Protein AF-A0A7W1AKE3-F1 (afdb_monomer_lite)

Radius of gyration: 36.77 Å; chains: 1; bounding box: 115×97×96 Å

Secondary structure (DSSP, 8-state):
-----TTEEEEETTEEE---TTSPPP----SS-EEEEEEEEETTEEEEEEEEEPP--EEEEEEEE-BGGG--TTSEEEEEEEEEEEETTEEE-GGG-EEEEEEEEEEETTS-EEEEEEE----SSSPEEEEEE--TTEEEEEEEEEEEEEETTTTEEEEEEEEEEEE--GGGGSS--EEEEEEEETTEEEEEEEETTS-B-TT-EEEEEEEETT-SSEEEEEEE--TTSEEEEE--TTEEEEEEEETTEEEEEE-SPPPEEEEEEEETTSPEEEEPPTT--HHHHHTT-EEEEEETTEEEE----EEEEETTEEEEE-PPSEEEEEEETTEEEEEEEE--SEEETTEEE-SSEEEE-PPPPPEEEEEE-BTBEEEEEES--TT-EEEEEEESSSP-BSS----EESSPPPEEE-PPPPP------PPPTHHHHHHHHHTS-------SPPPPS-SSEEEEEEPPPPPPPPPPPPPPPPPPPP----------------------TTS---TT-SSPPEEEEEEPP-TTSEEEE-GGGGTT-SEEEEEEEETTEEEEEEEE-------PPP-S--SPPPTTS-EEEEEEEEEE-TT-EEEES-TTT-EEEEE-SHHHHHHHHHHHS--HHHHHGGGGTTGGGS-HHHHHHHHHHH-SHHHHHHHHHH-HHHIIIIIHHHHHT-SS--HHHHHHHT---GGGGSHHHHTT--HHHHHHHHHH-TT-HHHHHHHHHHHHTSPP-HHHHHHHHHHHHHGGGTS--HHHHHHHHHHHHHHHHHHHHHHHHHHTTS--PPPPP----------PPPPPPPPPPPP---------------------PPPTT-HHHHHHHHHHHPPPPP-PPPPPEEEEE-SSTT--TTT-SGGGS---HHHHHHHH--SS----TTGGG--SSHHHHHHHHHHS---SS-PPPEEEEETTEEEEE-SS-EEEEEEEEEE----TTPPP-EEEEEEEESSS-EE-TTSS-EE-B--SPPPBT-EEEEEEEEE--SSS-EEEEEEEEPPTT-EEETT--SEEEEEEEEPTT-EEEEEEEEEB--

Foldseek 3Di:
DLDQAQQKWKDFPNDIFHADPLNDTDDDAAPDWDWGWMWIDGPPDIDIDTDGRHHFDKAKDKFKFFFLLQQAAFDKGKIWIDIFMDTSQHTFFPVQFAQKKKKKWWAFPVGFIFMDMDTFDDGQQFTGIDIFFHHRGTFKMKMKMKTWGQRQQVRDIDIYMDMDMDTAQCQQQFLDFWDWFWAAFPFAIKIAIAGPQRHGDFQFWKWKWWDAPVDPDIDIDIDTAHPRRMDGPGHPPRTQKIWIDTPPDIAIDGPDFAFDEAEAEEEQQDKDKFFDTFPDFQVQFVVFKDKFFDDVNHGDGGDDWDWDGAQRIIITGRDGAGWIWMDTDSYTYTYGYDHAPDDDQQWGGDPWKIWGGFQFWKTFRDWDPPFFTKTFIDSDDQSKFKKKKFAQTDTDTSGDFDFAFPHHIDMDTHDDDDDDDDDDDDDDCVVVVVVVVVPDDDDPDPPDDDDDLFLQKDFDDFDDDDDDDDDDDDDDDDDDDPDPPPPPPPPPPPPPPPPPPDNPPSNDHSNFQPDRIQIDTGFGQDPRRMDGDGPVSSPQGFKMKMWMGHNGGIDIYIDGHHHDDGDTDGPFFLQDDDPVFDKDKDWFKDWAAAQDKDKDQFLLFKQKFWFQALLLLLSLLCSLPPDVVSVVVSVLLVLVVDDPVVNVVCCSNFPALLVLLQCVQAPVPCNVVPVQVSLVSNPDDDLSSCLSNVHDPVVCVPPVNVQFAALLSLLSSLQPPVPDPPSLVVLVVQAVPDDDDVVVVVSSLCSSSVNCSRVPPPVSVVLNVVLNVVSSVVSVVVVVVVVVVVPDDPDDDDDDDDDDDDDDDDDDDDDDDDPPPPDPPPPPPPPPPPPDDDDDDDDSPPVSVVVVVVVVPDNHDDDDDGGDTDMDHHHPHPDDPVCSGNVVHHRHPLSSQSSPDHDDFDDDSCLNVQNPHPSSNSSSSSRHPRHSDADAWDWDDDNSMIMTTGNRIIIMIMIGMDGDDDDPPDQDKDKDKWKAFPVHQFDCPVVDTDGDTDPDDADAPTKMKIKIKIWRQAQDWDWDKDWDADDGQKDWRSSADRIDIDTDTAHHRRMDMDITMIGHHD

pLDDT: mean 79.7, std 18.99, range [21.62, 97.06]

Structure (mmCIF, N/CA/C/O backbone):
data_AF-A0A7W1AKE3-F1
#
_entry.id   AF-A0A7W1AKE3-F1
#
loop_
_atom_site.group_PDB
_atom_site.id
_atom_site.type_symbol
_atom_site.label_atom_id
_atom_site.label_alt_id
_atom_site.label_comp_id
_atom_site.label_asym_id
_atom_site.label_entity_id
_atom_site.label_seq_id
_atom_site.pdbx_PDB_ins_code
_atom_site.Cartn_x
_atom_site.Cartn_y
_atom_site.Cartn_z
_atom_site.occupancy
_atom_site.B_iso_or_equiv
_atom_site.auth_seq_id
_atom_site.auth_comp_id
_atom_site.auth_asym_id
_atom_site.auth_atom_id
_atom_site.pdbx_PDB_model_num
ATOM 1 N N . ALA A 1 1 ? 50.906 9.805 -24.600 1.00 45.34 1 ALA A N 1
ATOM 2 C CA . ALA A 1 1 ? 50.388 8.975 -25.705 1.00 45.34 1 ALA A CA 1
ATOM 3 C C . ALA A 1 1 ? 49.285 8.022 -25.224 1.00 45.34 1 ALA A C 1
ATOM 5 O O . ALA A 1 1 ? 49.361 6.845 -25.521 1.00 45.34 1 ALA A O 1
ATOM 6 N N . GLY A 1 2 ? 48.275 8.490 -24.473 1.00 52.12 2 GLY A N 1
ATOM 7 C CA . GLY A 1 2 ? 47.116 7.672 -24.050 1.00 52.12 2 GLY A CA 1
ATOM 8 C C . GLY A 1 2 ? 47.383 6.457 -23.140 1.00 52.12 2 GLY A C 1
ATOM 9 O O . GLY A 1 2 ? 46.440 5.944 -22.560 1.00 52.12 2 GLY A O 1
ATOM 10 N N . ILE A 1 3 ? 48.638 6.022 -22.993 1.00 59.88 3 ILE A N 1
ATOM 11 C CA . ILE A 1 3 ? 49.058 4.888 -22.163 1.00 59.88 3 ILE A CA 1
ATOM 12 C C . ILE A 1 3 ? 49.008 5.288 -20.675 1.00 59.88 3 ILE A C 1
ATOM 14 O O . ILE A 1 3 ? 49.622 6.312 -20.331 1.00 59.88 3 ILE A O 1
ATOM 18 N N . PRO A 1 4 ? 48.326 4.510 -19.806 1.00 62.34 4 PRO A N 1
ATOM 19 C CA . PRO A 1 4 ? 48.342 4.704 -18.356 1.00 62.34 4 PRO A CA 1
ATOM 20 C C . PRO A 1 4 ? 49.773 4.766 -17.816 1.00 62.34 4 PRO A C 1
ATOM 22 O O . PRO A 1 4 ? 50.633 3.989 -18.223 1.00 62.34 4 PRO A O 1
ATOM 25 N N . GLN A 1 5 ? 50.047 5.712 -16.918 1.00 69.00 5 GLN A N 1
ATOM 26 C CA . GLN A 1 5 ? 51.378 5.915 -16.344 1.00 69.00 5 GLN A CA 1
ATOM 27 C C . GLN A 1 5 ? 51.403 5.364 -14.911 1.00 69.00 5 GLN A C 1
ATOM 29 O O . GLN A 1 5 ? 50.814 5.994 -14.033 1.00 69.00 5 GLN A O 1
ATOM 34 N N . PRO A 1 6 ? 52.099 4.243 -14.634 1.00 64.94 6 PRO A N 1
ATOM 35 C CA . PRO A 1 6 ? 52.102 3.617 -13.305 1.00 64.94 6 PRO A CA 1
ATOM 36 C C . PRO A 1 6 ? 52.681 4.520 -12.206 1.00 64.94 6 PRO A C 1
ATOM 38 O O . PRO A 1 6 ? 52.317 4.413 -11.042 1.00 64.94 6 PRO A O 1
ATOM 41 N N . GLY A 1 7 ? 53.588 5.432 -12.575 1.00 71.38 7 GLY A N 1
ATOM 42 C CA . GLY A 1 7 ? 54.189 6.412 -11.666 1.00 71.38 7 GLY A CA 1
ATOM 43 C C . GLY A 1 7 ? 53.422 7.731 -11.552 1.00 71.38 7 GLY A C 1
ATOM 44 O O . GLY A 1 7 ? 53.980 8.696 -11.027 1.00 71.38 7 GLY A O 1
ATOM 45 N N . ALA A 1 8 ? 52.207 7.828 -12.104 1.00 80.12 8 ALA A N 1
ATOM 46 C CA . ALA A 1 8 ? 51.399 9.036 -11.988 1.00 80.12 8 ALA A CA 1
ATOM 47 C C . ALA A 1 8 ? 50.916 9.233 -10.544 1.00 80.12 8 ALA A C 1
ATOM 49 O O . ALA A 1 8 ? 50.567 8.276 -9.867 1.00 80.12 8 ALA A O 1
ATOM 50 N N . ARG A 1 9 ? 50.876 10.475 -10.067 1.00 85.12 9 ARG A N 1
ATOM 51 C CA . ARG A 1 9 ? 50.316 10.860 -8.768 1.00 85.12 9 ARG A CA 1
ATOM 52 C C . ARG A 1 9 ? 49.336 12.001 -8.968 1.00 85.12 9 ARG A C 1
ATOM 54 O O . ARG A 1 9 ? 49.572 12.877 -9.802 1.00 85.12 9 ARG A O 1
ATOM 61 N N . ALA A 1 10 ? 48.247 11.991 -8.210 1.00 87.00 10 ALA A N 1
ATOM 62 C CA . ALA A 1 10 ? 47.269 13.068 -8.207 1.00 87.00 10 ALA A CA 1
ATOM 63 C C . ALA A 1 10 ? 47.287 13.774 -6.849 1.00 87.00 10 ALA A C 1
ATOM 65 O O . ALA A 1 10 ? 47.294 13.124 -5.809 1.00 87.00 10 ALA A O 1
ATOM 66 N N . TYR A 1 11 ? 47.284 15.103 -6.849 1.00 85.88 11 TYR A N 1
ATOM 67 C CA . TYR A 1 11 ? 47.226 15.916 -5.638 1.00 85.88 11 TYR A CA 1
ATOM 68 C C . TYR A 1 11 ? 46.008 16.835 -5.689 1.00 85.88 11 TYR A C 1
ATOM 70 O O . TYR A 1 11 ? 45.832 17.585 -6.653 1.00 85.88 11 TYR A O 1
ATOM 78 N N . ILE A 1 12 ? 45.186 16.792 -4.639 1.00 83.94 12 ILE A N 1
ATOM 79 C CA . ILE A 1 12 ? 44.058 17.710 -4.428 1.00 83.94 12 ILE A CA 1
ATOM 80 C C . ILE A 1 12 ? 44.281 18.385 -3.075 1.00 83.94 12 ILE A C 1
ATOM 82 O O . ILE A 1 12 ? 44.244 17.733 -2.028 1.00 83.94 12 ILE A O 1
ATOM 86 N N . GLY A 1 13 ? 44.556 19.691 -3.092 1.00 80.44 13 GLY A N 1
ATOM 87 C CA . GLY A 1 13 ? 45.075 20.385 -1.912 1.00 80.44 13 GLY A CA 1
ATOM 88 C C . GLY A 1 13 ? 46.410 19.776 -1.464 1.00 80.44 13 GLY A C 1
ATOM 89 O O . GLY A 1 13 ? 47.329 19.644 -2.267 1.00 80.44 13 GLY A O 1
ATOM 90 N N . GLU A 1 14 ? 46.509 19.381 -0.193 1.00 77.81 14 GLU A N 1
ATOM 91 C CA . GLU A 1 14 ? 47.700 18.723 0.377 1.00 77.81 14 GLU A CA 1
ATOM 92 C C . GLU A 1 14 ? 47.645 17.186 0.303 1.00 77.81 14 GLU A C 1
ATOM 94 O O . GLU A 1 14 ? 48.602 16.512 0.687 1.00 77.81 14 GLU A O 1
ATOM 99 N N . ARG A 1 15 ? 46.525 16.609 -0.155 1.00 81.69 15 ARG A N 1
ATOM 100 C CA . ARG A 1 15 ? 46.316 15.159 -0.149 1.00 81.69 15 ARG A CA 1
ATOM 101 C C . ARG A 1 15 ? 46.795 14.535 -1.451 1.00 81.69 15 ARG A C 1
ATOM 103 O O . ARG A 1 15 ? 46.385 14.949 -2.534 1.00 81.69 15 ARG A O 1
ATOM 110 N N . GLU A 1 16 ? 47.636 13.518 -1.310 1.00 86.06 16 GLU A N 1
ATOM 111 C CA . GLU A 1 16 ? 48.119 12.677 -2.400 1.00 86.06 16 GLU A CA 1
ATOM 112 C C . GLU A 1 16 ? 47.187 11.474 -2.607 1.00 86.06 16 GLU A C 1
ATOM 114 O O . GLU A 1 16 ? 46.844 10.779 -1.650 1.00 86.06 16 GLU A O 1
ATOM 119 N N . TYR A 1 17 ? 46.838 11.210 -3.864 1.00 85.19 17 TYR A N 1
ATOM 120 C CA . TYR A 1 17 ? 46.118 10.030 -4.328 1.00 85.19 17 TYR A CA 1
ATOM 121 C C . TYR A 1 17 ? 47.033 9.224 -5.244 1.00 85.19 17 TYR A C 1
ATOM 123 O O . TYR A 1 17 ? 47.635 9.757 -6.187 1.00 85.19 17 TYR A O 1
ATOM 131 N N . LYS A 1 18 ? 47.146 7.930 -4.948 1.00 83.12 18 LYS A N 1
ATOM 132 C CA . LYS A 1 18 ? 47.952 6.982 -5.719 1.00 83.12 18 LYS A CA 1
ATOM 133 C C . LYS A 1 18 ? 47.054 6.219 -6.693 1.00 83.12 18 LYS A C 1
ATOM 135 O O . LYS A 1 18 ? 45.904 5.957 -6.345 1.00 83.12 18 LYS A O 1
ATOM 140 N N . PRO A 1 19 ? 47.557 5.888 -7.889 1.00 78.94 19 PRO A N 1
ATOM 141 C CA . PRO A 1 19 ? 46.807 5.094 -8.839 1.00 78.94 19 PRO A CA 1
ATOM 142 C C . PRO A 1 19 ? 46.705 3.648 -8.340 1.00 78.94 19 PRO A C 1
ATOM 144 O O . PRO A 1 19 ? 47.639 3.141 -7.714 1.00 78.94 19 PRO A O 1
ATOM 147 N N . ASP A 1 20 ? 45.582 2.997 -8.627 1.00 72.38 20 ASP A N 1
ATOM 148 C CA . ASP A 1 20 ? 45.410 1.555 -8.447 1.00 72.38 20 ASP A CA 1
ATOM 149 C C . ASP A 1 20 ? 46.166 0.745 -9.524 1.00 72.38 20 ASP A C 1
ATOM 151 O O . ASP A 1 20 ? 46.781 1.305 -10.437 1.00 72.38 20 ASP A O 1
ATOM 155 N N . ASP A 1 21 ? 46.094 -0.589 -9.450 1.00 70.75 21 ASP A N 1
ATOM 156 C CA . ASP A 1 21 ? 46.738 -1.506 -10.409 1.00 70.75 21 ASP A CA 1
ATOM 157 C C . ASP A 1 21 ? 46.257 -1.313 -11.862 1.00 70.75 21 ASP A C 1
ATOM 159 O O . ASP A 1 21 ? 46.910 -1.758 -12.808 1.00 70.75 21 ASP A O 1
ATOM 163 N N . LYS A 1 22 ? 45.121 -0.629 -12.060 1.00 66.38 22 LYS A N 1
ATOM 164 C CA . LYS A 1 22 ? 44.542 -0.284 -13.367 1.00 66.38 22 LYS A CA 1
ATOM 165 C C . LYS A 1 22 ? 44.891 1.147 -13.803 1.00 66.38 22 LYS A C 1
ATOM 167 O O . LYS A 1 22 ? 44.466 1.575 -14.876 1.00 66.38 22 LYS A O 1
ATOM 172 N N . GLY A 1 23 ? 45.668 1.893 -13.014 1.00 69.50 23 GLY A N 1
ATOM 173 C CA . GLY A 1 23 ? 46.068 3.271 -13.302 1.00 69.50 23 GLY A CA 1
ATOM 174 C C . GLY A 1 23 ? 45.001 4.327 -12.984 1.00 69.50 23 GLY A C 1
ATOM 175 O O . GLY A 1 23 ? 45.092 5.442 -13.501 1.00 69.50 23 GLY A O 1
ATOM 176 N N . SER A 1 24 ? 43.988 3.994 -12.178 1.00 74.94 24 SER A N 1
ATOM 177 C CA . SER A 1 24 ? 42.870 4.877 -11.816 1.00 74.94 24 SER A CA 1
ATOM 178 C C . SER A 1 24 ? 43.066 5.515 -10.441 1.00 74.94 24 SER A C 1
ATOM 180 O O . SER A 1 24 ? 43.594 4.886 -9.529 1.00 74.94 24 SER A O 1
ATOM 182 N N . PHE A 1 25 ? 42.613 6.761 -10.273 1.00 77.94 25 PHE A N 1
ATOM 183 C CA . PHE A 1 25 ? 42.588 7.447 -8.977 1.00 77.94 25 PHE A CA 1
ATOM 184 C C . PHE A 1 25 ? 41.177 7.392 -8.397 1.00 77.94 25 PHE A C 1
ATOM 186 O O . PHE A 1 25 ? 40.226 7.798 -9.069 1.00 77.94 25 PHE A O 1
ATOM 193 N N . VAL A 1 26 ? 41.045 6.937 -7.154 1.00 79.62 26 VAL A N 1
ATOM 194 C CA . VAL A 1 26 ? 39.803 7.070 -6.388 1.00 79.62 26 VAL A CA 1
ATOM 195 C C . VAL A 1 26 ? 39.869 8.403 -5.641 1.00 79.62 26 VAL A C 1
ATOM 197 O O . VAL A 1 26 ? 40.911 8.778 -5.108 1.00 79.62 26 VAL A O 1
ATOM 200 N N . VAL A 1 27 ? 38.798 9.191 -5.725 1.00 83.44 27 VAL A N 1
ATOM 201 C CA . VAL A 1 27 ? 38.671 10.476 -5.027 1.00 83.44 27 VAL A CA 1
ATOM 202 C C . VAL A 1 27 ? 37.352 10.435 -4.258 1.00 83.44 27 VAL A C 1
ATOM 204 O O . VAL A 1 27 ? 36.323 10.142 -4.875 1.00 83.44 27 VAL A O 1
ATOM 207 N N . PRO A 1 28 ? 37.338 10.734 -2.946 1.00 83.62 28 PRO A N 1
ATOM 208 C CA . PRO A 1 28 ? 36.126 10.636 -2.152 1.00 83.62 28 PRO A CA 1
ATOM 209 C C . PRO A 1 28 ? 35.147 11.760 -2.508 1.00 83.62 28 PRO A C 1
ATOM 211 O O . PRO A 1 28 ? 35.530 12.842 -2.958 1.00 83.62 28 PRO A O 1
ATOM 214 N N . PHE A 1 29 ? 33.859 11.520 -2.268 1.00 86.94 29 PHE A N 1
ATOM 215 C CA . PHE A 1 29 ? 32.832 12.544 -2.443 1.00 86.94 29 PHE A CA 1
ATOM 216 C C . PHE A 1 29 ? 33.053 13.745 -1.511 1.00 86.94 29 PHE A C 1
ATOM 218 O O . PHE A 1 29 ? 33.543 13.607 -0.385 1.00 86.94 29 PHE A O 1
ATOM 225 N N . SER A 1 30 ? 32.649 14.933 -1.967 1.00 83.31 30 SER A N 1
ATOM 226 C CA . SER A 1 30 ? 32.820 16.191 -1.232 1.00 83.31 30 SER A CA 1
ATOM 227 C C . SER A 1 30 ? 31.496 16.714 -0.682 1.00 83.31 30 SER A C 1
ATOM 229 O O . SER A 1 30 ? 30.485 16.748 -1.381 1.00 83.31 30 SER A O 1
ATOM 231 N N . THR A 1 31 ? 31.515 17.224 0.549 1.00 80.38 31 THR A N 1
ATOM 232 C CA . THR A 1 31 ? 30.403 18.002 1.128 1.00 80.38 31 THR A CA 1
ATOM 233 C C . THR A 1 31 ? 30.315 19.421 0.552 1.00 80.38 31 THR A C 1
ATOM 235 O O . THR A 1 31 ? 29.299 20.092 0.709 1.00 80.38 31 THR A O 1
ATOM 238 N N . SER A 1 32 ? 31.361 19.869 -0.151 1.00 80.94 32 SER A N 1
ATOM 239 C CA . SER A 1 32 ? 31.415 21.116 -0.921 1.00 80.94 32 SER A CA 1
ATOM 240 C C . SER A 1 32 ? 31.606 20.782 -2.407 1.00 80.94 32 SER A C 1
ATOM 242 O O . SER A 1 32 ? 32.752 20.728 -2.868 1.00 80.94 32 SER A O 1
ATOM 244 N N . PRO A 1 33 ? 30.530 20.473 -3.157 1.00 83.12 33 PRO A N 1
ATOM 245 C CA . PRO A 1 33 ? 30.646 20.175 -4.580 1.00 83.12 33 PRO A CA 1
ATOM 246 C C . PRO A 1 33 ? 31.119 21.409 -5.355 1.00 83.12 33 PRO A C 1
ATOM 248 O O . PRO A 1 33 ? 30.786 22.543 -5.009 1.00 83.12 33 PRO A O 1
ATOM 251 N N . GLY A 1 34 ? 31.889 21.190 -6.416 1.00 82.75 34 GLY A N 1
ATOM 252 C CA . GLY A 1 34 ? 32.422 22.271 -7.240 1.00 82.75 34 GLY A CA 1
ATOM 253 C C . GLY A 1 34 ? 33.738 21.926 -7.922 1.00 82.75 34 GLY A C 1
ATOM 254 O O . GLY A 1 34 ? 34.350 20.888 -7.675 1.00 82.75 34 GLY A O 1
ATOM 255 N N . THR A 1 35 ? 34.181 22.817 -8.801 1.00 84.31 35 THR A N 1
ATOM 256 C CA . THR A 1 35 ? 35.420 22.634 -9.556 1.00 84.31 35 THR A CA 1
ATOM 257 C C . THR A 1 35 ? 36.632 22.971 -8.692 1.00 84.31 35 THR A C 1
ATOM 259 O O . THR A 1 35 ? 36.766 24.094 -8.213 1.00 84.31 35 THR A O 1
ATOM 262 N N . THR A 1 36 ? 37.533 22.006 -8.514 1.00 82.69 36 THR A N 1
ATOM 263 C CA . THR A 1 36 ? 38.765 22.142 -7.725 1.00 82.69 36 THR A CA 1
ATOM 264 C C . THR A 1 36 ? 39.983 21.817 -8.593 1.00 82.69 36 THR A C 1
ATOM 266 O O . THR A 1 36 ? 39.933 20.866 -9.378 1.00 82.69 36 THR A O 1
ATOM 269 N N . PRO A 1 37 ? 41.095 22.569 -8.492 1.00 83.81 37 PRO A N 1
ATOM 270 C CA . PRO A 1 37 ? 42.323 22.211 -9.187 1.00 83.81 37 PRO A CA 1
ATOM 271 C C . PRO A 1 37 ? 42.919 20.910 -8.622 1.00 83.81 37 PRO A C 1
ATOM 273 O O . PRO A 1 37 ? 43.094 20.757 -7.415 1.00 83.81 37 PRO A O 1
ATOM 276 N N . MET A 1 38 ? 43.273 19.994 -9.516 1.00 86.44 38 MET A N 1
ATOM 277 C CA . MET A 1 38 ? 43.977 18.744 -9.255 1.00 86.44 38 MET A CA 1
ATOM 278 C C . MET A 1 38 ? 45.305 18.755 -10.012 1.00 86.44 38 MET A C 1
ATOM 280 O O . MET A 1 38 ? 45.333 18.896 -11.236 1.00 86.44 38 MET A O 1
ATOM 284 N N . LEU A 1 39 ? 46.417 18.598 -9.301 1.00 86.06 39 LEU A N 1
ATOM 285 C CA . LEU A 1 39 ? 47.738 18.461 -9.908 1.00 86.06 39 LEU A CA 1
ATOM 286 C C . LEU A 1 39 ? 47.992 16.988 -10.229 1.00 86.06 39 LEU A C 1
ATOM 288 O O . LEU A 1 39 ? 48.024 16.158 -9.330 1.00 86.06 39 LEU A O 1
ATOM 292 N N . LEU A 1 40 ? 48.202 16.672 -11.501 1.00 85.00 40 LEU A N 1
ATOM 293 C CA . LEU A 1 40 ? 48.664 15.364 -11.954 1.00 85.00 40 LEU A CA 1
ATOM 294 C C . LEU A 1 40 ? 50.162 15.450 -12.230 1.00 85.00 40 LEU A C 1
ATOM 296 O O . LEU A 1 40 ? 50.576 16.280 -13.040 1.00 85.00 40 LEU A O 1
ATOM 300 N N . SER A 1 41 ? 50.971 14.609 -11.593 1.00 85.19 41 SER A N 1
ATOM 301 C CA . SER A 1 41 ? 52.413 14.532 -11.834 1.00 85.19 41 SER A CA 1
ATOM 302 C C . SER A 1 41 ? 52.848 13.124 -12.220 1.00 85.19 41 SER A C 1
ATOM 304 O O . SER A 1 41 ? 52.251 12.139 -11.802 1.00 85.19 41 SER A O 1
ATOM 306 N N . SER A 1 42 ? 53.877 13.012 -13.052 1.00 82.31 42 SER A N 1
ATOM 307 C CA . SER A 1 42 ? 54.535 11.751 -13.391 1.00 82.31 42 SER A CA 1
ATOM 308 C C . SER A 1 42 ? 55.984 12.051 -13.769 1.00 82.31 42 SER A C 1
ATOM 310 O O . SER A 1 42 ? 56.238 12.736 -14.762 1.00 82.31 42 SER A O 1
ATOM 312 N N . GLY A 1 43 ? 56.933 11.592 -12.946 1.00 80.88 43 GLY A N 1
ATOM 313 C CA . GLY A 1 43 ? 58.343 11.976 -13.074 1.00 80.88 43 GLY A CA 1
ATOM 314 C C . GLY A 1 43 ? 58.523 13.498 -13.015 1.00 80.88 43 GLY A C 1
ATOM 315 O O . GLY A 1 43 ? 57.999 14.148 -12.112 1.00 80.88 43 GLY A O 1
ATOM 316 N N . ASP A 1 44 ? 59.207 14.059 -14.013 1.00 78.38 44 ASP A N 1
ATOM 317 C CA . ASP A 1 44 ? 59.508 15.496 -14.113 1.00 78.38 44 ASP A CA 1
ATOM 318 C C . ASP A 1 44 ? 58.373 16.332 -14.739 1.00 78.38 44 ASP A C 1
ATOM 320 O O . ASP A 1 44 ? 58.518 17.536 -14.955 1.00 78.38 44 ASP A O 1
ATOM 324 N N . ILE A 1 45 ? 57.235 15.711 -15.071 1.00 77.38 45 ILE A N 1
ATOM 325 C CA . ILE A 1 45 ? 56.115 16.369 -15.752 1.00 77.38 45 ILE A CA 1
ATOM 326 C C . ILE A 1 45 ? 54.951 16.531 -14.776 1.00 77.38 45 ILE A C 1
ATOM 328 O O . ILE A 1 45 ? 54.503 15.564 -14.164 1.00 77.38 45 ILE A O 1
ATOM 332 N N . ALA A 1 46 ? 54.412 17.749 -14.676 1.00 78.94 46 ALA A N 1
ATOM 333 C CA . ALA A 1 46 ? 53.228 18.058 -13.880 1.00 78.94 46 ALA A CA 1
ATOM 334 C C . ALA A 1 46 ? 52.223 18.904 -14.678 1.00 78.94 46 ALA A C 1
ATOM 336 O O . ALA A 1 46 ? 52.600 19.782 -15.455 1.00 78.94 46 ALA A O 1
ATOM 337 N N . THR A 1 47 ? 50.926 18.653 -14.498 1.00 78.56 47 THR A N 1
ATOM 338 C CA . THR A 1 47 ? 49.845 19.419 -15.129 1.00 78.56 47 THR A CA 1
ATOM 339 C C . THR A 1 47 ? 48.695 19.651 -14.154 1.00 78.56 47 THR A C 1
ATOM 341 O O . THR A 1 47 ? 48.305 18.749 -13.420 1.00 78.56 47 THR A O 1
ATOM 344 N N . VAL A 1 48 ? 48.134 20.864 -14.145 1.00 80.50 48 VAL A N 1
ATOM 345 C CA . VAL A 1 48 ? 46.948 21.193 -13.340 1.00 80.50 48 VAL A CA 1
ATOM 346 C C . VAL A 1 48 ? 45.692 20.965 -14.176 1.00 80.50 48 VAL A C 1
ATOM 348 O O . VAL A 1 48 ? 45.518 21.567 -15.243 1.00 80.50 48 VAL A O 1
ATOM 351 N N . ARG A 1 49 ? 44.803 20.109 -13.682 1.00 77.25 49 ARG A N 1
ATOM 352 C CA . ARG A 1 49 ? 43.475 19.833 -14.230 1.00 77.25 49 ARG A CA 1
ATOM 353 C C . ARG A 1 49 ? 42.394 20.354 -13.301 1.00 77.25 49 ARG A C 1
ATOM 355 O O . ARG A 1 49 ? 42.623 20.542 -12.118 1.00 77.25 49 ARG A O 1
ATOM 362 N N . GLU A 1 50 ? 41.225 20.606 -13.860 1.00 81.50 50 GLU A N 1
ATOM 363 C CA . GLU A 1 50 ? 40.030 20.911 -13.084 1.00 81.50 50 GLU A CA 1
ATOM 364 C C . GLU A 1 50 ? 39.278 19.607 -12.837 1.00 81.50 50 GLU A C 1
ATOM 366 O O . GLU A 1 50 ? 38.982 18.871 -13.779 1.00 81.50 50 GLU A O 1
ATOM 371 N N . LEU A 1 51 ? 39.016 19.306 -11.570 1.00 83.44 51 LEU A N 1
ATOM 372 C CA . LEU A 1 51 ? 38.215 18.173 -11.137 1.00 83.44 51 LEU A CA 1
ATOM 373 C C . LEU A 1 51 ? 36.890 18.701 -10.587 1.00 83.44 51 LEU A C 1
ATOM 375 O O . LEU A 1 51 ? 36.883 19.517 -9.667 1.00 83.44 51 LEU A O 1
ATOM 379 N N . GLY A 1 52 ? 35.771 18.231 -11.134 1.00 84.00 52 GLY A N 1
ATOM 380 C CA . GLY A 1 52 ? 34.461 18.465 -10.535 1.00 84.00 52 GLY A CA 1
ATOM 381 C C . GLY A 1 52 ? 34.282 17.543 -9.335 1.00 84.00 52 GLY A C 1
ATOM 382 O O . GLY A 1 52 ? 34.085 16.345 -9.516 1.00 84.00 52 GLY A O 1
ATOM 383 N N . LEU A 1 53 ? 34.363 18.083 -8.121 1.00 85.25 53 LEU A N 1
ATOM 384 C CA . LEU A 1 53 ? 33.999 17.342 -6.920 1.00 85.25 53 LEU A CA 1
ATOM 385 C C . LEU A 1 53 ? 32.480 17.214 -6.867 1.00 85.25 53 LEU A C 1
ATOM 387 O O . LEU A 1 53 ? 31.761 18.214 -6.939 1.00 85.25 53 LEU A O 1
ATOM 391 N N . VAL A 1 54 ? 32.007 15.979 -6.735 1.00 86.38 54 VAL A N 1
ATOM 392 C CA . VAL A 1 54 ? 30.582 15.657 -6.704 1.00 86.38 54 VAL A CA 1
ATOM 393 C C . VAL A 1 54 ? 30.156 15.384 -5.267 1.00 86.38 54 VAL A C 1
ATOM 395 O O . VAL A 1 54 ? 30.934 14.870 -4.457 1.00 86.38 54 VAL A O 1
ATOM 398 N N . ARG A 1 55 ? 28.918 15.760 -4.946 1.00 87.56 55 ARG A N 1
ATOM 399 C CA . ARG A 1 55 ? 28.312 15.453 -3.655 1.00 87.56 55 ARG A CA 1
ATOM 400 C C . ARG A 1 55 ? 27.855 14.000 -3.638 1.00 87.56 55 ARG A C 1
ATOM 402 O O . ARG A 1 55 ? 27.294 13.521 -4.619 1.00 87.56 55 ARG A O 1
ATOM 409 N N . GLU A 1 56 ? 28.049 13.324 -2.514 1.00 90.12 56 GLU A N 1
ATOM 410 C CA . GLU A 1 56 ? 27.449 12.013 -2.281 1.00 90.12 56 GLU A CA 1
ATOM 411 C C . GLU A 1 56 ? 25.941 12.201 -2.110 1.00 90.12 56 GLU A C 1
ATOM 413 O O . GLU A 1 56 ? 25.471 12.761 -1.123 1.00 90.12 56 GLU A O 1
ATOM 418 N N . THR A 1 57 ? 25.165 11.840 -3.124 1.00 90.94 57 THR A N 1
ATOM 419 C CA . THR A 1 57 ? 23.705 11.943 -3.084 1.00 90.94 57 THR A CA 1
ATOM 420 C C . THR A 1 57 ? 23.139 10.644 -3.603 1.00 90.94 57 THR A C 1
ATOM 422 O O . THR A 1 57 ? 23.376 10.298 -4.760 1.00 90.94 57 THR A O 1
ATOM 425 N N . TYR A 1 58 ? 22.431 9.935 -2.729 1.00 93.19 58 TYR A N 1
ATOM 426 C CA . TYR A 1 58 ? 21.802 8.666 -3.050 1.00 93.19 58 TYR A CA 1
ATOM 427 C C . TYR A 1 58 ? 20.357 8.870 -3.499 1.00 93.19 58 TYR A C 1
ATOM 429 O O . TYR A 1 58 ? 19.634 9.713 -2.963 1.00 93.19 58 TYR A O 1
ATOM 437 N N . THR A 1 59 ? 19.933 8.085 -4.479 1.00 93.00 59 THR A N 1
ATOM 438 C CA . THR A 1 59 ? 18.551 8.026 -4.957 1.00 93.00 59 THR A CA 1
ATOM 439 C C . THR A 1 59 ? 18.178 6.565 -5.137 1.00 93.00 59 THR A C 1
ATOM 441 O O . THR A 1 59 ? 18.864 5.843 -5.856 1.00 93.00 59 THR A O 1
ATOM 444 N N . LEU A 1 60 ? 17.123 6.136 -4.451 1.00 93.62 60 LEU A N 1
ATOM 445 C CA . LEU A 1 60 ? 16.510 4.824 -4.621 1.00 93.62 60 LEU A CA 1
ATOM 446 C C . LEU A 1 60 ? 15.307 4.996 -5.547 1.00 93.62 60 LEU A C 1
ATOM 448 O O . LEU A 1 60 ? 14.523 5.916 -5.339 1.00 93.62 60 LEU A O 1
ATOM 452 N N . ALA A 1 61 ? 15.186 4.140 -6.555 1.00 91.75 61 ALA A N 1
ATOM 453 C CA . ALA A 1 61 ? 14.034 4.109 -7.445 1.00 91.75 61 ALA A CA 1
ATOM 454 C C . ALA A 1 61 ? 13.482 2.685 -7.548 1.00 91.75 61 ALA A C 1
ATOM 456 O O . ALA A 1 61 ? 14.242 1.729 -7.736 1.00 91.75 61 ALA A O 1
ATOM 457 N N . MET A 1 62 ? 12.164 2.573 -7.445 1.00 92.12 62 MET A N 1
ATOM 458 C CA . MET A 1 62 ? 11.371 1.359 -7.514 1.00 92.12 62 MET A CA 1
ATOM 459 C C . MET A 1 62 ? 10.442 1.408 -8.725 1.00 92.12 62 MET A C 1
ATOM 461 O O . MET A 1 62 ? 9.679 2.356 -8.908 1.00 92.12 62 MET A O 1
ATOM 465 N N . CYS A 1 63 ? 10.471 0.337 -9.513 1.00 91.88 63 CYS A N 1
ATOM 466 C CA . CYS A 1 63 ? 9.517 0.079 -10.583 1.00 91.88 63 CYS A CA 1
ATOM 467 C C . CYS A 1 63 ? 8.730 -1.199 -10.278 1.00 91.88 63 CYS A C 1
ATOM 469 O O . CYS A 1 63 ? 9.327 -2.236 -9.971 1.00 91.88 63 CYS A O 1
ATOM 471 N N . LEU A 1 64 ? 7.400 -1.130 -10.351 1.00 92.62 64 LEU A N 1
ATOM 472 C CA . LEU A 1 64 ? 6.507 -2.244 -10.017 1.00 92.62 64 LEU A CA 1
ATOM 473 C C . LEU A 1 64 ? 5.911 -2.885 -11.270 1.00 92.62 64 LEU A C 1
ATOM 475 O O . LEU A 1 64 ? 5.057 -2.309 -11.942 1.00 92.62 64 LEU A O 1
ATOM 479 N N . LEU A 1 65 ? 6.284 -4.133 -11.540 1.00 93.06 65 LEU A N 1
ATOM 480 C CA . LEU A 1 65 ? 5.651 -4.934 -12.582 1.00 93.06 65 LEU A CA 1
ATOM 481 C C . LEU A 1 65 ? 4.417 -5.630 -11.993 1.00 93.06 65 LEU A C 1
ATOM 483 O O . LEU A 1 65 ? 4.491 -6.748 -11.481 1.00 93.06 65 LEU A O 1
ATOM 487 N N . VAL A 1 66 ? 3.282 -4.932 -12.045 1.00 92.94 66 VAL A N 1
ATOM 488 C CA . VAL A 1 66 ? 1.961 -5.436 -11.639 1.00 92.94 66 VAL A CA 1
ATOM 489 C C . VAL A 1 66 ? 0.972 -5.144 -12.753 1.00 92.94 66 VAL A C 1
ATOM 491 O O . VAL A 1 66 ? 0.798 -3.987 -13.134 1.00 92.94 66 VAL A O 1
ATOM 494 N N . ASP A 1 67 ? 0.316 -6.176 -13.278 1.00 92.31 67 ASP A N 1
ATOM 495 C CA . ASP A 1 67 ? -0.774 -5.984 -14.234 1.00 92.31 67 ASP A CA 1
ATOM 496 C C . ASP A 1 67 ? -2.086 -5.677 -13.507 1.00 92.31 67 ASP A C 1
ATOM 498 O O . ASP A 1 67 ? -2.373 -6.258 -12.460 1.00 92.31 67 ASP A O 1
ATOM 502 N N . ARG A 1 68 ? -2.907 -4.780 -14.061 1.00 91.12 68 ARG A N 1
ATOM 503 C CA . ARG A 1 68 ? -4.212 -4.443 -13.477 1.00 91.12 68 ARG A CA 1
ATOM 504 C C . ARG A 1 68 ? -5.177 -5.626 -13.405 1.00 91.12 68 ARG A C 1
ATOM 506 O O . ARG A 1 68 ? -6.072 -5.594 -12.565 1.00 91.12 68 ARG A O 1
ATOM 513 N N . GLU A 1 69 ? -5.001 -6.662 -14.222 1.00 92.19 69 GLU A N 1
ATOM 514 C CA . GLU A 1 69 ? -5.772 -7.908 -14.102 1.00 92.19 69 GLU A CA 1
ATOM 515 C C . GLU A 1 69 ? -5.461 -8.665 -12.794 1.00 92.19 69 GLU A C 1
ATOM 517 O O . GLU A 1 69 ? -6.312 -9.390 -12.288 1.00 92.19 69 GLU A O 1
ATOM 522 N N . ALA A 1 70 ? -4.277 -8.458 -12.197 1.00 92.25 70 ALA A N 1
ATOM 523 C CA . ALA A 1 70 ? -3.912 -9.051 -10.906 1.00 92.25 70 ALA A CA 1
ATOM 524 C C . ALA A 1 70 ? -4.674 -8.422 -9.734 1.00 92.25 70 ALA A C 1
ATOM 526 O O . ALA A 1 70 ? -4.790 -9.036 -8.679 1.00 92.25 70 ALA A O 1
ATOM 527 N N . LEU A 1 71 ? -5.203 -7.210 -9.918 1.00 92.12 71 LEU A N 1
ATOM 528 C CA . LEU A 1 71 ? -5.839 -6.395 -8.882 1.00 92.12 71 LEU A CA 1
ATOM 529 C C . LEU A 1 71 ? -7.342 -6.697 -8.769 1.00 92.12 71 LEU A C 1
ATOM 531 O O . LEU A 1 71 ? -8.162 -5.783 -8.676 1.00 92.12 71 LEU A O 1
ATOM 535 N N . ALA A 1 72 ? -7.691 -7.983 -8.831 1.00 90.00 72 ALA A N 1
ATOM 536 C CA . ALA A 1 72 ? -9.050 -8.479 -8.662 1.00 90.00 72 ALA A CA 1
ATOM 537 C C . ALA A 1 72 ? -9.369 -8.668 -7.172 1.00 90.00 72 ALA A C 1
ATOM 539 O O . ALA A 1 72 ? -8.578 -9.248 -6.425 1.00 90.00 72 ALA A O 1
ATOM 540 N N . ALA A 1 73 ? -10.534 -8.185 -6.751 1.00 87.31 73 ALA A N 1
ATOM 541 C CA . ALA A 1 73 ? -11.000 -8.204 -5.371 1.00 87.31 73 ALA A CA 1
ATOM 542 C C . ALA A 1 73 ? -10.990 -9.620 -4.753 1.00 87.31 73 ALA A C 1
ATOM 544 O O . ALA A 1 73 ? -11.407 -10.596 -5.388 1.00 87.31 73 ALA A O 1
ATOM 545 N N . GLY A 1 74 ? -10.525 -9.721 -3.503 1.00 81.12 74 GLY A N 1
ATOM 546 C CA . GLY A 1 74 ? -10.511 -10.968 -2.730 1.00 81.12 74 GLY A CA 1
ATOM 547 C C . GLY A 1 74 ? -9.429 -11.972 -3.149 1.00 81.12 74 GLY A C 1
ATOM 548 O O . GLY A 1 74 ? -9.599 -13.172 -2.941 1.00 81.12 74 GLY A O 1
ATOM 549 N N . ARG A 1 75 ? -8.340 -11.524 -3.792 1.00 84.69 75 ARG A N 1
ATOM 550 C CA . ARG A 1 75 ? -7.244 -12.390 -4.267 1.00 84.69 75 ARG A CA 1
ATOM 551 C C . ARG A 1 75 ? -5.871 -11.929 -3.805 1.00 84.69 75 ARG A C 1
ATOM 553 O O . ARG A 1 75 ? -5.656 -10.753 -3.533 1.00 84.69 75 ARG A O 1
ATOM 560 N N . ASN A 1 76 ? -4.920 -12.861 -3.806 1.00 89.56 76 ASN A N 1
ATOM 561 C CA . ASN A 1 76 ? -3.507 -12.538 -3.646 1.00 89.56 76 ASN A CA 1
ATOM 562 C C . ASN A 1 76 ? -2.941 -11.961 -4.945 1.00 89.56 76 ASN A C 1
ATOM 564 O O . ASN A 1 76 ? -3.108 -12.526 -6.028 1.00 89.56 76 ASN A O 1
ATOM 568 N N . VAL A 1 77 ? -2.240 -10.842 -4.812 1.00 92.00 77 VAL A N 1
ATOM 569 C CA . VAL A 1 77 ? -1.521 -10.160 -5.880 1.00 92.00 77 VAL A CA 1
ATOM 570 C C . VAL A 1 77 ? -0.064 -10.582 -5.811 1.00 92.00 77 VAL A C 1
ATOM 572 O O . VAL A 1 77 ? 0.561 -10.469 -4.757 1.00 92.00 77 VAL A O 1
ATOM 575 N N . LYS A 1 78 ? 0.488 -11.020 -6.946 1.00 92.75 78 LYS A N 1
ATOM 576 C CA . LYS A 1 78 ? 1.927 -11.219 -7.118 1.00 92.75 78 LYS A CA 1
ATOM 577 C C . LYS A 1 78 ? 2.519 -10.039 -7.883 1.00 92.75 78 LYS A C 1
ATOM 579 O O . LYS A 1 78 ? 2.127 -9.773 -9.018 1.00 92.75 78 LYS A O 1
ATOM 584 N N . ALA A 1 79 ? 3.456 -9.344 -7.256 1.00 91.50 79 ALA A N 1
ATOM 585 C CA . ALA A 1 79 ? 4.146 -8.179 -7.786 1.00 91.50 79 ALA A CA 1
ATOM 586 C C . ALA A 1 79 ? 5.651 -8.443 -7.892 1.00 91.50 79 ALA A C 1
ATOM 588 O O . ALA A 1 79 ? 6.243 -9.090 -7.028 1.00 91.50 79 ALA A O 1
ATOM 589 N N . VAL A 1 80 ? 6.281 -7.916 -8.943 1.00 94.12 80 VAL A N 1
ATOM 590 C CA . VAL A 1 80 ? 7.742 -7.944 -9.099 1.00 94.12 80 VAL A CA 1
ATOM 591 C C . VAL A 1 80 ? 8.264 -6.517 -8.981 1.00 94.12 80 VAL A C 1
ATOM 593 O O . VAL A 1 80 ? 7.956 -5.665 -9.814 1.00 94.12 80 VAL A O 1
ATOM 596 N N . ALA A 1 81 ? 9.030 -6.249 -7.927 1.00 92.62 81 ALA A N 1
ATOM 597 C CA . ALA A 1 81 ? 9.611 -4.948 -7.638 1.00 92.62 81 ALA A CA 1
ATOM 598 C C . ALA A 1 81 ? 11.069 -4.899 -8.096 1.00 92.62 81 ALA A C 1
ATOM 600 O O . ALA A 1 81 ? 11.933 -5.636 -7.615 1.00 92.62 81 ALA A O 1
ATOM 601 N N . ARG A 1 82 ? 11.346 -3.988 -9.024 1.00 91.12 82 ARG A N 1
ATOM 602 C CA . ARG A 1 82 ? 12.689 -3.704 -9.515 1.00 91.12 82 ARG A CA 1
ATOM 603 C C . ARG A 1 82 ? 13.238 -2.490 -8.806 1.00 91.12 82 ARG A C 1
ATOM 605 O O . ARG A 1 82 ? 12.635 -1.421 -8.862 1.00 91.12 82 ARG A O 1
ATOM 612 N N . LEU A 1 83 ? 14.387 -2.657 -8.172 1.00 91.56 83 LEU A N 1
ATOM 613 C CA . LEU A 1 83 ? 15.026 -1.617 -7.386 1.00 91.56 83 LEU A CA 1
ATOM 614 C C . LEU A 1 83 ? 16.328 -1.199 -8.054 1.00 91.56 83 LEU A C 1
ATOM 616 O O . LEU A 1 83 ? 17.085 -2.029 -8.550 1.00 91.56 83 LEU A O 1
ATOM 620 N N . SER A 1 84 ? 16.584 0.101 -8.074 1.00 89.81 84 SER A N 1
ATOM 621 C CA . SER A 1 84 ? 17.849 0.657 -8.536 1.00 89.81 84 SER A CA 1
ATOM 622 C C . SER A 1 84 ? 18.321 1.717 -7.556 1.00 89.81 84 SER A C 1
ATOM 624 O O . SER A 1 84 ? 17.558 2.596 -7.153 1.00 89.81 84 SER A O 1
ATOM 626 N N . LEU A 1 85 ? 19.583 1.617 -7.148 1.00 92.12 85 LEU A N 1
ATOM 627 C CA . LEU A 1 85 ? 20.242 2.633 -6.345 1.00 92.12 85 LEU A CA 1
ATOM 628 C C . LEU A 1 85 ? 21.197 3.409 -7.243 1.00 92.12 85 LEU A C 1
ATOM 630 O O . LEU A 1 85 ? 21.999 2.831 -7.973 1.00 92.12 85 LEU A O 1
ATOM 634 N N . MET A 1 86 ? 21.124 4.731 -7.170 1.00 90.69 86 MET A N 1
ATOM 635 C CA . MET A 1 86 ? 22.083 5.622 -7.803 1.00 90.69 86 MET A CA 1
ATOM 636 C C . MET A 1 86 ? 22.802 6.446 -6.745 1.00 90.69 86 MET A C 1
ATOM 638 O O . MET A 1 86 ? 22.198 6.888 -5.770 1.00 90.69 86 MET A O 1
ATOM 642 N N . VAL A 1 87 ? 24.086 6.704 -6.968 1.00 90.56 87 VAL A N 1
ATOM 643 C CA . VAL A 1 87 ? 24.885 7.675 -6.225 1.00 90.56 87 VAL A CA 1
ATOM 644 C C . VAL A 1 87 ? 25.462 8.682 -7.205 1.00 90.56 87 VAL A C 1
ATOM 646 O O . VAL A 1 87 ? 26.130 8.318 -8.170 1.00 90.56 87 VAL A O 1
ATOM 649 N N . ALA A 1 88 ? 25.171 9.965 -6.992 1.00 86.44 88 ALA A N 1
ATOM 650 C CA . ALA A 1 88 ? 25.638 11.042 -7.867 1.00 86.44 88 ALA A CA 1
ATOM 651 C C . ALA A 1 88 ? 25.312 10.821 -9.369 1.00 86.44 88 ALA A C 1
ATOM 653 O O . ALA A 1 88 ? 26.062 11.250 -10.243 1.00 86.44 88 ALA A O 1
ATOM 654 N N . GLY A 1 89 ? 24.192 10.147 -9.665 1.00 81.56 89 GLY A N 1
ATOM 655 C CA . GLY A 1 89 ? 23.752 9.826 -11.029 1.00 81.56 89 GLY A CA 1
ATOM 656 C C . GLY A 1 89 ? 24.391 8.580 -11.657 1.00 81.56 89 GLY A C 1
ATOM 657 O O . GLY A 1 89 ? 24.124 8.303 -12.822 1.00 81.56 89 GLY A O 1
ATOM 658 N N . MET A 1 90 ? 25.207 7.828 -10.912 1.00 82.62 90 MET A N 1
ATOM 659 C CA . MET A 1 90 ? 25.789 6.552 -11.345 1.00 82.62 90 MET A CA 1
ATOM 660 C C . MET A 1 90 ? 25.156 5.379 -10.581 1.00 82.62 90 MET A C 1
ATOM 662 O O . MET A 1 90 ? 24.853 5.551 -9.399 1.00 82.62 90 MET A O 1
ATOM 666 N N .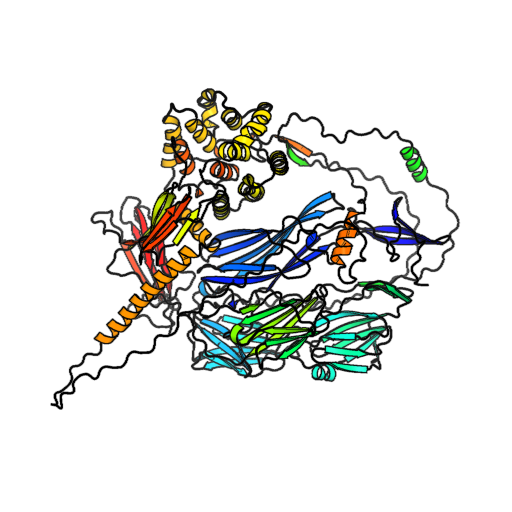 PRO A 1 91 ? 24.975 4.196 -11.198 1.00 85.88 91 PRO A N 1
ATOM 667 C CA . PRO A 1 91 ? 24.489 3.005 -10.498 1.00 85.88 91 PRO A CA 1
ATOM 668 C C . PRO A 1 91 ? 25.355 2.639 -9.281 1.00 85.88 91 PRO A C 1
ATOM 670 O O . PRO A 1 91 ? 26.579 2.759 -9.324 1.00 85.88 91 PRO A O 1
ATOM 673 N N . ALA A 1 92 ? 24.719 2.183 -8.206 1.00 89.25 92 ALA A N 1
ATOM 674 C CA . ALA A 1 92 ? 25.351 1.721 -6.975 1.00 89.25 92 ALA A CA 1
ATOM 675 C C . ALA A 1 92 ? 24.696 0.418 -6.489 1.00 89.25 92 ALA A C 1
ATOM 677 O O . ALA A 1 92 ? 23.539 0.148 -6.800 1.00 89.25 92 ALA A O 1
ATOM 678 N N . SER A 1 93 ? 25.446 -0.379 -5.724 1.00 91.06 93 SER A N 1
ATOM 679 C CA . SER A 1 93 ? 24.966 -1.659 -5.189 1.00 91.06 93 SER A CA 1
ATOM 680 C C . SER A 1 93 ? 23.854 -1.455 -4.159 1.00 91.06 93 SER A C 1
ATOM 682 O O . SER A 1 93 ? 24.007 -0.662 -3.225 1.00 91.06 93 SER A O 1
ATOM 684 N N . LEU A 1 94 ? 22.773 -2.227 -4.268 1.00 91.06 94 LEU A N 1
ATOM 685 C CA . LEU A 1 94 ? 21.689 -2.262 -3.285 1.00 91.06 94 LEU A CA 1
ATOM 686 C C . LEU A 1 94 ? 22.155 -2.794 -1.921 1.00 91.06 94 LEU A C 1
ATOM 688 O O . LEU A 1 94 ? 21.523 -2.494 -0.909 1.00 91.06 94 LEU A O 1
ATOM 692 N N . THR A 1 95 ? 23.293 -3.498 -1.860 1.00 90.25 95 THR A N 1
ATOM 693 C CA . THR A 1 95 ? 23.882 -4.002 -0.604 1.00 90.25 95 THR A CA 1
ATOM 694 C C . THR A 1 95 ? 24.330 -2.887 0.348 1.00 90.25 95 THR A C 1
ATOM 696 O O . THR A 1 95 ? 24.508 -3.125 1.542 1.00 90.25 95 THR A O 1
ATOM 699 N N . LEU A 1 96 ? 24.456 -1.645 -0.142 1.00 90.88 96 LEU A N 1
ATOM 700 C CA . LEU A 1 96 ? 24.735 -0.464 0.684 1.00 90.88 96 LEU A CA 1
ATOM 701 C C . LEU A 1 96 ? 23.558 -0.069 1.594 1.00 90.88 96 LEU A C 1
ATOM 703 O O . LEU A 1 96 ? 23.748 0.688 2.550 1.00 90.88 96 LEU A O 1
ATOM 707 N N . ILE A 1 97 ? 22.346 -0.551 1.304 1.00 93.38 97 ILE A N 1
ATOM 708 C CA . ILE A 1 97 ? 21.139 -0.248 2.071 1.00 93.38 97 ILE A CA 1
ATOM 709 C C . ILE A 1 97 ? 21.039 -1.203 3.269 1.00 93.38 97 ILE A C 1
ATOM 711 O O . ILE A 1 97 ? 20.881 -2.413 3.132 1.00 93.38 97 ILE A O 1
ATOM 715 N N . LYS A 1 98 ? 21.076 -0.636 4.473 1.00 90.88 98 LYS A N 1
ATOM 716 C CA . LYS A 1 98 ? 20.882 -1.317 5.756 1.00 90.88 98 LYS A CA 1
ATOM 717 C C . LYS A 1 98 ? 19.401 -1.300 6.150 1.00 90.88 98 LYS A C 1
ATOM 719 O O . LYS A 1 98 ? 18.697 -0.315 5.931 1.00 90.88 98 LYS A O 1
ATOM 724 N N . GLN A 1 99 ? 18.948 -2.367 6.810 1.00 88.69 99 GLN A N 1
ATOM 725 C CA . GLN A 1 99 ? 17.566 -2.521 7.302 1.00 88.69 99 GLN A CA 1
ATOM 726 C C . GLN A 1 99 ? 16.472 -2.287 6.228 1.00 88.69 99 GLN A C 1
ATOM 728 O O . GLN A 1 99 ? 15.489 -1.592 6.510 1.00 88.69 99 GLN A O 1
ATOM 733 N N . PRO A 1 100 ? 16.615 -2.827 5.001 1.00 93.00 100 PRO A N 1
ATOM 734 C CA . PRO A 1 100 ? 15.610 -2.641 3.962 1.00 93.00 100 PRO A CA 1
ATOM 735 C C . PRO A 1 100 ? 14.263 -3.248 4.377 1.00 93.00 100 PRO A C 1
ATOM 737 O O . PRO A 1 100 ? 14.169 -4.384 4.843 1.00 93.00 100 PRO A O 1
ATOM 740 N N . THR A 1 101 ? 13.213 -2.449 4.244 1.00 90.12 101 THR A N 1
ATOM 741 C CA . THR A 1 101 ? 11.847 -2.763 4.664 1.00 90.12 101 THR A CA 1
ATOM 742 C C . THR A 1 101 ? 10.904 -2.259 3.584 1.00 90.12 101 THR A C 1
ATOM 744 O O . THR A 1 101 ? 11.020 -1.110 3.161 1.00 90.12 101 THR A O 1
ATOM 747 N N . TRP A 1 102 ? 9.946 -3.075 3.165 1.00 91.75 102 TRP A N 1
ATOM 748 C CA . TRP A 1 102 ? 8.819 -2.590 2.367 1.00 91.75 102 TRP A CA 1
ATOM 749 C C . TRP A 1 102 ? 7.585 -2.438 3.235 1.00 91.75 102 TRP A C 1
ATOM 751 O O . TRP A 1 102 ? 7.491 -2.993 4.335 1.00 91.75 102 TRP A O 1
ATOM 761 N N . TRP A 1 103 ? 6.645 -1.661 2.731 1.00 90.00 103 TRP A N 1
ATOM 762 C CA . TRP A 1 103 ? 5.343 -1.486 3.324 1.00 90.00 103 TRP A CA 1
ATOM 763 C C . TRP A 1 103 ? 4.274 -1.430 2.239 1.00 90.00 103 TRP A C 1
ATOM 765 O O . TRP A 1 103 ? 4.533 -0.991 1.119 1.00 90.00 103 TRP A O 1
ATOM 775 N N . ILE A 1 104 ? 3.081 -1.894 2.592 1.00 91.69 104 ILE A N 1
ATOM 776 C CA . ILE A 1 104 ? 1.888 -1.841 1.754 1.00 91.69 104 ILE A CA 1
ATOM 777 C C . ILE A 1 104 ? 0.798 -1.175 2.558 1.00 91.69 104 ILE A C 1
ATOM 779 O O . ILE A 1 104 ? 0.540 -1.604 3.683 1.00 91.69 104 ILE A O 1
ATOM 783 N N . THR A 1 105 ? 0.123 -0.205 1.963 1.00 89.69 105 THR A N 1
ATOM 784 C CA . THR A 1 105 ? -1.113 0.364 2.479 1.00 89.69 105 THR A CA 1
ATOM 785 C C . THR A 1 105 ? -2.250 0.060 1.514 1.00 89.69 105 THR A C 1
ATOM 787 O O . THR A 1 105 ? -2.216 0.439 0.343 1.00 89.69 105 THR A O 1
ATOM 790 N N . LEU A 1 106 ? -3.270 -0.635 2.012 1.00 90.75 106 LEU A N 1
ATOM 791 C CA . LEU A 1 106 ? -4.525 -0.867 1.307 1.00 90.75 106 LEU A CA 1
ATOM 792 C C . LEU A 1 106 ? -5.576 0.072 1.885 1.00 90.75 106 LEU A C 1
ATOM 794 O O . LEU A 1 106 ? -5.841 0.028 3.085 1.00 90.75 106 LEU A O 1
ATOM 798 N N . THR A 1 107 ? -6.192 0.890 1.040 1.00 88.06 107 THR A N 1
ATOM 799 C CA . THR A 1 107 ? -7.319 1.744 1.429 1.00 88.06 107 THR A CA 1
ATOM 800 C C . THR A 1 107 ? -8.577 1.253 0.734 1.00 88.06 107 THR A C 1
ATOM 802 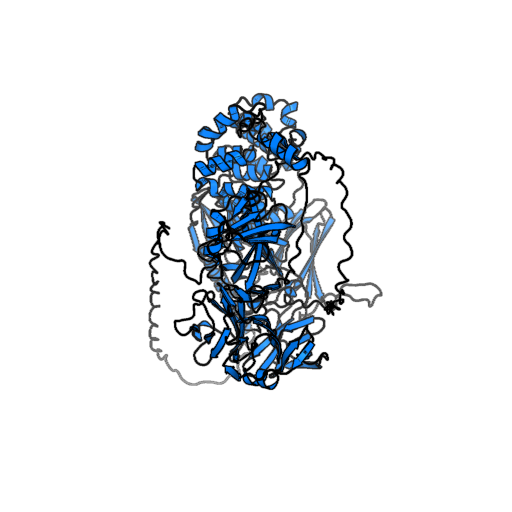O O . THR A 1 107 ? -8.625 1.142 -0.498 1.00 88.06 107 THR A O 1
ATOM 805 N N . ASP A 1 108 ? -9.604 0.941 1.518 1.00 86.81 108 ASP A N 1
ATOM 806 C CA . ASP A 1 108 ? -10.910 0.567 0.994 1.00 86.81 108 ASP A CA 1
ATOM 807 C C . ASP A 1 108 ? -11.691 1.785 0.467 1.00 86.81 108 ASP A C 1
ATOM 809 O O . ASP A 1 108 ? -11.361 2.948 0.713 1.00 86.81 108 ASP A O 1
ATOM 813 N N . ARG A 1 109 ? -12.766 1.525 -0.280 1.00 84.75 109 ARG A N 1
ATOM 814 C CA . ARG A 1 109 ? -13.656 2.570 -0.821 1.00 84.75 109 ARG A CA 1
ATOM 815 C C . ARG A 1 109 ? -14.446 3.355 0.233 1.00 84.75 109 ARG A C 1
ATOM 817 O O . ARG A 1 109 ? -15.136 4.305 -0.127 1.00 84.75 109 ARG A O 1
ATOM 824 N N . HIS A 1 110 ? -14.370 2.959 1.500 1.00 81.12 110 HIS A N 1
ATOM 825 C CA . HIS A 1 110 ? -15.030 3.605 2.633 1.00 81.12 110 HIS A CA 1
ATOM 826 C C . HIS A 1 110 ? -14.054 4.431 3.491 1.00 81.12 110 HIS A C 1
ATOM 828 O O . HIS A 1 110 ? -14.487 5.079 4.441 1.00 81.12 110 HIS A O 1
ATOM 834 N N . GLY A 1 111 ? -12.766 4.462 3.131 1.00 77.50 111 GLY A N 1
ATOM 835 C CA . GLY A 1 111 ? -11.724 5.250 3.789 1.00 77.50 111 G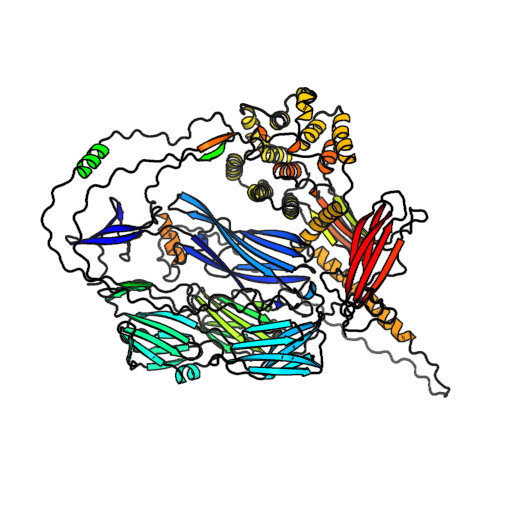LY A CA 1
ATOM 836 C C . GLY A 1 111 ? -10.946 4.507 4.878 1.00 77.50 111 GLY A C 1
ATOM 837 O O . GLY A 1 111 ? -10.080 5.114 5.507 1.00 77.50 111 GLY A O 1
ATOM 838 N N . VAL A 1 112 ? -11.202 3.215 5.098 1.00 77.69 112 VAL A N 1
ATOM 839 C CA . VAL A 1 112 ? -10.433 2.399 6.046 1.00 77.69 112 VAL A CA 1
ATOM 840 C C . VAL A 1 112 ? -9.112 2.015 5.394 1.00 77.69 112 VAL A C 1
ATOM 842 O O . VAL A 1 112 ? -9.091 1.419 4.317 1.00 77.69 112 VAL A O 1
ATOM 845 N N . SER A 1 113 ? -8.005 2.376 6.042 1.00 79.12 113 SER A N 1
ATOM 846 C CA . SER A 1 113 ? -6.657 2.056 5.571 1.00 79.12 113 SER A CA 1
ATOM 847 C C . SER A 1 113 ? -5.991 1.039 6.484 1.00 79.12 113 SER A C 1
ATOM 849 O O . SER A 1 113 ? -6.089 1.118 7.707 1.00 79.12 113 SER A O 1
ATOM 851 N N . THR A 1 114 ? -5.296 0.078 5.891 1.00 76.81 114 THR A N 1
ATOM 852 C CA . THR A 1 114 ? -4.518 -0.930 6.607 1.00 76.81 114 THR A CA 1
ATOM 853 C C . THR A 1 114 ? -3.112 -0.953 6.041 1.00 76.81 114 THR A C 1
ATOM 855 O O . THR A 1 114 ? -2.946 -1.049 4.827 1.00 76.81 114 THR A O 1
ATOM 858 N N . THR A 1 115 ? -2.110 -0.875 6.917 1.00 81.62 115 THR A N 1
ATOM 859 C CA . THR A 1 115 ? -0.699 -0.861 6.525 1.00 81.62 115 THR A CA 1
ATOM 860 C C . THR A 1 115 ? 0.036 -2.052 7.120 1.00 81.62 115 THR A C 1
ATOM 862 O O . THR A 1 115 ? -0.022 -2.265 8.329 1.00 81.62 115 THR A O 1
ATOM 865 N N . LYS A 1 116 ? 0.788 -2.780 6.293 1.00 80.00 116 LYS A N 1
ATOM 866 C CA . LYS A 1 116 ? 1.721 -3.830 6.722 1.00 80.00 116 LYS A CA 1
ATOM 867 C C . LYS A 1 116 ? 3.132 -3.447 6.317 1.00 80.00 116 LYS A C 1
ATOM 869 O O . LYS A 1 116 ? 3.336 -2.868 5.258 1.00 80.00 116 LYS A O 1
ATOM 874 N N . SER A 1 117 ? 4.111 -3.731 7.166 1.00 82.12 117 SER A N 1
ATOM 875 C CA . SER A 1 117 ? 5.532 -3.535 6.868 1.00 82.12 117 SER A CA 1
ATOM 876 C C . SER A 1 117 ? 6.293 -4.806 7.199 1.00 82.12 117 SER A C 1
ATOM 878 O O . SER A 1 117 ? 6.024 -5.416 8.228 1.00 82.12 117 SER A O 1
ATOM 880 N N . GLN A 1 118 ? 7.265 -5.187 6.376 1.00 80.50 118 GLN A N 1
ATOM 881 C CA . GLN A 1 118 ? 8.140 -6.320 6.686 1.00 80.50 118 GLN A CA 1
ATOM 882 C C . GLN A 1 118 ? 9.544 -6.114 6.089 1.00 80.50 118 GLN A C 1
ATOM 884 O O . GLN A 1 118 ? 9.699 -5.381 5.106 1.00 80.50 118 GLN A O 1
ATOM 889 N N . PRO A 1 119 ? 10.588 -6.726 6.671 1.00 85.38 119 PRO A N 1
ATOM 890 C CA . PRO A 1 119 ? 11.926 -6.715 6.087 1.00 85.38 119 PRO A CA 1
ATOM 891 C C . PRO A 1 119 ? 11.945 -7.383 4.705 1.00 85.38 119 PRO A C 1
ATOM 893 O O . PRO A 1 119 ? 11.181 -8.318 4.461 1.00 85.38 119 PRO A O 1
ATOM 896 N N . ILE A 1 120 ? 12.834 -6.930 3.820 1.00 88.94 120 ILE A N 1
ATOM 897 C CA . ILE A 1 120 ? 13.097 -7.571 2.519 1.00 88.94 120 ILE A CA 1
ATOM 898 C C . ILE A 1 120 ? 14.577 -7.837 2.343 1.00 88.94 120 ILE A C 1
ATOM 900 O O . ILE A 1 120 ? 15.413 -7.142 2.905 1.00 88.94 120 ILE A O 1
ATOM 904 N N . GLU A 1 121 ? 14.899 -8.829 1.531 1.00 87.06 121 GLU A N 1
ATOM 905 C CA . GLU A 1 121 ? 16.257 -9.022 1.050 1.00 87.06 121 GLU A CA 1
ATOM 906 C C . GLU A 1 121 ? 16.414 -8.278 -0.278 1.00 87.06 121 GLU A C 1
ATOM 908 O O . GLU A 1 121 ? 15.595 -8.426 -1.189 1.00 87.06 121 GLU A O 1
ATOM 913 N N . LEU A 1 122 ? 17.438 -7.430 -0.359 1.00 89.38 122 LEU A N 1
ATOM 914 C CA . LEU A 1 122 ? 17.786 -6.713 -1.579 1.00 89.38 122 LEU A CA 1
ATOM 915 C C . LEU A 1 122 ? 18.910 -7.448 -2.298 1.00 89.38 122 LEU A C 1
ATOM 917 O O . LEU A 1 122 ? 19.864 -7.892 -1.662 1.00 89.38 122 LEU A O 1
ATOM 921 N N . SER A 1 123 ? 18.810 -7.526 -3.620 1.00 87.75 123 SER A N 1
ATOM 922 C CA . SER A 1 123 ? 19.793 -8.185 -4.472 1.00 87.75 123 SER A CA 1
ATOM 923 C C . SER A 1 123 ? 20.045 -7.362 -5.727 1.00 87.75 123 SER A C 1
ATOM 925 O O . SER A 1 123 ? 19.108 -6.831 -6.318 1.00 87.75 123 SER A O 1
ATOM 927 N N . ASP A 1 124 ? 21.308 -7.289 -6.147 1.00 85.62 124 ASP A N 1
ATOM 928 C CA . ASP A 1 124 ? 21.699 -6.706 -7.437 1.00 85.62 124 ASP A CA 1
ATOM 929 C C . ASP A 1 124 ? 21.511 -7.692 -8.612 1.00 85.62 124 ASP A C 1
ATOM 931 O O . ASP A 1 124 ? 21.707 -7.312 -9.771 1.00 85.62 124 ASP A O 1
ATOM 935 N N . ASP A 1 125 ? 21.172 -8.955 -8.318 1.00 84.12 125 ASP A N 1
ATOM 936 C CA . ASP A 1 125 ? 21.121 -10.064 -9.282 1.00 84.12 125 ASP A CA 1
ATOM 937 C C . ASP A 1 125 ? 19.694 -10.446 -9.698 1.00 84.12 125 ASP A C 1
ATOM 939 O O . ASP A 1 125 ? 19.499 -11.052 -10.752 1.00 84.12 125 ASP A O 1
ATOM 943 N N . PHE A 1 126 ? 18.694 -10.144 -8.868 1.00 87.19 126 PHE A N 1
ATOM 944 C CA . PHE A 1 126 ? 17.304 -10.532 -9.101 1.00 87.19 126 PHE A CA 1
ATOM 945 C C . PHE A 1 126 ? 16.327 -9.507 -8.523 1.00 87.19 126 PHE A C 1
ATOM 947 O O . PHE A 1 126 ? 16.632 -8.807 -7.559 1.00 87.19 126 PHE A O 1
ATOM 954 N N . ALA A 1 127 ? 15.138 -9.427 -9.118 1.00 91.88 127 ALA A N 1
ATOM 955 C CA . ALA A 1 127 ? 14.083 -8.532 -8.661 1.00 91.88 127 ALA A CA 1
ATOM 956 C C . ALA A 1 127 ? 13.396 -9.091 -7.408 1.00 91.88 127 ALA A C 1
ATOM 958 O O . ALA A 1 127 ? 13.271 -10.307 -7.239 1.00 91.88 127 ALA A O 1
ATOM 959 N N . THR A 1 128 ? 12.906 -8.207 -6.541 1.00 92.38 128 THR A N 1
ATOM 960 C CA . THR A 1 128 ? 12.198 -8.604 -5.320 1.00 92.38 128 THR A CA 1
ATOM 961 C C . THR A 1 128 ? 10.772 -9.036 -5.662 1.00 92.38 128 THR A C 1
ATOM 963 O O . THR A 1 128 ? 10.011 -8.278 -6.261 1.00 92.38 128 THR A O 1
ATOM 966 N N . GLU A 1 129 ? 10.391 -10.249 -5.267 1.00 92.25 129 GLU A N 1
ATOM 967 C CA . GLU A 1 129 ? 9.014 -10.738 -5.383 1.00 92.25 129 GLU A CA 1
ATOM 968 C C . GLU A 1 129 ? 8.209 -10.346 -4.145 1.00 92.25 129 GLU A C 1
ATOM 970 O O . GLU A 1 129 ? 8.664 -10.509 -3.012 1.00 92.25 129 GLU A O 1
ATOM 975 N N . LEU A 1 130 ? 7.008 -9.822 -4.371 1.00 89.88 130 LEU A N 1
ATOM 976 C CA . LEU A 1 130 ? 6.094 -9.364 -3.335 1.00 89.88 130 LEU A CA 1
ATOM 977 C C . LEU A 1 130 ? 4.744 -10.043 -3.543 1.00 89.88 130 LEU A C 1
ATOM 979 O O . LEU A 1 130 ? 4.178 -9.986 -4.634 1.00 89.88 130 LEU A O 1
ATOM 983 N N . GLU A 1 131 ? 4.213 -10.654 -2.491 1.00 90.19 131 GLU A N 1
ATOM 984 C CA . GLU A 1 131 ? 2.876 -11.239 -2.500 1.00 90.19 131 GLU A CA 1
ATOM 985 C C . GLU A 1 131 ? 2.049 -10.624 -1.380 1.00 90.19 131 GLU A C 1
ATOM 987 O O . GLU A 1 131 ? 2.515 -10.504 -0.244 1.00 90.19 131 GLU A O 1
ATOM 992 N N . PHE A 1 132 ? 0.834 -10.190 -1.711 1.00 88.88 132 PHE A N 1
ATOM 993 C CA . PHE A 1 132 ? -0.073 -9.612 -0.729 1.00 88.88 132 PHE A CA 1
ATOM 994 C C . PHE A 1 132 ? -1.546 -9.857 -1.073 1.00 88.88 132 PHE A C 1
ATOM 996 O O . PHE A 1 132 ? -1.924 -9.790 -2.243 1.00 88.88 132 PHE A O 1
ATOM 1003 N N . PRO A 1 133 ? -2.392 -10.120 -0.068 1.00 88.12 133 PRO A N 1
ATOM 1004 C CA . PRO A 1 133 ? -3.837 -10.246 -0.238 1.00 88.12 133 PRO A CA 1
ATOM 1005 C C . PRO A 1 133 ? -4.496 -8.893 -0.526 1.00 88.12 133 PRO A C 1
ATOM 1007 O O . PRO A 1 133 ? -4.163 -7.879 0.087 1.00 88.12 133 PRO A O 1
ATOM 1010 N N . LEU A 1 134 ? -5.464 -8.881 -1.441 1.00 86.75 134 LEU A N 1
ATOM 1011 C CA . LEU A 1 134 ? -6.295 -7.727 -1.768 1.00 86.75 134 LEU A CA 1
ATOM 1012 C C . LEU A 1 134 ? -7.705 -7.924 -1.202 1.00 86.75 134 LEU A C 1
ATOM 1014 O O . LEU A 1 134 ? -8.376 -8.903 -1.524 1.00 86.75 134 LEU A O 1
ATOM 1018 N N . GLY A 1 135 ? -8.175 -6.984 -0.381 1.00 81.31 135 GLY A N 1
ATOM 1019 C CA . GLY A 1 135 ? -9.519 -7.042 0.196 1.00 81.31 135 GLY A CA 1
ATOM 1020 C C . GLY A 1 135 ? -10.630 -6.782 -0.830 1.00 81.31 135 GLY A C 1
ATOM 1021 O O . GLY A 1 135 ? -10.419 -6.120 -1.846 1.00 81.31 135 GLY A O 1
ATOM 1022 N N . ASP A 1 136 ? -11.851 -7.240 -0.534 1.00 80.50 136 ASP A N 1
ATOM 1023 C CA . ASP A 1 136 ? -13.007 -7.139 -1.449 1.00 80.50 136 ASP A CA 1
ATOM 1024 C C . ASP A 1 136 ? -13.359 -5.699 -1.861 1.00 80.50 136 ASP A C 1
ATOM 1026 O O . ASP A 1 136 ? -13.909 -5.438 -2.930 1.00 80.50 136 ASP A O 1
ATOM 1030 N N . ALA A 1 137 ? -13.076 -4.742 -0.977 1.00 84.31 137 ALA A N 1
ATOM 1031 C CA . ALA A 1 137 ? -13.467 -3.346 -1.127 1.00 84.31 137 ALA A CA 1
ATOM 1032 C C . ALA A 1 137 ? -12.285 -2.404 -1.402 1.00 84.31 137 ALA A C 1
ATOM 1034 O O . ALA A 1 137 ? -12.490 -1.186 -1.402 1.00 84.31 137 ALA A O 1
ATOM 1035 N N . THR A 1 138 ? -11.076 -2.932 -1.633 1.00 89.88 138 THR A N 1
ATOM 1036 C CA . THR A 1 138 ? -9.883 -2.112 -1.876 1.00 89.88 138 THR A CA 1
ATOM 1037 C C . THR A 1 138 ? -10.098 -1.192 -3.081 1.00 89.88 138 THR A C 1
ATOM 1039 O O . THR A 1 138 ? -10.632 -1.596 -4.114 1.00 89.88 138 THR A O 1
ATOM 1042 N N . ALA A 1 139 ? -9.725 0.077 -2.925 1.00 91.00 139 ALA A N 1
ATOM 1043 C CA . ALA A 1 139 ? -9.865 1.115 -3.946 1.00 91.00 139 ALA A CA 1
ATOM 1044 C C . ALA A 1 139 ? -8.530 1.785 -4.287 1.00 91.00 139 ALA A C 1
ATOM 1046 O O . ALA A 1 139 ? -8.345 2.264 -5.406 1.00 91.00 139 ALA A O 1
ATOM 1047 N N . ASN A 1 140 ? -7.598 1.815 -3.336 1.00 92.81 140 ASN A N 1
ATOM 1048 C CA . ASN A 1 140 ? -6.269 2.378 -3.515 1.00 92.81 140 ASN A CA 1
ATOM 1049 C C . ASN A 1 140 ? -5.223 1.468 -2.870 1.00 92.81 140 ASN A C 1
ATOM 1051 O O . ASN A 1 140 ? -5.435 0.952 -1.771 1.00 92.81 140 ASN A O 1
ATOM 1055 N N . VAL A 1 141 ? -4.107 1.292 -3.569 1.00 93.75 141 VAL A N 1
ATOM 1056 C CA . VAL A 1 141 ? -2.954 0.512 -3.123 1.00 93.75 141 VAL A CA 1
ATOM 1057 C C . VAL A 1 141 ? -1.734 1.419 -3.168 1.00 93.75 141 VAL A C 1
ATOM 1059 O O . VAL A 1 141 ? -1.479 2.082 -4.174 1.00 93.75 141 VAL A O 1
ATOM 1062 N N . GLU A 1 142 ? -0.986 1.447 -2.075 1.00 94.50 142 GLU A N 1
ATOM 1063 C CA . GLU A 1 142 ? 0.301 2.120 -1.980 1.00 94.50 142 GLU A CA 1
ATOM 1064 C C . GLU A 1 142 ? 1.352 1.109 -1.534 1.00 94.50 142 GLU A C 1
ATOM 1066 O O . GLU A 1 142 ? 1.158 0.392 -0.556 1.00 94.50 142 GLU A O 1
ATOM 1071 N N . ILE A 1 143 ? 2.446 1.013 -2.280 1.00 94.69 143 ILE A N 1
ATOM 1072 C CA . ILE A 1 143 ? 3.562 0.114 -1.988 1.00 94.69 143 ILE A CA 1
ATOM 1073 C C . ILE A 1 143 ? 4.814 0.971 -1.943 1.00 94.69 143 ILE A C 1
ATOM 1075 O O . ILE A 1 143 ? 5.066 1.743 -2.868 1.00 94.69 143 ILE A O 1
ATOM 1079 N N . GLY A 1 144 ? 5.617 0.826 -0.896 1.00 93.94 144 GLY A N 1
ATOM 1080 C CA . GLY A 1 144 ? 6.872 1.552 -0.771 1.00 93.94 144 GLY A CA 1
ATOM 1081 C C . GLY A 1 144 ? 7.997 0.705 -0.212 1.00 93.94 144 GLY A C 1
ATOM 1082 O O . GLY A 1 144 ? 7.783 -0.258 0.521 1.00 93.94 144 GLY A O 1
ATOM 1083 N N . VAL A 1 145 ? 9.219 1.095 -0.550 1.00 94.31 145 VAL A N 1
ATOM 1084 C CA . VAL A 1 145 ? 10.463 0.540 -0.024 1.00 94.31 145 VAL A CA 1
ATOM 1085 C C . VAL A 1 145 ? 11.213 1.632 0.720 1.00 94.31 145 VAL A C 1
ATOM 1087 O O . VAL A 1 145 ? 11.284 2.776 0.275 1.00 94.31 145 VAL A O 1
ATOM 1090 N N . ARG A 1 146 ? 11.794 1.284 1.863 1.00 93.69 146 ARG A N 1
ATOM 1091 C CA . ARG A 1 146 ? 12.669 2.170 2.626 1.00 93.69 146 ARG A CA 1
ATOM 1092 C C . ARG A 1 146 ? 13.858 1.420 3.196 1.00 93.69 146 ARG A C 1
ATOM 1094 O O . ARG A 1 146 ? 13.791 0.222 3.459 1.00 93.69 146 ARG A O 1
ATOM 1101 N N . GLY A 1 147 ? 14.939 2.140 3.434 1.00 92.75 147 GLY A N 1
ATOM 1102 C CA . GLY A 1 147 ? 16.123 1.608 4.091 1.00 92.75 147 GLY A CA 1
ATOM 1103 C C . GLY A 1 147 ? 17.097 2.718 4.445 1.00 92.75 147 GLY A C 1
ATOM 1104 O O . GLY A 1 147 ? 16.950 3.861 4.016 1.00 92.75 147 GLY A O 1
ATOM 1105 N N . LYS A 1 148 ? 18.096 2.399 5.259 1.00 92.12 148 LYS A N 1
ATOM 1106 C CA . LYS A 1 148 ? 19.102 3.366 5.700 1.00 92.12 148 LYS A CA 1
ATOM 1107 C C . LYS A 1 148 ? 20.381 3.183 4.914 1.00 92.12 148 LYS A C 1
ATOM 1109 O O . LYS A 1 148 ? 20.839 2.064 4.734 1.00 92.12 148 LYS A O 1
ATOM 1114 N N . ILE A 1 149 ? 20.995 4.278 4.506 1.00 93.12 149 ILE A N 1
ATOM 1115 C CA . ILE A 1 149 ? 22.317 4.277 3.893 1.00 93.12 149 ILE A CA 1
ATOM 1116 C C . ILE A 1 149 ? 23.255 5.166 4.695 1.00 93.12 149 ILE A C 1
ATOM 1118 O O . ILE A 1 149 ? 22.850 6.180 5.265 1.00 93.12 149 ILE A O 1
ATOM 1122 N N . GLU A 1 150 ? 24.522 4.786 4.750 1.00 90.06 150 GLU A N 1
ATOM 1123 C CA . GLU A 1 150 ? 25.556 5.589 5.385 1.00 90.06 150 GLU A CA 1
ATOM 1124 C C . GLU A 1 150 ? 26.176 6.535 4.353 1.00 90.06 150 GLU A C 1
ATOM 1126 O O . GLU A 1 150 ? 26.890 6.103 3.450 1.00 90.06 150 GLU A O 1
ATOM 1131 N N . VAL A 1 151 ? 25.912 7.835 4.487 1.00 88.56 151 VAL A N 1
ATOM 1132 C CA . VAL A 1 151 ? 26.539 8.877 3.667 1.00 88.56 151 VAL A CA 1
ATOM 1133 C C . VAL A 1 151 ? 27.930 9.139 4.235 1.00 88.56 151 VAL A C 1
ATOM 1135 O O . VAL A 1 151 ? 28.079 9.858 5.227 1.00 88.56 151 VAL A O 1
ATOM 1138 N N . ARG A 1 152 ? 28.966 8.536 3.642 1.00 83.75 152 ARG A N 1
ATOM 1139 C CA . ARG A 1 152 ? 30.327 8.523 4.215 1.00 83.75 152 ARG A CA 1
ATOM 1140 C C . ARG A 1 152 ? 30.966 9.907 4.256 1.00 83.75 152 ARG A C 1
ATOM 1142 O O . ARG A 1 152 ? 31.665 10.231 5.213 1.00 83.75 152 ARG A O 1
ATOM 1149 N N . SER A 1 153 ? 30.711 10.735 3.246 1.00 81.81 153 SER A N 1
ATOM 1150 C CA . SER A 1 153 ? 31.178 12.125 3.171 1.00 81.81 153 SER A CA 1
ATOM 1151 C C . SER A 1 153 ? 30.613 12.993 4.296 1.00 81.81 153 SER A C 1
ATOM 1153 O O . SER A 1 153 ? 31.294 13.904 4.766 1.00 81.81 153 SER A O 1
ATOM 1155 N N . GLU A 1 154 ? 29.406 12.682 4.775 1.00 81.31 154 GLU A N 1
ATOM 1156 C CA . GLU A 1 154 ? 28.762 13.368 5.897 1.00 81.31 154 GLU A CA 1
ATOM 1157 C C . GLU A 1 154 ? 28.937 12.618 7.230 1.00 81.31 154 GLU A C 1
ATOM 1159 O O . GLU A 1 154 ? 28.717 13.214 8.283 1.00 81.31 154 GLU A O 1
ATOM 1164 N N . GLN A 1 155 ? 29.379 11.354 7.209 1.00 79.94 155 GLN A N 1
ATOM 1165 C CA . GLN A 1 155 ? 29.426 10.438 8.360 1.00 79.94 155 GLN A CA 1
ATOM 1166 C C . GLN A 1 155 ? 28.078 10.368 9.086 1.00 79.94 155 GLN A C 1
ATOM 1168 O O . GLN A 1 155 ? 27.986 10.521 10.306 1.00 79.94 155 GLN A O 1
ATOM 1173 N N . ARG A 1 156 ? 27.008 10.212 8.307 1.00 83.81 156 ARG A N 1
ATOM 1174 C CA . ARG A 1 156 ? 25.633 10.245 8.797 1.00 83.81 156 ARG A CA 1
ATOM 1175 C C . ARG A 1 156 ? 24.799 9.179 8.101 1.00 83.81 156 ARG A C 1
ATOM 1177 O O . ARG A 1 156 ? 24.946 8.958 6.904 1.00 83.81 156 ARG A O 1
ATOM 1184 N N . GLU A 1 157 ? 23.874 8.576 8.839 1.00 87.31 157 GLU A N 1
ATOM 1185 C CA . GLU A 1 157 ? 22.818 7.766 8.234 1.00 87.31 157 GLU A CA 1
ATOM 1186 C C . GLU A 1 157 ? 21.728 8.646 7.608 1.00 87.31 157 GLU A C 1
ATOM 1188 O O . GLU A 1 157 ? 21.208 9.584 8.227 1.00 87.31 157 GLU A O 1
ATOM 1193 N N . GLN A 1 158 ? 21.364 8.313 6.377 1.00 88.88 158 GLN A N 1
ATOM 1194 C CA . GLN A 1 158 ? 20.241 8.875 5.648 1.00 88.88 158 GLN A CA 1
ATOM 1195 C C . GLN A 1 158 ? 19.216 7.767 5.392 1.00 88.88 158 GLN A C 1
ATOM 1197 O O . GLN A 1 158 ? 19.573 6.678 4.951 1.00 88.88 158 GLN A O 1
ATOM 1202 N N . GLU A 1 159 ? 17.939 8.044 5.647 1.00 92.38 159 GLU A N 1
ATOM 1203 C CA . GLU A 1 159 ? 16.851 7.167 5.212 1.00 92.38 159 GLU A CA 1
ATOM 1204 C C . GLU A 1 159 ? 16.527 7.461 3.741 1.00 92.38 159 GLU A C 1
ATOM 1206 O O . GLU A 1 159 ? 16.334 8.615 3.350 1.00 92.38 159 GLU A O 1
ATOM 1211 N N . LEU A 1 160 ? 16.519 6.412 2.924 1.00 94.06 160 LEU A N 1
ATOM 1212 C CA . LEU A 1 160 ? 16.041 6.424 1.549 1.00 94.06 160 LEU A CA 1
ATOM 1213 C C . LEU A 1 160 ? 14.657 5.792 1.527 1.00 94.06 160 LEU A C 1
ATOM 1215 O O . LEU A 1 160 ? 14.436 4.770 2.176 1.00 94.06 160 LEU A O 1
ATOM 1219 N N . THR A 1 161 ? 13.745 6.386 0.767 1.00 94.81 161 THR A N 1
ATOM 1220 C CA . THR A 1 161 ? 12.397 5.865 0.564 1.00 94.81 161 THR A CA 1
ATOM 1221 C C . THR A 1 161 ? 11.980 6.103 -0.875 1.00 94.81 161 THR A C 1
ATOM 1223 O O . THR A 1 161 ? 12.317 7.141 -1.444 1.00 94.81 161 THR A O 1
ATOM 1226 N N . ASP A 1 162 ? 11.240 5.157 -1.434 1.00 95.31 162 ASP A N 1
ATOM 1227 C CA . ASP A 1 162 ? 10.518 5.323 -2.689 1.00 95.31 162 ASP A CA 1
ATOM 1228 C C . ASP A 1 162 ? 9.182 4.580 -2.615 1.00 95.31 162 ASP A C 1
ATOM 1230 O O . ASP A 1 162 ? 9.076 3.560 -1.928 1.00 95.31 162 ASP A O 1
ATOM 1234 N N . SER A 1 163 ? 8.146 5.104 -3.264 1.00 94.19 163 SER A N 1
ATOM 1235 C CA . SER A 1 163 ? 6.786 4.567 -3.161 1.00 94.19 163 SER A CA 1
ATOM 1236 C C . SER A 1 163 ? 5.972 4.804 -4.422 1.00 94.19 163 SER A C 1
ATOM 1238 O O . SER A 1 163 ? 6.091 5.835 -5.078 1.00 94.19 163 SER A O 1
ATOM 1240 N N . GLN A 1 164 ? 5.094 3.853 -4.719 1.00 92.88 164 GLN A N 1
ATOM 1241 C CA . GLN A 1 164 ? 4.166 3.882 -5.838 1.00 92.88 164 GLN A CA 1
ATOM 1242 C C . GLN A 1 164 ? 2.740 3.749 -5.311 1.00 92.88 164 GLN A C 1
ATOM 1244 O O . GLN A 1 164 ? 2.445 2.856 -4.517 1.00 92.88 164 GLN A O 1
ATOM 1249 N N . GLN A 1 165 ? 1.853 4.619 -5.787 1.00 92.94 165 GLN A N 1
ATOM 1250 C CA . GLN A 1 165 ? 0.444 4.633 -5.408 1.00 92.94 165 GLN A CA 1
ATOM 1251 C C . GLN A 1 165 ? -0.438 4.573 -6.652 1.00 92.94 165 GLN A C 1
ATOM 1253 O O . GLN A 1 165 ? -0.214 5.298 -7.623 1.00 92.94 165 GLN A O 1
ATOM 1258 N N . PHE A 1 166 ? -1.471 3.734 -6.615 1.00 91.44 166 PHE A N 1
ATOM 1259 C CA . PHE A 1 166 ? -2.398 3.569 -7.727 1.00 91.44 166 PHE A CA 1
ATOM 1260 C C . PHE A 1 166 ? -3.810 3.196 -7.265 1.00 91.44 166 PHE A C 1
ATOM 1262 O O . PHE A 1 166 ? -4.019 2.473 -6.290 1.00 91.44 166 PHE A O 1
ATOM 1269 N N . GLN A 1 167 ? -4.796 3.691 -8.016 1.00 92.00 167 GLN A N 1
ATOM 1270 C CA . GLN A 1 167 ? -6.205 3.349 -7.836 1.00 92.00 167 GLN A CA 1
ATOM 1271 C C . GLN A 1 167 ? -6.566 2.076 -8.603 1.00 92.00 167 GLN A C 1
ATOM 1273 O O . GLN A 1 167 ? -5.947 1.754 -9.623 1.00 92.00 167 GLN A O 1
ATOM 1278 N N . ILE A 1 168 ? -7.599 1.381 -8.127 1.00 91.25 168 ILE A N 1
ATOM 1279 C CA . ILE A 1 168 ? -8.126 0.160 -8.740 1.00 91.25 168 ILE A CA 1
ATOM 1280 C C . ILE A 1 168 ? -9.654 0.194 -8.813 1.00 91.25 168 ILE A C 1
ATOM 1282 O O . ILE A 1 168 ? -10.314 0.742 -7.927 1.00 91.25 168 ILE A O 1
ATOM 1286 N N . ALA A 1 169 ? -10.208 -0.414 -9.865 1.00 90.19 169 ALA A N 1
ATOM 1287 C CA . ALA A 1 169 ? -11.639 -0.666 -10.036 1.00 90.19 169 ALA A CA 1
ATOM 1288 C C . ALA A 1 169 ? -12.542 0.548 -9.712 1.00 90.19 169 ALA A C 1
ATOM 1290 O O . ALA A 1 169 ? -13.549 0.424 -9.000 1.00 90.19 169 ALA A O 1
ATOM 1291 N N . SER A 1 170 ? -12.189 1.736 -10.226 1.00 91.56 170 SER A N 1
ATOM 1292 C CA . SER A 1 170 ? -12.881 2.992 -9.894 1.00 91.56 170 SER A CA 1
ATOM 1293 C C . SER A 1 170 ? -14.351 2.992 -10.347 1.00 91.56 170 SER A C 1
ATOM 1295 O O . SER A 1 170 ? -15.177 3.663 -9.722 1.00 91.56 170 SER A O 1
ATOM 1297 N N . ILE A 1 171 ? -14.723 2.137 -11.317 1.00 92.12 171 ILE A N 1
ATOM 1298 C CA . ILE A 1 171 ? -16.113 1.874 -11.730 1.00 92.12 171 ILE A CA 1
ATOM 1299 C C . ILE A 1 171 ? -17.043 1.599 -10.541 1.00 92.12 171 ILE A C 1
ATOM 1301 O O . ILE A 1 171 ? -18.197 2.031 -10.541 1.00 92.12 171 ILE A O 1
ATOM 1305 N N . HIS A 1 172 ? -16.559 0.932 -9.490 1.00 91.56 172 HIS A N 1
ATOM 1306 C CA . HIS A 1 172 ? -17.352 0.609 -8.301 1.00 91.56 172 HIS A CA 1
ATOM 1307 C C . HIS A 1 172 ? -17.790 1.833 -7.500 1.00 91.56 172 HIS A C 1
ATOM 1309 O O . HIS A 1 172 ? -18.821 1.778 -6.834 1.00 91.56 172 HIS A O 1
ATOM 1315 N N . SER A 1 173 ? -17.071 2.947 -7.615 1.00 91.06 173 SER A N 1
ATOM 1316 C CA . SER A 1 173 ? -17.405 4.225 -6.977 1.00 91.06 173 SER A CA 1
ATOM 1317 C C . SER A 1 173 ? -18.320 5.108 -7.835 1.00 91.06 173 SER A C 1
ATOM 1319 O O . SER A 1 173 ? -18.702 6.194 -7.411 1.00 91.06 173 SER A O 1
ATOM 1321 N N . THR A 1 174 ? -18.701 4.648 -9.029 1.00 91.56 174 THR A N 1
ATOM 1322 C CA . THR A 1 174 ? -19.545 5.382 -9.985 1.00 91.56 174 THR A CA 1
ATOM 1323 C C . THR A 1 174 ? -20.871 4.650 -10.228 1.00 91.56 174 THR A C 1
ATOM 1325 O O . THR A 1 174 ? -20.968 3.459 -9.917 1.00 91.56 174 THR A O 1
ATOM 1328 N N . PRO A 1 175 ? -21.888 5.307 -10.823 1.00 91.06 175 PRO A N 1
ATOM 1329 C CA . PRO A 1 175 ? -23.110 4.632 -11.265 1.00 91.06 175 PRO A CA 1
ATOM 1330 C C . PRO A 1 175 ? -22.917 3.801 -12.546 1.00 91.06 175 PRO A C 1
ATOM 1332 O O . PRO A 1 175 ? -23.877 3.215 -13.039 1.00 91.06 175 PRO A O 1
ATOM 1335 N N . ALA A 1 176 ? -21.716 3.758 -13.131 1.00 92.06 176 ALA A N 1
ATOM 1336 C CA . ALA A 1 176 ? -21.481 2.990 -14.345 1.00 92.06 176 ALA A CA 1
ATOM 1337 C C . ALA A 1 176 ? -21.568 1.477 -14.083 1.00 92.06 176 ALA A C 1
ATOM 1339 O O . ALA A 1 176 ? -21.106 0.966 -13.059 1.00 92.06 176 ALA A O 1
ATOM 1340 N N . ILE A 1 177 ? -22.157 0.766 -15.043 1.00 92.88 177 ILE A N 1
ATOM 1341 C CA . ILE A 1 177 ? -22.408 -0.680 -14.970 1.00 92.88 177 ILE A CA 1
ATOM 1342 C C . ILE A 1 177 ? -21.581 -1.486 -15.973 1.00 92.88 177 ILE A C 1
ATOM 1344 O O . ILE A 1 177 ? -21.585 -2.707 -15.901 1.00 92.88 177 ILE A O 1
ATOM 1348 N N . GLU A 1 178 ? -20.894 -0.819 -16.902 1.00 92.50 178 GLU A N 1
ATOM 1349 C CA . GLU A 1 178 ? -20.122 -1.440 -17.979 1.00 92.50 178 GLU A CA 1
ATOM 1350 C C . GLU A 1 178 ? -18.800 -0.696 -18.215 1.00 92.50 178 GLU A C 1
ATOM 1352 O O . GLU A 1 178 ? -18.707 0.515 -17.996 1.00 92.50 178 GLU A O 1
ATOM 1357 N N . ALA A 1 179 ? -17.779 -1.435 -18.647 1.00 93.25 179 ALA A N 1
ATOM 1358 C CA . ALA A 1 179 ? -16.457 -0.929 -19.011 1.00 93.25 179 ALA A CA 1
ATOM 1359 C C . ALA A 1 179 ? -15.970 -1.571 -20.317 1.00 93.25 179 ALA A C 1
ATOM 1361 O O . ALA A 1 179 ? -16.518 -2.577 -20.779 1.00 93.25 179 ALA A O 1
ATOM 1362 N N . LEU A 1 180 ? -14.941 -0.972 -20.921 1.00 93.88 180 LEU A N 1
ATOM 1363 C CA . LEU A 1 180 ? -14.304 -1.482 -22.128 1.00 93.88 180 LEU A CA 1
ATOM 1364 C C . LEU A 1 180 ? -13.002 -2.210 -21.787 1.00 93.88 180 LEU A C 1
ATOM 1366 O O . LEU A 1 180 ? -12.204 -1.766 -20.960 1.00 93.88 180 LEU A O 1
ATOM 1370 N N . TYR A 1 181 ? -12.772 -3.310 -22.495 1.00 92.69 181 TYR A N 1
ATOM 1371 C CA . TYR A 1 181 ? -11.610 -4.173 -22.339 1.00 92.69 181 TYR A CA 1
ATOM 1372 C C . TYR A 1 181 ? -10.975 -4.407 -23.703 1.00 92.69 181 TYR A C 1
ATOM 1374 O O . TYR A 1 181 ? -11.651 -4.813 -24.650 1.00 92.69 181 TYR A O 1
ATOM 1382 N N . LEU A 1 182 ? -9.674 -4.151 -23.814 1.00 92.31 182 LEU A N 1
ATOM 1383 C CA . LEU A 1 182 ? -8.919 -4.432 -25.028 1.00 92.31 182 LEU A CA 1
ATOM 1384 C C . LEU A 1 182 ? -8.321 -5.834 -24.935 1.00 92.31 182 LEU A C 1
ATOM 1386 O O . LEU A 1 182 ? -7.682 -6.171 -23.945 1.00 92.31 182 LEU A O 1
ATOM 1390 N N . SER A 1 183 ? -8.469 -6.619 -25.992 1.00 89.75 183 SER A N 1
ATOM 1391 C CA . SER A 1 183 ? -7.801 -7.910 -26.159 1.00 89.75 183 SER A CA 1
ATOM 1392 C C . SER A 1 183 ? -7.131 -7.963 -27.523 1.00 89.75 183 SER A C 1
ATOM 1394 O O . SER A 1 183 ? -7.527 -7.269 -28.464 1.00 89.75 183 SER A O 1
ATOM 1396 N N . ARG A 1 184 ? -6.118 -8.819 -27.646 1.00 86.69 184 ARG A N 1
ATOM 1397 C CA . ARG A 1 184 ? -5.538 -9.172 -28.937 1.00 86.69 184 ARG A CA 1
ATOM 1398 C C . ARG A 1 184 ? -5.213 -10.651 -28.955 1.00 86.69 184 ARG A C 1
ATOM 1400 O O . ARG A 1 184 ? -4.514 -11.125 -28.070 1.00 86.69 184 ARG A O 1
ATOM 1407 N N . SER A 1 185 ? -5.694 -11.342 -29.975 1.00 80.50 185 SER A N 1
ATOM 1408 C CA . SER A 1 185 ? -5.378 -12.742 -30.241 1.00 80.50 185 SER A CA 1
ATOM 1409 C C . SER A 1 185 ? -4.600 -12.862 -31.555 1.00 80.50 185 SER A C 1
ATOM 1411 O O . SER A 1 185 ? -4.250 -11.863 -32.194 1.00 80.50 185 SER A O 1
ATOM 1413 N N . THR A 1 186 ? -4.365 -14.093 -32.007 1.00 79.19 186 THR A N 1
ATOM 1414 C CA . THR A 1 186 ? -3.794 -14.363 -33.334 1.00 79.19 186 THR A CA 1
ATOM 1415 C C . THR A 1 186 ? -4.659 -13.828 -34.486 1.00 79.19 186 THR A C 1
ATOM 1417 O O . THR A 1 186 ? -4.126 -13.538 -35.558 1.00 79.19 186 THR A O 1
ATOM 1420 N N . THR A 1 187 ? -5.970 -13.627 -34.288 1.00 79.31 187 THR A N 1
ATOM 1421 C CA . THR A 1 187 ? -6.893 -13.132 -35.327 1.00 79.31 187 THR A CA 1
ATOM 1422 C C . THR A 1 187 ? -6.932 -11.605 -35.434 1.00 79.31 187 THR A C 1
ATOM 1424 O O . THR A 1 187 ? -7.284 -11.084 -36.494 1.00 79.31 187 THR A O 1
ATOM 1427 N N . GLY A 1 188 ? -6.507 -10.877 -34.398 1.00 88.06 188 GLY A N 1
ATOM 1428 C CA . GLY A 1 188 ? -6.432 -9.416 -34.396 1.00 88.06 188 GLY A CA 1
ATOM 1429 C C . GLY A 1 188 ? -6.781 -8.788 -33.047 1.00 88.06 188 GLY A C 1
ATOM 1430 O O . GLY A 1 188 ? -6.876 -9.469 -32.028 1.00 88.06 188 GLY A O 1
ATOM 1431 N N . TRP A 1 189 ? -6.938 -7.467 -33.051 1.00 91.38 189 TRP A N 1
ATOM 1432 C CA . TRP A 1 189 ? -7.420 -6.671 -31.928 1.00 91.38 189 TRP A CA 1
ATOM 1433 C C . TRP A 1 189 ? -8.940 -6.719 -31.833 1.00 91.38 189 TRP A C 1
ATOM 1435 O O . TRP A 1 189 ? -9.637 -6.651 -32.847 1.00 91.38 189 TRP A O 1
ATOM 1445 N N . SER A 1 190 ? -9.441 -6.723 -30.604 1.00 93.00 190 SER A N 1
ATOM 1446 C CA . SER A 1 190 ? -10.864 -6.612 -30.311 1.00 93.00 190 SER A CA 1
ATOM 1447 C C . SER A 1 190 ? -11.104 -5.790 -29.052 1.00 93.00 190 SER A C 1
ATOM 1449 O O . SER A 1 190 ? -10.344 -5.903 -28.089 1.00 93.00 190 SER A O 1
ATOM 1451 N N . VAL A 1 191 ? -12.187 -5.022 -29.028 1.00 94.50 191 VAL A N 1
ATOM 1452 C CA . VAL A 1 191 ? -12.649 -4.295 -27.837 1.00 94.50 191 VAL A CA 1
ATOM 1453 C C . VAL A 1 191 ? -13.950 -4.924 -27.360 1.00 94.50 191 VAL A C 1
ATOM 1455 O O . VAL A 1 191 ? -14.885 -5.047 -28.144 1.00 94.50 191 VAL A O 1
ATOM 1458 N N . SER A 1 192 ? -14.022 -5.321 -26.092 1.00 93.88 192 SER A N 1
ATOM 1459 C CA . SER A 1 192 ? -15.229 -5.890 -25.480 1.00 93.88 192 SER A CA 1
ATOM 1460 C C . SER A 1 192 ? -15.853 -4.893 -24.507 1.00 93.88 192 SER A C 1
ATOM 1462 O O . SER A 1 192 ? -15.138 -4.314 -23.695 1.00 93.88 192 SER A O 1
ATOM 1464 N N . ALA A 1 193 ? -17.168 -4.702 -24.574 1.00 94.56 193 ALA A N 1
ATOM 1465 C CA . ALA A 1 193 ? -17.956 -4.025 -23.553 1.00 94.56 193 ALA A CA 1
ATOM 1466 C C . ALA A 1 193 ? -18.578 -5.083 -22.637 1.00 94.56 193 ALA A C 1
ATOM 1468 O O . ALA A 1 193 ? -19.429 -5.867 -23.071 1.00 94.56 193 ALA A O 1
ATOM 1469 N N . LEU A 1 194 ? -18.134 -5.111 -21.383 1.00 94.62 194 LEU A N 1
ATOM 1470 C CA . LEU A 1 194 ? -18.572 -6.081 -20.381 1.00 94.62 194 LEU A CA 1
ATOM 1471 C C . LEU A 1 194 ? -19.154 -5.348 -19.174 1.00 94.62 194 LEU A C 1
ATOM 1473 O O . LEU A 1 194 ? -18.708 -4.248 -18.834 1.00 94.62 194 LEU A O 1
ATOM 1477 N N . GLY A 1 195 ? -20.163 -5.948 -18.547 1.00 94.00 195 GLY A N 1
ATOM 1478 C CA . GLY A 1 195 ? -20.692 -5.478 -17.274 1.00 94.00 195 GLY A CA 1
ATOM 1479 C C . GLY A 1 195 ? -19.818 -5.894 -16.091 1.00 94.00 195 GLY A C 1
ATOM 1480 O O . GLY A 1 195 ? -18.784 -6.547 -16.256 1.00 94.00 195 GLY A O 1
ATOM 1481 N N . LYS A 1 196 ? -20.205 -5.502 -14.871 1.00 93.44 196 LYS A N 1
ATOM 1482 C CA . LYS A 1 196 ? -19.358 -5.737 -13.686 1.00 93.44 196 LYS A CA 1
ATOM 1483 C C . LYS A 1 196 ? -19.165 -7.216 -13.361 1.00 93.44 196 LYS A C 1
ATOM 1485 O O . LYS A 1 196 ? -18.153 -7.541 -12.757 1.00 93.44 196 LYS A O 1
ATOM 1490 N N . THR A 1 197 ? -20.093 -8.091 -13.752 1.00 92.75 197 THR A N 1
ATOM 1491 C CA . THR A 1 197 ? -19.948 -9.544 -13.574 1.00 92.75 197 THR A CA 1
ATOM 1492 C C . THR A 1 197 ? -19.451 -10.243 -14.840 1.00 92.75 197 THR A C 1
ATOM 1494 O O . THR A 1 197 ? -19.570 -11.459 -14.960 1.00 92.75 197 THR A O 1
ATOM 1497 N N . GLY A 1 198 ? -18.888 -9.491 -15.789 1.00 93.25 198 GLY A N 1
ATOM 1498 C CA . GLY A 1 198 ? -18.360 -10.022 -17.042 1.00 93.25 198 GLY A CA 1
ATOM 1499 C C . GLY A 1 198 ? -19.432 -10.349 -18.081 1.00 93.25 198 GLY A C 1
ATOM 1500 O O . GLY A 1 198 ? -19.121 -10.975 -19.093 1.00 93.25 198 GLY A O 1
ATOM 1501 N N . GLU A 1 199 ? -20.685 -9.941 -17.867 1.00 93.50 199 GLU A N 1
ATOM 1502 C CA . GLU A 1 199 ? -21.772 -10.186 -18.807 1.00 93.50 199 GLU A CA 1
ATOM 1503 C C . GLU A 1 199 ? -21.613 -9.336 -20.086 1.00 93.50 199 GLU A C 1
ATOM 1505 O O . GLU A 1 199 ? -21.303 -8.139 -20.005 1.00 93.50 199 GLU A O 1
ATOM 1510 N N . PRO A 1 200 ? -21.810 -9.912 -21.286 1.00 94.12 200 PRO A N 1
ATOM 1511 C CA . PRO A 1 200 ? -21.586 -9.205 -22.542 1.00 94.12 200 PRO A CA 1
ATOM 1512 C C . PRO A 1 200 ? -22.635 -8.114 -22.785 1.00 94.12 200 PRO A C 1
ATOM 1514 O O . PRO A 1 200 ? -23.839 -8.328 -22.636 1.00 94.12 200 PRO A O 1
ATOM 1517 N N . ARG A 1 201 ? -22.190 -6.934 -23.229 1.00 93.56 201 ARG A N 1
ATOM 1518 C CA . ARG A 1 201 ? -23.068 -5.791 -23.526 1.00 93.56 201 ARG A CA 1
ATOM 1519 C C . ARG A 1 201 ? -23.219 -5.619 -25.029 1.00 93.56 201 ARG A C 1
ATOM 1521 O O . ARG A 1 201 ? -22.423 -4.937 -25.670 1.00 93.56 201 ARG A O 1
ATOM 1528 N N . ALA A 1 202 ? -24.238 -6.262 -25.592 1.00 93.38 202 ALA A N 1
ATOM 1529 C CA . ALA A 1 202 ? -24.521 -6.239 -27.026 1.00 93.38 202 ALA A CA 1
ATOM 1530 C C . ALA A 1 202 ? -25.151 -4.917 -27.501 1.00 93.38 202 ALA A C 1
ATOM 1532 O O . ALA A 1 202 ? -25.806 -4.216 -26.728 1.00 93.38 202 ALA A O 1
ATOM 1533 N N . GLN A 1 203 ? -24.999 -4.612 -28.796 1.00 93.12 203 GLN A N 1
ATOM 1534 C CA . GLN A 1 203 ? -25.603 -3.451 -29.469 1.00 93.12 203 GLN A CA 1
ATOM 1535 C C . GLN A 1 203 ? -25.233 -2.101 -28.830 1.00 93.12 203 GLN A C 1
ATOM 1537 O O . GLN A 1 203 ? -25.983 -1.126 -28.908 1.00 93.12 203 GLN A O 1
ATOM 1542 N N . ARG A 1 204 ? -24.067 -2.028 -28.184 1.00 93.50 204 ARG A N 1
ATOM 1543 C CA . ARG A 1 204 ? -23.532 -0.800 -27.601 1.00 93.50 204 ARG A CA 1
ATOM 1544 C C . ARG A 1 204 ? -22.770 -0.017 -28.667 1.00 93.50 204 ARG A C 1
ATOM 1546 O O . ARG A 1 204 ? -21.841 -0.581 -29.244 1.00 93.50 204 ARG A O 1
ATOM 1553 N N . PRO A 1 205 ? -23.122 1.254 -28.935 1.00 95.38 205 PRO A N 1
ATOM 1554 C CA . PRO A 1 205 ? -22.348 2.094 -29.838 1.00 95.38 205 PRO A CA 1
ATOM 1555 C C . PRO A 1 205 ? -21.009 2.452 -29.185 1.00 95.38 205 PRO A C 1
ATOM 1557 O O . PRO A 1 205 ? -20.972 2.998 -28.082 1.00 95.38 205 PRO A O 1
ATOM 1560 N N . VAL A 1 206 ? -19.915 2.141 -29.872 1.00 95.81 206 VAL A N 1
ATOM 1561 C CA . VAL A 1 206 ? -18.545 2.416 -29.442 1.00 95.81 206 VAL A CA 1
ATOM 1562 C C . VAL A 1 206 ? -17.840 3.222 -30.528 1.00 95.81 206 VAL A C 1
ATOM 1564 O O . VAL A 1 206 ? -17.679 2.763 -31.661 1.00 95.81 206 VAL A O 1
ATOM 1567 N N . THR A 1 207 ? -17.376 4.418 -30.181 1.00 96.25 207 THR A N 1
ATOM 1568 C CA . THR A 1 207 ? -16.526 5.222 -31.064 1.00 96.25 207 THR A CA 1
ATOM 1569 C C . THR A 1 207 ? -15.075 4.806 -30.862 1.00 96.25 207 THR A C 1
ATOM 1571 O O . THR A 1 207 ? -14.500 5.014 -29.796 1.00 96.25 207 THR A O 1
ATOM 1574 N N . ILE A 1 208 ? -14.471 4.216 -31.887 1.00 95.75 208 ILE A N 1
ATOM 1575 C CA . ILE A 1 208 ? -13.069 3.810 -31.906 1.00 95.75 208 ILE A CA 1
ATOM 1576 C C . ILE A 1 208 ? -12.232 4.900 -32.563 1.00 95.75 208 ILE A C 1
ATOM 1578 O O . ILE A 1 208 ? -12.512 5.349 -33.671 1.00 95.75 208 ILE A O 1
ATOM 1582 N N . SER A 1 209 ? -11.166 5.286 -31.881 1.00 94.50 209 SER A N 1
ATOM 1583 C CA . SER A 1 209 ? -10.169 6.249 -32.315 1.00 94.50 209 SER A CA 1
ATOM 1584 C C . SER A 1 209 ? -8.820 5.552 -32.448 1.00 94.50 209 SER A C 1
ATOM 1586 O O . SER A 1 209 ? -8.295 4.997 -31.484 1.00 94.50 209 SER A O 1
ATOM 1588 N N . LEU A 1 210 ? -8.229 5.625 -33.632 1.00 93.12 210 LEU A N 1
ATOM 1589 C CA . LEU A 1 210 ? -6.985 4.956 -33.981 1.00 93.12 210 LEU A CA 1
ATOM 1590 C C . LEU A 1 210 ? -5.916 5.986 -34.341 1.00 93.12 210 LEU A C 1
ATOM 1592 O O . LEU A 1 210 ? -6.107 6.801 -35.247 1.00 93.12 210 LEU A O 1
ATOM 1596 N N . VAL A 1 211 ? -4.763 5.916 -33.674 1.00 89.25 211 VAL A N 1
ATOM 1597 C CA . VAL A 1 211 ? -3.578 6.711 -34.023 1.00 89.25 211 VAL A CA 1
ATOM 1598 C C . VAL A 1 211 ? -2.486 5.783 -34.528 1.00 89.25 211 VAL A C 1
ATOM 1600 O O . VAL A 1 211 ? -2.002 4.908 -33.809 1.00 89.25 211 VAL A O 1
ATOM 1603 N N . HIS A 1 212 ? -2.097 5.974 -35.786 1.00 84.38 212 HIS A N 1
ATOM 1604 C CA . HIS A 1 212 ? -0.990 5.249 -36.397 1.00 84.38 212 HIS A CA 1
ATOM 1605 C C . HIS A 1 212 ? 0.335 5.968 -36.119 1.00 84.38 212 HIS A C 1
ATOM 1607 O O . HIS A 1 212 ? 0.412 7.184 -36.262 1.00 84.38 212 HIS A O 1
ATOM 1613 N N . ARG A 1 213 ? 1.416 5.226 -35.862 1.00 71.94 213 ARG A N 1
ATOM 1614 C CA . ARG A 1 213 ? 2.737 5.774 -35.470 1.00 71.94 213 ARG A CA 1
ATOM 1615 C C . ARG A 1 213 ? 3.400 6.777 -36.428 1.00 71.94 213 ARG A C 1
ATOM 1617 O O . ARG A 1 213 ? 4.367 7.446 -36.081 1.00 71.94 213 ARG A O 1
ATOM 1624 N N . TRP A 1 214 ? 2.938 6.846 -37.675 1.00 67.56 214 TRP A N 1
ATOM 1625 C CA . TRP A 1 214 ? 3.433 7.791 -38.697 1.00 67.56 214 TRP A CA 1
ATOM 1626 C C . TRP A 1 214 ? 2.429 8.882 -39.059 1.00 67.56 214 TRP A C 1
ATOM 1628 O O . TRP A 1 214 ? 2.710 9.721 -39.912 1.00 67.56 214 TRP A O 1
ATOM 1638 N N . ALA A 1 215 ? 1.258 8.874 -38.432 1.00 71.25 215 ALA A N 1
ATOM 1639 C CA . ALA A 1 215 ? 0.195 9.820 -38.696 1.00 71.25 215 ALA A CA 1
ATOM 1640 C C . ALA A 1 215 ? -0.071 10.644 -37.437 1.00 71.25 215 ALA A C 1
ATOM 1642 O O . ALA A 1 215 ? -0.216 10.114 -36.344 1.00 71.25 215 ALA A O 1
ATOM 1643 N N . ARG A 1 216 ? -0.175 11.965 -37.600 1.00 74.00 216 ARG A N 1
ATOM 1644 C CA . ARG A 1 216 ? -0.726 12.829 -36.543 1.00 74.00 216 ARG A CA 1
ATOM 1645 C C . ARG A 1 216 ? -2.254 12.877 -36.579 1.00 74.00 216 ARG A C 1
ATOM 1647 O O . ARG A 1 216 ? -2.870 13.378 -35.647 1.00 74.00 216 ARG A O 1
ATOM 1654 N N . SER A 1 217 ? -2.849 12.420 -37.680 1.00 79.69 217 SER A N 1
ATOM 1655 C CA . SER A 1 217 ? -4.292 12.318 -37.852 1.00 79.69 217 SER A CA 1
ATOM 1656 C C . SER A 1 217 ? -4.819 11.074 -37.147 1.00 79.69 217 SER A C 1
ATOM 1658 O O . SER A 1 217 ? -4.285 9.981 -37.328 1.00 79.69 217 SER A O 1
ATOM 1660 N N . GLN A 1 218 ? -5.897 11.259 -36.399 1.00 88.12 218 GLN A N 1
ATOM 1661 C CA . GLN A 1 218 ? -6.655 10.200 -35.752 1.00 88.12 218 GLN A CA 1
ATOM 1662 C C . GLN A 1 218 ? -7.746 9.710 -36.708 1.00 88.12 218 GLN A C 1
ATOM 1664 O O . GLN A 1 218 ? -8.444 10.522 -37.317 1.00 88.12 218 GLN A O 1
ATOM 1669 N N . VAL A 1 219 ? -7.882 8.394 -36.855 1.00 91.44 219 VAL A N 1
ATOM 1670 C CA . VAL A 1 219 ? -8.993 7.778 -37.588 1.00 91.44 219 VAL A CA 1
ATOM 1671 C C . VAL A 1 219 ? -10.086 7.457 -36.580 1.00 91.44 219 VAL A C 1
ATOM 1673 O O . VAL A 1 219 ? -9.840 6.703 -35.646 1.00 91.44 219 VAL A O 1
ATOM 1676 N N . ASN A 1 220 ? -11.275 8.024 -36.770 1.00 93.75 220 ASN A N 1
ATOM 1677 C CA . ASN A 1 220 ? -12.431 7.779 -35.912 1.00 93.75 220 ASN A CA 1
ATOM 1678 C C . ASN A 1 220 ? -13.467 6.950 -36.666 1.00 93.75 220 ASN A C 1
ATOM 1680 O O . ASN A 1 220 ? -13.811 7.285 -37.800 1.00 93.75 220 ASN A O 1
ATOM 1684 N N . VAL A 1 221 ? -13.955 5.886 -36.038 1.00 94.56 221 VAL A N 1
ATOM 1685 C CA . VAL A 1 221 ? -14.963 4.979 -36.590 1.00 94.56 221 VAL A CA 1
ATOM 1686 C C . VAL A 1 221 ? -15.989 4.685 -35.507 1.00 94.56 221 VAL A C 1
ATOM 1688 O O . VAL A 1 221 ? -15.625 4.361 -34.382 1.00 94.56 221 VAL A O 1
ATOM 1691 N N . GLU A 1 222 ? -17.268 4.780 -35.839 1.00 95.25 222 GLU A N 1
ATOM 1692 C CA . GLU A 1 222 ? -18.349 4.351 -34.954 1.00 95.25 222 GLU A CA 1
ATOM 1693 C C . GLU A 1 222 ? -18.729 2.914 -35.297 1.00 95.25 222 GLU A C 1
ATOM 1695 O O . GLU A 1 222 ? -19.049 2.596 -36.443 1.00 95.25 222 GLU A O 1
ATOM 1700 N N . LEU A 1 223 ? -18.641 2.038 -34.304 1.00 95.50 223 LEU A N 1
ATOM 1701 C CA . LEU A 1 223 ? -18.964 0.620 -34.404 1.00 95.50 223 LEU A CA 1
ATOM 1702 C C . LEU A 1 223 ? -19.990 0.273 -33.323 1.00 95.50 223 LEU A C 1
ATOM 1704 O O . LEU A 1 223 ? -20.238 1.061 -32.414 1.00 95.50 223 LEU A O 1
ATOM 1708 N N . ALA A 1 224 ? -20.596 -0.905 -33.413 1.00 95.31 224 ALA A N 1
ATOM 1709 C CA . ALA A 1 224 ? -21.471 -1.423 -32.370 1.00 95.31 224 ALA A CA 1
ATOM 1710 C C . ALA A 1 224 ? -20.994 -2.806 -31.936 1.00 95.31 224 ALA A C 1
ATOM 1712 O O . ALA A 1 224 ? -20.512 -3.582 -32.764 1.00 95.31 224 ALA A O 1
ATOM 1713 N N . THR A 1 225 ? -21.118 -3.107 -30.646 1.00 96.12 225 THR A N 1
ATOM 1714 C CA . THR A 1 225 ? -20.779 -4.430 -30.120 1.00 96.12 225 THR A CA 1
ATOM 1715 C C . THR A 1 225 ? -21.728 -5.504 -30.651 1.00 96.12 225 THR A C 1
ATOM 1717 O O . THR A 1 225 ? -22.940 -5.295 -30.775 1.00 96.12 225 THR A O 1
ATOM 1720 N N . ASP A 1 226 ? -21.177 -6.675 -30.952 1.00 94.38 226 ASP A N 1
ATOM 1721 C CA . ASP A 1 226 ? -21.930 -7.848 -31.386 1.00 94.38 226 ASP A CA 1
ATOM 1722 C C . ASP A 1 226 ? -22.681 -8.532 -30.220 1.00 94.38 226 ASP A C 1
ATOM 1724 O O . ASP A 1 226 ? -22.731 -8.032 -29.096 1.00 94.38 226 ASP A O 1
ATOM 1728 N N . ALA A 1 227 ? -23.278 -9.702 -30.473 1.00 92.56 227 ALA A N 1
ATOM 1729 C CA . ALA A 1 227 ? -23.980 -10.481 -29.446 1.00 92.56 227 ALA A CA 1
ATOM 1730 C C . ALA A 1 227 ? -23.074 -10.957 -28.290 1.00 92.56 227 ALA A C 1
ATOM 1732 O O . ALA A 1 227 ? -23.575 -11.282 -27.218 1.00 92.56 227 ALA A O 1
ATOM 1733 N N . ARG A 1 228 ? -21.752 -10.986 -28.494 1.00 90.75 228 ARG A N 1
ATOM 1734 C CA . ARG A 1 228 ? -20.738 -11.311 -27.480 1.00 90.75 228 ARG A CA 1
ATOM 1735 C C . ARG A 1 228 ? -20.226 -10.056 -26.767 1.00 90.75 228 ARG A C 1
ATOM 1737 O O . ARG A 1 228 ? -19.289 -10.143 -25.982 1.00 90.75 228 ARG A O 1
ATOM 1744 N N . GLY A 1 229 ? -20.811 -8.890 -27.044 1.00 93.31 229 GLY A N 1
ATOM 1745 C CA . GLY A 1 229 ? -20.362 -7.616 -26.498 1.00 93.31 229 GLY A CA 1
ATOM 1746 C C . GLY A 1 229 ? -19.047 -7.126 -27.105 1.00 93.31 229 GLY A C 1
ATOM 1747 O O . GLY A 1 229 ? -18.393 -6.287 -26.496 1.00 93.31 229 GLY A O 1
ATOM 1748 N N . ARG A 1 230 ? -18.634 -7.614 -28.283 1.00 93.56 230 ARG A N 1
ATOM 1749 C CA . ARG A 1 230 ? -17.309 -7.350 -28.862 1.00 93.56 230 ARG A CA 1
ATOM 1750 C C . ARG A 1 230 ? -17.373 -6.551 -30.164 1.00 93.56 230 ARG A C 1
ATOM 1752 O O . ARG A 1 230 ? -18.298 -6.681 -30.960 1.00 93.56 230 ARG A O 1
ATOM 1759 N N . VAL A 1 231 ? -16.350 -5.732 -30.381 1.00 95.19 231 VAL A N 1
ATOM 1760 C CA . VAL A 1 231 ? -16.026 -5.052 -31.636 1.00 95.19 231 VAL A CA 1
ATOM 1761 C C . VAL A 1 231 ? -14.702 -5.610 -32.153 1.00 95.19 231 VAL A C 1
ATOM 1763 O O . VAL A 1 231 ? -13.659 -5.434 -31.520 1.00 95.19 231 VAL A O 1
ATOM 1766 N N . GLU A 1 232 ? -14.736 -6.273 -33.306 1.00 93.44 232 GLU A N 1
ATOM 1767 C CA . GLU A 1 232 ? -13.542 -6.797 -33.973 1.00 93.44 232 GLU A CA 1
ATOM 1768 C C . GLU A 1 232 ? -12.854 -5.693 -34.785 1.00 93.44 232 GLU A C 1
ATOM 1770 O O . GLU A 1 232 ? -13.441 -5.120 -35.703 1.00 93.44 232 GLU A O 1
ATOM 1775 N N . LEU A 1 233 ? -11.596 -5.391 -34.457 1.00 92.81 233 LEU A N 1
ATOM 1776 C CA . LEU A 1 233 ? -10.799 -4.352 -35.121 1.00 92.81 233 LEU A CA 1
ATOM 1777 C C . LEU A 1 233 ? -9.797 -4.927 -36.136 1.00 92.81 233 LEU A C 1
ATOM 1779 O O . LEU A 1 233 ? -9.245 -4.192 -36.958 1.00 92.81 233 LEU A O 1
ATOM 1783 N N . GLY A 1 234 ? -9.547 -6.237 -36.088 1.00 90.50 234 GLY A N 1
ATOM 1784 C CA . GLY A 1 234 ? -8.578 -6.911 -36.950 1.00 90.50 234 GLY A CA 1
ATOM 1785 C C . GLY A 1 234 ? -7.124 -6.574 -36.596 1.00 90.50 234 GLY A C 1
ATOM 1786 O O . GLY A 1 234 ? -6.808 -6.140 -35.494 1.00 90.50 234 GLY A O 1
ATOM 1787 N N . GLN A 1 235 ? -6.188 -6.810 -37.517 1.00 86.00 235 GLN A N 1
ATOM 1788 C CA . GLN A 1 235 ? -4.746 -6.806 -37.206 1.00 86.00 235 GLN A CA 1
ATOM 1789 C C . GLN A 1 235 ? -4.144 -5.428 -36.871 1.00 86.00 235 GLN A C 1
ATOM 1791 O O . GLN A 1 235 ? -3.144 -5.366 -36.159 1.00 86.00 235 GLN A O 1
ATOM 1796 N N . LEU A 1 236 ? -4.723 -4.336 -37.382 1.00 87.31 236 LEU A N 1
ATOM 1797 C CA . LEU A 1 236 ? -4.264 -2.949 -37.184 1.00 87.31 236 LEU A CA 1
ATOM 1798 C C . LEU A 1 236 ? -2.721 -2.762 -37.209 1.00 87.31 236 LEU A C 1
ATOM 1800 O O . LEU A 1 236 ? -2.135 -2.252 -36.249 1.00 87.31 236 LEU A O 1
ATOM 1804 N N . PRO A 1 237 ? -2.013 -3.164 -38.282 1.00 77.88 237 PRO A N 1
ATOM 1805 C CA . PRO A 1 237 ? -0.557 -3.075 -38.322 1.00 77.88 237 PRO A CA 1
ATOM 1806 C C . PRO A 1 237 ? -0.081 -1.623 -38.190 1.00 77.88 237 PRO A C 1
ATOM 1808 O O . PRO A 1 237 ? -0.555 -0.725 -38.880 1.00 77.88 237 PRO A O 1
ATOM 1811 N N . GLY A 1 238 ? 0.894 -1.394 -37.307 1.00 74.19 238 GLY A N 1
ATOM 1812 C CA . GLY A 1 238 ? 1.504 -0.074 -37.121 1.00 74.19 238 GLY A CA 1
ATOM 1813 C C . GLY A 1 238 ? 0.706 0.900 -36.251 1.00 74.19 238 GLY A C 1
ATOM 1814 O O . GLY A 1 238 ? 1.206 2.001 -35.997 1.00 74.19 238 GLY A O 1
ATOM 1815 N N . ILE A 1 239 ? -0.453 0.484 -35.729 1.00 83.38 239 ILE A N 1
ATOM 1816 C CA . ILE A 1 239 ? -1.185 1.246 -34.719 1.00 83.38 239 ILE A CA 1
ATOM 1817 C C . ILE A 1 239 ? -0.299 1.514 -33.495 1.00 83.38 239 ILE A C 1
ATOM 1819 O O . ILE A 1 239 ? 0.552 0.696 -33.133 1.00 83.38 239 ILE A O 1
ATOM 1823 N N . GLU A 1 240 ? -0.447 2.702 -32.923 1.00 81.12 240 GLU A N 1
ATOM 1824 C CA . GLU A 1 240 ? 0.251 3.133 -31.714 1.00 81.12 240 GLU A CA 1
ATOM 1825 C C . GLU A 1 240 ? -0.725 3.253 -30.549 1.00 81.12 240 GLU A C 1
ATOM 1827 O O . GLU A 1 240 ? -0.501 2.664 -29.496 1.00 81.12 240 GLU A O 1
ATOM 1832 N N . TRP A 1 241 ? -1.857 3.917 -30.775 1.00 86.75 241 TRP A N 1
ATOM 1833 C CA . TRP A 1 241 ? -2.901 4.084 -29.771 1.00 86.75 241 TRP A CA 1
ATOM 1834 C C . TRP A 1 241 ? -4.247 3.615 -30.299 1.00 86.75 241 TRP A C 1
ATOM 1836 O O . TRP A 1 241 ? -4.626 3.930 -31.432 1.00 86.75 241 TRP A O 1
ATOM 1846 N N . ILE A 1 242 ? -4.964 2.890 -29.445 1.00 91.56 242 ILE A N 1
ATOM 1847 C CA . ILE A 1 242 ? -6.378 2.571 -29.617 1.00 91.56 242 ILE A CA 1
ATOM 1848 C C . ILE A 1 242 ? -7.106 3.271 -28.476 1.00 91.56 242 ILE A C 1
ATOM 1850 O O . ILE A 1 242 ? -6.807 3.021 -27.311 1.00 91.56 242 ILE A O 1
ATOM 1854 N N . SER A 1 243 ? -8.053 4.138 -28.804 1.00 92.31 243 SER A N 1
ATOM 1855 C CA . SER A 1 243 ? -8.995 4.699 -27.839 1.00 92.31 243 SER A CA 1
ATOM 1856 C C . SER A 1 243 ? -10.396 4.236 -28.198 1.00 92.31 243 SER A C 1
ATOM 1858 O O . SER A 1 243 ? -10.740 4.154 -29.376 1.00 92.31 243 SER A O 1
ATOM 1860 N N . ALA A 1 244 ? -11.204 3.931 -27.195 1.00 93.62 244 ALA A N 1
ATOM 1861 C CA . ALA A 1 244 ? -12.589 3.540 -27.374 1.00 93.62 244 ALA A CA 1
ATOM 1862 C C . ALA A 1 244 ? -13.470 4.343 -26.419 1.00 93.62 244 ALA A C 1
ATOM 1864 O O . ALA A 1 244 ? -13.171 4.462 -25.228 1.00 93.62 244 ALA A O 1
ATOM 1865 N N . THR A 1 245 ? -14.549 4.895 -26.962 1.00 93.00 245 THR A N 1
ATOM 1866 C CA . THR A 1 245 ? -15.522 5.693 -26.225 1.00 93.00 245 THR A CA 1
ATOM 1867 C C . THR A 1 245 ? -16.871 4.991 -26.241 1.00 93.00 245 THR A C 1
ATOM 1869 O O . THR A 1 245 ? -17.405 4.703 -27.309 1.00 93.00 245 THR A O 1
ATOM 1872 N N . LEU A 1 246 ? -17.424 4.735 -25.057 1.00 88.94 246 LEU A N 1
ATOM 1873 C CA . LEU A 1 246 ? -18.746 4.155 -24.836 1.00 88.94 246 LEU A CA 1
ATOM 1874 C C . LEU A 1 246 ? -19.569 5.132 -23.990 1.00 88.94 246 LEU A C 1
ATOM 1876 O O . LEU A 1 246 ? -19.291 5.340 -22.808 1.00 88.94 246 LEU A O 1
ATOM 1880 N N . GLY A 1 247 ? -20.566 5.771 -24.605 1.00 84.38 247 GLY A N 1
ATOM 1881 C CA . GLY A 1 247 ? -21.320 6.850 -23.962 1.00 84.38 247 GLY A CA 1
ATOM 1882 C C . GLY A 1 247 ? -20.400 8.004 -23.545 1.00 84.38 247 GLY A C 1
ATOM 1883 O O . GLY A 1 247 ? -19.787 8.645 -24.394 1.00 84.38 247 GLY A O 1
ATOM 1884 N N . GLY A 1 248 ? -20.299 8.269 -22.238 1.00 79.44 248 GLY A N 1
ATOM 1885 C CA . GLY A 1 248 ? -19.391 9.279 -21.673 1.00 79.44 248 GLY A CA 1
ATOM 1886 C C . GLY A 1 248 ? -18.011 8.752 -21.253 1.00 79.44 248 GLY A C 1
ATOM 1887 O O . GLY A 1 248 ? -17.143 9.547 -20.899 1.00 79.44 248 GLY A O 1
ATOM 1888 N N . LEU A 1 249 ? -17.792 7.434 -21.277 1.00 83.06 249 LEU A N 1
ATOM 1889 C CA . LEU A 1 249 ? -16.539 6.807 -20.859 1.00 83.06 249 LEU A CA 1
ATOM 1890 C C . LEU A 1 249 ? -15.582 6.718 -22.046 1.00 83.06 249 LEU A C 1
ATOM 1892 O O . LEU A 1 249 ? -15.943 6.161 -23.076 1.00 83.06 249 LEU A O 1
ATOM 1896 N N . THR A 1 250 ? -14.352 7.208 -21.894 1.00 88.38 250 THR A N 1
ATOM 1897 C CA . THR A 1 250 ? -13.278 6.998 -22.877 1.00 88.38 250 THR A CA 1
ATOM 1898 C C . THR A 1 250 ? -12.111 6.287 -22.215 1.00 88.38 250 THR A C 1
ATOM 1900 O O . THR A 1 250 ? -11.559 6.780 -21.234 1.00 88.38 250 THR A O 1
ATOM 1903 N N . GLN A 1 251 ? -11.715 5.150 -22.777 1.00 87.00 251 GLN A N 1
ATOM 1904 C CA . GLN A 1 251 ? -10.513 4.421 -22.386 1.00 87.00 251 GLN A CA 1
ATOM 1905 C C . GLN A 1 251 ? -9.522 4.412 -23.547 1.00 87.00 251 GLN A C 1
ATOM 1907 O O . GLN A 1 251 ? -9.904 4.436 -24.717 1.00 87.00 251 GLN A O 1
ATOM 1912 N N . GLN A 1 252 ? -8.235 4.423 -23.218 1.00 87.56 252 GLN A N 1
ATOM 1913 C CA . GLN A 1 252 ? -7.152 4.474 -24.189 1.00 87.56 252 GLN A CA 1
ATOM 1914 C C . GLN A 1 252 ? -6.067 3.491 -23.783 1.00 87.56 252 GLN A C 1
ATOM 1916 O O . GLN A 1 252 ? -5.664 3.440 -22.623 1.00 87.56 252 GLN A O 1
ATOM 1921 N N . TRP A 1 253 ? -5.571 2.748 -24.764 1.00 86.81 253 TRP A N 1
ATOM 1922 C CA . TRP A 1 253 ? -4.527 1.753 -24.593 1.00 86.81 253 TRP A CA 1
ATOM 1923 C C . TRP A 1 253 ? -3.388 2.013 -25.568 1.00 86.81 253 TRP A C 1
ATOM 1925 O O . TRP A 1 253 ? -3.599 2.343 -26.742 1.00 86.81 253 TRP A O 1
ATOM 1935 N N . LEU A 1 254 ? -2.169 1.806 -25.077 1.00 81.44 254 LEU A N 1
ATOM 1936 C CA . LEU A 1 254 ? -0.980 1.751 -25.909 1.00 81.44 254 LEU A CA 1
ATOM 1937 C C . LEU A 1 254 ? -0.950 0.394 -26.627 1.00 81.44 254 LEU A C 1
ATOM 1939 O O . LEU A 1 254 ? -0.640 -0.639 -26.030 1.00 81.44 254 LEU A O 1
ATOM 1943 N N . ALA A 1 255 ? -1.306 0.407 -27.909 1.00 76.88 255 ALA A N 1
ATOM 1944 C CA . ALA A 1 255 ? -1.353 -0.777 -28.764 1.00 76.88 255 ALA A CA 1
ATOM 1945 C C . ALA A 1 255 ? -0.040 -0.999 -29.532 1.00 76.88 255 ALA A C 1
ATOM 1947 O O . ALA A 1 255 ? 0.286 -2.128 -29.902 1.00 76.88 255 ALA A O 1
ATOM 1948 N N . GLY A 1 256 ? 0.709 0.078 -29.780 1.00 64.12 256 GLY A N 1
ATOM 1949 C CA . GLY A 1 256 ? 2.041 0.025 -30.368 1.00 64.12 256 GLY A CA 1
ATOM 1950 C C . GLY A 1 256 ? 3.124 -0.253 -29.336 1.00 64.12 256 GLY A C 1
ATOM 1951 O O . GLY A 1 256 ? 2.939 -0.090 -28.136 1.00 64.12 256 GLY A O 1
ATOM 1952 N N . GLU A 1 257 ? 4.287 -0.659 -29.823 1.00 64.25 257 GLU A N 1
ATOM 1953 C CA . GLU A 1 257 ? 5.457 -0.878 -28.980 1.00 64.25 257 GLU A CA 1
ATOM 1954 C C . GLU A 1 257 ? 6.297 0.396 -28.928 1.00 64.25 257 GLU A C 1
ATOM 1956 O O . GLU A 1 257 ? 6.488 1.064 -29.951 1.00 64.25 257 GLU A O 1
ATOM 1961 N N . LEU A 1 258 ? 6.764 0.733 -27.725 1.00 59.41 258 LEU A N 1
ATOM 1962 C CA . LEU A 1 258 ? 7.593 1.907 -27.478 1.00 59.41 258 LEU A CA 1
ATOM 1963 C C . LEU A 1 258 ? 8.889 1.790 -28.287 1.00 59.41 258 LEU A C 1
ATOM 1965 O O . LEU A 1 258 ? 9.538 0.742 -28.302 1.00 59.41 258 LEU A O 1
ATOM 1969 N N . GLY A 1 259 ? 9.243 2.863 -28.994 1.00 58.00 259 GLY A N 1
ATOM 1970 C CA . GLY A 1 259 ? 10.510 2.927 -29.710 1.00 58.00 259 GLY A CA 1
ATOM 1971 C C . GLY A 1 259 ? 11.684 2.958 -28.735 1.00 58.00 259 GLY A C 1
ATOM 1972 O O . GLY A 1 259 ? 11.582 3.548 -27.662 1.00 58.00 259 GLY A O 1
ATOM 1973 N N . ILE A 1 260 ? 12.802 2.345 -29.122 1.00 62.53 260 ILE A N 1
ATOM 1974 C CA . ILE A 1 260 ? 14.030 2.371 -28.324 1.00 62.53 260 ILE A CA 1
ATOM 1975 C C . ILE A 1 260 ? 14.877 3.542 -28.822 1.00 62.53 260 ILE A C 1
ATOM 1977 O O . ILE A 1 260 ? 15.268 3.593 -29.995 1.00 62.53 260 ILE A O 1
ATOM 1981 N N . GLY A 1 261 ? 15.102 4.506 -27.930 1.00 63.62 261 GLY A N 1
ATOM 1982 C CA . GLY A 1 261 ? 16.000 5.633 -28.135 1.00 63.62 261 GLY A CA 1
ATOM 1983 C C . GLY A 1 261 ? 17.206 5.506 -27.215 1.00 63.62 261 GLY A C 1
ATOM 1984 O O . GLY A 1 261 ? 17.023 5.478 -26.002 1.00 63.62 261 GLY A O 1
ATOM 1985 N N . ALA A 1 262 ? 18.425 5.421 -27.753 1.00 70.25 262 ALA A N 1
ATOM 1986 C CA . ALA A 1 262 ? 19.620 5.327 -26.913 1.00 70.25 262 ALA A CA 1
ATOM 1987 C C . ALA A 1 262 ? 20.853 5.999 -27.526 1.00 70.25 262 ALA A C 1
ATOM 1989 O O . ALA A 1 262 ? 20.991 6.147 -28.744 1.00 70.25 262 ALA A O 1
ATOM 1990 N N . VAL A 1 263 ? 21.774 6.382 -26.644 1.00 79.81 263 VAL A N 1
ATOM 1991 C CA . VAL A 1 263 ? 23.136 6.773 -27.006 1.00 79.81 263 VAL A CA 1
ATOM 1992 C C . VAL A 1 263 ? 24.019 5.536 -26.886 1.00 79.81 263 VAL A C 1
ATOM 1994 O O . VAL A 1 263 ? 24.069 4.912 -25.828 1.00 79.81 263 VAL A O 1
ATOM 1997 N N . LEU A 1 264 ? 24.708 5.177 -27.966 1.00 83.31 264 LEU A N 1
ATOM 1998 C CA . LEU A 1 264 ? 25.659 4.074 -28.009 1.00 83.31 264 LEU A CA 1
ATOM 1999 C C . LEU A 1 264 ? 27.057 4.615 -28.256 1.00 83.31 264 LEU A C 1
ATOM 2001 O O . LEU A 1 264 ? 27.299 5.373 -29.191 1.00 83.31 264 LEU A O 1
ATOM 2005 N N . HIS A 1 265 ? 27.989 4.180 -27.428 1.00 87.06 265 HIS A N 1
ATOM 2006 C CA . HIS A 1 265 ? 29.403 4.477 -27.561 1.00 87.06 265 HIS A CA 1
ATOM 2007 C C . HIS A 1 265 ? 30.132 3.174 -27.867 1.00 87.06 265 HIS A C 1
ATOM 2009 O O . HIS A 1 265 ? 29.967 2.192 -27.146 1.00 87.06 265 HIS A O 1
ATOM 2015 N N . VAL A 1 266 ? 30.914 3.148 -28.944 1.00 86.31 266 VAL A N 1
ATOM 2016 C CA . VAL A 1 266 ? 31.550 1.926 -29.453 1.00 86.31 266 VAL A CA 1
ATOM 2017 C C . VAL A 1 266 ? 33.010 2.202 -29.811 1.00 86.31 266 VAL A C 1
ATOM 2019 O O . VAL A 1 266 ? 33.366 3.291 -30.258 1.00 86.31 266 VAL A O 1
ATOM 2022 N N . SER A 1 267 ? 33.885 1.220 -29.601 1.00 87.62 267 SER A N 1
ATOM 2023 C CA . SER A 1 267 ? 35.276 1.304 -30.058 1.00 87.62 267 SER A CA 1
ATOM 2024 C C . SER A 1 267 ? 35.377 0.942 -31.542 1.00 87.62 267 SER A C 1
ATOM 2026 O O . SER A 1 267 ? 34.713 0.013 -32.004 1.00 87.62 267 SER A O 1
ATOM 2028 N N . ALA A 1 268 ? 36.193 1.671 -32.302 1.00 87.00 268 ALA A N 1
ATOM 2029 C CA . ALA A 1 268 ? 36.369 1.444 -33.733 1.00 87.00 268 ALA A CA 1
ATOM 2030 C C . ALA A 1 268 ? 36.793 -0.006 -34.025 1.00 87.00 268 ALA A C 1
ATOM 2032 O O . ALA A 1 268 ? 37.715 -0.533 -33.408 1.00 87.00 268 ALA A O 1
ATOM 2033 N N . GLY A 1 269 ? 36.119 -0.640 -34.987 1.00 83.19 269 GLY A N 1
ATOM 2034 C CA . GLY A 1 269 ? 36.342 -2.044 -35.344 1.00 83.19 269 GLY A CA 1
ATOM 2035 C C . GLY A 1 269 ? 35.495 -3.056 -34.562 1.00 83.19 269 GLY A C 1
ATOM 2036 O O . GLY A 1 269 ? 35.464 -4.215 -34.963 1.00 83.19 269 GLY A O 1
ATOM 2037 N N . LYS A 1 270 ? 34.775 -2.644 -33.507 1.00 85.81 270 LYS A N 1
ATOM 2038 C CA . LYS A 1 270 ? 33.755 -3.484 -32.855 1.00 85.81 270 LYS A CA 1
ATOM 2039 C C . LYS A 1 270 ? 32.411 -3.372 -33.580 1.00 85.81 270 LYS A C 1
ATOM 2041 O O . LYS A 1 270 ? 32.110 -2.360 -34.213 1.00 85.81 270 LYS A O 1
ATOM 2046 N N . GLU A 1 271 ? 31.617 -4.432 -33.492 1.00 88.44 271 GLU A N 1
ATOM 2047 C CA . GLU A 1 271 ? 30.274 -4.485 -34.071 1.00 88.44 271 GLU A CA 1
ATOM 2048 C C . GLU A 1 271 ? 29.303 -3.623 -33.254 1.00 88.44 271 GLU A C 1
ATOM 2050 O O . GLU A 1 271 ? 29.399 -3.557 -32.027 1.00 88.44 271 GLU A O 1
ATOM 2055 N N . VAL A 1 272 ? 28.363 -2.958 -33.929 1.00 86.62 272 VAL A N 1
ATOM 2056 C CA . VAL A 1 272 ? 27.281 -2.213 -33.274 1.00 86.62 272 VAL A CA 1
ATOM 2057 C C . VAL A 1 272 ? 26.003 -3.027 -33.372 1.00 86.62 272 VAL A C 1
ATOM 2059 O O . VAL A 1 272 ? 25.494 -3.245 -34.470 1.00 86.62 272 VAL A O 1
ATOM 2062 N N . VAL A 1 273 ? 25.475 -3.451 -32.226 1.00 81.94 273 VAL A N 1
ATOM 2063 C CA . VAL A 1 273 ? 24.212 -4.188 -32.146 1.00 81.94 273 VAL A CA 1
ATOM 2064 C C . VAL A 1 273 ? 23.086 -3.215 -31.816 1.00 81.94 273 VAL A C 1
ATOM 2066 O O . VAL A 1 273 ? 23.129 -2.498 -30.819 1.00 81.94 273 VAL A O 1
ATOM 2069 N N . ILE A 1 274 ? 22.073 -3.183 -32.674 1.00 80.81 274 ILE A N 1
ATOM 2070 C CA . ILE A 1 274 ? 20.883 -2.350 -32.538 1.00 80.81 274 ILE A CA 1
ATOM 2071 C C . ILE A 1 274 ? 19.700 -3.259 -32.239 1.00 80.81 274 ILE A C 1
ATOM 2073 O O . ILE A 1 274 ? 19.378 -4.146 -33.032 1.00 80.81 274 ILE A O 1
ATOM 2077 N N . ALA A 1 275 ? 19.036 -3.027 -31.110 1.00 74.12 275 ALA A N 1
ATOM 2078 C CA . ALA A 1 275 ? 17.822 -3.749 -30.766 1.00 74.12 275 ALA A CA 1
ATOM 2079 C C . ALA A 1 275 ? 16.716 -3.427 -31.777 1.00 74.12 275 ALA A C 1
ATOM 2081 O O . ALA A 1 275 ? 16.436 -2.260 -32.074 1.00 74.12 275 ALA A O 1
ATOM 2082 N N . VAL A 1 276 ? 16.077 -4.465 -32.315 1.00 73.00 276 VAL A N 1
ATOM 2083 C CA . VAL A 1 276 ? 14.866 -4.286 -33.115 1.00 73.00 276 VAL A CA 1
ATOM 2084 C C . VAL A 1 276 ? 13.703 -4.130 -32.139 1.00 73.00 276 VAL A C 1
ATOM 2086 O O . VAL A 1 276 ? 13.582 -4.943 -31.220 1.00 73.00 276 VAL A O 1
ATOM 2089 N N . PRO A 1 277 ? 12.838 -3.114 -32.312 1.00 65.81 277 PRO A N 1
ATOM 2090 C CA . PRO A 1 277 ? 11.703 -2.928 -31.434 1.00 65.81 277 PRO A CA 1
ATOM 2091 C C . PRO A 1 277 ? 10.849 -4.196 -31.374 1.00 65.81 277 PRO A C 1
ATOM 2093 O O . PRO A 1 277 ? 10.823 -4.985 -32.332 1.00 65.81 277 PRO A O 1
ATOM 2096 N N . PRO A 1 278 ? 10.108 -4.387 -30.279 1.00 58.19 278 PRO A N 1
ATOM 2097 C CA . PRO A 1 278 ? 9.130 -5.464 -30.186 1.00 58.19 278 PRO A CA 1
ATOM 2098 C C . PRO A 1 278 ? 8.209 -5.468 -31.427 1.00 58.19 278 PRO A C 1
ATOM 2100 O O . PRO A 1 278 ? 8.060 -4.433 -32.081 1.00 58.19 278 PRO A O 1
ATOM 2103 N N . GLY A 1 279 ? 7.702 -6.640 -31.839 1.00 56.62 279 GLY A N 1
ATOM 2104 C CA . GLY A 1 279 ? 6.714 -6.741 -32.930 1.00 56.62 279 GLY A CA 1
ATOM 2105 C C . GLY A 1 279 ? 7.191 -6.291 -34.321 1.00 56.62 279 GLY A C 1
ATOM 2106 O O . GLY A 1 279 ? 6.381 -6.016 -35.218 1.00 56.62 279 GLY A O 1
ATOM 2107 N N . ARG A 1 280 ? 8.508 -6.187 -34.521 1.00 67.25 280 ARG A N 1
ATOM 2108 C CA . ARG A 1 280 ? 9.157 -5.931 -35.812 1.00 67.25 280 ARG A CA 1
ATOM 2109 C C . ARG A 1 280 ? 10.144 -7.040 -36.153 1.00 67.25 280 ARG A C 1
ATOM 2111 O O . ARG A 1 280 ? 10.750 -7.647 -35.272 1.00 67.25 280 ARG A O 1
ATOM 2118 N N . VAL A 1 281 ? 10.310 -7.265 -37.452 1.00 71.38 281 VAL A N 1
ATOM 2119 C CA . VAL A 1 281 ? 11.368 -8.114 -38.007 1.00 71.38 281 VAL A CA 1
ATOM 2120 C C . VAL A 1 281 ? 12.524 -7.209 -38.428 1.00 71.38 281 VAL A C 1
ATOM 2122 O O . VAL A 1 281 ? 12.291 -6.101 -38.922 1.00 71.38 281 VAL A O 1
ATOM 2125 N N . ALA A 1 282 ? 13.764 -7.658 -38.231 1.00 79.00 282 ALA A N 1
ATOM 2126 C CA . ALA A 1 282 ? 14.960 -6.886 -38.568 1.00 79.00 282 ALA A CA 1
ATOM 2127 C C . ALA A 1 282 ? 14.942 -6.392 -40.024 1.00 79.00 282 ALA A C 1
ATOM 2129 O O . ALA A 1 282 ? 15.211 -5.218 -40.273 1.00 79.00 282 ALA A O 1
ATOM 2130 N N . ASP A 1 283 ? 14.495 -7.231 -40.961 1.00 79.12 283 ASP A N 1
ATOM 2131 C CA . ASP A 1 283 ? 14.360 -6.876 -42.378 1.00 79.12 283 ASP A CA 1
ATOM 2132 C C . ASP A 1 283 ? 13.462 -5.655 -42.629 1.00 79.12 283 ASP A C 1
ATOM 2134 O O . ASP A 1 283 ? 13.753 -4.828 -43.496 1.00 79.12 283 ASP A O 1
ATOM 2138 N N . ASP A 1 284 ? 12.370 -5.501 -41.875 1.00 75.69 284 ASP A N 1
ATOM 2139 C CA . ASP A 1 284 ? 11.463 -4.358 -42.026 1.00 75.69 284 ASP A CA 1
ATOM 2140 C C . ASP A 1 284 ? 12.082 -3.058 -41.527 1.00 75.69 284 ASP A C 1
ATOM 2142 O O . ASP A 1 284 ? 11.868 -1.995 -42.122 1.00 75.69 284 ASP A O 1
ATOM 2146 N N . VAL A 1 285 ? 12.845 -3.137 -40.437 1.00 78.12 285 VAL A N 1
ATOM 2147 C CA . VAL A 1 285 ? 13.580 -1.991 -39.904 1.00 78.12 285 VAL A CA 1
ATOM 2148 C C . VAL A 1 285 ? 14.676 -1.592 -40.887 1.00 78.12 285 VAL A C 1
ATOM 2150 O O . VAL A 1 285 ? 14.738 -0.418 -41.253 1.00 78.12 285 VAL A O 1
ATOM 2153 N N . LEU A 1 286 ? 15.452 -2.559 -41.389 1.00 83.94 286 LEU A N 1
ATOM 2154 C CA . LEU A 1 286 ? 16.527 -2.355 -42.365 1.00 83.94 286 LEU A CA 1
ATOM 2155 C C . LEU A 1 286 ? 16.049 -1.682 -43.647 1.00 83.94 286 LEU A C 1
ATOM 2157 O O . LEU A 1 286 ? 16.657 -0.711 -44.092 1.00 83.94 286 LEU A O 1
ATOM 2161 N N . ARG A 1 287 ? 14.916 -2.130 -44.204 1.00 82.12 287 ARG A N 1
ATOM 2162 C CA . ARG A 1 287 ? 14.314 -1.544 -45.416 1.00 82.12 287 ARG A CA 1
ATOM 2163 C C . ARG A 1 287 ? 14.028 -0.042 -45.304 1.00 82.12 287 ARG A C 1
ATOM 2165 O O . ARG A 1 287 ? 13.895 0.624 -46.326 1.00 82.12 287 ARG A O 1
ATOM 2172 N N . ARG A 1 288 ? 13.872 0.489 -44.088 1.00 81.00 288 ARG A N 1
ATOM 2173 C CA . ARG A 1 288 ? 13.499 1.891 -43.813 1.00 81.00 288 ARG A CA 1
ATOM 2174 C C . ARG A 1 288 ? 14.526 2.601 -42.936 1.00 81.00 288 ARG A C 1
ATOM 2176 O O . ARG A 1 288 ? 14.212 3.618 -42.318 1.00 81.00 288 ARG A O 1
ATOM 2183 N N . MET A 1 289 ? 15.722 2.034 -42.848 1.00 86.88 289 MET A N 1
ATOM 2184 C CA . MET A 1 289 ? 16.798 2.524 -42.010 1.00 86.88 289 MET A CA 1
ATOM 2185 C C . MET A 1 289 ? 17.613 3.587 -42.747 1.00 86.88 289 MET A C 1
ATOM 2187 O O . MET A 1 289 ? 17.909 3.463 -43.932 1.00 86.88 289 MET A O 1
ATOM 2191 N N . SER A 1 290 ? 18.011 4.626 -42.024 1.00 90.06 290 SER A N 1
ATOM 2192 C CA . SER A 1 290 ? 18.928 5.666 -42.468 1.00 90.06 290 SER A CA 1
ATOM 2193 C C . SER A 1 290 ? 20.030 5.807 -41.428 1.00 90.06 290 SER A C 1
ATOM 2195 O O . SER A 1 290 ? 19.780 6.293 -40.327 1.00 90.06 290 SER A O 1
ATOM 2197 N N . LEU A 1 291 ? 21.242 5.392 -41.791 1.00 93.62 291 LEU A N 1
ATOM 2198 C CA . LEU A 1 291 ? 22.461 5.607 -41.015 1.00 93.62 291 LEU A CA 1
ATOM 2199 C C . LEU A 1 291 ? 23.248 6.756 -41.649 1.00 93.62 291 LEU A C 1
ATOM 2201 O O . LEU A 1 291 ? 23.587 6.685 -42.832 1.00 93.62 291 LEU A O 1
ATOM 2205 N N . VAL A 1 292 ? 23.523 7.813 -40.891 1.00 94.62 292 VAL A N 1
ATOM 2206 C CA . VAL A 1 292 ? 24.152 9.042 -41.396 1.00 94.62 292 VAL A CA 1
ATOM 2207 C C . VAL A 1 292 ? 25.320 9.434 -40.500 1.00 94.62 292 VAL A C 1
ATOM 2209 O O . VAL A 1 292 ? 25.141 9.571 -39.299 1.00 94.62 292 VAL A O 1
ATOM 2212 N N . GLU A 1 293 ? 26.502 9.648 -41.078 1.00 94.75 293 GLU A N 1
ATOM 2213 C CA . GLU A 1 293 ? 27.642 10.277 -40.398 1.00 94.75 293 GLU A CA 1
ATOM 2214 C C . GLU A 1 293 ? 27.323 11.752 -40.135 1.00 94.75 293 GLU A C 1
ATOM 2216 O O . GLU A 1 293 ? 26.944 12.484 -41.054 1.00 94.75 293 GLU A O 1
ATOM 2221 N N . LEU A 1 294 ? 27.509 12.197 -38.898 1.00 93.12 294 LEU A N 1
ATOM 2222 C CA . LEU A 1 294 ? 27.408 13.586 -38.481 1.00 93.12 294 LEU A CA 1
ATOM 2223 C C . LEU A 1 294 ? 28.804 14.208 -38.369 1.00 93.12 294 LEU A C 1
ATOM 2225 O O . LEU A 1 294 ? 29.743 13.609 -37.846 1.00 93.12 294 LEU A O 1
ATOM 2229 N N . ARG A 1 295 ? 28.940 15.455 -38.824 1.00 87.44 295 ARG A N 1
ATOM 2230 C CA . ARG A 1 295 ? 30.128 16.291 -38.609 1.00 87.44 295 ARG A CA 1
ATOM 2231 C C . ARG A 1 295 ? 29.704 17.587 -37.945 1.00 87.44 295 ARG A C 1
ATOM 2233 O O . ARG A 1 295 ? 28.982 18.375 -38.551 1.00 87.44 295 ARG A O 1
ATOM 2240 N N . ALA A 1 296 ? 30.131 17.787 -36.698 1.00 79.31 296 ALA A N 1
ATOM 2241 C CA . ALA A 1 296 ? 29.696 18.909 -35.861 1.00 79.31 296 ALA A CA 1
ATOM 2242 C C . ALA A 1 296 ? 28.156 19.031 -35.783 1.00 79.31 296 ALA A C 1
ATOM 2244 O O . ALA A 1 296 ? 27.598 20.121 -35.898 1.00 79.31 296 ALA A O 1
ATOM 2245 N N . GLY A 1 297 ? 27.466 17.891 -35.645 1.00 81.94 297 GLY A N 1
ATOM 2246 C CA . GLY A 1 297 ? 26.002 17.818 -35.579 1.00 81.94 297 GLY A CA 1
ATOM 2247 C C . GLY A 1 297 ? 25.264 17.966 -36.917 1.00 81.94 297 GLY A C 1
ATOM 2248 O O . GLY A 1 297 ? 24.036 17.953 -36.926 1.00 81.94 297 GLY A O 1
ATOM 2249 N N . VAL A 1 298 ? 25.973 18.092 -38.046 1.00 87.94 298 VAL A N 1
ATOM 2250 C CA . VAL A 1 298 ? 25.366 18.215 -39.382 1.00 87.94 298 VAL A CA 1
ATOM 2251 C C . VAL A 1 298 ? 25.517 16.905 -40.170 1.00 87.94 298 VAL A C 1
ATOM 2253 O O . VAL A 1 298 ? 26.630 16.377 -40.228 1.00 87.94 298 VAL A O 1
ATOM 2256 N N . PRO A 1 299 ? 24.448 16.392 -40.815 1.00 91.25 299 PRO A N 1
ATOM 2257 C CA . PRO A 1 299 ? 24.518 15.269 -41.752 1.00 91.25 299 PRO A CA 1
ATOM 2258 C C . PRO A 1 299 ? 25.593 15.459 -42.828 1.00 91.25 299 PRO A C 1
ATOM 2260 O O . PRO A 1 299 ? 25.537 16.414 -43.601 1.00 91.25 299 PRO A O 1
ATOM 2263 N N . ALA A 1 300 ? 26.562 14.546 -42.892 1.00 92.38 300 ALA A N 1
ATOM 2264 C CA . ALA A 1 300 ? 27.664 14.589 -43.848 1.00 92.38 300 ALA A CA 1
ATOM 2265 C C . ALA A 1 300 ? 27.475 13.587 -44.996 1.00 92.38 300 ALA A C 1
ATOM 2267 O O . ALA A 1 300 ? 27.426 13.988 -46.158 1.00 92.38 300 ALA A O 1
ATOM 2268 N N . LYS A 1 301 ? 27.388 12.285 -44.694 1.00 92.00 301 LYS A N 1
ATOM 2269 C CA . LYS A 1 301 ? 27.217 11.216 -45.697 1.00 92.00 301 LYS A CA 1
ATOM 2270 C C . LYS A 1 301 ? 26.662 9.930 -45.086 1.00 92.00 301 LYS A C 1
ATOM 2272 O O . LYS A 1 301 ? 26.718 9.743 -43.875 1.00 92.00 301 LYS A O 1
ATOM 2277 N N . HIS A 1 302 ? 26.198 9.014 -45.931 1.00 90.75 302 HIS A N 1
ATOM 2278 C CA . HIS A 1 302 ? 25.943 7.631 -45.530 1.00 90.75 302 HIS A CA 1
ATOM 2279 C C . HIS A 1 302 ? 27.269 6.848 -45.511 1.00 90.75 302 HIS A C 1
ATOM 2281 O O . HIS A 1 302 ? 27.990 6.874 -46.516 1.00 90.75 302 HIS A O 1
ATOM 2287 N N . PRO A 1 303 ? 27.643 6.196 -44.396 1.00 90.38 303 PRO A N 1
ATOM 2288 C CA . PRO A 1 303 ? 28.862 5.400 -44.341 1.00 90.38 303 PRO A CA 1
ATOM 2289 C C . PRO A 1 303 ? 28.694 4.093 -45.131 1.00 90.38 303 PRO A C 1
ATOM 2291 O O . PRO A 1 303 ? 27.608 3.520 -45.180 1.00 90.38 303 PRO A O 1
ATOM 2294 N N . ALA A 1 304 ? 29.780 3.617 -45.743 1.00 88.94 304 ALA A N 1
ATOM 2295 C CA . ALA A 1 304 ? 29.824 2.292 -46.356 1.00 88.94 304 ALA A CA 1
ATOM 2296 C C . ALA A 1 304 ? 30.122 1.262 -45.259 1.00 88.94 304 ALA A C 1
ATOM 2298 O O . ALA A 1 304 ? 31.232 1.238 -44.730 1.00 88.94 304 ALA A O 1
ATOM 2299 N N . VAL A 1 305 ? 29.116 0.474 -44.892 1.00 91.12 305 VAL A N 1
ATOM 2300 C CA . VAL A 1 305 ? 29.149 -0.486 -43.780 1.00 91.12 305 VAL A CA 1
ATOM 2301 C C . VAL A 1 305 ? 28.477 -1.786 -44.201 1.00 91.12 305 VAL A C 1
ATOM 2303 O O . VAL A 1 305 ? 27.629 -1.789 -45.095 1.00 91.12 305 VAL A O 1
ATOM 2306 N N . GLU A 1 306 ? 28.841 -2.882 -43.547 1.00 91.94 306 GLU A N 1
ATOM 2307 C CA . GLU A 1 306 ? 28.119 -4.144 -43.669 1.00 91.94 306 GLU A CA 1
ATOM 2308 C C . GLU A 1 306 ? 27.020 -4.178 -42.609 1.00 91.94 306 GLU A C 1
ATOM 2310 O O . GLU A 1 306 ? 27.260 -3.864 -41.441 1.00 91.94 306 GLU A O 1
ATOM 2315 N N . ILE A 1 307 ? 25.801 -4.509 -43.024 1.00 91.75 307 ILE A N 1
ATOM 2316 C CA . ILE A 1 307 ? 24.648 -4.565 -42.134 1.00 91.75 307 ILE A CA 1
ATOM 2317 C C . ILE A 1 307 ? 24.002 -5.935 -42.284 1.00 91.75 307 ILE A C 1
ATOM 2319 O O . ILE A 1 307 ? 23.614 -6.322 -43.385 1.00 91.75 307 ILE A O 1
ATOM 2323 N N . GLU A 1 308 ? 23.867 -6.640 -41.169 1.00 89.75 308 GLU A N 1
ATOM 2324 C CA . GLU A 1 308 ? 23.259 -7.963 -41.099 1.00 89.75 308 GLU A CA 1
ATOM 2325 C C . GLU A 1 308 ? 21.964 -7.908 -40.284 1.00 89.75 308 GLU A C 1
ATOM 2327 O O . GLU A 1 308 ? 21.905 -7.314 -39.201 1.00 89.75 308 GLU A O 1
ATOM 2332 N N . ALA A 1 309 ? 20.918 -8.538 -40.817 1.00 85.38 309 ALA A N 1
ATOM 2333 C CA . ALA A 1 309 ? 19.671 -8.772 -40.107 1.00 85.38 309 ALA A CA 1
ATOM 2334 C C . ALA A 1 309 ? 19.822 -10.025 -39.240 1.00 85.38 309 ALA A C 1
ATOM 2336 O O . ALA A 1 309 ? 20.033 -11.113 -39.771 1.00 85.38 309 ALA A O 1
ATOM 2337 N N . LEU A 1 310 ? 19.674 -9.890 -37.924 1.00 79.44 310 LEU A N 1
ATOM 2338 C CA . LEU A 1 310 ? 19.537 -11.031 -37.025 1.00 79.44 310 LEU A CA 1
ATOM 2339 C C . LEU A 1 310 ? 18.111 -11.088 -36.478 1.00 79.44 310 LEU A C 1
ATOM 2341 O O . LEU A 1 310 ? 17.374 -10.101 -36.467 1.00 79.44 310 LEU A O 1
ATOM 2345 N N . GLU A 1 311 ? 17.704 -12.242 -35.961 1.00 68.88 311 GLU A N 1
ATOM 2346 C CA . GLU A 1 311 ? 16.426 -12.330 -35.258 1.00 68.88 311 GLU A CA 1
ATOM 2347 C C . GLU A 1 311 ? 16.476 -11.447 -33.997 1.00 68.88 311 GLU A C 1
ATOM 2349 O O . GLU A 1 311 ? 17.363 -11.612 -33.154 1.00 68.88 311 GLU A O 1
ATOM 2354 N N . GLY A 1 312 ? 15.594 -10.441 -33.928 1.00 70.25 312 GLY A N 1
ATOM 2355 C CA . GLY A 1 312 ? 15.501 -9.481 -32.820 1.00 70.25 312 GLY A CA 1
ATOM 2356 C C . GLY A 1 312 ? 16.540 -8.345 -32.795 1.00 70.25 312 GLY A C 1
ATOM 2357 O O . GLY A 1 312 ? 16.435 -7.468 -31.939 1.00 70.25 312 GLY A O 1
ATOM 2358 N N . SER A 1 313 ? 17.510 -8.290 -33.716 1.00 78.69 313 SER A N 1
ATOM 2359 C CA . SER A 1 313 ? 18.499 -7.198 -33.755 1.00 78.69 313 SER A CA 1
ATOM 2360 C C . SER A 1 313 ? 19.056 -6.927 -35.157 1.00 78.69 313 SER A C 1
ATOM 2362 O O . SER A 1 313 ? 18.887 -7.707 -36.089 1.00 78.69 313 SER A O 1
ATOM 2364 N N . ILE A 1 314 ? 19.728 -5.791 -35.312 1.00 87.06 314 ILE A N 1
ATOM 2365 C CA . ILE A 1 314 ? 20.514 -5.443 -36.497 1.00 87.06 314 ILE A CA 1
ATOM 2366 C C . ILE A 1 314 ? 21.965 -5.297 -36.062 1.00 87.06 314 ILE A C 1
ATOM 2368 O O . ILE A 1 314 ? 22.239 -4.606 -35.081 1.00 87.06 314 ILE A O 1
ATOM 2372 N N . VAL A 1 315 ? 22.890 -5.907 -36.798 1.00 88.69 315 VAL A N 1
ATOM 2373 C CA . VAL A 1 315 ? 24.326 -5.759 -36.547 1.00 88.69 315 VAL A CA 1
ATOM 2374 C C . VAL A 1 315 ? 24.948 -4.903 -37.637 1.00 88.69 315 VAL A C 1
ATOM 2376 O O . VAL A 1 315 ? 24.758 -5.162 -38.823 1.00 88.69 315 VAL A O 1
ATOM 2379 N N . ILE A 1 316 ? 25.691 -3.873 -37.234 1.00 91.38 316 ILE A N 1
ATOM 2380 C CA . ILE A 1 316 ? 26.419 -2.975 -38.131 1.00 91.38 316 ILE A CA 1
ATOM 2381 C C . ILE A 1 316 ? 27.918 -3.195 -37.925 1.00 91.38 316 ILE A C 1
ATOM 2383 O O . ILE A 1 316 ? 28.436 -3.011 -36.820 1.00 91.38 316 ILE A O 1
ATOM 2387 N N . ARG A 1 317 ? 28.626 -3.558 -38.997 1.00 93.12 317 ARG A N 1
ATOM 2388 C CA . ARG A 1 317 ? 30.066 -3.841 -39.001 1.00 93.12 317 ARG A CA 1
ATOM 2389 C C . ARG A 1 317 ? 30.825 -2.861 -39.883 1.00 93.12 317 ARG A C 1
ATOM 2391 O O . ARG A 1 317 ? 30.320 -2.358 -40.886 1.00 93.12 317 ARG A O 1
ATOM 2398 N N . GLY A 1 318 ? 32.073 -2.601 -39.500 1.00 89.75 318 GLY A N 1
ATOM 2399 C CA . GLY A 1 318 ? 32.975 -1.742 -40.269 1.00 89.75 318 GLY A CA 1
ATOM 2400 C C . GLY A 1 318 ? 32.697 -0.242 -40.141 1.00 89.75 318 GLY A C 1
ATOM 2401 O O . GLY A 1 318 ? 33.141 0.524 -40.990 1.00 89.75 318 GLY A O 1
ATOM 2402 N N . LEU A 1 319 ? 31.985 0.195 -39.096 1.00 92.25 319 LEU A N 1
ATOM 2403 C CA . LEU A 1 319 ? 31.778 1.614 -38.792 1.00 92.25 319 LEU A CA 1
ATOM 2404 C C . LEU A 1 319 ? 33.120 2.304 -38.448 1.00 92.25 319 LEU A C 1
ATOM 2406 O O . LEU A 1 319 ? 33.761 1.922 -37.463 1.00 92.25 319 LEU A O 1
ATOM 2410 N N . PRO A 1 320 ? 33.562 3.324 -39.216 1.00 90.75 320 PRO A N 1
ATOM 2411 C CA . PRO A 1 320 ? 34.762 4.096 -38.887 1.00 90.75 320 PRO A CA 1
ATOM 2412 C C . PRO A 1 320 ? 34.570 4.970 -37.643 1.00 90.75 320 PRO A C 1
ATOM 2414 O O . PRO A 1 320 ? 33.443 5.254 -37.245 1.00 90.75 320 PRO A O 1
ATOM 2417 N N . ALA A 1 321 ? 35.661 5.481 -37.068 1.00 89.56 321 ALA A N 1
ATOM 2418 C CA . ALA A 1 321 ? 35.563 6.468 -35.994 1.00 89.56 321 ALA A CA 1
ATOM 2419 C C . ALA A 1 321 ? 34.825 7.738 -36.466 1.00 89.56 321 ALA A C 1
ATOM 2421 O O . ALA A 1 321 ? 35.151 8.292 -37.518 1.00 89.56 321 ALA A O 1
ATOM 2422 N N . GLY A 1 322 ? 33.835 8.188 -35.696 1.00 89.50 322 GLY A N 1
ATOM 2423 C CA . GLY A 1 322 ? 32.941 9.286 -36.057 1.00 89.50 322 GLY A CA 1
ATOM 2424 C C . GLY A 1 322 ? 31.659 9.312 -35.223 1.00 89.50 322 GLY A C 1
ATOM 2425 O O . GLY A 1 322 ? 31.431 8.447 -34.380 1.00 89.50 322 GLY A O 1
ATOM 2426 N N . GLU A 1 323 ? 30.821 10.315 -35.467 1.00 91.56 323 GLU A N 1
ATOM 2427 C CA . GLU A 1 323 ? 29.471 10.416 -34.904 1.00 91.56 323 GLU A CA 1
ATOM 2428 C C . GLU A 1 323 ? 28.463 10.001 -35.969 1.00 91.56 323 GLU A C 1
ATOM 2430 O O . GLU A 1 323 ? 28.599 10.379 -37.132 1.00 91.56 323 GLU A O 1
ATOM 2435 N N . TYR A 1 324 ? 27.449 9.238 -35.585 1.00 93.56 324 TYR A N 1
ATOM 2436 C CA . TYR A 1 324 ? 26.439 8.730 -36.496 1.00 93.56 324 TYR A CA 1
ATOM 2437 C C . TYR A 1 324 ? 25.054 8.837 -35.879 1.00 93.56 324 TYR A C 1
ATOM 2439 O O . TYR A 1 324 ? 24.859 8.635 -34.682 1.00 93.56 324 TYR A O 1
ATOM 2447 N N . GLU A 1 325 ? 24.072 9.101 -36.724 1.00 92.38 325 GLU A N 1
ATOM 2448 C CA . GLU A 1 325 ? 22.669 9.029 -36.367 1.00 92.38 325 GLU A CA 1
ATOM 2449 C C . GLU A 1 325 ? 22.010 7.896 -37.148 1.00 92.38 325 GLU A C 1
ATOM 2451 O O . GLU A 1 325 ? 22.058 7.855 -38.381 1.00 92.38 325 GLU A O 1
ATOM 2456 N N . LEU A 1 326 ? 21.385 6.980 -36.414 1.00 89.75 326 LEU A N 1
ATOM 2457 C CA . LEU A 1 326 ? 20.580 5.906 -36.962 1.00 89.75 326 LEU A CA 1
ATOM 2458 C C . LEU A 1 326 ? 19.105 6.217 -36.742 1.00 89.75 326 LEU A C 1
ATOM 2460 O O . LEU A 1 326 ? 18.650 6.345 -35.606 1.00 89.75 326 LEU A O 1
ATOM 2464 N N . ARG A 1 327 ? 18.340 6.285 -37.827 1.00 86.44 327 ARG A N 1
ATOM 2465 C CA . ARG A 1 327 ? 16.881 6.410 -37.789 1.00 86.44 327 ARG A CA 1
ATOM 2466 C C . ARG A 1 327 ? 16.251 5.249 -38.535 1.00 86.44 327 ARG A C 1
ATOM 2468 O O . ARG A 1 327 ? 16.637 4.959 -39.660 1.00 86.44 327 ARG A O 1
ATOM 2475 N N . GLY A 1 328 ? 15.265 4.608 -37.929 1.00 77.94 328 GLY A N 1
ATOM 2476 C CA . GLY A 1 328 ? 14.500 3.523 -38.534 1.00 77.94 328 GLY A CA 1
ATOM 2477 C C . GLY A 1 328 ? 13.083 3.468 -37.974 1.00 77.94 328 GLY A C 1
ATOM 2478 O O . GLY A 1 328 ? 12.683 4.284 -37.142 1.00 77.94 328 GLY A O 1
ATOM 2479 N N . SER A 1 329 ? 12.291 2.499 -38.427 1.00 70.50 329 SER A N 1
ATOM 2480 C CA . SER A 1 329 ? 10.925 2.311 -37.925 1.00 70.50 329 SER A CA 1
ATOM 2481 C C . SER A 1 329 ? 10.920 1.930 -36.433 1.00 70.50 329 SER A C 1
ATOM 2483 O O . SER A 1 329 ? 11.027 0.751 -36.112 1.00 70.50 329 SER A O 1
ATOM 2485 N N . GLY A 1 330 ? 10.713 2.906 -35.540 1.00 68.31 330 GLY A N 1
ATOM 2486 C CA . GLY A 1 330 ? 10.688 2.702 -34.080 1.00 68.31 330 GLY A CA 1
ATOM 2487 C C . GLY A 1 330 ? 12.075 2.661 -33.427 1.00 68.31 330 GLY A C 1
ATOM 2488 O O . GLY A 1 330 ? 12.196 2.245 -32.282 1.00 68.31 330 GLY A O 1
ATOM 2489 N N . VAL A 1 331 ? 13.108 3.077 -34.161 1.00 75.62 331 VAL A N 1
ATOM 2490 C CA . VAL A 1 331 ? 14.520 3.004 -33.769 1.00 75.62 331 VAL A CA 1
ATOM 2491 C C . VAL A 1 331 ? 15.139 4.381 -33.957 1.00 75.62 331 VAL A C 1
ATOM 2493 O O . VAL A 1 331 ? 15.091 4.927 -35.065 1.00 75.62 331 VAL A O 1
ATOM 2496 N N . HIS A 1 332 ? 15.741 4.932 -32.904 1.00 83.94 332 HIS A N 1
ATOM 2497 C CA . HIS A 1 332 ? 16.536 6.157 -32.999 1.00 83.94 332 HIS A CA 1
ATOM 2498 C C . HIS A 1 332 ? 17.777 6.057 -32.115 1.00 83.94 332 HIS A C 1
ATOM 2500 O O . HIS A 1 332 ? 17.681 6.113 -30.896 1.00 83.94 332 HIS A O 1
ATOM 2506 N N . TYR A 1 333 ? 18.949 5.910 -32.727 1.00 85.19 333 TYR A N 1
ATOM 2507 C CA . TYR A 1 333 ? 20.203 5.783 -31.989 1.00 85.19 333 TYR A CA 1
ATOM 2508 C C . TYR A 1 333 ? 21.182 6.886 -32.373 1.00 85.19 333 TYR A C 1
ATOM 2510 O O . TYR A 1 333 ? 21.393 7.163 -33.556 1.00 85.19 333 TYR A O 1
ATOM 2518 N N . SER A 1 334 ? 21.808 7.480 -31.359 1.00 88.69 334 SER A N 1
ATOM 2519 C CA . SER A 1 334 ? 23.007 8.302 -31.523 1.00 88.69 334 SER A CA 1
ATOM 2520 C C . SER A 1 334 ? 24.216 7.413 -31.261 1.00 88.69 334 SER A C 1
ATOM 2522 O O . SER A 1 334 ? 24.367 6.905 -30.153 1.00 88.69 334 SER A O 1
ATOM 2524 N N . ILE A 1 335 ? 25.039 7.169 -32.277 1.00 89.75 335 ILE A N 1
ATOM 2525 C CA . ILE A 1 335 ? 26.163 6.232 -32.211 1.00 89.75 335 ILE A CA 1
ATOM 2526 C C . ILE A 1 335 ? 27.462 7.031 -32.310 1.00 89.75 335 ILE A C 1
ATOM 2528 O O . ILE A 1 335 ? 27.704 7.713 -33.302 1.00 89.75 335 ILE A O 1
ATOM 2532 N N . VAL A 1 336 ? 28.327 6.925 -31.307 1.00 89.19 336 VAL A N 1
ATOM 2533 C CA . VAL A 1 336 ? 29.670 7.515 -31.322 1.00 89.19 336 VAL A CA 1
ATOM 2534 C C . VAL A 1 336 ? 30.692 6.393 -31.381 1.00 89.19 336 VAL A C 1
ATOM 2536 O O . VAL A 1 336 ? 30.730 5.527 -30.509 1.00 89.19 336 VAL A O 1
ATOM 2539 N N . VAL A 1 337 ? 31.528 6.410 -32.414 1.00 88.81 337 VAL A N 1
ATOM 2540 C CA . VAL A 1 337 ? 32.588 5.424 -32.620 1.00 88.81 337 VAL A CA 1
ATOM 2541 C C . VAL A 1 337 ? 33.934 6.092 -32.384 1.00 88.81 337 VAL A C 1
ATOM 2543 O O . VAL A 1 337 ? 34.305 7.029 -33.093 1.00 88.81 337 VAL A O 1
ATOM 2546 N N . ALA A 1 338 ? 34.685 5.614 -31.397 1.00 86.69 338 ALA A N 1
ATOM 2547 C CA . ALA A 1 338 ? 35.967 6.192 -31.010 1.00 86.69 338 ALA A CA 1
ATOM 2548 C C . ALA A 1 338 ? 37.148 5.341 -31.492 1.00 86.69 338 ALA A C 1
ATOM 2550 O O . ALA A 1 338 ? 37.176 4.129 -31.291 1.00 86.69 338 ALA A O 1
ATOM 2551 N N . ALA A 1 339 ? 38.168 5.981 -32.070 1.00 85.94 339 ALA A N 1
ATOM 2552 C CA . ALA A 1 339 ? 39.456 5.338 -32.329 1.00 85.94 339 ALA A CA 1
ATOM 2553 C C . ALA A 1 339 ? 40.277 5.287 -31.028 1.00 85.94 339 ALA A C 1
ATOM 2555 O O . ALA A 1 339 ? 40.900 6.280 -30.638 1.00 85.94 339 ALA A O 1
ATOM 2556 N N . ALA A 1 340 ? 40.238 4.145 -30.341 1.00 82.06 340 ALA A N 1
ATOM 2557 C CA . ALA A 1 340 ? 40.926 3.948 -29.071 1.00 82.06 340 ALA A CA 1
ATOM 2558 C C . ALA A 1 340 ? 42.456 3.989 -29.233 1.00 82.06 340 ALA A C 1
ATOM 2560 O O . ALA A 1 340 ? 43.020 3.315 -30.092 1.00 82.06 340 ALA A O 1
ATOM 2561 N N . ILE A 1 341 ? 43.138 4.752 -28.373 1.00 81.56 341 ILE A N 1
ATOM 2562 C CA . ILE A 1 341 ? 44.581 4.585 -28.116 1.00 81.56 341 ILE A CA 1
ATOM 2563 C C . ILE A 1 341 ? 44.790 3.551 -27.006 1.00 81.56 341 ILE A C 1
ATOM 2565 O O . ILE A 1 341 ? 45.755 2.795 -27.032 1.00 81.56 341 ILE A O 1
ATOM 2569 N N . SER A 1 342 ? 43.895 3.551 -26.017 1.00 77.19 342 SER A N 1
ATOM 2570 C CA . SER A 1 342 ? 43.877 2.608 -24.903 1.00 77.19 342 SER A CA 1
ATOM 2571 C C . SER A 1 342 ? 42.431 2.341 -24.500 1.00 77.19 342 SER A C 1
ATOM 2573 O O . SER A 1 342 ? 41.587 3.237 -24.576 1.00 77.19 342 SER A O 1
ATOM 2575 N N . GLU A 1 343 ? 42.157 1.126 -24.037 1.00 73.25 343 GLU A N 1
ATOM 2576 C CA . GLU A 1 343 ? 40.880 0.743 -23.433 1.00 73.25 343 GLU A CA 1
ATOM 2577 C C . GLU A 1 343 ? 41.130 0.366 -21.971 1.00 73.25 343 GLU A C 1
ATOM 2579 O O . GLU A 1 343 ? 42.048 -0.395 -21.666 1.00 73.25 343 GLU A O 1
ATOM 2584 N N . VAL A 1 344 ? 40.328 0.922 -21.070 1.00 71.81 344 VAL A N 1
ATOM 2585 C CA . VAL A 1 344 ? 40.158 0.421 -19.699 1.00 71.81 344 VAL A CA 1
ATOM 2586 C C . VAL A 1 344 ? 38.711 -0.080 -19.574 1.00 71.81 344 VAL A C 1
ATOM 2588 O O . VAL A 1 344 ? 37.896 0.250 -20.441 1.00 71.81 344 VAL A O 1
ATOM 2591 N N . PRO A 1 345 ? 38.354 -0.900 -18.568 1.00 68.88 345 PRO A N 1
ATOM 2592 C CA . PRO A 1 345 ? 36.994 -1.428 -18.451 1.00 68.88 345 PRO A CA 1
ATOM 2593 C C . PRO A 1 345 ? 35.936 -0.322 -18.594 1.00 68.88 345 PRO A C 1
ATOM 2595 O O . PRO A 1 345 ? 35.979 0.674 -17.878 1.00 68.88 345 PRO A O 1
ATOM 2598 N N . GLN A 1 346 ? 35.045 -0.483 -19.579 1.00 70.12 346 GLN A N 1
ATOM 2599 C CA . GLN A 1 346 ? 33.971 0.454 -19.940 1.00 70.12 346 GLN A CA 1
ATOM 2600 C C . GLN A 1 346 ? 34.388 1.894 -20.293 1.00 70.12 346 GLN A C 1
ATOM 2602 O O . GLN A 1 346 ? 33.526 2.767 -20.371 1.00 70.12 346 GLN A O 1
ATOM 2607 N N . VAL A 1 347 ? 35.666 2.187 -20.561 1.00 79.12 347 VAL A N 1
ATOM 2608 C CA . VAL A 1 347 ? 36.096 3.519 -21.022 1.00 79.12 347 VAL A CA 1
ATOM 2609 C C . VAL A 1 347 ? 37.123 3.410 -22.144 1.00 79.12 347 VAL A C 1
ATOM 2611 O O . VAL A 1 347 ? 38.161 2.759 -22.022 1.00 79.12 347 VAL A O 1
ATOM 2614 N N . VAL A 1 348 ? 36.861 4.121 -23.237 1.00 84.00 348 VAL A N 1
ATOM 2615 C CA . VAL A 1 348 ? 37.814 4.321 -24.330 1.00 84.00 348 VAL A CA 1
ATOM 2616 C C . VAL A 1 348 ? 38.549 5.637 -24.137 1.00 84.00 348 VAL A C 1
ATOM 2618 O O . VAL A 1 348 ? 37.935 6.686 -23.930 1.00 84.00 348 VAL A O 1
ATOM 2621 N N . ILE A 1 349 ? 39.874 5.577 -24.263 1.00 82.88 349 ILE A N 1
ATOM 2622 C CA . ILE A 1 349 ? 40.770 6.729 -24.218 1.00 82.88 349 ILE A CA 1
ATOM 2623 C C . ILE A 1 349 ? 41.242 7.040 -25.639 1.00 82.88 349 ILE A C 1
ATOM 2625 O O . ILE A 1 349 ? 41.907 6.224 -26.282 1.00 82.88 349 ILE A O 1
ATOM 2629 N N . THR A 1 350 ? 40.939 8.242 -26.123 1.00 79.50 350 THR A N 1
ATOM 2630 C CA . THR A 1 350 ? 41.411 8.770 -27.415 1.00 79.50 350 THR A CA 1
ATOM 2631 C C . THR A 1 350 ? 42.417 9.918 -27.183 1.00 79.50 350 THR A C 1
ATOM 2633 O O . THR A 1 350 ? 42.636 10.314 -26.035 1.00 79.50 350 THR A O 1
ATOM 2636 N N . PRO A 1 351 ? 43.070 10.503 -28.215 1.00 71.88 351 PRO A N 1
ATOM 2637 C CA . PRO A 1 351 ? 44.051 11.575 -28.004 1.00 71.88 351 PRO A CA 1
ATOM 2638 C C . PRO A 1 351 ? 43.493 12.855 -27.357 1.00 71.88 351 PRO A C 1
ATOM 2640 O O . PRO A 1 351 ? 44.281 13.723 -26.979 1.00 71.88 351 PRO A O 1
ATOM 2643 N N . GLY A 1 352 ? 42.171 13.016 -27.281 1.00 74.38 352 GLY A N 1
ATOM 2644 C CA . GLY A 1 352 ? 41.534 14.202 -26.712 1.00 74.38 352 GLY A CA 1
ATOM 2645 C C . GLY A 1 352 ? 40.173 13.938 -26.088 1.00 74.38 352 GLY A C 1
ATOM 2646 O O . GLY A 1 352 ? 39.461 14.897 -25.828 1.00 74.38 352 GLY A O 1
ATOM 2647 N N . GLU A 1 353 ? 39.778 12.683 -25.873 1.00 79.56 353 GLU A N 1
ATOM 2648 C CA . GLU A 1 353 ? 38.463 12.348 -25.323 1.00 79.56 353 GLU A CA 1
ATOM 2649 C C . GLU A 1 353 ? 38.526 11.102 -24.443 1.00 79.56 353 GLU A C 1
ATOM 2651 O O . GLU A 1 353 ? 39.314 10.186 -24.694 1.00 79.56 353 GLU A O 1
ATOM 2656 N N . LEU A 1 354 ? 37.645 11.067 -23.447 1.00 80.88 354 LEU A N 1
ATOM 2657 C CA . LEU A 1 354 ? 37.288 9.878 -22.686 1.00 80.88 354 LEU A CA 1
ATOM 2658 C C . LEU A 1 354 ? 35.820 9.571 -22.959 1.00 80.88 354 LEU A C 1
ATOM 2660 O O . LEU A 1 354 ? 34.971 10.456 -22.845 1.00 80.88 354 LEU A O 1
ATOM 2664 N N . MET A 1 355 ? 35.518 8.330 -23.313 1.00 83.69 355 MET A N 1
ATOM 2665 C CA . MET A 1 355 ? 34.168 7.917 -23.682 1.00 83.69 355 MET A CA 1
ATOM 2666 C C . MET A 1 355 ? 33.784 6.651 -22.928 1.00 83.69 355 MET A C 1
ATOM 2668 O O . MET A 1 355 ? 34.507 5.662 -23.000 1.00 83.69 355 MET A O 1
ATOM 2672 N N . HIS A 1 356 ? 32.654 6.670 -22.221 1.00 82.88 356 HIS A N 1
ATOM 2673 C CA . HIS A 1 356 ? 32.132 5.479 -21.550 1.00 82.88 356 HIS A CA 1
ATOM 2674 C C . HIS A 1 356 ? 31.531 4.517 -22.576 1.00 82.88 356 HIS A C 1
ATOM 2676 O O . HIS A 1 356 ? 30.765 4.960 -23.424 1.00 82.88 356 HIS A O 1
ATOM 2682 N N . LEU A 1 357 ? 31.842 3.227 -22.489 1.00 79.44 357 LEU A N 1
ATOM 2683 C CA . LEU A 1 357 ? 31.247 2.154 -23.280 1.00 79.44 357 LEU A CA 1
ATOM 2684 C C . LEU A 1 357 ? 30.139 1.481 -22.454 1.00 79.44 357 LEU A C 1
ATOM 2686 O O . LEU A 1 357 ? 30.467 0.813 -21.471 1.00 79.44 357 LEU A O 1
ATOM 2690 N N . PRO A 1 358 ? 28.852 1.631 -22.814 1.00 73.56 358 PRO A N 1
ATOM 2691 C CA . PRO A 1 358 ? 27.779 0.919 -22.132 1.00 73.56 358 PRO A CA 1
ATOM 2692 C C . PRO A 1 358 ? 27.869 -0.587 -22.414 1.00 73.56 358 PRO A C 1
ATOM 2694 O O . PRO A 1 358 ? 28.298 -1.002 -23.495 1.00 73.56 358 PRO A O 1
ATOM 2697 N N . ARG A 1 359 ? 27.429 -1.410 -21.458 1.00 74.88 359 ARG A N 1
ATOM 2698 C CA . ARG A 1 359 ? 27.210 -2.841 -21.703 1.00 74.88 359 ARG A CA 1
ATOM 2699 C C . ARG A 1 359 ? 26.012 -3.031 -22.648 1.00 74.88 359 ARG A C 1
ATOM 2701 O O . ARG A 1 359 ? 25.075 -2.228 -22.599 1.00 74.88 359 ARG A O 1
ATOM 2708 N N . PRO A 1 360 ? 26.021 -4.064 -23.507 1.00 74.81 360 PRO A N 1
ATOM 2709 C CA . PRO A 1 360 ? 24.842 -4.430 -24.281 1.00 74.81 360 PRO A CA 1
ATOM 2710 C C . PRO A 1 360 ? 23.656 -4.722 -23.354 1.00 74.81 360 PRO A C 1
ATOM 2712 O O . PRO A 1 360 ? 23.807 -5.402 -22.346 1.00 74.81 360 PRO A O 1
ATOM 2715 N N . VAL A 1 361 ? 22.481 -4.194 -23.692 1.00 80.00 361 VAL A N 1
ATOM 2716 C CA . VAL A 1 361 ? 21.236 -4.504 -22.975 1.00 80.00 361 VAL A CA 1
ATOM 2717 C C . VAL A 1 361 ? 20.763 -5.886 -23.424 1.00 80.00 361 VAL A C 1
ATOM 2719 O O . VAL A 1 361 ? 20.661 -6.076 -24.640 1.00 80.00 361 VAL A O 1
ATOM 2722 N N . PRO A 1 362 ? 20.405 -6.816 -22.520 1.00 85.38 362 PRO A N 1
ATOM 2723 C CA . PRO A 1 362 ? 19.940 -8.140 -22.915 1.00 85.38 362 PRO A CA 1
ATOM 2724 C C . PRO A 1 362 ? 18.654 -8.041 -23.743 1.00 85.38 362 PRO A C 1
ATOM 2726 O O . PRO A 1 362 ? 17.743 -7.275 -23.421 1.00 85.38 362 PRO A O 1
ATOM 2729 N N . GLN A 1 363 ? 18.583 -8.793 -24.841 1.00 81.56 363 GLN A N 1
ATOM 2730 C CA . GLN A 1 363 ? 17.517 -8.707 -25.843 1.00 81.56 363 GLN A CA 1
ATOM 2731 C C . GLN A 1 363 ? 16.714 -10.002 -25.943 1.00 81.56 363 GLN A C 1
ATOM 2733 O O . GLN A 1 363 ? 17.261 -11.100 -25.858 1.00 81.56 363 GLN A O 1
ATOM 2738 N N . ILE A 1 364 ? 15.416 -9.876 -26.227 1.00 84.75 364 ILE A N 1
ATOM 2739 C CA . ILE A 1 364 ? 14.548 -11.012 -26.563 1.00 84.75 364 ILE A CA 1
ATOM 2740 C C . ILE A 1 364 ? 14.687 -11.302 -28.064 1.00 84.75 364 ILE A C 1
ATOM 2742 O O . ILE A 1 364 ? 14.035 -10.658 -28.893 1.00 84.75 364 ILE A O 1
ATOM 2746 N N . ALA A 1 365 ? 15.533 -12.271 -28.413 1.00 79.62 365 ALA A N 1
ATOM 2747 C CA . ALA A 1 365 ? 15.841 -12.636 -29.793 1.00 79.62 365 ALA A CA 1
ATOM 2748 C C . ALA A 1 365 ? 14.639 -13.293 -30.487 1.00 79.62 365 ALA A C 1
ATOM 2750 O O . ALA A 1 365 ? 14.166 -12.784 -31.506 1.00 79.62 365 ALA A O 1
ATOM 2751 N N . ALA A 1 366 ? 14.096 -14.354 -29.887 1.00 82.25 366 ALA A N 1
ATOM 2752 C CA . ALA A 1 366 ? 13.001 -15.145 -30.444 1.00 82.25 366 ALA A CA 1
ATOM 2753 C C . ALA A 1 366 ? 11.950 -15.477 -29.378 1.00 82.25 366 ALA A C 1
ATOM 2755 O O . ALA A 1 366 ? 12.264 -15.591 -28.189 1.00 82.25 366 ALA A O 1
ATOM 2756 N N . ILE A 1 367 ? 10.701 -15.619 -29.823 1.00 87.69 367 ILE A N 1
ATOM 2757 C CA . ILE A 1 367 ? 9.586 -16.110 -29.012 1.00 87.69 367 ILE A CA 1
ATOM 2758 C C . ILE A 1 367 ? 8.869 -17.186 -29.822 1.00 87.69 367 ILE A C 1
ATOM 2760 O O . ILE A 1 367 ? 8.367 -16.904 -30.909 1.00 87.69 367 ILE A O 1
ATOM 2764 N N . ASP A 1 368 ? 8.788 -18.392 -29.273 1.00 88.25 368 ASP A N 1
ATOM 2765 C CA . ASP A 1 368 ? 8.006 -19.496 -29.826 1.00 88.25 368 ASP A CA 1
ATOM 2766 C C . ASP A 1 368 ? 6.879 -19.859 -28.850 1.00 88.25 368 ASP A C 1
ATOM 2768 O O . ASP A 1 368 ? 7.079 -19.892 -27.636 1.00 88.25 368 ASP A O 1
ATOM 2772 N N . THR A 1 369 ? 5.680 -20.067 -29.394 1.00 87.19 369 THR A N 1
ATOM 2773 C CA . THR A 1 369 ? 4.449 -20.388 -28.647 1.00 87.19 369 THR A CA 1
ATOM 2774 C C . THR A 1 369 ? 3.831 -21.726 -29.073 1.00 87.19 369 THR A C 1
ATOM 2776 O O . THR A 1 369 ? 2.712 -22.046 -28.675 1.00 87.19 369 THR A O 1
ATOM 2779 N N . SER A 1 370 ? 4.532 -22.512 -29.899 1.00 84.25 370 SER A N 1
ATOM 2780 C CA . SER A 1 370 ? 4.032 -23.782 -30.440 1.00 84.25 370 SER A CA 1
ATOM 2781 C C . SER A 1 370 ? 3.964 -24.917 -29.407 1.00 84.25 370 SER A C 1
ATOM 2783 O O . SER A 1 370 ? 3.047 -25.734 -29.468 1.00 84.25 370 SER A O 1
ATOM 2785 N N . ASP A 1 371 ? 4.893 -24.948 -28.446 1.00 83.62 371 ASP A N 1
ATOM 2786 C CA . ASP A 1 371 ? 5.011 -25.958 -27.380 1.00 83.62 371 ASP A CA 1
ATOM 2787 C C . ASP A 1 371 ? 5.279 -25.285 -26.019 1.00 83.62 371 ASP A C 1
ATOM 2789 O O . ASP A 1 371 ? 6.360 -25.374 -25.421 1.00 83.62 371 ASP A O 1
ATOM 2793 N N . GLY A 1 372 ? 4.286 -24.519 -25.559 1.00 86.62 372 GLY A N 1
ATOM 2794 C CA . GLY A 1 372 ? 4.452 -23.572 -24.455 1.00 86.62 372 GLY A CA 1
ATOM 2795 C C . GLY A 1 372 ? 5.200 -22.317 -24.892 1.00 86.62 372 GLY A C 1
ATOM 2796 O O . GLY A 1 372 ? 5.391 -22.083 -26.080 1.00 86.62 372 GLY A O 1
ATOM 2797 N N . LEU A 1 373 ? 5.606 -21.492 -23.931 1.00 93.12 373 LEU A N 1
ATOM 2798 C CA . LEU A 1 373 ? 6.362 -20.274 -24.195 1.00 93.12 373 LEU A CA 1
ATOM 2799 C C . LEU A 1 373 ? 7.860 -20.576 -24.127 1.00 93.12 373 LEU A C 1
ATOM 2801 O O . LEU A 1 373 ? 8.380 -20.901 -23.060 1.00 93.12 373 LEU A O 1
ATOM 2805 N N . ARG A 1 374 ? 8.567 -20.422 -25.246 1.00 93.56 374 ARG A N 1
ATOM 2806 C CA . ARG A 1 374 ? 10.035 -20.429 -25.298 1.00 93.56 374 ARG A CA 1
ATOM 2807 C C . ARG A 1 374 ? 10.539 -19.035 -25.634 1.00 93.56 374 ARG A C 1
ATOM 2809 O O . ARG A 1 374 ? 10.161 -18.469 -26.657 1.00 93.56 374 ARG A O 1
ATOM 2816 N N . VAL A 1 375 ? 11.397 -18.497 -24.775 1.00 92.69 375 VAL A N 1
ATOM 2817 C CA . VAL A 1 375 ? 12.023 -17.181 -24.936 1.00 92.69 375 VAL A CA 1
ATOM 2818 C C . VAL A 1 375 ? 13.520 -17.384 -25.110 1.00 92.69 375 VAL A C 1
ATOM 2820 O O . VAL A 1 375 ? 14.173 -17.933 -24.227 1.00 92.69 375 VAL A O 1
ATOM 2823 N N . THR A 1 376 ? 14.068 -16.935 -26.237 1.00 91.19 376 THR A N 1
ATOM 2824 C CA . THR A 1 376 ? 15.516 -16.949 -26.484 1.00 91.19 376 THR A CA 1
ATOM 2825 C C . THR A 1 376 ? 16.088 -15.563 -26.228 1.00 91.19 376 THR A C 1
ATOM 2827 O O . THR A 1 376 ? 15.644 -14.581 -26.827 1.00 91.19 376 THR A O 1
ATOM 2830 N N . VAL A 1 377 ? 17.087 -15.486 -25.355 1.00 89.75 377 VAL A N 1
ATOM 2831 C CA . VAL A 1 377 ? 17.760 -14.259 -24.933 1.00 89.75 377 VAL A CA 1
ATOM 2832 C C . VAL A 1 377 ? 19.128 -14.147 -25.606 1.00 89.75 377 VAL A C 1
ATOM 2834 O O . VAL A 1 377 ? 19.880 -15.116 -25.679 1.00 89.75 377 VAL A O 1
ATOM 2837 N N . ARG A 1 378 ? 19.465 -12.949 -26.092 1.00 84.25 378 ARG A N 1
ATOM 2838 C CA . ARG A 1 378 ? 20.793 -12.584 -26.611 1.00 84.25 378 ARG A CA 1
ATOM 2839 C C . ARG A 1 378 ? 21.408 -11.504 -25.726 1.00 84.25 378 ARG A C 1
ATOM 2841 O O . ARG A 1 378 ? 20.677 -10.727 -25.118 1.00 84.25 378 ARG A O 1
ATOM 2848 N N . ASP A 1 379 ? 22.738 -11.461 -25.679 1.00 78.62 379 ASP A N 1
ATOM 2849 C CA . ASP A 1 379 ? 23.505 -10.461 -24.925 1.00 78.62 379 ASP A CA 1
ATOM 2850 C C . ASP A 1 379 ? 23.199 -10.479 -23.415 1.00 78.62 379 ASP A C 1
ATOM 2852 O O . ASP A 1 379 ? 23.332 -9.473 -22.726 1.00 78.62 379 ASP A O 1
ATOM 2856 N N . GLY A 1 380 ? 22.768 -11.641 -22.909 1.00 80.81 380 GLY A N 1
ATOM 2857 C CA . GLY A 1 380 ? 22.532 -11.876 -21.492 1.00 80.81 380 GLY A CA 1
ATOM 2858 C C . GLY A 1 380 ? 23.827 -12.121 -20.723 1.00 80.81 380 GLY A C 1
ATOM 2859 O O . GLY A 1 380 ? 24.750 -12.775 -21.210 1.00 80.81 380 GLY A O 1
ATOM 2860 N N . SER A 1 381 ? 23.875 -11.617 -19.497 1.00 83.56 381 SER A N 1
ATOM 2861 C CA . SER A 1 381 ? 24.882 -11.947 -18.495 1.00 83.56 381 SER A CA 1
ATOM 2862 C C . SER A 1 381 ? 24.385 -13.082 -17.587 1.00 83.56 381 SER A C 1
ATOM 2864 O O . SER A 1 381 ? 23.218 -13.470 -17.622 1.00 83.56 381 SER A O 1
ATOM 2866 N N . LYS A 1 382 ? 25.243 -13.598 -16.694 1.00 84.88 382 LYS A N 1
ATOM 2867 C CA . LYS A 1 382 ? 24.816 -14.551 -15.641 1.00 84.88 382 LYS A CA 1
ATOM 2868 C C . LYS A 1 382 ? 23.742 -13.964 -14.701 1.00 84.88 382 LYS A C 1
ATOM 2870 O O . LYS A 1 382 ? 23.022 -14.698 -14.027 1.00 84.88 382 LYS A O 1
ATOM 2875 N N . ARG A 1 383 ? 23.641 -12.632 -14.666 1.00 86.31 383 ARG A N 1
ATOM 2876 C CA . ARG A 1 383 ? 22.668 -11.854 -13.887 1.00 86.31 383 ARG A CA 1
ATOM 2877 C C . ARG A 1 383 ? 21.385 -11.561 -14.664 1.00 86.31 383 ARG A C 1
ATOM 2879 O O . ARG A 1 383 ? 20.507 -10.883 -14.149 1.00 86.31 383 ARG A O 1
ATOM 2886 N N . THR A 1 384 ? 21.256 -12.047 -15.898 1.00 91.44 384 THR A N 1
ATOM 2887 C CA . THR A 1 384 ? 20.037 -11.831 -16.672 1.00 91.44 384 THR A CA 1
ATOM 2888 C C . THR A 1 384 ? 18.873 -12.609 -16.075 1.00 91.44 384 THR A C 1
ATOM 2890 O O . THR A 1 384 ? 18.994 -13.795 -15.759 1.00 91.44 384 THR A O 1
ATOM 2893 N N . ARG A 1 385 ? 17.740 -11.928 -15.915 1.00 94.44 385 ARG A N 1
ATOM 2894 C CA . ARG A 1 385 ? 16.483 -12.494 -15.426 1.00 94.44 385 ARG A CA 1
ATOM 2895 C C . ARG A 1 385 ? 15.367 -12.229 -16.425 1.00 94.44 385 ARG A C 1
ATOM 2897 O O . ARG A 1 385 ? 15.332 -11.181 -17.073 1.00 94.44 385 ARG A O 1
ATOM 2904 N N . VAL A 1 386 ? 14.474 -13.204 -16.561 1.00 95.88 386 VAL A N 1
ATOM 2905 C CA . VAL A 1 386 ? 13.286 -13.125 -17.412 1.00 95.88 386 VAL A CA 1
ATOM 2906 C C . VAL A 1 386 ? 12.042 -13.136 -16.531 1.00 95.88 386 VAL A C 1
ATOM 2908 O O . VAL A 1 386 ? 11.864 -14.036 -15.711 1.00 95.88 386 VAL A O 1
ATOM 2911 N N . HIS A 1 387 ? 11.169 -12.149 -16.723 1.00 96.25 387 HIS A N 1
ATOM 2912 C CA . HIS A 1 387 ? 9.868 -12.069 -16.059 1.00 96.25 387 HIS A CA 1
ATOM 2913 C C . HIS A 1 387 ? 8.758 -12.222 -17.092 1.00 96.25 387 HIS A C 1
ATOM 2915 O O . HIS A 1 387 ? 8.784 -11.575 -18.138 1.00 96.25 387 HIS A O 1
ATOM 2921 N N . VAL A 1 388 ? 7.774 -13.068 -16.810 1.00 95.81 388 VAL A N 1
ATOM 2922 C CA . VAL A 1 388 ? 6.651 -13.362 -17.703 1.00 95.81 388 VAL A CA 1
ATOM 2923 C C . VAL A 1 388 ? 5.348 -13.082 -16.969 1.00 95.81 388 VAL A C 1
ATOM 2925 O O . VAL A 1 388 ? 5.096 -13.652 -15.911 1.00 95.81 388 VAL A O 1
ATOM 2928 N N . ILE A 1 389 ? 4.512 -12.227 -17.554 1.00 94.88 389 ILE A N 1
ATOM 2929 C CA . ILE A 1 389 ? 3.171 -11.898 -17.069 1.00 94.88 389 ILE A CA 1
ATOM 2930 C C . ILE A 1 389 ? 2.169 -12.321 -18.143 1.00 94.88 389 ILE A C 1
ATOM 2932 O O . ILE A 1 389 ? 2.152 -11.753 -19.236 1.00 94.88 389 ILE A O 1
ATOM 2936 N N . ALA A 1 390 ? 1.350 -13.325 -17.842 1.00 93.94 390 ALA A N 1
ATOM 2937 C CA . ALA A 1 390 ? 0.338 -13.854 -18.748 1.00 93.94 390 ALA A CA 1
ATOM 2938 C C . ALA A 1 390 ? -1.070 -13.448 -18.276 1.00 93.94 390 ALA A C 1
ATOM 2940 O O . ALA A 1 390 ? -1.470 -13.785 -17.161 1.00 93.94 390 ALA A O 1
ATOM 2941 N N . THR A 1 391 ? -1.802 -12.723 -19.126 1.00 93.19 391 THR A N 1
ATOM 2942 C CA . THR A 1 391 ? -3.099 -12.082 -18.842 1.00 93.19 391 THR A CA 1
ATOM 2943 C C . THR A 1 391 ? -4.152 -12.458 -19.885 1.00 93.19 391 THR A C 1
ATOM 2945 O O . THR A 1 391 ? -3.839 -12.803 -21.032 1.00 93.19 391 THR A O 1
ATOM 2948 N N . ARG A 1 392 ? -5.430 -12.373 -19.516 1.00 90.81 392 ARG A N 1
ATOM 2949 C CA . ARG A 1 392 ? -6.574 -12.574 -20.414 1.00 90.81 392 ARG A CA 1
ATOM 2950 C C . ARG A 1 392 ? -6.783 -11.383 -21.346 1.00 90.81 392 ARG A C 1
ATOM 2952 O O . ARG A 1 392 ? -7.066 -11.575 -22.532 1.00 90.81 392 ARG A O 1
ATOM 2959 N N . PHE A 1 393 ? -6.672 -10.169 -20.817 1.00 90.81 393 PHE A N 1
ATOM 2960 C CA . PHE A 1 393 ? -6.800 -8.924 -21.573 1.00 90.81 393 PHE A CA 1
ATOM 2961 C C . PHE A 1 393 ? -5.429 -8.381 -21.987 1.00 90.81 393 PHE A C 1
ATOM 2963 O O . PHE A 1 393 ? -4.379 -8.883 -21.580 1.00 90.81 393 PHE A O 1
ATOM 2970 N N . ALA A 1 394 ? -5.423 -7.371 -22.857 1.00 86.50 394 ALA A N 1
ATOM 2971 C CA . ALA A 1 394 ? -4.205 -6.667 -23.226 1.00 86.50 394 ALA A CA 1
ATOM 2972 C C . ALA A 1 394 ? -3.568 -6.067 -21.968 1.00 86.50 394 ALA A C 1
ATOM 2974 O O . ALA A 1 394 ? -4.204 -5.283 -21.265 1.00 86.50 394 ALA A O 1
ATOM 2975 N N . SER A 1 395 ? -2.312 -6.443 -21.720 1.00 80.00 395 SER A N 1
ATOM 2976 C CA . SER A 1 395 ? -1.596 -6.070 -20.503 1.00 80.00 395 SER A CA 1
ATOM 2977 C C . SER A 1 395 ? -1.628 -4.560 -20.258 1.00 80.00 395 SER A C 1
ATOM 2979 O O . SER A 1 395 ? -1.275 -3.754 -21.128 1.00 80.00 395 SER A O 1
ATOM 2981 N N . SER A 1 396 ? -2.042 -4.200 -19.047 1.00 84.00 396 SER A N 1
ATOM 2982 C CA . SER A 1 396 ? -2.146 -2.835 -18.548 1.00 84.00 396 SER A CA 1
ATOM 2983 C C . SER A 1 396 ? -1.399 -2.767 -17.223 1.00 84.00 396 SER A C 1
ATOM 2985 O O . SER A 1 396 ? -2.007 -2.852 -16.154 1.00 84.00 396 SER A O 1
ATOM 2987 N N . LEU A 1 397 ? -0.084 -2.590 -17.297 1.00 86.44 397 LEU A N 1
ATOM 2988 C CA . LEU A 1 397 ? 0.749 -2.465 -16.109 1.00 86.44 397 LEU A CA 1
ATOM 2989 C C . LEU A 1 397 ? 0.426 -1.187 -15.334 1.00 86.44 397 LEU A C 1
ATOM 2991 O O . LEU A 1 397 ? 0.065 -0.156 -15.910 1.00 86.44 397 LEU A O 1
ATOM 2995 N N . VAL A 1 398 ? 0.554 -1.284 -14.015 1.00 87.75 398 VAL A N 1
ATOM 2996 C CA . VAL A 1 398 ? 0.469 -0.155 -13.088 1.00 87.75 398 VAL A CA 1
ATOM 2997 C C . VAL A 1 398 ? 1.615 0.824 -13.329 1.00 87.75 398 VAL A C 1
ATOM 2999 O O . VAL A 1 398 ? 1.384 2.031 -13.349 1.00 87.75 398 VAL A O 1
ATOM 3002 N N . ASP A 1 399 ? 2.816 0.297 -13.559 1.00 85.38 399 ASP A N 1
ATOM 3003 C CA . ASP A 1 399 ? 4.025 1.059 -13.837 1.00 85.38 399 ASP A CA 1
ATOM 3004 C C . ASP A 1 399 ? 4.795 0.427 -15.012 1.00 85.38 399 ASP A C 1
ATOM 3006 O O . ASP A 1 399 ? 4.755 -0.786 -15.230 1.00 85.38 399 ASP A O 1
ATOM 3010 N N . MET A 1 400 ? 5.455 1.260 -15.817 1.00 82.50 400 MET A N 1
ATOM 3011 C CA . MET A 1 400 ? 6.194 0.832 -17.007 1.00 82.50 400 MET A CA 1
ATOM 3012 C C . MET A 1 400 ? 7.694 1.020 -16.773 1.00 82.50 400 MET A C 1
ATOM 3014 O O . MET A 1 400 ? 8.132 2.154 -16.566 1.00 82.50 400 MET A O 1
ATOM 3018 N N . PRO A 1 401 ? 8.518 -0.039 -16.882 1.00 82.19 401 PRO A N 1
ATOM 3019 C CA . PRO A 1 401 ? 9.954 0.109 -16.713 1.00 82.19 401 PRO A CA 1
ATOM 3020 C C . PRO A 1 401 ? 10.558 0.944 -17.845 1.00 82.19 401 PRO A C 1
ATOM 3022 O O . PRO A 1 401 ? 10.120 0.880 -18.998 1.00 82.19 401 PRO A O 1
ATOM 3025 N N . HIS A 1 402 ? 11.626 1.679 -17.530 1.00 80.62 402 HIS A N 1
ATOM 3026 C CA . HIS A 1 402 ? 12.447 2.331 -18.544 1.00 80.62 402 HIS A CA 1
ATOM 3027 C C . HIS A 1 402 ? 13.089 1.271 -19.455 1.00 80.62 402 HIS A C 1
ATOM 3029 O O . HIS A 1 402 ? 13.943 0.499 -19.017 1.00 80.62 402 HIS A O 1
ATOM 3035 N N . LEU A 1 403 ? 12.667 1.232 -20.722 1.00 76.31 403 LEU A N 1
ATOM 3036 C CA . LEU A 1 403 ? 13.190 0.301 -21.723 1.00 76.31 403 LEU A CA 1
ATOM 3037 C C . LEU A 1 403 ? 14.507 0.820 -22.309 1.00 76.31 403 LEU A C 1
ATOM 3039 O O . LEU A 1 403 ? 14.635 1.999 -22.635 1.00 76.31 403 LEU A O 1
ATOM 3043 N N . GLY A 1 404 ? 15.467 -0.078 -22.502 1.00 73.56 404 GLY A N 1
ATOM 3044 C CA . GLY A 1 404 ? 16.815 0.249 -22.953 1.00 73.56 404 GLY A CA 1
ATOM 3045 C C . GLY A 1 404 ? 17.812 0.349 -21.794 1.00 73.56 404 GLY A C 1
ATOM 3046 O O . GLY A 1 404 ? 17.607 -0.288 -20.757 1.00 73.56 404 GLY A O 1
ATOM 3047 N N . PRO A 1 405 ? 18.926 1.078 -21.977 1.00 74.00 405 PRO A N 1
ATOM 3048 C CA . PRO A 1 405 ? 20.021 1.078 -21.017 1.00 74.00 405 PRO A CA 1
ATOM 3049 C C . PRO A 1 405 ? 19.626 1.744 -19.694 1.00 74.00 405 PRO A C 1
ATOM 3051 O O . PRO A 1 405 ? 18.882 2.725 -19.681 1.00 74.00 405 PRO A O 1
ATOM 3054 N N . SER A 1 406 ? 20.149 1.219 -18.584 1.00 73.81 406 SER A N 1
ATOM 3055 C CA . SER A 1 406 ? 19.866 1.698 -17.219 1.00 73.81 406 SER A CA 1
ATOM 3056 C C . SER A 1 406 ? 20.429 3.095 -16.932 1.00 73.81 406 SER A C 1
ATOM 3058 O O . SER A 1 406 ? 19.954 3.789 -16.034 1.00 73.81 406 SER A O 1
ATOM 3060 N N . TRP A 1 407 ? 21.419 3.533 -17.713 1.00 76.75 407 TRP A N 1
ATOM 3061 C CA . TRP A 1 407 ? 22.005 4.868 -17.652 1.00 76.75 407 TRP A CA 1
ATOM 3062 C C . TRP A 1 407 ? 22.540 5.293 -19.027 1.00 76.75 407 TRP A C 1
ATOM 3064 O O . TRP A 1 407 ? 22.792 4.469 -19.906 1.00 76.75 407 TRP A O 1
ATOM 3074 N N . SER A 1 408 ? 22.708 6.601 -19.231 1.00 74.19 408 SER A N 1
ATOM 3075 C CA . SER A 1 408 ? 23.221 7.147 -20.494 1.00 74.19 408 SER A CA 1
ATOM 3076 C C . SER A 1 408 ? 24.747 7.285 -20.461 1.00 74.19 408 SER A C 1
ATOM 3078 O O . SER A 1 408 ? 25.265 7.956 -19.565 1.00 74.19 408 SER A O 1
ATOM 3080 N N . PRO A 1 409 ? 25.488 6.722 -21.434 1.00 75.25 409 PRO A N 1
ATOM 3081 C CA . PRO A 1 409 ? 26.943 6.775 -21.424 1.00 75.25 409 PRO A CA 1
ATOM 3082 C C . PRO A 1 409 ? 27.463 8.205 -21.641 1.00 75.25 409 PRO A C 1
ATOM 3084 O O . PRO A 1 409 ? 26.993 8.944 -22.506 1.00 75.25 409 PRO A O 1
ATOM 3087 N N . GLY A 1 410 ? 28.467 8.599 -20.854 1.00 77.56 410 GLY A N 1
ATOM 3088 C CA . GLY A 1 410 ? 29.085 9.926 -20.910 1.00 77.56 410 GLY A CA 1
ATOM 3089 C C . GLY A 1 410 ? 30.259 10.022 -21.892 1.00 77.56 410 GLY A C 1
ATOM 3090 O O . GLY A 1 410 ? 30.943 9.035 -22.175 1.00 77.56 410 GLY A O 1
ATOM 3091 N N . ARG A 1 411 ? 30.521 11.237 -22.388 1.00 80.62 411 ARG A N 1
ATOM 3092 C CA . ARG A 1 411 ? 31.706 11.593 -23.187 1.00 80.62 411 ARG A CA 1
ATOM 3093 C C . ARG A 1 411 ? 32.316 12.883 -22.645 1.00 80.62 411 ARG A C 1
ATOM 3095 O O . ARG A 1 411 ? 31.618 13.884 -22.496 1.00 80.62 411 ARG A O 1
ATOM 3102 N N . ARG A 1 412 ? 33.620 12.870 -22.368 1.00 76.69 412 ARG A N 1
ATOM 3103 C CA . ARG A 1 412 ? 34.403 14.038 -21.948 1.00 76.69 412 ARG A CA 1
ATOM 3104 C C . ARG A 1 412 ? 35.412 14.396 -23.028 1.00 76.69 412 ARG A C 1
ATOM 3106 O O . ARG A 1 412 ? 36.195 13.546 -23.437 1.00 76.69 412 ARG A O 1
ATOM 3113 N N . THR A 1 413 ? 35.440 15.664 -23.423 1.00 72.12 413 THR A N 1
ATOM 3114 C CA . THR A 1 413 ? 36.395 16.195 -24.407 1.00 72.12 413 THR A CA 1
ATOM 3115 C C . THR A 1 413 ? 37.478 16.988 -23.679 1.00 72.12 413 THR A C 1
ATOM 3117 O O . THR A 1 413 ? 37.187 17.980 -23.014 1.00 72.12 413 THR A O 1
ATOM 3120 N N . ASP A 1 414 ? 38.734 16.577 -23.811 1.00 66.62 414 ASP A N 1
ATOM 3121 C CA . ASP A 1 414 ? 39.895 17.268 -23.262 1.00 66.62 414 ASP A CA 1
ATOM 3122 C C . ASP A 1 414 ? 40.503 18.185 -24.337 1.00 66.62 414 ASP A C 1
ATOM 3124 O O . ASP A 1 414 ? 41.183 17.749 -25.268 1.00 66.62 414 ASP A O 1
ATOM 3128 N N . SER A 1 415 ? 40.295 19.498 -24.198 1.00 60.38 415 SER A N 1
ATOM 3129 C CA . SER A 1 415 ? 40.895 20.492 -25.098 1.00 60.38 415 SER A CA 1
ATOM 3130 C C . SER A 1 415 ? 42.429 20.419 -25.062 1.00 60.38 415 SER A C 1
ATOM 3132 O O . SER A 1 415 ? 43.030 20.434 -23.978 1.00 60.38 415 SER A O 1
ATOM 3134 N N . ARG A 1 416 ? 43.083 20.414 -26.232 1.00 58.97 416 ARG A N 1
ATOM 3135 C CA . ARG A 1 416 ? 44.548 20.531 -26.331 1.00 58.97 416 ARG A CA 1
ATOM 3136 C C . ARG A 1 416 ? 44.985 21.892 -25.789 1.00 58.97 416 ARG A C 1
ATOM 3138 O O . ARG A 1 416 ? 44.632 22.924 -26.352 1.00 58.97 416 ARG A O 1
ATOM 3145 N N . ARG A 1 417 ? 45.763 21.902 -24.704 1.00 54.97 417 ARG A N 1
ATOM 3146 C CA . ARG A 1 417 ? 46.372 23.131 -24.181 1.00 54.97 417 ARG A CA 1
ATOM 3147 C C . ARG A 1 417 ? 47.650 23.435 -24.962 1.00 54.97 417 ARG A C 1
ATOM 3149 O O . ARG A 1 417 ? 48.501 22.560 -25.107 1.00 54.97 417 ARG A O 1
ATOM 3156 N N . MET A 1 418 ? 47.784 24.664 -25.455 1.00 50.09 418 MET A N 1
ATOM 3157 C CA . MET A 1 418 ? 49.056 25.169 -25.974 1.00 50.09 418 MET A CA 1
ATOM 3158 C C . MET A 1 418 ? 49.978 25.491 -24.792 1.00 50.09 418 MET A C 1
ATOM 3160 O O . MET A 1 418 ? 49.518 26.021 -23.781 1.00 50.09 418 MET A O 1
ATOM 3164 N N . ALA A 1 419 ? 51.261 25.140 -24.895 1.00 46.28 419 ALA A N 1
ATOM 3165 C CA . ALA A 1 419 ? 52.240 25.439 -23.856 1.00 46.28 419 ALA A CA 1
ATOM 3166 C C . ALA A 1 419 ? 52.386 26.962 -23.707 1.00 46.28 419 ALA A C 1
ATOM 3168 O O . ALA A 1 419 ? 52.808 27.637 -24.644 1.00 46.28 419 ALA A O 1
ATOM 3169 N N . LEU A 1 420 ? 52.036 27.496 -22.536 1.00 47.00 420 LEU A N 1
ATOM 3170 C CA . LEU A 1 420 ? 52.334 28.875 -22.164 1.00 47.00 420 LEU A CA 1
ATOM 3171 C C . LEU A 1 420 ? 53.484 28.855 -21.159 1.00 47.00 420 LEU A C 1
ATOM 3173 O O . LEU A 1 420 ? 53.346 28.320 -20.060 1.00 47.00 420 LEU A O 1
ATOM 3177 N N . TYR A 1 421 ? 54.621 29.424 -21.550 1.00 40.53 421 TYR A N 1
ATOM 3178 C CA . TYR A 1 421 ? 55.736 29.659 -20.644 1.00 40.53 421 TYR A CA 1
ATOM 3179 C C . TYR A 1 421 ? 55.436 30.923 -19.839 1.00 40.53 421 TYR A C 1
ATOM 3181 O O . TYR A 1 421 ? 55.374 32.016 -20.399 1.00 40.53 421 TYR A O 1
ATOM 3189 N N . VAL A 1 422 ? 55.223 30.774 -18.535 1.00 45.94 422 VAL A N 1
ATOM 3190 C CA . VAL A 1 422 ? 55.042 31.903 -17.618 1.00 45.94 422 VAL A CA 1
ATOM 3191 C C . VAL A 1 422 ? 56.175 31.858 -16.603 1.00 45.94 422 VAL A C 1
ATOM 3193 O O . VAL A 1 422 ? 56.325 30.887 -15.868 1.00 45.94 422 VAL A O 1
ATOM 3196 N N . SER A 1 423 ? 56.991 32.910 -16.596 1.00 31.02 423 SER A N 1
ATOM 3197 C CA . SER A 1 423 ? 58.088 33.121 -15.654 1.00 31.02 423 SER A CA 1
ATOM 3198 C C . SER A 1 423 ? 57.705 34.236 -14.685 1.00 31.02 423 SER A C 1
ATOM 3200 O O . SER A 1 423 ? 57.309 35.316 -15.118 1.00 31.02 423 SER A O 1
ATOM 3202 N N . GLY A 1 424 ? 57.856 33.963 -13.387 1.00 45.19 424 GLY A N 1
ATOM 3203 C CA . GLY A 1 424 ? 57.876 34.973 -12.330 1.00 45.19 424 GLY A CA 1
ATOM 3204 C C . GLY A 1 424 ? 56.611 35.044 -11.474 1.00 45.19 424 GLY A C 1
ATOM 3205 O O . GLY A 1 424 ? 55.577 35.548 -11.906 1.00 45.19 424 GLY A O 1
ATOM 3206 N N . ARG A 1 425 ? 56.730 34.629 -10.207 1.00 40.38 425 ARG A N 1
ATOM 3207 C CA . ARG A 1 425 ? 55.991 35.249 -9.101 1.00 40.38 425 ARG A CA 1
ATOM 3208 C C . ARG A 1 425 ? 56.706 35.039 -7.766 1.00 40.38 425 ARG A C 1
ATOM 3210 O O . ARG A 1 425 ? 57.201 33.947 -7.499 1.00 40.38 425 ARG A O 1
ATOM 3217 N N . ASP A 1 426 ? 56.697 36.092 -6.957 1.00 43.47 426 ASP A N 1
ATOM 3218 C CA . ASP A 1 426 ? 57.036 36.092 -5.535 1.00 43.47 426 ASP A CA 1
ATOM 3219 C C . ASP A 1 426 ? 55.897 35.504 -4.684 1.00 43.47 426 ASP A C 1
ATOM 3221 O O . ASP A 1 426 ? 54.716 35.603 -5.033 1.00 43.47 426 ASP A O 1
ATOM 3225 N N . LEU A 1 427 ? 56.273 34.901 -3.553 1.00 46.78 427 LEU A N 1
ATOM 3226 C CA . LEU A 1 427 ? 55.377 34.355 -2.529 1.00 46.78 427 LEU A CA 1
ATOM 3227 C C . LEU A 1 427 ? 54.594 35.469 -1.811 1.00 46.78 427 LEU A C 1
ATOM 3229 O O . LEU A 1 427 ? 55.182 36.434 -1.331 1.00 46.78 427 LEU A O 1
ATOM 3233 N N . GLY A 1 428 ? 53.272 35.303 -1.701 1.00 53.72 428 GLY A N 1
ATOM 3234 C CA . GLY A 1 428 ? 52.387 36.188 -0.935 1.00 53.72 428 GLY A CA 1
ATOM 3235 C C . GLY A 1 428 ? 52.224 35.774 0.533 1.00 53.72 428 GLY A C 1
ATOM 3236 O O . GLY A 1 428 ? 52.455 34.621 0.906 1.00 53.72 428 GLY A O 1
ATOM 3237 N N . ASP A 1 429 ? 51.764 36.718 1.356 1.00 48.56 429 ASP A N 1
ATOM 3238 C CA . ASP A 1 429 ? 51.610 36.600 2.816 1.00 48.56 429 ASP A CA 1
ATOM 3239 C C . ASP A 1 429 ? 50.679 35.463 3.297 1.00 48.56 429 ASP A C 1
ATOM 3241 O O . ASP A 1 429 ? 50.759 35.052 4.456 1.00 48.56 429 ASP A O 1
ATOM 3245 N N . GLU A 1 430 ? 49.862 34.866 2.420 1.00 51.00 430 GLU A N 1
ATOM 3246 C CA . GLU A 1 430 ? 49.085 33.653 2.734 1.00 51.00 430 GLU A CA 1
ATOM 3247 C C . GLU A 1 430 ? 49.986 32.459 3.083 1.00 51.00 430 GLU A C 1
ATOM 3249 O O . GLU A 1 430 ? 49.668 31.687 3.988 1.00 51.00 430 GLU A O 1
ATOM 3254 N N . TYR A 1 431 ? 51.158 32.342 2.451 1.00 55.12 431 TYR A N 1
ATOM 3255 C CA . TYR A 1 431 ? 52.111 31.273 2.763 1.00 55.12 431 TYR A CA 1
ATOM 3256 C C . TYR A 1 431 ? 52.745 31.466 4.153 1.00 55.12 431 TYR A C 1
ATOM 3258 O O . TYR A 1 431 ? 53.053 30.494 4.843 1.00 55.12 431 TYR A O 1
ATOM 3266 N N . ARG A 1 432 ? 52.870 32.721 4.615 1.00 50.66 432 ARG A N 1
ATOM 3267 C CA . ARG A 1 432 ? 53.348 33.071 5.964 1.00 50.66 432 ARG A CA 1
ATOM 3268 C C . ARG A 1 432 ? 52.291 32.768 7.030 1.00 50.66 432 ARG A C 1
ATOM 3270 O O . ARG A 1 432 ? 52.618 32.160 8.045 1.00 50.66 432 ARG A O 1
ATOM 3277 N N . TYR A 1 433 ? 51.022 33.070 6.746 1.00 56.03 433 TYR A N 1
ATOM 3278 C CA . TYR A 1 433 ? 49.884 32.707 7.601 1.00 56.03 433 TYR A CA 1
ATOM 3279 C C . TYR A 1 433 ? 49.730 31.181 7.760 1.00 56.03 433 TYR A C 1
ATOM 3281 O O . TYR A 1 433 ? 49.485 30.683 8.862 1.00 56.03 433 TYR A O 1
ATOM 3289 N N . ILE A 1 434 ? 49.933 30.415 6.683 1.00 55.94 434 ILE A N 1
ATOM 3290 C CA . ILE A 1 434 ? 49.879 28.944 6.711 1.00 55.94 434 ILE A CA 1
ATOM 3291 C C . ILE A 1 434 ? 51.047 28.359 7.530 1.00 55.94 434 ILE A C 1
ATOM 3293 O O . ILE A 1 434 ? 50.842 27.439 8.328 1.00 55.94 434 ILE A O 1
ATOM 3297 N N . LEU A 1 435 ? 52.259 28.916 7.408 1.00 56.47 435 LEU A N 1
ATOM 3298 C CA . LEU A 1 435 ? 53.438 28.465 8.161 1.00 56.47 435 LEU A CA 1
ATOM 3299 C C . LEU A 1 435 ? 53.375 28.811 9.659 1.00 56.47 435 LEU A C 1
ATOM 3301 O O . LEU A 1 435 ? 53.775 27.987 10.482 1.00 56.47 435 LEU A O 1
ATOM 3305 N N . GLU A 1 436 ? 52.824 29.967 10.035 1.00 55.25 436 GLU A N 1
ATOM 3306 C CA . GLU A 1 436 ? 52.630 30.356 11.443 1.00 55.25 436 GLU A CA 1
ATOM 3307 C C . GLU A 1 436 ? 51.514 29.552 12.130 1.00 55.25 436 GLU A C 1
ATOM 3309 O O . GLU A 1 436 ? 51.575 29.271 13.327 1.00 55.25 436 GLU A O 1
ATOM 3314 N N . ARG A 1 437 ? 50.517 29.082 11.372 1.00 55.19 437 ARG A N 1
ATOM 3315 C CA . ARG A 1 437 ? 49.476 28.179 11.888 1.00 55.19 437 ARG A CA 1
ATOM 3316 C C . ARG A 1 437 ? 49.952 26.729 12.013 1.00 55.19 437 ARG A C 1
ATOM 3318 O O . ARG A 1 437 ? 49.431 25.986 12.846 1.00 55.19 437 ARG A O 1
ATOM 3325 N N . ARG A 1 438 ? 50.964 26.324 11.234 1.00 47.97 438 ARG A N 1
ATOM 3326 C CA . ARG A 1 438 ? 51.619 25.007 11.336 1.00 47.97 438 ARG A CA 1
ATOM 3327 C C . ARG A 1 438 ? 52.408 24.843 12.643 1.00 47.97 438 ARG A C 1
ATOM 3329 O O . ARG A 1 438 ? 52.533 23.720 13.123 1.00 47.97 438 ARG A O 1
ATOM 3336 N N . SER A 1 439 ? 52.901 25.934 13.233 1.00 46.91 439 SER A N 1
ATOM 3337 C CA . SER A 1 439 ? 53.656 25.946 14.498 1.00 46.91 439 SER A CA 1
ATOM 3338 C C . SER A 1 439 ? 52.804 26.230 15.746 1.00 46.91 439 SER A C 1
ATOM 3340 O O . SER A 1 439 ? 53.322 26.201 16.865 1.00 46.91 439 SER A O 1
ATOM 3342 N N . ALA A 1 440 ? 51.492 26.445 15.597 1.00 48.16 440 ALA A N 1
ATOM 3343 C CA . ALA A 1 440 ? 50.586 26.615 16.728 1.00 48.16 440 ALA A CA 1
ATOM 3344 C C . ALA A 1 440 ? 50.402 25.292 17.499 1.00 48.16 440 ALA A C 1
ATOM 3346 O O . ALA A 1 440 ? 50.030 24.264 16.924 1.00 48.16 440 ALA A O 1
ATOM 3347 N N . LYS A 1 441 ? 50.637 25.317 18.820 1.00 40.12 441 LYS A N 1
ATOM 3348 C CA . LYS A 1 441 ? 50.395 24.177 19.723 1.00 40.12 441 LYS A CA 1
ATOM 3349 C C . LYS A 1 441 ? 48.939 23.717 19.605 1.00 40.12 441 LYS A C 1
ATOM 3351 O O . LYS A 1 441 ? 48.024 24.395 20.066 1.00 40.12 441 LYS A O 1
ATOM 3356 N N . ARG A 1 442 ? 48.731 22.540 19.013 1.00 44.66 442 ARG A N 1
ATOM 3357 C CA . ARG A 1 442 ? 47.448 21.835 19.035 1.00 44.66 442 ARG A CA 1
ATOM 3358 C C . ARG A 1 442 ? 47.288 21.207 20.414 1.00 44.66 442 ARG A C 1
ATOM 3360 O O . ARG A 1 442 ? 48.062 20.327 20.782 1.00 44.66 442 ARG A O 1
ATOM 3367 N N . PHE A 1 443 ? 46.319 21.679 21.187 1.00 48.59 443 PHE A N 1
ATOM 3368 C CA . PHE A 1 443 ? 45.918 20.986 22.405 1.00 48.59 443 PHE A CA 1
ATOM 3369 C C . PHE A 1 443 ? 45.121 19.738 22.004 1.00 48.59 443 PHE A C 1
ATOM 3371 O O . PHE A 1 443 ? 44.253 19.851 21.135 1.00 48.59 443 PHE A O 1
ATOM 3378 N N . PRO A 1 444 ? 45.386 18.560 22.590 1.00 45.94 444 PRO A N 1
ATOM 3379 C CA 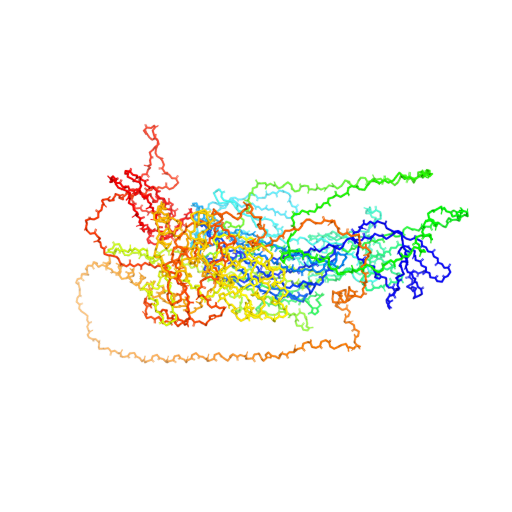. PRO A 1 444 ? 44.481 17.430 22.452 1.00 45.94 444 PRO A CA 1
ATOM 3380 C C . PRO A 1 444 ? 43.139 17.845 23.063 1.00 45.94 444 PRO A C 1
ATOM 3382 O O . PRO A 1 444 ? 43.033 18.050 24.271 1.00 45.94 444 PRO A O 1
ATOM 3385 N N . SER A 1 445 ? 42.122 18.056 22.229 1.00 47.88 445 SER A N 1
ATOM 3386 C CA . SER A 1 445 ? 40.763 18.245 22.724 1.00 47.88 445 SER A CA 1
ATOM 3387 C C . SER A 1 445 ? 40.269 16.911 23.271 1.00 47.88 445 SER A C 1
ATOM 3389 O O . SER A 1 445 ? 40.379 15.894 22.585 1.00 47.88 445 SER A O 1
ATOM 3391 N N . LEU A 1 446 ? 39.690 16.907 24.473 1.00 47.09 446 LEU A N 1
ATOM 3392 C CA . LEU A 1 446 ? 38.830 15.800 24.880 1.00 47.09 446 LEU A CA 1
ATOM 3393 C C . LEU A 1 446 ? 37.677 15.718 23.868 1.00 47.09 446 LEU A C 1
ATOM 3395 O O . LEU A 1 446 ? 36.888 16.653 23.769 1.00 47.09 446 LEU A O 1
ATOM 3399 N N . LEU A 1 447 ? 37.601 14.612 23.125 1.00 53.44 447 LEU A N 1
ATOM 3400 C CA . LEU A 1 447 ? 36.436 14.238 22.308 1.00 53.44 447 LEU A CA 1
ATOM 3401 C C . LEU A 1 447 ? 35.308 13.632 23.161 1.00 53.44 447 LEU A C 1
ATOM 3403 O O . LEU A 1 447 ? 34.313 13.168 22.622 1.00 53.44 447 LEU A O 1
ATOM 3407 N N . LEU A 1 448 ? 35.483 13.599 24.484 1.00 56.03 448 LEU A N 1
ATOM 3408 C CA . LEU A 1 448 ? 34.440 13.185 25.409 1.00 56.03 448 LEU A CA 1
ATOM 3409 C C . LEU A 1 448 ? 33.391 14.289 25.512 1.00 56.03 448 LEU A C 1
ATOM 3411 O O . LEU A 1 448 ? 33.730 15.472 25.629 1.00 56.03 448 LEU A O 1
ATOM 3415 N N . ASP A 1 449 ? 32.129 13.879 25.520 1.00 56.56 449 ASP A N 1
ATOM 3416 C CA . ASP A 1 449 ? 31.017 14.782 25.763 1.00 56.56 449 ASP A CA 1
ATOM 3417 C C . ASP A 1 449 ? 31.196 15.519 27.091 1.00 56.56 449 ASP A C 1
ATOM 3419 O O . ASP A 1 449 ? 31.689 14.980 28.090 1.00 56.56 449 ASP A O 1
ATOM 3423 N N . LYS A 1 450 ? 30.802 16.795 27.109 1.00 61.28 450 LYS A N 1
ATOM 3424 C CA . LYS A 1 450 ? 30.829 17.579 28.345 1.00 61.28 450 LYS A CA 1
ATOM 3425 C C . LYS A 1 450 ? 29.861 16.940 29.346 1.00 61.28 450 LYS A C 1
ATOM 3427 O O . LYS A 1 450 ? 28.722 16.669 28.966 1.00 61.28 450 LYS A O 1
ATOM 3432 N N . PRO A 1 451 ? 30.260 16.755 30.617 1.00 65.38 451 PRO A N 1
ATOM 3433 C CA . PRO A 1 451 ? 29.364 16.214 31.629 1.00 65.38 451 PRO A CA 1
ATOM 3434 C C . PRO A 1 451 ? 28.096 17.072 31.712 1.00 65.38 451 PRO A C 1
ATOM 3436 O O . PRO A 1 451 ? 28.163 18.287 31.916 1.00 65.38 451 PRO A O 1
ATOM 3439 N N . SER A 1 452 ? 26.947 16.429 31.515 1.00 73.38 452 SER A N 1
ATOM 3440 C CA . SER A 1 452 ? 25.626 17.053 31.522 1.00 73.38 452 SER A CA 1
ATOM 3441 C C . SER A 1 452 ? 24.897 16.739 32.829 1.00 73.38 452 SER A C 1
ATOM 3443 O O . SER A 1 452 ? 25.068 15.670 33.407 1.00 73.38 452 SER A O 1
ATOM 3445 N N . LEU A 1 453 ? 24.064 17.675 33.295 1.00 81.31 453 LEU A N 1
ATOM 3446 C CA . LEU A 1 453 ? 23.098 17.424 34.377 1.00 81.31 453 LEU A CA 1
ATOM 3447 C C . LEU A 1 453 ? 21.818 16.741 33.871 1.00 81.31 453 LEU A C 1
ATOM 3449 O O . LEU A 1 453 ? 20.960 16.390 34.683 1.00 81.31 453 LEU A O 1
ATOM 3453 N N . LEU A 1 454 ? 21.668 16.638 32.549 1.00 85.75 454 LEU A N 1
ATOM 3454 C CA . LEU A 1 454 ? 20.556 15.968 31.893 1.00 85.75 454 LEU A CA 1
ATOM 3455 C C . LEU A 1 454 ? 20.888 14.486 31.757 1.00 85.75 454 LEU A C 1
ATOM 3457 O O . LEU A 1 454 ? 21.974 14.149 31.286 1.00 85.75 454 LEU A O 1
ATOM 3461 N N . LEU A 1 455 ? 19.962 13.633 32.183 1.00 86.00 455 LEU A N 1
ATOM 3462 C CA . LEU A 1 455 ? 20.108 12.186 32.099 1.00 86.00 455 LEU A CA 1
ATOM 3463 C C . LEU A 1 455 ? 19.803 11.741 30.663 1.00 86.00 455 LEU A C 1
ATOM 3465 O O . LEU A 1 455 ? 20.662 11.149 30.018 1.00 86.00 455 LEU A O 1
ATOM 3469 N N . ASN A 1 456 ? 18.639 12.149 30.143 1.00 87.06 456 ASN A N 1
ATOM 3470 C CA . ASN A 1 456 ? 18.162 11.843 28.792 1.00 87.06 456 ASN A CA 1
ATOM 3471 C C . ASN A 1 456 ? 18.043 13.133 27.948 1.00 87.06 456 ASN A C 1
ATOM 3473 O O . ASN A 1 456 ? 16.945 13.683 27.836 1.00 87.06 456 ASN A O 1
ATOM 3477 N N . PRO A 1 457 ? 19.139 13.688 27.397 1.00 87.19 457 PRO A N 1
ATOM 3478 C CA . PRO A 1 457 ? 19.098 14.960 26.679 1.00 87.19 457 PRO A CA 1
ATOM 3479 C C . PRO A 1 457 ? 18.538 14.832 25.245 1.00 87.19 457 PRO A C 1
ATOM 3481 O O . PRO A 1 457 ? 18.924 13.937 24.502 1.00 87.19 457 PRO A O 1
ATOM 3484 N N . TRP A 1 458 ? 17.709 15.789 24.811 1.00 86.50 458 TRP A N 1
ATOM 3485 C CA . TRP A 1 458 ? 17.277 15.970 23.413 1.00 86.50 458 TRP A CA 1
ATOM 3486 C C . TRP A 1 458 ? 17.435 17.424 22.935 1.00 86.50 458 TRP A C 1
ATOM 3488 O O . TRP A 1 458 ? 17.403 18.360 23.737 1.00 86.50 458 TRP A O 1
ATOM 3498 N N . SER A 1 459 ? 17.635 17.623 21.629 1.00 83.19 459 SER A N 1
ATOM 3499 C CA . SER A 1 459 ? 17.976 18.921 21.029 1.00 83.19 459 SER A CA 1
ATOM 3500 C C . SER A 1 459 ? 16.741 19.757 20.670 1.00 83.19 459 SER A C 1
ATOM 3502 O O . SER A 1 459 ? 15.891 19.317 19.901 1.00 83.19 459 SER A O 1
ATOM 3504 N N . ARG A 1 460 ? 16.646 20.989 21.189 1.00 75.75 460 ARG A N 1
ATOM 3505 C CA . ARG A 1 460 ? 15.511 21.913 20.986 1.00 75.75 460 ARG A CA 1
ATOM 3506 C C . ARG A 1 460 ? 15.687 22.886 19.826 1.00 75.75 460 ARG A C 1
ATOM 3508 O O . ARG A 1 460 ? 14.715 23.231 19.161 1.00 75.75 460 ARG A O 1
ATOM 3515 N N . ARG A 1 461 ? 16.895 23.422 19.640 1.00 69.12 461 ARG A N 1
ATOM 3516 C CA . ARG A 1 461 ? 17.199 24.403 18.585 1.00 69.12 461 ARG A CA 1
ATOM 3517 C C . ARG A 1 461 ? 18.668 24.380 18.209 1.00 69.12 461 ARG A C 1
ATOM 3519 O O . ARG A 1 461 ? 19.526 24.146 19.057 1.00 69.12 461 ARG A O 1
ATOM 3526 N N . THR A 1 462 ? 18.942 24.707 16.953 1.00 56.34 462 THR A N 1
ATOM 3527 C CA . THR A 1 462 ? 20.290 24.893 16.413 1.00 56.34 462 THR A CA 1
ATOM 3528 C C . THR A 1 462 ? 20.569 26.385 16.242 1.00 56.34 462 THR A C 1
ATOM 3530 O O . THR A 1 462 ? 19.800 27.089 15.588 1.00 56.34 462 THR A O 1
ATOM 3533 N N . THR A 1 463 ? 21.660 26.893 16.811 1.00 43.41 463 THR A N 1
ATOM 3534 C CA . THR A 1 463 ? 22.016 28.318 16.727 1.00 43.41 463 THR A CA 1
ATOM 3535 C C . THR A 1 463 ? 22.810 28.593 15.447 1.00 43.41 463 THR A C 1
ATOM 3537 O O . THR A 1 463 ? 23.783 27.898 15.161 1.00 43.41 463 THR A O 1
ATOM 3540 N N . SER A 1 464 ? 22.445 29.612 14.665 1.00 37.00 464 SER A N 1
ATOM 3541 C CA . SER A 1 464 ? 23.283 30.107 13.564 1.00 37.00 464 SER A CA 1
ATOM 3542 C C . SER A 1 464 ? 24.096 31.314 14.019 1.00 37.00 464 SER A C 1
ATOM 3544 O O . SER A 1 464 ? 23.528 32.319 14.436 1.00 37.00 464 SER A O 1
ATOM 3546 N N . THR A 1 465 ? 25.418 31.233 13.908 1.00 37.16 465 THR A N 1
ATOM 3547 C CA . THR A 1 465 ? 26.304 32.395 14.028 1.00 37.16 465 THR A CA 1
ATOM 3548 C C . THR A 1 465 ? 26.668 32.849 12.619 1.00 37.16 465 THR A C 1
ATOM 3550 O O . THR A 1 465 ? 27.214 32.061 11.848 1.00 37.16 465 THR A O 1
ATOM 3553 N N . GLU A 1 466 ? 26.342 34.089 12.260 1.00 31.81 466 GLU A N 1
ATOM 3554 C CA . GLU A 1 466 ? 26.825 34.687 11.014 1.00 31.81 466 GLU A CA 1
ATOM 3555 C C . GLU A 1 466 ? 28.314 35.014 11.153 1.00 31.81 466 GLU A C 1
ATOM 3557 O O . GLU A 1 466 ? 28.730 35.717 12.074 1.00 31.81 466 GLU A O 1
ATOM 3562 N N . VAL A 1 467 ? 29.126 34.492 10.234 1.00 38.62 467 VAL A N 1
ATOM 3563 C CA . VAL A 1 467 ? 30.532 34.874 10.089 1.00 38.62 467 VAL A CA 1
ATOM 3564 C C . VAL A 1 467 ? 30.610 35.910 8.974 1.00 38.62 467 VAL A C 1
ATOM 3566 O O . VAL A 1 467 ? 30.259 35.625 7.831 1.00 38.62 467 VAL A O 1
ATOM 3569 N N . GLN A 1 468 ? 31.076 37.115 9.305 1.00 29.23 468 GLN A N 1
ATOM 3570 C CA . GLN A 1 468 ? 31.399 38.153 8.326 1.00 29.23 468 GLN A CA 1
ATOM 3571 C C . GLN A 1 468 ? 32.528 37.667 7.407 1.00 29.23 468 GLN A C 1
ATOM 3573 O O . GLN A 1 468 ? 33.652 37.429 7.849 1.00 29.23 468 GLN A O 1
ATOM 3578 N N . SER A 1 469 ? 32.235 37.539 6.117 1.00 35.75 469 SER A N 1
ATOM 3579 C CA . SER A 1 469 ? 33.222 37.259 5.076 1.00 35.75 469 SER A CA 1
ATOM 3580 C C . SER A 1 469 ? 34.144 38.466 4.862 1.00 35.75 469 SER A C 1
ATOM 3582 O O . SER A 1 469 ? 33.680 39.571 4.569 1.00 35.75 469 SER A O 1
ATOM 3584 N N . ALA A 1 470 ? 35.456 38.254 4.999 1.00 37.59 470 ALA A N 1
ATOM 3585 C CA . ALA A 1 470 ? 36.480 39.254 4.705 1.00 37.59 470 ALA A CA 1
ATOM 3586 C C . ALA A 1 470 ? 36.509 39.609 3.205 1.00 37.59 470 ALA A C 1
ATOM 3588 O O . ALA A 1 470 ? 36.240 38.769 2.347 1.00 37.59 470 ALA A O 1
ATOM 3589 N N . ARG A 1 471 ? 36.840 40.869 2.890 1.00 37.00 471 ARG A N 1
ATOM 3590 C CA . ARG A 1 471 ? 36.932 41.383 1.513 1.00 37.00 471 ARG A CA 1
ATOM 3591 C C . ARG A 1 471 ? 38.039 40.680 0.720 1.00 37.00 471 ARG A C 1
ATOM 3593 O O . ARG A 1 471 ? 39.197 40.697 1.125 1.00 37.00 471 ARG A O 1
ATOM 3600 N N . THR A 1 472 ? 37.677 40.160 -0.449 1.00 35.81 472 THR A N 1
ATOM 3601 C CA . THR A 1 472 ? 38.580 39.614 -1.468 1.00 35.81 472 THR A CA 1
ATOM 3602 C C . THR A 1 472 ? 39.524 40.699 -2.004 1.00 35.81 472 THR A C 1
ATOM 3604 O O . THR A 1 472 ? 39.072 41.777 -2.396 1.00 35.81 472 THR A O 1
ATOM 3607 N N . GLY A 1 473 ? 40.831 40.425 -2.033 1.00 38.72 473 GLY A N 1
ATOM 3608 C CA . GLY A 1 473 ? 41.826 41.250 -2.729 1.00 38.72 473 GLY A CA 1
ATOM 3609 C C . GLY A 1 473 ? 41.681 41.168 -4.255 1.00 38.72 473 GLY A C 1
ATOM 3610 O O . GLY A 1 473 ? 41.154 40.193 -4.787 1.00 38.72 473 GLY A O 1
ATOM 3611 N N . GLY A 1 474 ? 42.111 42.219 -4.958 1.00 37.31 474 GLY A N 1
ATOM 3612 C CA . GLY A 1 474 ? 41.834 42.431 -6.383 1.00 37.31 474 GLY A CA 1
ATOM 3613 C C . GLY A 1 474 ? 42.518 41.447 -7.342 1.00 37.31 474 GLY A C 1
ATOM 3614 O O . GLY A 1 474 ? 43.722 41.212 -7.270 1.00 37.31 474 GLY A O 1
ATOM 3615 N N . TYR A 1 475 ? 41.736 40.936 -8.294 1.00 41.50 475 TYR A N 1
ATOM 3616 C CA . TYR A 1 475 ? 42.204 40.248 -9.499 1.00 41.50 475 TYR A CA 1
ATOM 3617 C C . TYR A 1 475 ? 42.684 41.267 -10.547 1.00 41.50 475 TYR A C 1
ATOM 3619 O O . TYR A 1 475 ? 42.059 42.316 -10.705 1.00 41.50 475 TYR A O 1
ATOM 3627 N N . PHE A 1 476 ? 43.735 40.950 -11.316 1.00 33.75 476 PHE A N 1
ATOM 3628 C CA . PHE A 1 476 ? 43.999 41.652 -12.580 1.00 33.75 476 PHE A CA 1
ATOM 3629 C C . PHE A 1 476 ? 43.256 40.981 -13.737 1.00 33.75 476 PHE A C 1
ATOM 3631 O O . PHE A 1 476 ? 43.136 39.757 -13.793 1.00 33.75 476 PHE A O 1
ATOM 3638 N N . GLY A 1 477 ? 42.723 41.832 -14.617 1.00 34.75 477 GLY A N 1
ATOM 3639 C CA . GLY A 1 477 ? 41.706 41.514 -15.611 1.00 34.75 477 GLY A CA 1
ATOM 3640 C C . GLY A 1 477 ? 42.103 40.442 -16.619 1.00 34.75 477 GLY A C 1
ATOM 3641 O O . GLY A 1 477 ? 43.164 40.495 -17.239 1.00 34.75 477 GLY A O 1
ATOM 3642 N N . ALA A 1 478 ? 41.182 39.506 -16.826 1.00 35.84 478 ALA A N 1
ATOM 3643 C CA . ALA A 1 478 ? 41.177 38.655 -17.998 1.00 35.84 478 ALA A CA 1
ATOM 3644 C C . ALA A 1 478 ? 40.911 39.517 -19.244 1.00 35.84 478 ALA A C 1
ATOM 3646 O O . ALA A 1 478 ? 39.881 40.188 -19.333 1.00 35.84 478 ALA A O 1
ATOM 3647 N N . GLN A 1 479 ? 41.823 39.489 -20.217 1.00 31.80 479 GLN A N 1
ATOM 3648 C CA . GLN A 1 479 ? 41.453 39.804 -21.594 1.00 31.80 479 GLN A CA 1
ATOM 3649 C C . GLN A 1 479 ? 40.549 38.684 -22.132 1.00 31.80 479 GLN A C 1
ATOM 3651 O O . GLN A 1 479 ? 40.678 37.530 -21.714 1.00 31.80 479 GLN A O 1
ATOM 3656 N N . PRO A 1 480 ? 39.597 39.026 -23.011 1.00 32.97 480 PRO A N 1
ATOM 3657 C CA . PRO A 1 480 ? 38.417 38.218 -23.258 1.00 32.97 480 PRO A CA 1
ATOM 3658 C C . PRO A 1 480 ? 38.793 36.893 -23.914 1.00 32.97 480 PRO A C 1
ATOM 3660 O O . PRO A 1 480 ? 39.418 36.864 -24.975 1.00 32.97 480 PRO A O 1
ATOM 3663 N N . ALA A 1 481 ? 38.346 35.790 -23.312 1.00 31.31 481 ALA A N 1
ATOM 3664 C CA . ALA A 1 481 ? 38.137 34.569 -24.067 1.00 31.31 481 ALA A CA 1
ATOM 3665 C C . ALA A 1 481 ? 37.171 34.920 -25.205 1.00 31.31 481 ALA A C 1
ATOM 3667 O O . ALA A 1 481 ? 36.055 35.385 -24.958 1.00 31.31 481 ALA A O 1
ATOM 3668 N N . GLY A 1 482 ? 37.647 34.780 -26.444 1.00 30.47 482 GLY A N 1
ATOM 3669 C CA . GLY A 1 482 ? 36.832 34.966 -27.635 1.00 30.47 482 GLY A CA 1
ATOM 3670 C C . GLY A 1 482 ? 35.531 34.195 -27.475 1.00 30.47 482 GLY A C 1
ATOM 3671 O O . GLY A 1 482 ? 35.545 33.038 -27.055 1.00 30.47 482 GLY A O 1
ATOM 3672 N N . ALA A 1 483 ? 34.427 34.885 -27.750 1.00 29.59 483 ALA A N 1
ATOM 3673 C CA . ALA A 1 483 ? 33.080 34.367 -27.638 1.00 29.59 483 ALA A CA 1
ATOM 3674 C C . ALA A 1 483 ? 32.990 32.976 -28.281 1.00 29.59 483 ALA A C 1
ATOM 3676 O O . ALA A 1 483 ? 32.951 32.841 -29.505 1.00 29.59 483 ALA A O 1
ATOM 3677 N N . ALA A 1 484 ? 32.932 31.940 -27.444 1.00 28.25 484 ALA A N 1
ATOM 3678 C CA . ALA A 1 484 ? 32.278 30.711 -27.833 1.00 28.25 484 ALA A CA 1
ATOM 3679 C C . ALA A 1 484 ? 30.827 31.114 -28.081 1.00 28.25 484 ALA A C 1
ATOM 3681 O O . ALA A 1 484 ? 30.111 31.496 -27.154 1.00 28.25 484 ALA A O 1
ATOM 3682 N N . ALA A 1 485 ? 30.445 31.137 -29.355 1.00 27.11 485 ALA A N 1
ATOM 3683 C CA . ALA A 1 485 ? 29.071 31.327 -29.755 1.00 27.11 485 ALA A CA 1
ATOM 3684 C C . ALA A 1 485 ? 28.223 30.335 -28.956 1.00 27.11 485 ALA A C 1
ATOM 3686 O O . ALA A 1 485 ? 28.317 29.122 -29.150 1.00 27.11 485 ALA A O 1
ATOM 3687 N N . SER A 1 486 ? 27.394 30.860 -28.057 1.00 28.02 486 SER A N 1
ATOM 3688 C CA . SER A 1 486 ? 26.202 30.174 -27.602 1.00 28.02 486 SER A CA 1
ATOM 3689 C C . SER A 1 486 ? 25.300 30.041 -28.825 1.00 28.02 486 SER A C 1
ATOM 3691 O O . SER A 1 486 ? 24.405 30.844 -29.079 1.00 28.02 486 SER A O 1
ATOM 3693 N N . MET A 1 487 ? 25.582 29.025 -29.641 1.00 26.84 487 MET A N 1
ATOM 3694 C CA . MET A 1 487 ? 24.592 28.461 -30.536 1.00 26.84 487 MET A CA 1
ATOM 3695 C C . MET A 1 487 ? 23.458 28.026 -29.629 1.00 26.84 487 MET A C 1
ATOM 3697 O O . MET A 1 487 ? 23.551 27.016 -28.933 1.00 26.84 487 MET A O 1
ATOM 3701 N N . GLY A 1 488 ? 22.431 28.875 -29.573 1.00 26.69 488 GLY A N 1
ATOM 3702 C CA . GLY A 1 488 ? 21.186 28.574 -28.913 1.00 26.69 488 GLY A CA 1
ATOM 3703 C C . GLY A 1 488 ? 20.745 27.213 -29.407 1.00 26.69 488 GLY A C 1
ATOM 3704 O O . GLY A 1 488 ? 20.338 27.061 -30.560 1.00 26.69 488 GLY A O 1
ATOM 3705 N N . ALA A 1 489 ? 20.841 26.224 -28.524 1.00 27.11 489 ALA A N 1
ATOM 3706 C CA . ALA A 1 489 ? 20.039 25.037 -28.639 1.00 27.11 489 ALA A CA 1
ATOM 3707 C C . ALA A 1 489 ? 18.599 25.547 -28.605 1.00 27.11 489 ALA A C 1
ATOM 3709 O O . ALA A 1 489 ? 18.020 25.789 -27.547 1.00 27.11 489 ALA A O 1
ATOM 3710 N N . ARG A 1 490 ? 18.018 25.752 -29.792 1.00 27.41 490 ARG A N 1
ATOM 3711 C CA . ARG A 1 490 ? 16.583 25.610 -29.985 1.00 27.41 490 ARG A CA 1
ATOM 3712 C C . ARG A 1 490 ? 16.289 24.148 -29.684 1.00 27.41 490 ARG A C 1
ATOM 3714 O O . ARG A 1 490 ? 16.122 23.333 -30.585 1.00 27.41 490 ARG A O 1
ATOM 3721 N N . GLY A 1 491 ? 16.273 23.828 -28.393 1.00 26.56 491 GLY A N 1
ATOM 3722 C CA . GLY A 1 491 ? 15.524 22.717 -27.867 1.00 26.56 491 GLY A CA 1
ATOM 3723 C C . GLY A 1 491 ? 14.090 23.010 -28.248 1.00 26.56 491 GLY A C 1
ATOM 3724 O O . GLY A 1 491 ? 13.385 23.743 -27.559 1.00 26.56 491 GLY A O 1
ATOM 3725 N N . GLY A 1 492 ? 13.676 22.483 -29.397 1.00 26.67 492 GLY A N 1
ATOM 3726 C CA . GLY A 1 492 ? 12.282 22.210 -29.669 1.00 26.67 492 GLY A CA 1
ATOM 3727 C C . GLY A 1 492 ? 11.851 21.127 -28.697 1.00 26.67 492 GLY A C 1
ATOM 3728 O O . GLY A 1 492 ? 11.644 19.987 -29.097 1.00 26.67 492 GLY A O 1
ATOM 3729 N N . GLY A 1 493 ? 11.766 21.483 -27.414 1.00 26.25 493 GLY A N 1
ATOM 3730 C CA . GLY A 1 493 ? 10.963 20.759 -26.461 1.00 26.25 493 GLY A CA 1
ATOM 3731 C C . GLY A 1 493 ? 9.564 20.810 -27.032 1.00 26.25 493 GLY A C 1
ATOM 3732 O O . GLY A 1 493 ? 8.886 21.836 -26.967 1.00 26.25 493 GLY A O 1
ATOM 3733 N N . ARG A 1 494 ? 9.146 19.711 -27.659 1.00 26.16 494 ARG A N 1
ATOM 3734 C CA . ARG A 1 494 ? 7.734 19.383 -27.684 1.00 26.16 494 ARG A CA 1
ATOM 3735 C C . ARG A 1 494 ? 7.347 19.299 -26.216 1.00 26.16 494 ARG A C 1
ATOM 3737 O O . ARG A 1 494 ? 7.554 18.277 -25.578 1.00 26.16 494 ARG A O 1
ATOM 3744 N N . GLN A 1 495 ? 6.840 20.407 -25.682 1.00 25.61 495 GLN A N 1
ATOM 3745 C CA . GLN A 1 495 ? 5.828 20.325 -24.654 1.00 25.61 495 GLN A CA 1
ATOM 3746 C C . GLN A 1 495 ? 4.738 19.467 -25.276 1.00 25.61 495 GLN A C 1
ATOM 3748 O O . GLN A 1 495 ? 3.964 19.918 -26.123 1.00 25.61 495 GLN A O 1
ATOM 3753 N N . GLU A 1 496 ? 4.766 18.191 -24.920 1.00 29.27 496 GLU A N 1
ATOM 3754 C CA . GLU A 1 496 ? 3.587 17.361 -24.889 1.00 29.27 496 GLU A CA 1
ATOM 3755 C C . GLU A 1 496 ? 2.609 18.131 -24.005 1.00 29.27 496 GLU A C 1
ATOM 3757 O O . GLU A 1 496 ? 2.669 18.119 -22.777 1.00 29.27 496 GLU A O 1
ATOM 3762 N N . GLN A 1 497 ? 1.789 18.960 -24.652 1.00 25.56 497 GLN A N 1
ATOM 3763 C CA . GLN A 1 497 ? 0.584 19.471 -24.044 1.00 25.56 497 GLN A CA 1
ATOM 3764 C C . GLN A 1 497 ? -0.183 18.225 -23.640 1.00 25.56 497 GLN A C 1
ATOM 3766 O O . GLN A 1 497 ? -0.791 17.570 -24.487 1.00 25.56 497 GLN A O 1
ATOM 3771 N N . GLN A 1 498 ? -0.102 17.900 -22.349 1.00 30.45 498 GLN A N 1
ATOM 3772 C CA . GLN A 1 498 ? -1.066 17.081 -21.645 1.00 30.45 498 GLN A CA 1
ATOM 3773 C C . GLN A 1 498 ? -2.443 17.608 -22.035 1.00 30.45 498 GLN A C 1
ATOM 3775 O O . GLN A 1 498 ? -2.959 18.584 -21.483 1.00 30.45 498 GLN A O 1
ATOM 3780 N N . ARG A 1 499 ? -3.029 16.980 -23.054 1.00 26.53 499 ARG A N 1
ATOM 3781 C CA . ARG A 1 499 ? -4.454 17.055 -23.290 1.00 26.53 499 ARG A CA 1
ATOM 3782 C C . ARG A 1 499 ? -5.067 16.370 -22.085 1.00 26.53 499 ARG A C 1
ATOM 3784 O O . ARG A 1 499 ? -5.053 15.152 -21.974 1.00 26.53 499 ARG A O 1
ATOM 3791 N N . ARG A 1 500 ? -5.555 17.198 -21.162 1.00 28.00 500 ARG A N 1
ATOM 3792 C CA . ARG A 1 500 ? -6.503 16.830 -20.116 1.00 28.00 500 ARG A CA 1
ATOM 3793 C C . ARG A 1 500 ? -7.763 16.257 -20.775 1.00 28.00 500 ARG A C 1
ATOM 3795 O O . ARG A 1 500 ? -8.730 16.969 -21.008 1.00 28.00 500 ARG A O 1
ATOM 3802 N N . GLY A 1 501 ? -7.709 14.978 -21.103 1.00 28.27 501 GLY A N 1
ATOM 3803 C CA . GLY A 1 501 ? -8.829 14.051 -21.089 1.00 28.27 501 GLY A CA 1
ATOM 3804 C C . GLY A 1 501 ? -8.309 12.873 -20.285 1.00 28.27 501 GLY A C 1
ATOM 3805 O O . GLY A 1 501 ? -7.428 12.171 -20.766 1.00 28.27 501 GLY A O 1
ATOM 3806 N N . GLY A 1 502 ? -8.713 12.763 -19.018 1.00 33.03 502 GLY A N 1
ATOM 3807 C CA . GLY A 1 502 ? -8.176 11.750 -18.115 1.00 33.03 502 GLY A CA 1
ATOM 3808 C C . GLY A 1 502 ? -8.432 10.359 -18.680 1.00 33.03 502 GLY A C 1
ATOM 3809 O O . GLY A 1 502 ? -9.575 9.925 -18.760 1.00 33.03 502 GLY A O 1
ATOM 3810 N N . THR A 1 503 ? -7.372 9.676 -19.096 1.00 46.38 503 THR A N 1
ATOM 3811 C CA . THR A 1 503 ? -7.393 8.239 -19.334 1.00 46.38 503 THR A CA 1
ATOM 3812 C C . THR A 1 503 ? -7.384 7.573 -17.965 1.00 46.38 503 THR A C 1
ATOM 3814 O O . THR A 1 503 ? -6.323 7.441 -17.356 1.00 46.38 503 THR A O 1
ATOM 3817 N N . ASP A 1 504 ? -8.556 7.206 -17.446 1.00 59.62 504 ASP A N 1
ATOM 3818 C CA . ASP A 1 504 ? -8.633 6.454 -16.195 1.00 59.62 504 ASP A CA 1
ATOM 3819 C C . ASP A 1 504 ? -8.452 4.963 -16.491 1.00 59.62 504 ASP A C 1
ATOM 3821 O O . ASP A 1 504 ? -9.401 4.193 -16.637 1.00 59.62 504 ASP A O 1
ATOM 3825 N N . ALA A 1 505 ? -7.197 4.548 -16.639 1.00 65.50 505 ALA A N 1
ATOM 3826 C CA . ALA A 1 505 ? -6.877 3.139 -16.812 1.00 65.50 505 ALA A CA 1
ATOM 3827 C C . ALA A 1 505 ? -7.185 2.310 -15.540 1.00 65.50 505 ALA A C 1
ATOM 3829 O O . ALA A 1 505 ? -7.208 1.085 -15.617 1.00 65.50 505 ALA A O 1
ATOM 3830 N N . ALA A 1 506 ? -7.480 2.958 -14.402 1.00 80.62 506 ALA A N 1
ATOM 3831 C CA . ALA A 1 506 ? -7.988 2.328 -13.185 1.00 80.62 506 ALA A CA 1
ATOM 3832 C C . ALA A 1 506 ? -9.523 2.180 -13.161 1.00 80.62 506 ALA A C 1
ATOM 3834 O O . ALA A 1 506 ? -10.059 1.624 -12.201 1.00 80.62 506 ALA A O 1
ATOM 3835 N N . PHE A 1 507 ? -10.235 2.632 -14.202 1.00 89.00 507 PHE A N 1
ATOM 3836 C CA . PHE A 1 507 ? -11.694 2.557 -14.249 1.00 89.00 507 PHE A CA 1
ATOM 3837 C C . PHE A 1 507 ? -12.223 1.125 -14.276 1.00 89.00 507 PHE A C 1
ATOM 3839 O O . PHE A 1 507 ? -13.074 0.771 -13.460 1.00 89.00 507 PHE A O 1
ATOM 3846 N N . ALA A 1 508 ? -11.720 0.294 -15.191 1.00 90.19 508 ALA A N 1
ATOM 3847 C CA . ALA A 1 508 ? -12.197 -1.074 -15.364 1.00 90.19 508 ALA A CA 1
ATOM 3848 C C . ALA A 1 508 ? -11.865 -1.963 -14.150 1.00 90.19 508 ALA A C 1
ATOM 3850 O O . ALA A 1 508 ? -10.761 -1.912 -13.608 1.00 90.19 508 ALA A O 1
ATOM 3851 N N . SER A 1 509 ? -12.823 -2.807 -13.759 1.00 91.38 509 SER A N 1
ATOM 3852 C CA . SER A 1 509 ? -12.625 -3.889 -12.785 1.00 91.38 509 SER A CA 1
ATOM 3853 C C . SER A 1 509 ? -12.346 -5.212 -13.511 1.00 91.38 509 SER A C 1
ATOM 3855 O O . SER A 1 509 ? -12.894 -5.444 -14.589 1.00 91.38 509 SER A O 1
ATOM 3857 N N . HIS A 1 510 ? -11.532 -6.083 -12.912 1.00 92.56 510 HIS A N 1
ATOM 3858 C CA . HIS A 1 510 ? -11.260 -7.444 -13.395 1.00 92.56 510 HIS A CA 1
ATOM 3859 C C . HIS A 1 510 ? -11.791 -8.524 -12.432 1.00 92.56 510 HIS A C 1
ATOM 3861 O O . HIS A 1 510 ? -11.409 -9.685 -12.535 1.00 92.56 510 HIS A O 1
ATOM 3867 N N . ASP A 1 511 ? -12.693 -8.167 -11.511 1.00 92.25 511 ASP A N 1
ATOM 3868 C CA . ASP A 1 511 ? -13.166 -9.058 -10.434 1.00 92.25 511 ASP A CA 1
ATOM 3869 C C . ASP A 1 511 ? -13.890 -10.314 -10.958 1.00 92.25 511 ASP A C 1
ATOM 3871 O O . ASP A 1 511 ? -13.889 -11.362 -10.312 1.00 92.25 511 ASP A O 1
ATOM 3875 N N . PHE A 1 512 ? -14.480 -10.228 -12.156 1.00 93.25 512 PHE A N 1
ATOM 3876 C CA . PHE A 1 512 ? -15.154 -11.344 -12.825 1.00 93.25 512 PHE A CA 1
ATOM 3877 C C . PHE A 1 512 ? -14.185 -12.326 -13.505 1.00 93.25 512 PHE A C 1
ATOM 3879 O O . PHE A 1 512 ? -14.620 -13.374 -13.981 1.00 93.25 512 PHE A O 1
ATOM 3886 N N . VAL A 1 513 ? -12.891 -12.009 -13.622 1.00 92.12 513 VAL A N 1
ATOM 3887 C CA . VAL A 1 513 ? -11.931 -12.884 -14.311 1.00 92.12 513 VAL A CA 1
ATOM 3888 C C . VAL A 1 513 ? -11.682 -14.127 -13.443 1.00 92.12 513 VAL A C 1
ATOM 3890 O O . VAL A 1 513 ? -11.293 -13.992 -12.282 1.00 92.12 513 VAL A O 1
ATOM 3893 N N . PRO A 1 514 ? -11.897 -15.354 -13.951 1.00 87.12 514 PRO A N 1
ATOM 3894 C CA . PRO A 1 514 ? -11.892 -16.565 -13.126 1.00 87.12 514 PRO A CA 1
ATOM 3895 C C . PRO A 1 514 ? -10.510 -16.924 -12.567 1.00 87.12 514 PRO A C 1
ATOM 3897 O O . PRO A 1 514 ? -10.419 -17.319 -11.409 1.00 87.12 514 PRO A O 1
ATOM 3900 N N . ASP A 1 515 ? -9.443 -16.721 -13.337 1.00 85.88 515 ASP A N 1
ATOM 3901 C CA . ASP A 1 515 ? -8.066 -17.013 -12.932 1.00 85.88 515 ASP A CA 1
ATOM 3902 C C . ASP A 1 515 ? -7.273 -15.707 -12.770 1.00 85.88 515 ASP A C 1
ATOM 3904 O O . ASP A 1 515 ? -7.400 -14.825 -13.620 1.00 85.88 515 ASP A O 1
ATOM 3908 N N . PRO A 1 516 ? -6.446 -15.542 -11.720 1.00 86.94 516 PRO A N 1
ATOM 3909 C CA . PRO A 1 516 ? -5.497 -14.435 -11.670 1.00 86.94 516 PRO A CA 1
ATOM 3910 C C . PRO A 1 516 ? -4.431 -14.593 -12.770 1.00 86.94 516 PRO A C 1
ATOM 3912 O O . PRO A 1 516 ? -4.164 -15.717 -13.220 1.00 86.94 516 PRO A O 1
ATOM 3915 N N . PRO A 1 517 ? -3.771 -13.497 -13.179 1.00 91.75 517 PRO A N 1
ATOM 3916 C CA . PRO A 1 517 ? -2.695 -13.571 -14.152 1.00 91.75 517 PRO A CA 1
ATOM 3917 C C . PRO A 1 517 ? -1.549 -14.443 -13.637 1.00 91.75 517 PRO A C 1
ATOM 3919 O O . PRO A 1 517 ? -1.225 -14.462 -12.447 1.00 91.75 517 PRO A O 1
ATOM 3922 N N . ARG A 1 518 ? -0.911 -15.172 -14.554 1.00 93.50 518 ARG A N 1
ATOM 3923 C CA . ARG A 1 518 ? 0.239 -16.023 -14.228 1.00 93.50 518 ARG A CA 1
ATOM 3924 C C . ARG A 1 518 ? 1.502 -15.175 -14.285 1.00 93.50 518 ARG A C 1
ATOM 3926 O O . ARG A 1 518 ? 1.825 -14.627 -15.337 1.00 93.50 518 ARG A O 1
ATOM 3933 N N . VAL A 1 519 ? 2.196 -15.067 -13.153 1.00 95.19 519 VAL A N 1
ATOM 3934 C CA . VAL A 1 519 ? 3.431 -14.284 -13.017 1.00 95.19 519 VAL A CA 1
ATOM 3935 C C . VAL A 1 519 ? 4.591 -15.220 -12.695 1.00 95.19 519 VAL A C 1
ATOM 3937 O O . VAL A 1 519 ? 4.654 -15.800 -11.610 1.00 95.19 519 VAL A O 1
ATOM 3940 N N . PHE A 1 520 ? 5.522 -15.338 -13.636 1.00 95.81 520 PHE A N 1
ATOM 3941 C CA . PHE A 1 520 ? 6.789 -16.040 -13.462 1.00 95.81 520 PHE A CA 1
ATOM 3942 C C . PHE A 1 520 ? 7.887 -14.993 -13.350 1.00 95.81 520 PHE A C 1
ATOM 3944 O O . PHE A 1 520 ? 8.121 -14.244 -14.295 1.00 95.81 520 PHE A O 1
ATOM 3951 N N . ALA A 1 521 ? 8.527 -14.911 -12.192 1.00 94.81 521 ALA A N 1
ATOM 3952 C CA . ALA A 1 521 ? 9.564 -13.931 -11.919 1.00 94.81 521 ALA A CA 1
ATOM 3953 C C . ALA A 1 521 ? 10.934 -14.608 -11.866 1.00 94.81 521 ALA A C 1
ATOM 3955 O O . ALA A 1 521 ? 11.033 -15.798 -11.568 1.00 94.81 521 ALA A O 1
ATOM 3956 N N . ASN A 1 522 ? 11.982 -13.836 -12.146 1.00 95.00 522 ASN A N 1
ATOM 3957 C CA . ASN A 1 522 ? 13.376 -14.235 -11.963 1.00 95.00 522 ASN A CA 1
ATOM 3958 C C . ASN A 1 522 ? 13.780 -15.538 -12.683 1.00 95.00 522 ASN A C 1
ATOM 3960 O O . ASN A 1 522 ? 14.665 -16.249 -12.212 1.00 95.00 522 ASN A O 1
ATOM 3964 N N . LEU A 1 523 ? 13.179 -15.852 -13.838 1.00 96.38 523 LEU A N 1
ATOM 3965 C CA . LEU A 1 523 ? 13.564 -17.034 -14.610 1.00 96.38 523 LEU A CA 1
ATOM 3966 C C . LEU A 1 523 ? 14.977 -16.850 -15.178 1.00 96.38 523 LEU A C 1
ATOM 3968 O O . LEU A 1 523 ? 15.285 -15.827 -15.795 1.00 96.38 523 LEU A O 1
ATOM 3972 N N . GLU A 1 524 ? 15.828 -17.851 -14.980 1.00 95.12 524 GLU A N 1
ATOM 3973 C CA . GLU A 1 524 ? 17.209 -17.845 -15.457 1.00 95.12 524 GLU A CA 1
ATOM 3974 C C . GLU A 1 524 ? 17.290 -18.472 -16.857 1.00 95.12 524 GLU A C 1
ATOM 3976 O O . GLU A 1 524 ? 16.801 -19.590 -17.049 1.00 95.12 524 GLU A O 1
ATOM 3981 N N . PRO A 1 525 ? 17.898 -17.789 -17.845 1.00 93.56 525 PRO A N 1
ATOM 3982 C CA . PRO A 1 525 ? 18.214 -18.412 -19.123 1.00 93.56 525 PRO A CA 1
ATOM 3983 C C . PRO A 1 525 ? 19.165 -19.599 -18.936 1.00 93.56 525 PRO A C 1
ATOM 3985 O O . PRO A 1 525 ? 20.117 -19.527 -18.157 1.00 93.56 525 PRO A O 1
ATOM 3988 N N . ASP A 1 526 ? 18.932 -20.686 -19.672 1.00 91.75 526 ASP A N 1
ATOM 3989 C CA . ASP A 1 526 ? 19.833 -21.837 -19.681 1.00 91.75 526 ASP A CA 1
ATOM 3990 C C . ASP A 1 526 ? 21.185 -21.522 -20.365 1.00 91.75 526 ASP A C 1
ATOM 3992 O O . ASP A 1 526 ? 21.450 -20.404 -20.811 1.00 91.75 526 ASP A O 1
ATOM 3996 N N . ALA A 1 527 ? 22.061 -22.523 -20.492 1.00 87.19 527 ALA A N 1
ATOM 3997 C CA . ALA A 1 527 ? 23.366 -22.359 -21.145 1.00 87.19 527 ALA A CA 1
ATOM 3998 C C . ALA A 1 527 ? 23.288 -21.917 -22.624 1.00 87.19 527 ALA A C 1
ATOM 4000 O O . ALA A 1 527 ? 24.278 -21.427 -23.164 1.00 87.19 527 ALA A O 1
ATOM 4001 N N . ASN A 1 528 ? 22.133 -22.083 -23.276 1.00 86.56 528 ASN A N 1
ATOM 4002 C CA . ASN A 1 528 ? 21.860 -21.628 -24.639 1.00 86.56 528 ASN A CA 1
ATOM 4003 C C . ASN A 1 528 ? 21.092 -20.292 -24.667 1.00 86.56 528 ASN A C 1
ATOM 4005 O O . ASN A 1 528 ? 20.697 -19.839 -25.742 1.00 86.56 528 ASN A O 1
ATOM 4009 N N . GLY A 1 529 ? 20.859 -19.666 -23.509 1.00 88.44 529 GLY A N 1
ATOM 4010 C CA . GLY A 1 529 ? 20.085 -18.437 -23.376 1.00 88.44 529 GLY A CA 1
ATOM 4011 C C . GLY A 1 529 ? 18.575 -18.642 -23.508 1.00 88.44 529 GLY A C 1
ATOM 4012 O O . GLY A 1 529 ? 17.874 -17.703 -23.879 1.00 88.44 529 GLY A O 1
ATOM 4013 N N . VAL A 1 530 ? 18.050 -19.844 -23.257 1.00 93.12 530 VAL A N 1
ATOM 4014 C CA . VAL A 1 530 ? 16.627 -20.170 -23.434 1.00 93.12 530 VAL A CA 1
ATOM 4015 C C . VAL A 1 530 ? 15.912 -20.289 -22.091 1.00 93.12 530 VAL A C 1
ATOM 4017 O O . VAL A 1 530 ? 16.407 -20.915 -21.158 1.00 93.12 530 VAL A O 1
ATOM 4020 N N . VAL A 1 531 ? 14.709 -19.718 -22.019 1.00 95.44 531 VAL A N 1
ATOM 4021 C CA . VAL A 1 531 ? 13.738 -19.912 -20.934 1.00 95.44 531 VAL A CA 1
ATOM 4022 C C . VAL A 1 531 ? 12.499 -20.603 -21.495 1.00 95.44 531 VAL A C 1
ATOM 4024 O O . VAL A 1 531 ? 12.000 -20.215 -22.554 1.00 95.44 531 VAL A O 1
ATOM 4027 N N . HIS A 1 532 ? 11.988 -21.616 -20.791 1.00 94.81 532 HIS A N 1
ATOM 4028 C CA . HIS A 1 532 ? 10.778 -22.352 -21.172 1.00 94.81 532 HIS A CA 1
ATOM 4029 C C . HIS A 1 532 ? 9.732 -22.303 -20.060 1.00 94.81 532 HIS A C 1
ATOM 4031 O O . HIS A 1 532 ? 10.039 -22.597 -18.909 1.00 94.81 532 HIS A O 1
ATOM 4037 N N . VAL A 1 533 ? 8.495 -21.964 -20.426 1.00 94.94 533 VAL A N 1
ATOM 4038 C CA . VAL A 1 533 ? 7.307 -22.069 -19.572 1.00 94.94 533 VAL A CA 1
ATOM 4039 C C . VAL A 1 533 ? 6.306 -23.010 -20.260 1.00 94.94 533 VAL A C 1
ATOM 4041 O O . VAL A 1 533 ? 5.881 -22.724 -21.387 1.00 94.94 533 VAL A O 1
ATOM 4044 N N . PRO A 1 534 ? 5.913 -24.134 -19.634 1.00 92.50 534 PRO A N 1
ATOM 4045 C CA . PRO A 1 534 ? 4.966 -25.079 -20.224 1.00 92.50 534 PRO A CA 1
ATOM 4046 C C . PRO A 1 534 ? 3.599 -24.450 -20.533 1.00 92.50 534 PRO A C 1
ATOM 4048 O O . PRO A 1 534 ? 3.079 -23.654 -19.755 1.00 92.50 534 PRO A O 1
ATOM 4051 N N . ALA A 1 535 ? 2.957 -24.868 -21.632 1.00 88.25 535 ALA A N 1
ATOM 4052 C CA . ALA A 1 535 ? 1.653 -24.330 -22.049 1.00 88.25 535 ALA A CA 1
ATOM 4053 C C . ALA A 1 535 ? 0.565 -24.457 -20.966 1.00 88.25 535 ALA A C 1
ATOM 4055 O O . ALA A 1 535 ? -0.239 -23.547 -20.786 1.00 88.25 535 ALA A O 1
ATOM 4056 N N . ALA A 1 536 ? 0.565 -25.565 -20.216 1.00 88.12 536 ALA A N 1
ATOM 4057 C CA . ALA A 1 536 ? -0.397 -25.804 -19.141 1.00 88.12 536 ALA A CA 1
ATOM 4058 C C . ALA A 1 536 ? -0.281 -24.788 -17.989 1.00 88.12 536 ALA A C 1
ATOM 4060 O O . ALA A 1 536 ? -1.274 -24.510 -17.320 1.00 88.12 536 ALA A O 1
ATOM 4061 N N . GLU A 1 537 ? 0.905 -24.215 -17.767 1.00 90.50 537 GLU A N 1
ATOM 4062 C CA . GLU A 1 537 ? 1.138 -23.237 -16.700 1.00 90.50 537 GLU A CA 1
ATOM 4063 C C . GLU A 1 537 ? 0.683 -21.822 -17.087 1.00 90.50 537 GLU A C 1
ATOM 4065 O O . GLU A 1 537 ? 0.424 -21.003 -16.207 1.00 90.50 537 GLU A O 1
ATOM 4070 N N . LEU A 1 538 ? 0.515 -21.540 -18.387 1.00 87.75 538 LEU A N 1
ATOM 4071 C CA . LEU A 1 538 ? 0.007 -20.256 -18.894 1.00 87.75 538 LEU A CA 1
ATOM 4072 C C . LEU A 1 538 ? -1.515 -20.101 -18.714 1.00 87.75 538 LEU A C 1
ATOM 4074 O O . LEU A 1 538 ? -2.030 -18.985 -18.774 1.00 87.75 538 LEU A O 1
ATOM 4078 N N . GLY A 1 539 ? -2.238 -21.196 -18.456 1.00 85.88 539 GLY A N 1
ATOM 4079 C CA . GLY A 1 539 ? -3.680 -21.183 -18.199 1.00 85.88 539 GLY A CA 1
ATOM 4080 C C . GLY A 1 539 ? -4.501 -20.598 -19.355 1.00 85.88 539 GLY A C 1
ATOM 4081 O O . GLY A 1 539 ? -4.257 -20.901 -20.519 1.00 85.88 539 GLY A O 1
ATOM 4082 N N . ASN A 1 540 ? -5.479 -19.751 -19.023 1.00 85.94 540 ASN A N 1
ATOM 4083 C CA . ASN A 1 540 ? -6.389 -19.099 -19.976 1.00 85.94 540 ASN A CA 1
ATOM 4084 C C . ASN A 1 540 ? -5.863 -17.749 -20.509 1.00 85.94 540 ASN A C 1
ATOM 4086 O O . ASN A 1 540 ? -6.646 -16.900 -20.947 1.00 85.94 540 ASN A O 1
ATOM 4090 N N . ALA A 1 541 ? -4.551 -17.515 -20.433 1.00 89.12 541 ALA A N 1
ATOM 4091 C CA . ALA A 1 541 ? -3.946 -16.275 -20.896 1.00 89.12 541 ALA A CA 1
ATOM 4092 C C . ALA A 1 541 ? -3.995 -16.148 -22.426 1.00 89.12 541 ALA A C 1
ATOM 4094 O O . ALA A 1 541 ? -3.807 -17.112 -23.166 1.00 89.12 541 ALA A O 1
ATOM 4095 N N . VAL A 1 542 ? -4.195 -14.919 -22.896 1.00 89.12 542 VAL A N 1
ATOM 4096 C CA . VAL A 1 542 ? -4.231 -14.567 -24.324 1.00 89.12 542 VAL A CA 1
ATOM 4097 C C . VAL A 1 542 ? -3.133 -13.568 -24.678 1.00 89.12 542 VAL A C 1
ATOM 4099 O O . VAL A 1 542 ? -2.612 -13.591 -25.792 1.00 89.12 542 VAL A O 1
ATOM 4102 N N . CYS A 1 543 ? -2.720 -12.732 -23.725 1.00 89.75 543 CYS A N 1
ATOM 4103 C CA . CYS A 1 543 ? -1.586 -11.829 -23.846 1.00 89.75 543 CYS A CA 1
ATOM 4104 C C . CYS A 1 543 ? -0.468 -12.288 -22.907 1.00 89.75 543 CYS A C 1
ATOM 4106 O O . CYS A 1 543 ? -0.702 -12.533 -21.728 1.00 89.75 543 CYS A O 1
ATOM 4108 N N . VAL A 1 544 ? 0.758 -12.372 -23.415 1.00 91.94 544 VAL A N 1
ATOM 4109 C CA . VAL A 1 544 ? 1.947 -12.685 -22.617 1.00 91.94 544 VAL A CA 1
ATOM 4110 C C . VAL A 1 544 ? 2.948 -11.549 -22.776 1.00 91.94 544 VAL A C 1
ATOM 4112 O O . VAL A 1 544 ? 3.464 -11.312 -23.870 1.00 91.94 544 VAL A O 1
ATOM 4115 N N . THR A 1 545 ? 3.221 -10.840 -21.685 1.00 91.31 545 THR A N 1
ATOM 4116 C CA . THR A 1 545 ? 4.234 -9.783 -21.606 1.00 91.31 545 THR A CA 1
ATOM 4117 C C . THR A 1 545 ? 5.505 -10.356 -20.990 1.00 91.31 545 THR A C 1
ATOM 4119 O O . THR A 1 545 ? 5.470 -10.923 -19.902 1.00 91.31 545 THR A O 1
ATOM 4122 N N . ILE A 1 546 ? 6.628 -10.211 -21.688 1.00 92.38 546 ILE A N 1
ATOM 4123 C CA . ILE A 1 546 ? 7.932 -10.756 -21.303 1.00 92.38 546 ILE A CA 1
ATOM 4124 C C . ILE A 1 546 ? 8.887 -9.592 -21.087 1.00 92.38 546 ILE A C 1
ATOM 4126 O O . ILE A 1 546 ? 9.052 -8.764 -21.985 1.00 92.38 546 ILE A O 1
ATOM 4130 N N . PHE A 1 547 ? 9.545 -9.566 -19.936 1.00 92.12 547 PHE A N 1
ATOM 4131 C CA . PHE A 1 547 ? 10.650 -8.673 -19.615 1.00 92.12 547 PHE A CA 1
ATOM 4132 C C . PHE A 1 547 ? 11.938 -9.475 -19.530 1.00 92.12 547 PHE A C 1
ATOM 4134 O O . PHE A 1 547 ? 11.952 -10.570 -18.977 1.00 92.12 547 PHE A O 1
ATOM 4141 N N . VAL A 1 548 ? 13.016 -8.922 -20.069 1.00 91.44 548 VAL A N 1
ATOM 4142 C CA . VAL A 1 548 ? 14.374 -9.439 -19.908 1.00 91.44 548 VAL A CA 1
ATOM 4143 C C . VAL A 1 548 ? 15.235 -8.304 -19.402 1.00 91.44 548 VAL A C 1
ATOM 4145 O O . VAL A 1 548 ? 15.236 -7.220 -19.986 1.00 91.44 548 VAL A O 1
ATOM 4148 N N . GLU A 1 549 ? 15.964 -8.546 -18.324 1.00 90.44 549 GLU A N 1
ATOM 4149 C CA . GLU A 1 549 ? 16.705 -7.496 -17.643 1.00 90.44 549 GLU A CA 1
ATOM 4150 C C . GLU A 1 549 ? 18.000 -7.977 -17.016 1.00 90.44 549 GLU A C 1
ATOM 4152 O O . GLU A 1 549 ? 18.145 -9.143 -16.654 1.00 90.44 549 GLU A O 1
ATOM 4157 N N . ASP A 1 550 ? 18.919 -7.031 -16.870 1.00 87.31 550 ASP A N 1
ATOM 4158 C CA . ASP A 1 550 ? 20.085 -7.101 -16.002 1.00 87.31 550 ASP A CA 1
ATOM 4159 C C . ASP A 1 550 ? 20.519 -5.670 -15.609 1.00 87.31 550 ASP A C 1
ATOM 4161 O O . ASP A 1 550 ? 19.774 -4.701 -15.785 1.00 87.31 550 ASP A O 1
ATOM 4165 N N . GLN A 1 551 ? 21.737 -5.515 -15.083 1.00 79.88 551 GLN A N 1
ATOM 4166 C CA . GLN A 1 551 ? 22.297 -4.210 -14.702 1.00 79.88 551 GLN A CA 1
ATOM 4167 C C . GLN A 1 551 ? 22.497 -3.257 -15.894 1.00 79.88 551 GLN A C 1
ATOM 4169 O O . GLN A 1 551 ? 22.540 -2.036 -15.716 1.00 79.88 551 GLN A O 1
ATOM 4174 N N . SER A 1 552 ? 22.619 -3.789 -17.109 1.00 79.50 552 SER A N 1
ATOM 4175 C CA . SER A 1 552 ? 22.843 -3.024 -18.335 1.00 79.50 552 SER A CA 1
ATOM 4176 C C . SER A 1 552 ? 21.560 -2.349 -18.811 1.00 79.50 552 SER A C 1
ATOM 4178 O O . SER A 1 552 ? 21.622 -1.252 -19.366 1.00 79.50 552 SER A O 1
ATOM 4180 N N . GLY A 1 553 ? 20.394 -2.961 -18.580 1.00 83.31 553 GLY A N 1
ATOM 4181 C CA . GLY A 1 553 ? 19.105 -2.388 -18.961 1.00 83.31 553 GLY A CA 1
ATOM 4182 C C . GLY A 1 553 ? 17.955 -3.391 -19.027 1.00 83.31 553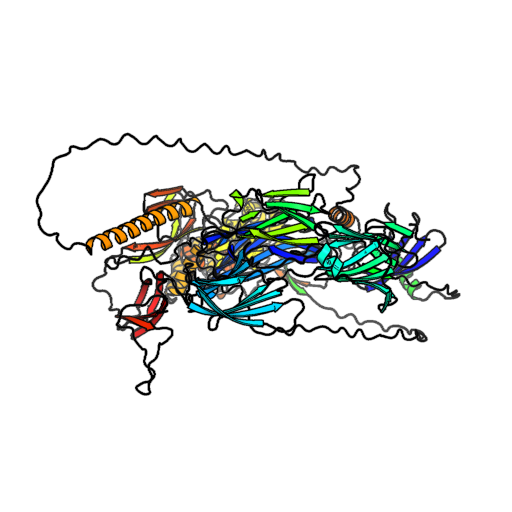 GLY A C 1
ATOM 4183 O O . GLY A 1 553 ? 18.025 -4.491 -18.483 1.00 83.31 553 GLY A O 1
ATOM 4184 N N . VAL A 1 554 ? 16.880 -2.989 -19.711 1.00 86.88 554 VAL A N 1
ATOM 4185 C CA . VAL A 1 554 ? 15.623 -3.749 -19.820 1.00 86.88 554 VAL A CA 1
ATOM 4186 C C . VAL A 1 554 ? 15.161 -3.833 -21.261 1.00 86.88 554 VAL A C 1
ATOM 4188 O O . VAL A 1 554 ? 15.124 -2.825 -21.969 1.00 86.88 554 VAL A O 1
ATOM 4191 N N . SER A 1 555 ? 14.686 -5.006 -21.652 1.00 85.12 555 SER A N 1
ATOM 4192 C CA . SER A 1 555 ? 13.943 -5.228 -22.887 1.00 85.12 555 SER A CA 1
ATOM 4193 C C . SER A 1 555 ? 12.586 -5.848 -22.580 1.00 85.12 555 SER A C 1
ATOM 4195 O O . SER A 1 555 ? 12.443 -6.627 -21.643 1.00 85.12 555 SER A O 1
ATOM 4197 N N . MET A 1 556 ? 11.577 -5.523 -23.383 1.00 86.12 556 MET A N 1
ATOM 4198 C CA . MET A 1 556 ? 10.217 -6.041 -23.225 1.00 86.12 556 MET A CA 1
ATOM 4199 C C . MET A 1 556 ? 9.703 -6.524 -24.575 1.00 86.12 556 MET A C 1
ATOM 4201 O O . MET A 1 556 ? 9.888 -5.822 -25.558 1.00 86.12 556 MET A O 1
ATOM 4205 N N . ARG A 1 557 ? 9.004 -7.657 -24.652 1.00 83.06 557 ARG A N 1
ATOM 4206 C CA . ARG A 1 557 ? 8.201 -8.039 -25.827 1.00 83.06 557 ARG A CA 1
ATOM 4207 C C . ARG A 1 557 ? 6.847 -8.583 -25.391 1.00 83.06 557 ARG A C 1
ATOM 4209 O O . ARG A 1 557 ? 6.702 -9.099 -24.289 1.00 83.06 557 ARG A O 1
ATOM 4216 N N . ARG A 1 558 ? 5.854 -8.472 -26.273 1.00 84.81 558 ARG A N 1
ATOM 4217 C CA . ARG A 1 558 ? 4.538 -9.092 -26.093 1.00 84.81 558 ARG A CA 1
ATOM 4218 C C . ARG A 1 558 ? 4.327 -10.156 -27.155 1.00 84.81 558 ARG A C 1
ATOM 4220 O O . ARG A 1 558 ? 4.675 -9.948 -28.316 1.00 84.81 558 ARG A O 1
ATOM 4227 N N . THR A 1 559 ? 3.741 -11.272 -26.755 1.00 86.12 559 THR A N 1
ATOM 4228 C CA . THR A 1 559 ? 3.235 -12.293 -27.670 1.00 86.12 559 THR A CA 1
ATOM 4229 C C . THR A 1 559 ? 1.788 -12.622 -27.330 1.00 86.12 559 THR A C 1
ATOM 4231 O O . THR A 1 559 ? 1.303 -12.291 -26.245 1.00 86.12 559 THR A O 1
ATOM 4234 N N . TYR A 1 560 ? 1.087 -13.231 -28.280 1.00 86.25 560 TYR A N 1
ATOM 4235 C CA . TYR A 1 560 ? -0.341 -13.500 -28.184 1.00 86.25 560 TYR A CA 1
ATOM 4236 C C . TYR A 1 560 ? -0.618 -14.961 -28.504 1.00 86.25 560 TYR A C 1
ATOM 4238 O O . TYR A 1 560 ? -0.066 -15.513 -29.456 1.00 86.25 560 TYR A O 1
ATOM 4246 N N . ILE A 1 561 ? -1.490 -15.565 -27.710 1.00 85.81 561 ILE A N 1
ATOM 4247 C CA . ILE A 1 561 ? -1.903 -16.967 -27.810 1.00 85.81 561 ILE A CA 1
ATOM 4248 C C . ILE A 1 561 ? -3.359 -16.989 -28.326 1.00 85.81 561 ILE A C 1
ATOM 4250 O O . ILE A 1 561 ? -4.051 -15.968 -28.231 1.00 85.81 561 ILE A O 1
ATOM 4254 N N . PRO A 1 562 ? -3.840 -18.073 -28.969 1.00 83.50 562 PRO A N 1
ATOM 4255 C CA . PRO A 1 562 ? -5.231 -18.160 -29.411 1.00 83.50 562 PRO A CA 1
ATOM 4256 C C . PRO A 1 562 ? -6.250 -17.856 -28.301 1.00 83.50 562 PRO A C 1
ATOM 4258 O O . PRO A 1 562 ? -6.079 -18.273 -27.160 1.00 83.50 562 PRO A O 1
ATOM 4261 N N . ASP A 1 563 ? -7.313 -17.127 -28.659 1.00 81.94 563 ASP A N 1
ATOM 4262 C CA . ASP A 1 563 ? -8.374 -16.723 -27.726 1.00 81.94 563 ASP A CA 1
ATOM 4263 C C . ASP A 1 563 ? -9.194 -17.943 -27.269 1.00 81.94 563 ASP A C 1
ATOM 4265 O O . ASP A 1 563 ? -9.591 -18.767 -28.098 1.00 81.94 563 ASP A O 1
ATOM 4269 N N . SER A 1 564 ? -9.472 -18.042 -25.969 1.00 81.81 564 SER A N 1
ATOM 4270 C CA . SER A 1 564 ? -10.360 -19.048 -25.369 1.00 81.81 564 SER A CA 1
ATOM 4271 C C . SER A 1 564 ? -11.692 -18.424 -24.941 1.00 81.81 564 SER A C 1
ATOM 4273 O O . SER A 1 564 ? -11.822 -17.206 -24.843 1.00 81.81 564 SER A O 1
ATOM 4275 N N . GLU A 1 565 ? -12.729 -19.222 -24.693 1.00 83.69 565 GLU A N 1
ATOM 4276 C CA . GLU A 1 565 ? -13.997 -18.679 -24.189 1.00 83.69 565 GLU A CA 1
ATOM 4277 C C . GLU A 1 565 ? -13.832 -18.142 -22.755 1.00 83.69 565 GLU A C 1
ATOM 4279 O O . GLU A 1 565 ? -13.258 -18.807 -21.895 1.00 83.69 565 GLU A O 1
ATOM 4284 N N . LEU A 1 566 ? -14.308 -16.918 -22.496 1.00 85.81 566 LEU A N 1
ATOM 4285 C CA . LEU A 1 566 ? -14.310 -16.336 -21.153 1.00 85.81 566 LEU A CA 1
ATOM 4286 C C . LEU A 1 566 ? -15.541 -16.833 -20.390 1.00 85.81 566 LEU A C 1
ATOM 4288 O O . LEU A 1 566 ? -16.662 -16.475 -20.742 1.00 85.81 566 LEU A O 1
ATOM 4292 N N . VAL A 1 567 ? -15.318 -17.597 -19.320 1.00 89.50 567 VAL A N 1
ATOM 4293 C CA . VAL A 1 567 ? -16.355 -17.973 -18.350 1.00 89.50 567 VAL A CA 1
ATOM 4294 C C . VAL A 1 567 ? -16.188 -17.086 -17.113 1.00 89.50 567 VAL A C 1
ATOM 4296 O O . VAL A 1 567 ? -15.287 -17.343 -16.311 1.00 89.50 567 VAL A O 1
ATOM 4299 N N . PRO A 1 568 ? -16.969 -16.002 -16.972 1.00 91.31 568 PRO A N 1
ATOM 4300 C CA . PRO A 1 568 ? -16.794 -15.071 -15.868 1.00 91.31 568 PRO A CA 1
ATOM 4301 C C . PRO A 1 568 ? -17.279 -15.665 -14.540 1.00 91.31 568 PRO A C 1
ATOM 4303 O O . PRO A 1 568 ? -18.217 -16.463 -14.495 1.00 91.31 568 PRO A O 1
ATOM 4306 N N . ARG A 1 569 ? -16.657 -15.229 -13.445 1.00 90.19 569 ARG A N 1
ATOM 4307 C CA . ARG A 1 569 ? -17.145 -15.433 -12.081 1.00 90.19 569 ARG A CA 1
ATOM 4308 C C . ARG A 1 569 ? -18.387 -14.570 -11.856 1.00 90.19 569 ARG A C 1
ATOM 4310 O O . ARG A 1 569 ? -18.353 -13.368 -12.115 1.00 90.19 569 ARG A O 1
ATOM 4317 N N . ASP A 1 570 ? -19.450 -15.175 -11.333 1.00 88.88 570 ASP A N 1
ATOM 4318 C CA . ASP A 1 570 ? -20.661 -14.450 -10.946 1.00 88.88 570 ASP A CA 1
ATOM 4319 C C . ASP A 1 570 ? -20.403 -13.609 -9.685 1.00 88.88 570 ASP A C 1
ATOM 4321 O O . ASP A 1 570 ? -19.991 -14.136 -8.652 1.00 88.88 570 ASP A O 1
ATOM 4325 N N . LEU A 1 571 ? -20.617 -12.296 -9.780 1.00 90.94 571 LEU A N 1
ATOM 4326 C CA . LEU A 1 571 ? -20.429 -11.335 -8.685 1.00 90.94 571 LEU A CA 1
ATOM 4327 C C . LEU A 1 571 ? -21.752 -10.867 -8.061 1.00 90.94 571 LEU A C 1
ATOM 4329 O O . LEU A 1 571 ? -21.758 -9.965 -7.217 1.00 90.94 571 LEU A O 1
ATOM 4333 N N . ARG A 1 572 ? -22.889 -11.418 -8.497 1.00 91.25 572 ARG A N 1
ATOM 4334 C CA . ARG A 1 572 ? -24.205 -11.078 -7.945 1.00 91.25 572 ARG A CA 1
ATOM 4335 C C . ARG A 1 572 ? -24.319 -11.532 -6.494 1.00 91.25 572 ARG A C 1
ATOM 4337 O O . ARG A 1 572 ? -23.738 -12.531 -6.080 1.00 91.25 572 ARG A O 1
ATOM 4344 N N . LEU A 1 573 ? -25.153 -10.839 -5.721 1.00 89.88 573 LEU A N 1
ATOM 4345 C CA . LEU A 1 573 ? -25.517 -11.293 -4.380 1.00 89.88 573 LEU A CA 1
ATOM 4346 C C . LEU A 1 573 ? -26.355 -12.585 -4.459 1.00 89.88 573 LEU A C 1
ATOM 4348 O O . LEU A 1 573 ? -27.569 -12.530 -4.678 1.00 89.88 573 LEU A O 1
ATOM 4352 N N . VAL A 1 574 ? -25.725 -13.750 -4.282 1.00 83.88 574 VAL A N 1
ATOM 4353 C CA . VAL A 1 574 ? -26.405 -15.061 -4.320 1.00 83.88 574 VAL A CA 1
ATOM 4354 C C . VAL A 1 574 ? -27.011 -15.426 -2.963 1.00 83.88 574 VAL A C 1
ATOM 4356 O O . VAL A 1 574 ? -28.166 -15.871 -2.909 1.00 83.88 574 VAL A O 1
ATOM 4359 N N . VAL A 1 575 ? -26.258 -15.214 -1.879 1.00 80.69 575 VAL A N 1
ATOM 4360 C CA . VAL A 1 575 ? -26.666 -15.486 -0.492 1.00 80.69 575 VAL A CA 1
ATOM 4361 C C . VAL A 1 575 ? -27.255 -14.211 0.114 1.00 80.69 575 VAL A C 1
ATOM 4363 O O . VAL A 1 575 ? -26.534 -13.319 0.550 1.00 80.69 575 VAL A O 1
ATOM 4366 N N . ALA A 1 576 ? -28.583 -14.108 0.098 1.00 83.25 576 ALA A N 1
ATOM 4367 C CA . ALA A 1 576 ? -29.314 -12.983 0.679 1.00 83.25 576 ALA A CA 1
ATOM 4368 C C . ALA A 1 576 ? -29.875 -13.331 2.065 1.00 83.25 576 ALA A C 1
ATOM 4370 O O . ALA A 1 576 ? -30.103 -14.503 2.375 1.00 83.25 576 ALA A O 1
ATOM 4371 N N . LEU A 1 577 ? -30.127 -12.299 2.869 1.00 82.88 577 LEU A N 1
ATOM 4372 C CA . LEU A 1 577 ? -30.838 -12.397 4.137 1.00 82.88 577 LEU A CA 1
ATOM 4373 C C . LEU A 1 577 ? -32.237 -12.981 3.911 1.00 82.88 577 LEU A C 1
ATOM 4375 O O . LEU A 1 577 ? -32.920 -12.657 2.937 1.00 82.88 577 LEU A O 1
ATOM 4379 N N . ASP A 1 578 ? -32.659 -13.844 4.828 1.00 79.06 578 ASP A N 1
ATOM 4380 C CA . ASP A 1 578 ? -34.013 -14.389 4.839 1.00 79.06 578 ASP A CA 1
ATOM 4381 C C . ASP A 1 578 ? -34.983 -13.307 5.350 1.00 79.06 578 ASP A C 1
ATOM 4383 O O . ASP A 1 578 ? -34.839 -12.883 6.497 1.00 79.06 578 ASP A O 1
ATOM 4387 N N . PRO A 1 579 ? -35.952 -12.831 4.542 1.00 76.31 579 PRO A N 1
ATOM 4388 C CA . PRO A 1 579 ? -36.862 -11.759 4.950 1.00 76.31 579 PRO A CA 1
ATOM 4389 C C . PRO A 1 579 ? -37.781 -12.149 6.115 1.00 76.31 579 PRO A C 1
ATOM 4391 O O . PRO A 1 579 ? -38.321 -11.268 6.779 1.00 76.31 579 PRO A O 1
ATOM 4394 N N . GLU A 1 580 ? -37.947 -13.449 6.380 1.00 80.94 580 GLU A N 1
ATOM 4395 C CA . GLU A 1 580 ? -38.722 -13.958 7.517 1.00 80.94 580 GLU A CA 1
ATOM 4396 C C . GLU A 1 580 ? -37.891 -14.035 8.809 1.00 80.94 580 GLU A C 1
ATOM 4398 O O . GLU A 1 580 ? -38.430 -14.321 9.880 1.00 80.94 580 GLU A O 1
ATOM 4403 N N . ARG A 1 581 ? -36.574 -13.790 8.736 1.00 79.75 581 ARG A N 1
ATOM 4404 C CA . ARG A 1 581 ? -35.678 -13.775 9.895 1.00 79.75 581 ARG A CA 1
ATOM 4405 C C . ARG A 1 581 ? -35.329 -12.357 10.307 1.00 79.75 581 ARG A C 1
ATOM 4407 O O . ARG A 1 581 ? -35.065 -11.478 9.491 1.00 79.75 581 ARG A O 1
ATOM 4414 N N . HIS A 1 582 ? -35.254 -12.150 11.614 1.00 81.88 582 HIS A N 1
ATOM 4415 C CA . HIS A 1 582 ? -34.785 -10.899 12.189 1.00 81.88 582 HIS A CA 1
ATOM 4416 C C . HIS A 1 582 ? -33.286 -11.004 12.450 1.00 81.88 582 HIS A C 1
ATOM 4418 O O . HIS A 1 582 ? -32.875 -11.420 13.524 1.00 81.88 582 HIS A O 1
ATOM 4424 N N . ALA A 1 583 ? -32.469 -10.646 11.464 1.00 82.25 583 ALA A N 1
ATOM 4425 C CA . ALA A 1 583 ? -31.020 -10.624 11.623 1.00 82.25 583 ALA A CA 1
ATOM 4426 C C . ALA A 1 583 ? -30.532 -9.255 12.121 1.00 82.25 583 ALA A C 1
ATOM 4428 O O . ALA A 1 583 ? -31.033 -8.208 11.707 1.00 82.25 583 ALA A O 1
ATOM 4429 N N . ALA A 1 584 ? -29.507 -9.258 12.967 1.00 83.69 584 ALA A N 1
ATOM 4430 C CA . ALA A 1 584 ? -28.755 -8.071 13.349 1.00 83.69 584 ALA A CA 1
ATOM 4431 C C . ALA A 1 584 ? -27.256 -8.336 13.188 1.00 83.69 584 ALA A C 1
ATOM 4433 O O . ALA A 1 584 ? -26.756 -9.407 13.545 1.00 83.69 584 ALA A O 1
ATOM 4434 N N . GLN A 1 585 ? -26.515 -7.351 12.678 1.00 86.69 585 GLN A N 1
ATOM 4435 C CA . GLN A 1 585 ? -25.060 -7.443 12.664 1.00 86.69 585 GLN A CA 1
ATOM 4436 C C . GLN A 1 585 ? -24.526 -7.166 14.067 1.00 86.69 585 GLN A C 1
ATOM 4438 O O . GLN A 1 585 ? -24.690 -6.074 14.612 1.00 86.69 585 GLN A O 1
ATOM 4443 N N . ARG A 1 586 ? -23.843 -8.148 14.653 1.00 85.56 586 ARG A N 1
ATOM 4444 C CA . ARG A 1 586 ? -23.189 -7.991 15.950 1.00 85.56 586 ARG A CA 1
ATOM 4445 C C . ARG A 1 586 ? -21.704 -7.739 15.743 1.00 85.56 586 ARG A C 1
ATOM 4447 O O . ARG A 1 586 ? -20.973 -8.644 15.352 1.00 85.56 586 ARG A O 1
ATOM 4454 N N . LYS A 1 587 ? -21.268 -6.512 16.031 1.00 88.06 587 LYS A N 1
ATOM 4455 C CA . LYS A 1 587 ? -19.857 -6.105 16.065 1.00 88.06 587 LYS A CA 1
ATOM 4456 C C . LYS A 1 587 ? -19.381 -6.004 17.510 1.00 88.06 587 LYS A C 1
ATOM 4458 O O . LYS A 1 587 ? -20.035 -5.358 18.328 1.00 88.06 587 LYS A O 1
ATOM 4463 N N . ARG A 1 588 ? -18.256 -6.634 17.843 1.00 89.75 588 ARG A N 1
ATOM 4464 C CA . ARG A 1 588 ? -17.666 -6.564 19.190 1.00 89.75 588 ARG A CA 1
ATOM 4465 C C . ARG A 1 588 ? -16.169 -6.833 19.170 1.00 89.75 588 ARG A C 1
ATOM 4467 O O . ARG A 1 588 ? -15.692 -7.584 18.327 1.00 89.75 588 ARG A O 1
ATOM 4474 N N . ILE A 1 589 ? -15.468 -6.257 20.142 1.00 92.50 589 ILE A N 1
ATOM 4475 C CA . ILE A 1 589 ? -14.113 -6.662 20.523 1.00 92.50 589 ILE A CA 1
ATOM 4476 C C . ILE A 1 589 ? -14.240 -7.361 21.871 1.00 92.50 589 ILE A C 1
ATOM 4478 O O . ILE A 1 589 ? -14.777 -6.781 22.816 1.00 92.50 589 ILE A O 1
ATOM 4482 N N . GLU A 1 590 ? -13.778 -8.601 21.954 1.00 93.06 590 GLU A N 1
ATOM 4483 C CA . GLU A 1 590 ? -13.816 -9.398 23.176 1.00 93.06 590 GLU A CA 1
ATOM 4484 C C . GLU A 1 590 ? -12.394 -9.693 23.660 1.00 93.06 590 GLU A C 1
ATOM 4486 O O . GLU A 1 590 ? -11.534 -10.050 22.849 1.00 93.06 590 GLU A O 1
ATOM 4491 N N . PRO A 1 591 ? -12.117 -9.528 24.965 1.00 94.31 591 PRO A N 1
ATOM 4492 C CA . PRO A 1 591 ? -10.859 -9.968 25.532 1.00 94.31 591 PRO A CA 1
ATOM 4493 C C . PRO A 1 591 ? -10.893 -11.488 25.682 1.00 94.31 591 PRO A C 1
ATOM 4495 O O . PRO A 1 591 ? -11.837 -12.038 26.246 1.00 94.31 591 PRO A O 1
ATOM 4498 N N . LEU A 1 592 ? -9.857 -12.156 25.187 1.00 93.38 592 LEU A N 1
ATOM 4499 C CA . LEU A 1 592 ? -9.665 -13.592 25.316 1.00 93.38 592 LEU A CA 1
ATOM 4500 C C . LEU A 1 592 ? -8.420 -13.837 26.159 1.00 93.38 592 LEU A C 1
ATOM 4502 O O . LEU A 1 592 ? -7.308 -13.521 25.746 1.00 93.38 592 LEU A O 1
ATOM 4506 N N . VAL A 1 593 ? -8.604 -14.393 27.350 1.00 93.19 593 VAL A N 1
ATOM 4507 C CA . VAL A 1 593 ? -7.499 -14.917 28.165 1.00 93.19 593 VAL A CA 1
ATOM 4508 C C . VAL A 1 593 ? -7.134 -16.314 27.655 1.00 93.19 593 VAL A C 1
ATOM 4510 O O . VAL A 1 593 ? -7.983 -17.008 27.096 1.00 93.19 593 VAL A O 1
ATOM 4513 N N . GLU A 1 594 ? -5.888 -16.742 27.850 1.00 91.62 594 GLU A N 1
ATOM 4514 C CA . GLU A 1 594 ? -5.453 -18.110 27.538 1.00 91.62 594 GLU A CA 1
ATOM 4515 C C . GLU A 1 594 ? -6.467 -19.175 28.014 1.00 91.62 594 GLU A C 1
ATOM 4517 O O . GLU A 1 594 ? -6.919 -19.177 29.161 1.00 91.62 594 GLU A O 1
ATOM 4522 N N . GLY A 1 595 ? -6.852 -20.070 27.099 1.00 90.25 595 GLY A N 1
ATOM 4523 C CA . GLY A 1 595 ? -7.839 -21.132 27.298 1.00 90.25 595 GLY A CA 1
ATOM 4524 C C . GLY A 1 595 ? -9.300 -20.725 27.068 1.00 90.25 595 GLY A C 1
ATOM 4525 O O . GLY A 1 595 ? -10.158 -21.604 27.001 1.00 90.25 595 GLY A O 1
ATOM 4526 N N . GLN A 1 596 ? -9.614 -19.432 26.929 1.00 93.44 596 GLN A N 1
ATOM 4527 C CA . GLN A 1 596 ? -10.978 -18.981 26.637 1.00 93.44 596 GLN A CA 1
ATOM 4528 C C . GLN A 1 596 ? -11.366 -19.213 25.176 1.00 93.44 596 GLN A C 1
ATOM 4530 O O . GLN A 1 596 ? -10.527 -19.235 24.274 1.00 93.44 596 GLN A O 1
ATOM 4535 N N . THR A 1 597 ? -12.669 -19.365 24.947 1.00 93.19 597 THR A N 1
ATOM 4536 C CA . THR A 1 597 ? -13.237 -19.674 23.635 1.00 93.19 597 THR A CA 1
ATOM 4537 C C . THR A 1 597 ? -14.113 -18.541 23.118 1.00 93.19 597 THR A C 1
ATOM 4539 O O . THR A 1 597 ? -15.008 -18.079 23.828 1.00 93.19 597 THR A O 1
ATOM 4542 N N . LEU A 1 598 ? -13.921 -18.166 21.857 1.00 91.69 598 LEU A N 1
ATOM 4543 C CA . LEU A 1 598 ? -14.834 -17.343 21.075 1.00 91.69 598 LEU A CA 1
ATOM 4544 C C . LEU A 1 598 ? -15.643 -18.243 20.138 1.00 91.69 598 LEU A C 1
ATOM 4546 O O . LEU A 1 598 ? -15.069 -19.021 19.380 1.00 91.69 598 LEU A O 1
ATOM 4550 N N . VAL A 1 599 ? -16.968 -18.110 20.168 1.00 91.75 599 VAL A N 1
ATOM 4551 C CA . VAL A 1 599 ? -17.868 -18.826 19.255 1.00 91.75 599 VAL A CA 1
ATOM 4552 C C . VAL A 1 599 ? -18.356 -17.872 18.168 1.00 91.75 599 VAL A C 1
ATOM 4554 O O . VAL A 1 599 ? -18.899 -16.797 18.450 1.00 91.75 599 VAL A O 1
ATOM 4557 N N . ILE A 1 600 ? -18.152 -18.285 16.924 1.00 90.81 600 ILE A N 1
ATOM 4558 C CA . ILE A 1 600 ? -18.731 -17.712 15.717 1.00 90.81 600 ILE A CA 1
ATOM 4559 C C . ILE A 1 600 ? -19.899 -18.609 15.317 1.00 90.81 600 ILE A C 1
ATOM 4561 O O . ILE A 1 600 ? -19.723 -19.803 15.088 1.00 90.81 600 ILE A O 1
ATOM 4565 N N . GLU A 1 601 ? -21.097 -18.042 15.300 1.00 87.31 601 GLU A N 1
ATOM 4566 C CA . GLU A 1 601 ? -22.344 -18.758 15.030 1.00 87.31 601 GLU A CA 1
ATOM 4567 C C . GLU A 1 601 ? -22.633 -18.866 13.529 1.00 87.31 601 GLU A C 1
ATOM 4569 O O . GLU A 1 601 ? -23.189 -19.871 13.092 1.00 87.31 601 GLU A O 1
ATOM 4574 N N . ASP A 1 602 ? -22.252 -17.839 12.762 1.00 84.12 602 ASP A N 1
ATOM 4575 C CA . ASP A 1 602 ? -22.416 -17.773 11.308 1.00 84.12 602 ASP A CA 1
ATOM 4576 C C . ASP A 1 602 ? -21.079 -17.453 10.627 1.00 84.12 602 ASP A C 1
ATOM 4578 O O . ASP A 1 602 ? -20.732 -16.298 10.376 1.00 84.12 602 ASP A O 1
ATOM 4582 N N . LEU A 1 603 ? -20.310 -18.502 10.342 1.00 82.50 603 LEU A N 1
ATOM 4583 C CA . LEU A 1 603 ? -18.997 -18.424 9.708 1.00 82.50 603 LEU A CA 1
ATOM 4584 C C . LEU A 1 603 ? -19.062 -17.847 8.284 1.00 82.50 603 LEU A C 1
ATOM 4586 O O . LEU A 1 603 ? -18.130 -17.167 7.857 1.00 82.50 603 LEU A O 1
ATOM 4590 N N . ALA A 1 604 ? -20.172 -18.050 7.566 1.00 79.12 604 ALA A N 1
ATOM 4591 C CA . ALA A 1 604 ? -20.320 -17.584 6.187 1.00 79.12 604 ALA A CA 1
ATOM 4592 C C . ALA A 1 604 ? -20.368 -16.050 6.088 1.00 79.12 604 ALA A C 1
ATOM 4594 O O . ALA A 1 604 ? -19.962 -15.486 5.074 1.00 79.12 604 ALA A O 1
ATOM 4595 N N . THR A 1 605 ? -20.837 -15.366 7.137 1.00 78.88 605 THR A N 1
ATOM 4596 C CA . THR A 1 605 ? -20.923 -13.895 7.183 1.00 78.88 605 THR A CA 1
ATOM 4597 C C . THR A 1 605 ? -19.943 -13.260 8.169 1.00 78.88 605 THR A C 1
ATOM 4599 O O . THR A 1 605 ? -19.847 -12.029 8.244 1.00 78.88 605 THR A O 1
ATOM 4602 N N . ALA A 1 606 ? -19.211 -14.079 8.928 1.00 83.44 606 ALA A N 1
ATOM 4603 C CA . ALA A 1 606 ? -18.316 -13.606 9.966 1.00 83.44 606 ALA A CA 1
ATOM 4604 C C . ALA A 1 606 ? -17.042 -12.965 9.408 1.00 83.44 606 ALA A C 1
ATOM 4606 O O . ALA A 1 606 ? -16.367 -13.503 8.543 1.00 83.44 606 ALA A O 1
ATOM 4607 N N . LYS A 1 607 ? -16.635 -11.842 9.987 1.00 84.12 607 LYS A N 1
ATOM 4608 C CA . LYS A 1 607 ? -15.285 -11.299 9.868 1.00 84.12 607 LYS A CA 1
ATOM 4609 C C . LYS A 1 607 ? -14.643 -11.329 11.239 1.00 84.12 607 LYS A C 1
ATOM 4611 O O . LYS A 1 607 ? -15.227 -10.802 12.189 1.00 84.12 607 LYS A O 1
ATOM 4616 N N . VAL A 1 608 ? -13.469 -11.941 11.346 1.00 86.25 608 VAL A N 1
ATOM 4617 C CA . VAL A 1 608 ? -12.749 -12.084 12.612 1.00 86.25 608 VAL A CA 1
ATOM 4618 C C . VAL A 1 608 ? -11.309 -11.632 12.433 1.00 86.25 608 VAL A C 1
ATOM 4620 O O . VAL A 1 608 ? -10.656 -11.976 11.456 1.00 86.25 608 VAL A O 1
ATOM 4623 N N . HIS A 1 609 ? -10.809 -10.866 13.397 1.00 88.44 609 HIS A N 1
ATOM 4624 C CA . HIS A 1 609 ? -9.390 -10.564 13.511 1.00 88.44 609 HIS A CA 1
ATOM 4625 C C . HIS A 1 609 ? -8.962 -10.633 14.971 1.00 88.44 609 HIS A C 1
ATOM 4627 O O . HIS A 1 609 ? -9.707 -10.216 15.863 1.00 88.44 609 HIS A O 1
ATOM 4633 N N . ILE A 1 610 ? -7.765 -11.158 15.215 1.00 89.88 610 ILE A N 1
ATOM 4634 C CA . ILE A 1 610 ? -7.257 -11.399 16.560 1.00 89.88 610 ILE A CA 1
ATOM 4635 C C . ILE A 1 610 ? -5.946 -10.640 16.743 1.00 89.88 610 ILE A C 1
ATOM 4637 O O . ILE A 1 610 ? -4.961 -10.892 16.056 1.00 89.88 610 ILE A O 1
ATOM 4641 N N . ILE A 1 611 ? -5.941 -9.721 17.706 1.00 91.81 611 ILE A N 1
ATOM 4642 C CA . ILE A 1 611 ? -4.738 -9.049 18.189 1.00 91.81 611 ILE A CA 1
ATOM 4643 C C . ILE A 1 611 ? -4.200 -9.858 19.368 1.00 91.81 611 ILE A C 1
ATOM 4645 O O . ILE A 1 611 ? -4.667 -9.709 20.495 1.00 91.81 611 ILE A O 1
ATOM 4649 N N . ASP A 1 612 ? -3.219 -10.711 19.109 1.00 91.88 612 ASP A N 1
ATOM 4650 C CA . ASP A 1 612 ? -2.595 -11.627 20.073 1.00 91.88 612 ASP A CA 1
ATOM 4651 C C . ASP A 1 612 ? -1.123 -11.293 20.362 1.00 91.88 612 ASP A C 1
ATOM 4653 O O . ASP A 1 612 ? -0.496 -11.961 21.177 1.00 91.88 612 ASP A O 1
ATOM 4657 N N . THR A 1 613 ? -0.561 -10.251 19.739 1.00 93.62 613 THR A N 1
ATOM 4658 C CA . THR A 1 613 ? 0.811 -9.793 19.990 1.00 93.62 613 THR A CA 1
ATOM 4659 C C . THR A 1 613 ? 0.899 -8.284 20.194 1.00 93.62 613 THR A C 1
ATOM 4661 O O . THR A 1 613 ? 0.058 -7.508 19.731 1.00 93.62 613 THR A O 1
ATOM 4664 N N . VAL A 1 614 ? 1.971 -7.843 20.861 1.00 94.12 614 VAL A N 1
ATOM 4665 C CA . VAL A 1 614 ? 2.324 -6.414 20.969 1.00 94.12 614 VAL A CA 1
ATOM 4666 C C . VAL A 1 614 ? 2.525 -5.781 19.586 1.00 94.12 614 VAL A C 1
ATOM 4668 O O . VAL A 1 614 ? 2.175 -4.619 19.394 1.00 94.12 614 VAL A O 1
ATOM 4671 N N . GLU A 1 615 ? 3.055 -6.535 18.620 1.00 91.06 615 GLU A N 1
ATOM 4672 C CA . GLU A 1 615 ? 3.232 -6.082 17.236 1.00 91.06 615 GLU A CA 1
ATOM 4673 C C . GLU A 1 615 ? 1.891 -5.771 16.562 1.00 91.06 615 GLU A C 1
ATOM 4675 O O . GLU A 1 615 ? 1.701 -4.662 16.063 1.00 91.06 615 GLU A O 1
ATOM 4680 N N . ARG A 1 616 ? 0.920 -6.690 16.635 1.00 89.38 616 ARG A N 1
ATOM 4681 C CA . ARG A 1 616 ? -0.427 -6.469 16.085 1.00 89.38 616 ARG A CA 1
ATOM 4682 C C . ARG A 1 616 ? -1.157 -5.322 16.782 1.00 89.38 616 ARG A C 1
ATOM 4684 O O . ARG A 1 616 ? -1.843 -4.538 16.132 1.00 89.38 616 ARG A O 1
ATOM 4691 N N . ALA A 1 617 ? -0.977 -5.163 18.095 1.00 92.25 617 ALA A N 1
ATOM 4692 C CA . ALA A 1 617 ? -1.547 -4.033 18.828 1.00 92.25 617 ALA A CA 1
ATOM 4693 C C . ALA A 1 617 ? -0.938 -2.692 18.389 1.00 92.25 617 ALA A C 1
ATOM 4695 O O . ALA A 1 617 ? -1.655 -1.701 18.253 1.00 92.25 617 ALA A O 1
ATOM 4696 N N . HIS A 1 618 ? 0.375 -2.659 18.142 1.00 92.31 618 HIS A N 1
ATOM 4697 C CA . HIS A 1 618 ? 1.076 -1.483 17.622 1.00 92.31 618 HIS A CA 1
ATOM 4698 C C . HIS A 1 618 ? 0.589 -1.124 16.213 1.00 92.31 618 HIS A C 1
ATOM 4700 O O . HIS A 1 618 ? 0.250 0.036 15.967 1.00 92.31 618 HIS A O 1
ATOM 4706 N N . ALA A 1 619 ? 0.439 -2.120 15.335 1.00 85.94 619 ALA A N 1
ATOM 4707 C CA . ALA A 1 619 ? -0.120 -1.944 13.996 1.00 85.94 619 ALA A CA 1
ATOM 4708 C C . ALA A 1 619 ? -1.566 -1.417 14.029 1.00 85.94 619 ALA A C 1
ATOM 4710 O O . ALA A 1 619 ? -1.894 -0.483 13.300 1.00 85.94 619 ALA A O 1
ATOM 4711 N N . TYR A 1 620 ? -2.414 -1.939 14.921 1.00 89.00 620 TYR A N 1
ATOM 4712 C CA . TYR A 1 620 ? -3.793 -1.471 15.093 1.00 89.00 620 TYR A CA 1
ATOM 4713 C C . TYR A 1 620 ? -3.873 0.004 15.521 1.00 89.00 620 TYR A C 1
ATOM 4715 O O . TYR A 1 620 ? -4.676 0.766 14.981 1.00 89.00 620 TYR A O 1
ATOM 4723 N N . LEU A 1 621 ? -3.011 0.445 16.444 1.00 90.38 621 LEU A N 1
ATOM 4724 C CA . LEU A 1 621 ? -2.954 1.855 16.849 1.00 90.38 621 LEU A CA 1
ATOM 4725 C C . LEU A 1 621 ? -2.486 2.764 15.701 1.00 90.38 621 LEU A C 1
ATOM 4727 O O . LEU A 1 621 ? -3.049 3.845 15.527 1.00 90.38 621 LEU A O 1
ATOM 4731 N N . LEU A 1 622 ? -1.516 2.316 14.893 1.00 86.69 622 LEU A N 1
ATOM 4732 C CA . LEU A 1 622 ? -1.064 3.036 13.695 1.00 86.69 622 LEU A CA 1
ATOM 4733 C C . LEU A 1 622 ? -2.128 3.092 12.588 1.00 86.69 622 LEU A C 1
ATOM 4735 O O . LEU A 1 622 ? -2.221 4.101 11.894 1.00 86.69 622 LEU A O 1
ATOM 4739 N N . ALA A 1 623 ? -2.944 2.046 12.434 1.00 82.44 623 ALA A N 1
ATOM 4740 C CA . ALA A 1 623 ? -4.049 2.027 11.473 1.00 82.44 623 ALA A CA 1
ATOM 4741 C C . ALA A 1 623 ? -5.145 3.042 11.840 1.00 82.44 623 ALA A C 1
ATOM 4743 O O . ALA A 1 623 ? -5.729 3.681 10.968 1.00 82.44 623 ALA A O 1
ATOM 4744 N N . LEU A 1 624 ? -5.400 3.232 13.138 1.00 85.62 624 LEU A N 1
ATOM 4745 C CA . LEU A 1 624 ? -6.350 4.231 13.634 1.00 85.62 624 LEU A CA 1
ATOM 4746 C C . LEU A 1 624 ? -5.815 5.663 13.556 1.00 85.62 624 LEU A C 1
ATOM 4748 O O . LEU A 1 624 ? -6.592 6.606 13.393 1.00 85.62 624 LEU A O 1
ATOM 4752 N N . ARG A 1 625 ? -4.500 5.836 13.705 1.00 85.62 625 ARG A N 1
ATOM 4753 C CA . ARG A 1 625 ? -3.821 7.118 13.545 1.00 85.62 625 ARG A CA 1
ATOM 4754 C C . ARG A 1 625 ? -2.375 6.908 13.124 1.00 85.62 625 ARG A C 1
ATOM 4756 O O . ARG A 1 625 ? -1.561 6.428 13.911 1.00 85.62 625 ARG A O 1
ATOM 4763 N N . ASP A 1 626 ? -2.036 7.418 11.946 1.00 81.62 626 ASP A N 1
ATOM 4764 C CA . ASP A 1 626 ? -0.648 7.470 11.504 1.00 81.62 626 ASP A CA 1
ATOM 4765 C C . ASP A 1 626 ? 0.154 8.488 12.338 1.00 81.62 626 ASP A C 1
ATOM 4767 O O . ASP A 1 626 ? 0.064 9.702 12.136 1.00 81.62 626 ASP A O 1
ATOM 4771 N N . ASP A 1 627 ? 0.921 7.986 13.310 1.00 86.75 627 ASP A N 1
ATOM 4772 C CA . ASP A 1 627 ? 1.855 8.775 14.110 1.00 86.75 627 ASP A CA 1
ATOM 4773 C C . ASP A 1 627 ? 3.312 8.399 13.755 1.00 86.75 627 ASP A C 1
ATOM 4775 O O . ASP A 1 627 ? 3.746 7.265 14.004 1.00 86.75 627 ASP A O 1
ATOM 4779 N N . PRO A 1 628 ? 4.110 9.331 13.193 1.00 87.44 628 PRO A N 1
ATOM 4780 C CA . PRO A 1 628 ? 5.483 9.044 12.781 1.00 87.44 628 PRO A CA 1
ATOM 4781 C C . PRO A 1 628 ? 6.393 8.686 13.962 1.00 87.44 628 PRO A C 1
ATOM 4783 O O . PRO A 1 628 ? 7.311 7.884 13.798 1.00 87.44 628 PRO A O 1
ATOM 4786 N N . THR A 1 629 ? 6.112 9.216 15.155 1.00 92.56 629 THR A N 1
ATOM 4787 C CA . THR A 1 629 ? 6.868 8.917 16.378 1.00 92.56 629 THR A CA 1
ATOM 4788 C C . THR A 1 629 ? 6.588 7.493 16.838 1.00 92.56 629 THR A C 1
ATOM 4790 O O . THR A 1 629 ? 7.507 6.743 17.153 1.00 92.56 629 THR A O 1
ATOM 4793 N N . LEU A 1 630 ? 5.319 7.071 16.814 1.00 91.69 630 LEU A N 1
ATOM 4794 C CA . LEU A 1 630 ? 4.952 5.693 17.147 1.00 91.69 630 LEU A CA 1
ATOM 4795 C C . LEU A 1 630 ? 5.610 4.693 16.186 1.00 91.69 630 LEU A C 1
ATOM 4797 O O . LEU A 1 630 ? 6.067 3.631 16.615 1.00 91.69 630 LEU A O 1
ATOM 4801 N N . ARG A 1 631 ? 5.725 5.053 14.900 1.00 88.44 631 ARG A N 1
ATOM 4802 C CA . ARG A 1 631 ? 6.442 4.264 13.887 1.00 88.44 631 ARG A CA 1
ATOM 4803 C C . ARG A 1 631 ? 7.951 4.199 14.156 1.00 88.44 631 ARG A C 1
ATOM 4805 O O . ARG A 1 631 ? 8.538 3.126 14.008 1.00 88.44 631 ARG A O 1
ATOM 4812 N N . GLU A 1 632 ? 8.575 5.299 14.583 1.00 89.50 632 GLU A N 1
ATOM 4813 C CA . GLU A 1 632 ? 9.989 5.325 14.997 1.00 89.50 632 GLU A CA 1
ATOM 4814 C C . GLU A 1 632 ? 10.251 4.357 16.165 1.00 89.50 632 GLU A C 1
ATOM 4816 O O . GLU A 1 632 ? 11.257 3.648 16.177 1.00 89.50 632 GLU A O 1
ATOM 4821 N N . PHE A 1 633 ? 9.290 4.232 17.084 1.00 93.69 633 PHE A N 1
ATOM 4822 C CA . PHE A 1 633 ? 9.334 3.299 18.213 1.00 93.69 633 PHE A CA 1
ATOM 4823 C C . PHE A 1 633 ? 8.940 1.854 17.869 1.00 93.69 633 PHE A C 1
ATOM 4825 O O . PHE A 1 633 ? 8.856 1.022 18.767 1.00 93.69 633 PHE A O 1
ATOM 4832 N N . SER A 1 634 ? 8.764 1.494 16.593 1.00 90.38 634 SER A N 1
ATOM 4833 C CA . SER A 1 634 ? 8.437 0.114 16.176 1.00 90.38 634 SER A CA 1
ATOM 4834 C C . SER A 1 634 ? 9.416 -0.947 16.698 1.00 90.38 634 SER A C 1
ATOM 4836 O O . SER A 1 634 ? 9.027 -2.101 16.861 1.00 90.38 634 SER A O 1
ATOM 4838 N N . PHE A 1 635 ? 10.652 -0.574 17.057 1.00 92.12 635 PHE A N 1
ATOM 4839 C CA . PHE A 1 635 ? 11.626 -1.480 17.676 1.00 92.12 635 PHE A CA 1
ATOM 4840 C C . PHE A 1 635 ? 11.133 -2.129 18.983 1.00 92.12 635 PHE A C 1
ATOM 4842 O O . PHE A 1 635 ? 11.627 -3.199 19.339 1.00 92.12 635 PHE A O 1
ATOM 4849 N N . VAL A 1 636 ? 10.167 -1.527 19.693 1.00 94.62 636 VAL A N 1
ATOM 4850 C CA . VAL A 1 636 ? 9.622 -2.089 20.942 1.00 94.62 636 VAL A CA 1
ATOM 4851 C C . VAL A 1 636 ? 8.883 -3.406 20.711 1.00 94.62 636 VAL A C 1
ATOM 4853 O O . VAL A 1 636 ? 8.905 -4.266 21.584 1.00 94.62 636 VAL A O 1
ATOM 4856 N N . THR A 1 637 ? 8.301 -3.609 19.525 1.00 93.25 637 THR A N 1
ATOM 4857 C CA . THR A 1 637 ? 7.596 -4.850 19.147 1.00 93.25 637 THR A CA 1
ATOM 4858 C C . THR A 1 637 ? 8.545 -6.053 19.096 1.00 93.25 637 THR A C 1
ATOM 4860 O O . THR A 1 637 ? 8.206 -7.152 19.526 1.00 93.25 637 THR A O 1
ATOM 4863 N N . ARG A 1 638 ? 9.794 -5.818 18.686 1.00 92.06 638 ARG A N 1
ATOM 4864 C CA . ARG A 1 638 ? 10.865 -6.819 18.600 1.00 92.06 638 ARG A CA 1
ATOM 4865 C C . ARG A 1 638 ? 11.847 -6.778 19.769 1.00 92.06 638 ARG A C 1
ATOM 4867 O O . ARG A 1 638 ? 12.863 -7.458 19.724 1.00 92.06 638 ARG A O 1
ATOM 4874 N N . TRP A 1 639 ? 11.565 -6.018 20.832 1.00 93.88 639 TRP A N 1
ATOM 4875 C CA . TRP A 1 639 ? 12.482 -5.836 21.970 1.00 93.88 639 TRP A CA 1
ATOM 4876 C C . TRP A 1 639 ? 13.018 -7.165 22.527 1.00 93.88 639 TRP A C 1
ATOM 4878 O O . TRP A 1 639 ? 14.208 -7.305 22.812 1.00 93.88 639 TRP A O 1
ATOM 4888 N N . HIS A 1 640 ? 12.143 -8.169 22.606 1.00 92.62 640 HIS A N 1
ATOM 4889 C CA . HIS A 1 640 ? 12.449 -9.508 23.100 1.00 92.62 640 HIS A CA 1
ATOM 4890 C C . HIS A 1 640 ? 13.506 -10.274 22.275 1.00 92.62 640 HIS A C 1
ATOM 4892 O O . HIS A 1 640 ? 14.201 -11.115 22.847 1.00 92.62 640 HIS A O 1
ATOM 4898 N N . THR A 1 641 ? 13.684 -9.976 20.981 1.00 92.81 641 THR A N 1
ATOM 4899 C CA . THR A 1 641 ? 14.681 -10.635 20.112 1.00 92.81 641 THR A CA 1
ATOM 4900 C C . THR A 1 641 ? 16.018 -9.902 20.055 1.00 92.81 641 THR A C 1
ATOM 4902 O O . THR A 1 641 ? 16.993 -10.456 19.555 1.00 92.81 641 THR A O 1
ATOM 4905 N N . LEU A 1 642 ? 16.081 -8.656 20.533 1.00 92.50 642 LEU A N 1
ATOM 4906 C CA . LEU A 1 642 ? 17.286 -7.832 20.434 1.00 92.50 642 LEU A CA 1
ATOM 4907 C C . LEU A 1 642 ? 18.383 -8.332 21.376 1.00 92.50 642 LEU A C 1
ATOM 4909 O O . LEU A 1 642 ? 18.098 -8.738 22.508 1.00 92.50 642 LEU A O 1
ATOM 4913 N N . ALA A 1 643 ? 19.638 -8.237 20.934 1.00 93.50 643 ALA A N 1
ATOM 4914 C CA . ALA A 1 643 ? 20.802 -8.501 21.776 1.00 93.50 643 ALA A CA 1
ATOM 4915 C C . ALA A 1 643 ? 20.970 -7.409 22.851 1.00 93.50 643 ALA A C 1
ATOM 4917 O O . ALA A 1 643 ? 20.597 -6.258 22.635 1.00 93.50 643 ALA A O 1
ATOM 4918 N N . ASP A 1 644 ? 21.578 -7.735 23.999 1.00 91.75 644 ASP A N 1
ATOM 4919 C CA . ASP A 1 644 ? 21.706 -6.792 25.130 1.00 91.75 644 ASP A CA 1
ATOM 4920 C C . ASP A 1 644 ? 22.434 -5.486 24.754 1.00 91.75 644 ASP A C 1
ATOM 4922 O O . ASP A 1 644 ? 22.041 -4.406 25.190 1.00 91.75 644 ASP A O 1
ATOM 4926 N N . ALA A 1 645 ? 23.455 -5.562 23.892 1.00 91.69 645 ALA A N 1
ATOM 4927 C CA . ALA A 1 645 ? 24.167 -4.382 23.397 1.00 91.69 645 ALA A CA 1
ATOM 4928 C C . ALA A 1 645 ? 23.247 -3.443 22.594 1.00 91.69 645 ALA A C 1
ATOM 4930 O O . ALA A 1 645 ? 23.213 -2.243 22.860 1.00 91.69 645 ALA A O 1
ATOM 4931 N N . GLU A 1 646 ? 22.448 -4.001 21.680 1.00 92.44 646 GLU A N 1
ATOM 4932 C CA . GLU A 1 646 ? 21.488 -3.245 20.869 1.00 92.44 646 GLU A CA 1
ATOM 4933 C C . GLU A 1 646 ? 20.348 -2.679 21.731 1.00 92.44 646 GLU A C 1
ATOM 4935 O O . GLU A 1 646 ? 19.963 -1.522 21.566 1.00 92.44 646 GLU A O 1
ATOM 4940 N N . ARG A 1 647 ? 19.854 -3.439 22.724 1.00 94.06 647 ARG A N 1
ATOM 4941 C CA . ARG A 1 647 ? 18.864 -2.941 23.700 1.00 94.06 647 ARG A CA 1
ATOM 4942 C C . ARG A 1 647 ? 19.379 -1.719 24.447 1.00 94.06 647 ARG A C 1
ATOM 4944 O O . ARG A 1 647 ? 18.639 -0.753 24.613 1.00 94.06 647 ARG A O 1
ATOM 4951 N N . ARG A 1 648 ? 20.638 -1.736 24.893 1.00 93.19 648 ARG A N 1
ATOM 4952 C CA . ARG A 1 648 ? 21.258 -0.599 25.594 1.00 93.19 648 ARG A CA 1
ATOM 4953 C C . ARG A 1 648 ? 21.453 0.606 24.683 1.00 93.19 648 ARG A C 1
ATOM 4955 O O . ARG A 1 648 ? 21.231 1.724 25.134 1.00 93.19 648 ARG A O 1
ATOM 4962 N N . GLU A 1 649 ? 21.837 0.392 23.428 1.00 91.62 649 GLU A N 1
ATOM 4963 C CA . GLU A 1 649 ? 21.979 1.465 22.439 1.00 91.62 649 GLU A CA 1
ATOM 4964 C C . GLU A 1 649 ? 20.630 2.135 22.147 1.00 91.62 649 GLU A C 1
ATOM 4966 O O . GLU A 1 649 ? 20.499 3.355 22.271 1.00 91.62 649 GLU A O 1
ATOM 4971 N N . LEU A 1 650 ? 19.597 1.339 21.852 1.00 92.56 650 LEU A N 1
ATOM 4972 C CA . LEU A 1 650 ? 18.240 1.842 21.644 1.00 92.56 650 LEU A CA 1
ATOM 4973 C C . LEU A 1 650 ? 17.700 2.521 22.901 1.00 92.56 650 LEU A C 1
ATOM 4975 O O . LEU A 1 650 ? 17.145 3.612 22.808 1.00 92.56 650 LEU A O 1
ATOM 4979 N N . TYR A 1 651 ? 17.907 1.934 24.080 1.00 93.94 651 TYR A N 1
ATOM 4980 C CA . TYR A 1 651 ? 17.524 2.563 25.339 1.00 93.94 651 TYR A CA 1
ATOM 4981 C C . TYR A 1 651 ? 18.210 3.920 25.518 1.00 93.94 651 TYR A C 1
ATOM 4983 O O . TYR A 1 651 ? 17.539 4.908 25.794 1.00 93.94 651 TYR A O 1
ATOM 4991 N N . SER A 1 652 ? 19.523 3.997 25.289 1.00 90.62 652 SER A N 1
ATOM 4992 C CA . SER A 1 652 ? 20.282 5.247 25.398 1.00 90.62 652 SER A CA 1
ATOM 4993 C C . SER A 1 652 ? 19.778 6.327 24.440 1.00 90.62 652 SER A C 1
ATOM 4995 O O . SER A 1 652 ? 19.857 7.508 24.768 1.00 90.62 652 SER A O 1
ATOM 4997 N N . LYS A 1 653 ? 19.280 5.941 23.262 1.00 90.69 653 LYS A N 1
ATOM 4998 C CA . LYS A 1 653 ? 18.746 6.867 22.258 1.00 90.69 653 LYS A CA 1
ATOM 4999 C C . LYS A 1 653 ? 17.301 7.290 22.543 1.00 90.69 653 LYS A C 1
ATOM 5001 O O . LYS A 1 653 ? 16.947 8.438 22.291 1.00 90.69 653 LYS A O 1
ATOM 5006 N N . PHE A 1 654 ? 16.477 6.376 23.054 1.00 93.75 654 PHE A N 1
ATOM 5007 C CA . PHE A 1 654 ? 15.019 6.527 23.137 1.00 93.75 654 PHE A CA 1
ATOM 5008 C C . PHE A 1 654 ? 14.465 6.622 24.571 1.00 93.75 654 PHE A C 1
ATOM 5010 O O . PHE A 1 654 ? 13.253 6.540 24.770 1.00 93.75 654 PHE A O 1
ATOM 5017 N N . ALA A 1 655 ? 15.314 6.789 25.590 1.00 94.25 655 ALA A N 1
ATOM 5018 C CA . ALA A 1 655 ? 14.889 6.851 26.989 1.00 94.25 655 ALA A CA 1
ATOM 5019 C C . ALA A 1 655 ? 13.891 7.998 27.262 1.00 94.25 655 ALA A C 1
ATOM 5021 O O . ALA A 1 655 ? 14.219 9.185 27.194 1.00 94.25 655 ALA A O 1
ATOM 5022 N N . CYS A 1 656 ? 12.664 7.615 27.617 1.00 95.06 656 CYS A N 1
ATOM 5023 C CA . CYS A 1 656 ? 11.531 8.479 27.955 1.00 95.06 656 CYS A CA 1
ATOM 5024 C C . CYS A 1 656 ? 10.531 7.717 28.844 1.00 95.06 656 CYS A C 1
ATOM 5026 O O . CYS A 1 656 ? 10.683 6.515 29.077 1.00 95.06 656 CYS A O 1
ATOM 5028 N N . HIS A 1 657 ? 9.514 8.404 29.368 1.00 95.75 657 HIS A N 1
ATOM 5029 C CA . HIS A 1 657 ? 8.483 7.825 30.239 1.00 95.75 657 HIS A CA 1
ATOM 5030 C C . HIS A 1 657 ? 7.712 6.688 29.579 1.00 95.75 657 HIS A C 1
ATOM 5032 O O . HIS A 1 657 ? 7.497 5.660 30.217 1.00 95.75 657 HIS A O 1
ATOM 5038 N N . GLU A 1 658 ? 7.379 6.841 28.303 1.00 96.50 658 GLU A N 1
ATOM 5039 C CA . GLU A 1 658 ? 6.719 5.847 27.462 1.00 96.50 658 GLU A CA 1
ATOM 5040 C C . GLU A 1 658 ? 7.505 4.531 27.447 1.00 96.50 658 GLU A C 1
ATOM 5042 O O . GLU A 1 658 ? 6.975 3.471 27.784 1.00 96.50 658 GLU A O 1
ATOM 5047 N N . LEU A 1 659 ? 8.801 4.610 27.124 1.00 96.88 659 LEU A N 1
ATOM 5048 C CA . LEU A 1 659 ? 9.682 3.446 27.083 1.00 96.88 659 LEU A CA 1
ATOM 5049 C C . LEU A 1 659 ? 9.923 2.872 28.483 1.00 96.88 659 LEU A C 1
ATOM 5051 O O . LEU A 1 659 ? 9.968 1.657 28.647 1.00 96.88 659 LEU A O 1
ATOM 5055 N N . HIS A 1 660 ? 10.046 3.712 29.513 1.00 96.75 660 HIS A N 1
ATOM 5056 C CA . HIS A 1 660 ? 10.220 3.233 30.885 1.00 96.75 660 HIS A CA 1
ATOM 5057 C C . HIS A 1 660 ? 9.010 2.439 31.384 1.00 96.75 660 HIS A C 1
ATOM 5059 O O . HIS A 1 660 ? 9.195 1.388 31.995 1.00 96.75 660 HIS A O 1
ATOM 5065 N N . LEU A 1 661 ? 7.790 2.914 31.112 1.00 96.62 661 LEU A N 1
ATOM 5066 C CA . LEU A 1 661 ? 6.557 2.188 31.420 1.00 96.62 661 LEU A CA 1
ATOM 5067 C C . LEU A 1 661 ? 6.492 0.877 30.636 1.00 96.62 661 LEU A C 1
ATOM 5069 O O . LEU A 1 661 ? 6.212 -0.169 31.220 1.00 96.62 661 LEU A O 1
ATOM 5073 N N . PHE A 1 662 ? 6.815 0.913 29.342 1.00 97.06 662 PHE A N 1
ATOM 5074 C CA . PHE A 1 662 ? 6.848 -0.285 28.507 1.00 97.06 662 PHE A CA 1
ATOM 5075 C C . PHE A 1 662 ? 7.799 -1.342 29.074 1.00 97.06 662 PHE A C 1
ATOM 5077 O O . PHE A 1 662 ? 7.391 -2.477 29.302 1.00 97.06 662 PHE A O 1
ATOM 5084 N N . LEU A 1 663 ? 9.041 -0.970 29.391 1.00 96.88 663 LEU A N 1
ATOM 5085 C CA . LEU A 1 663 ? 10.031 -1.892 29.951 1.00 96.88 663 LEU A CA 1
ATOM 5086 C C . LEU A 1 663 ? 9.645 -2.384 31.349 1.00 96.88 663 LEU A C 1
ATOM 5088 O O . LEU A 1 663 ? 9.859 -3.550 31.657 1.00 96.88 663 LEU A O 1
ATOM 5092 N N . PHE A 1 664 ? 9.023 -1.546 32.182 1.00 96.38 664 PHE A N 1
ATOM 5093 C CA . PHE A 1 664 ? 8.544 -1.960 33.504 1.00 96.38 664 PHE A CA 1
ATOM 5094 C C . PHE A 1 664 ? 7.549 -3.127 33.427 1.00 96.38 664 PHE A C 1
ATOM 5096 O O . PHE A 1 664 ? 7.628 -4.039 34.253 1.00 96.38 664 PHE A O 1
ATOM 5103 N N . HIS A 1 665 ? 6.632 -3.092 32.454 1.00 94.31 665 HIS A N 1
ATOM 5104 C CA . HIS A 1 665 ? 5.603 -4.116 32.264 1.00 94.31 665 HIS A CA 1
ATOM 5105 C C . HIS A 1 665 ? 6.072 -5.295 31.399 1.00 94.31 665 HIS A C 1
ATOM 5107 O O . HIS A 1 665 ? 5.717 -6.436 31.683 1.00 94.31 665 HIS A O 1
ATOM 5113 N N . LYS A 1 666 ? 6.871 -5.043 30.356 1.00 94.81 666 LYS A N 1
ATOM 5114 C CA . LYS A 1 666 ? 7.223 -6.037 29.328 1.00 94.81 666 LYS A CA 1
ATOM 5115 C C . LYS A 1 666 ? 8.585 -6.707 29.520 1.00 94.81 666 LYS A C 1
ATOM 5117 O O . LYS A 1 666 ? 8.764 -7.830 29.063 1.00 94.81 666 LYS A O 1
ATOM 5122 N N . ASP A 1 667 ? 9.537 -6.053 30.188 1.00 95.38 667 ASP A N 1
ATOM 5123 C CA . ASP A 1 667 ? 10.881 -6.586 30.460 1.00 95.38 667 ASP A CA 1
ATOM 5124 C C . ASP A 1 667 ? 11.371 -6.131 31.842 1.00 95.38 667 ASP A C 1
ATOM 5126 O O . ASP A 1 667 ? 12.247 -5.271 32.004 1.00 95.38 667 ASP A O 1
ATOM 5130 N N . ARG A 1 668 ? 10.767 -6.728 32.874 1.00 95.25 668 ARG A N 1
ATOM 5131 C CA . ARG A 1 668 ? 11.042 -6.369 34.266 1.00 95.25 668 ARG A CA 1
ATOM 5132 C C . ARG A 1 668 ? 12.516 -6.535 34.640 1.00 95.25 668 ARG A C 1
ATOM 5134 O O . ARG A 1 668 ? 13.047 -5.734 35.409 1.00 95.25 668 ARG A O 1
ATOM 5141 N N . ALA A 1 669 ? 13.169 -7.555 34.085 1.00 95.62 669 ALA A N 1
ATOM 5142 C CA . ALA A 1 669 ? 14.567 -7.857 34.357 1.00 95.62 669 ALA A CA 1
ATOM 5143 C C . ALA A 1 669 ? 15.489 -6.738 33.853 1.00 95.62 669 ALA A C 1
ATOM 5145 O O . ALA A 1 669 ? 16.322 -6.244 34.617 1.00 95.62 669 ALA A O 1
ATOM 5146 N N . PHE A 1 670 ? 15.306 -6.282 32.608 1.00 95.50 670 PHE A N 1
ATOM 5147 C CA . PHE A 1 670 ? 16.058 -5.144 32.077 1.00 95.50 670 PHE A CA 1
ATOM 5148 C C . PHE A 1 670 ? 15.737 -3.852 32.835 1.00 95.50 670 PHE A C 1
ATOM 5150 O O . PHE A 1 670 ? 16.642 -3.075 33.154 1.00 95.50 670 PHE A O 1
ATOM 5157 N N . PHE A 1 671 ? 14.463 -3.631 33.181 1.00 96.75 671 PHE A N 1
ATOM 5158 C CA . PHE A 1 671 ? 14.053 -2.459 33.949 1.00 96.75 671 PHE A CA 1
ATOM 5159 C C . PHE A 1 671 ? 14.768 -2.377 35.305 1.00 96.75 671 PHE A C 1
ATOM 5161 O O . PHE A 1 671 ? 15.363 -1.347 35.622 1.00 96.75 671 PHE A O 1
ATOM 5168 N N . ASP A 1 672 ? 14.744 -3.445 36.106 1.00 96.88 672 ASP A N 1
ATOM 5169 C CA . ASP A 1 672 ? 15.357 -3.435 37.439 1.00 96.88 672 ASP A CA 1
ATOM 5170 C C . ASP A 1 672 ? 16.895 -3.360 37.373 1.00 96.88 672 ASP A C 1
ATOM 5172 O O . ASP A 1 672 ? 17.505 -2.729 38.238 1.00 96.88 672 ASP A O 1
ATOM 5176 N N . ALA A 1 673 ? 17.520 -3.946 36.344 1.00 95.88 673 ALA A N 1
ATOM 5177 C CA . ALA A 1 673 ? 18.974 -3.953 36.175 1.00 95.88 673 ALA A CA 1
ATOM 5178 C C . ALA A 1 673 ? 19.547 -2.635 35.619 1.00 95.88 673 ALA A C 1
ATOM 5180 O O . ALA A 1 673 ? 20.623 -2.214 36.045 1.00 95.88 673 ALA A O 1
ATOM 5181 N N . VAL A 1 674 ? 18.857 -1.991 34.671 1.00 94.44 674 VAL A N 1
ATOM 5182 C CA . VAL A 1 674 ? 19.374 -0.832 33.917 1.00 94.44 674 VAL A CA 1
ATOM 5183 C C . VAL A 1 674 ? 18.574 0.432 34.221 1.00 94.44 674 VAL A C 1
ATOM 5185 O O . VAL A 1 674 ? 19.133 1.422 34.692 1.00 94.44 674 VAL A O 1
ATOM 5188 N N . VAL A 1 675 ? 17.259 0.404 33.993 1.00 94.69 675 VAL A N 1
ATOM 5189 C CA . VAL A 1 675 ? 16.401 1.602 34.029 1.00 94.69 675 VAL A CA 1
ATOM 5190 C C . VAL A 1 675 ? 16.255 2.148 35.447 1.00 94.69 675 VAL A C 1
ATOM 5192 O O . VAL A 1 675 ? 16.446 3.338 35.675 1.00 94.69 675 VAL A O 1
ATOM 5195 N N . LYS A 1 676 ? 15.946 1.295 36.426 1.00 95.25 676 LYS A N 1
ATOM 5196 C CA . LYS A 1 676 ? 15.709 1.687 37.821 1.00 95.25 676 LYS A CA 1
ATOM 5197 C C . LYS A 1 676 ? 16.917 2.378 38.475 1.00 95.25 676 LYS A C 1
ATOM 5199 O O . LYS A 1 676 ? 16.726 3.476 39.010 1.00 95.25 676 LYS A O 1
ATOM 5204 N N . PRO A 1 677 ? 18.148 1.817 38.451 1.00 94.75 677 PRO A N 1
ATOM 5205 C CA . PRO A 1 677 ? 19.308 2.503 39.019 1.00 94.75 677 PRO A CA 1
ATOM 5206 C C . PRO A 1 677 ? 19.664 3.773 38.240 1.00 94.75 677 PRO A C 1
ATOM 5208 O O . PRO A 1 677 ? 20.065 4.763 38.848 1.00 94.75 677 PRO A O 1
ATOM 5211 N N . TYR A 1 678 ? 19.470 3.793 36.921 1.00 91.50 678 TYR A N 1
ATOM 5212 C CA . TYR A 1 678 ? 19.712 4.978 36.100 1.00 91.50 678 TYR A CA 1
ATOM 5213 C C . TYR A 1 678 ? 18.731 6.117 36.436 1.00 91.50 678 TYR A C 1
ATOM 5215 O O . TYR A 1 678 ? 19.147 7.233 36.752 1.00 91.50 678 TYR A O 1
ATOM 5223 N N . LEU A 1 679 ? 17.432 5.815 36.517 1.00 92.81 679 LEU A N 1
ATOM 5224 C CA . LEU A 1 679 ? 16.368 6.773 36.824 1.00 92.81 679 LEU A CA 1
ATOM 5225 C C . LEU A 1 679 ? 16.463 7.344 38.247 1.00 92.81 679 LEU A C 1
ATOM 5227 O O . LEU A 1 679 ? 16.076 8.490 38.493 1.00 92.81 679 LEU A O 1
ATOM 5231 N N . ALA A 1 680 ? 17.028 6.588 39.193 1.00 93.12 680 ALA A N 1
ATOM 5232 C CA . ALA A 1 680 ? 17.276 7.068 40.551 1.00 93.12 680 ALA A CA 1
ATOM 5233 C C . ALA A 1 680 ? 18.174 8.323 40.578 1.00 93.12 680 ALA A C 1
ATOM 5235 O O . ALA A 1 680 ? 17.965 9.204 41.419 1.00 93.12 680 ALA A O 1
ATOM 5236 N N . HIS A 1 681 ? 19.095 8.461 39.616 1.00 90.62 681 HIS A N 1
ATOM 5237 C CA . HIS A 1 681 ? 20.019 9.595 39.499 1.00 90.62 681 HIS A CA 1
ATOM 5238 C C . HIS A 1 681 ? 19.419 10.811 38.779 1.00 90.62 681 HIS A C 1
ATOM 5240 O O . HIS A 1 681 ? 20.035 11.877 38.750 1.00 90.62 681 HIS A O 1
ATOM 5246 N N . LYS A 1 682 ? 18.196 10.700 38.242 1.00 91.62 682 LYS A N 1
ATOM 5247 C CA . LYS A 1 682 ? 17.507 11.817 37.590 1.00 91.62 682 LYS A CA 1
ATOM 5248 C C . LYS A 1 682 ? 17.292 12.970 38.573 1.00 91.62 682 LYS A C 1
ATOM 5250 O O . LYS A 1 682 ? 16.706 12.777 39.647 1.00 91.62 682 LYS A O 1
ATOM 5255 N N . ARG A 1 683 ? 17.746 14.173 38.194 1.00 87.88 683 ARG A N 1
ATOM 5256 C CA . ARG A 1 683 ? 17.741 15.372 39.054 1.00 87.88 683 ARG A CA 1
ATOM 5257 C C . ARG A 1 683 ? 16.334 15.821 39.446 1.00 87.88 683 ARG A C 1
ATOM 5259 O O . ARG A 1 683 ? 16.087 16.099 40.613 1.00 87.88 683 ARG A O 1
ATOM 5266 N N . VAL A 1 684 ? 15.428 15.920 38.472 1.00 89.38 684 VAL A N 1
ATOM 5267 C CA . VAL A 1 684 ? 14.031 16.328 38.684 1.00 89.38 684 VAL A CA 1
ATOM 5268 C C . VAL A 1 684 ? 13.138 15.147 38.336 1.00 89.38 684 VAL A C 1
ATOM 5270 O O . VAL A 1 684 ? 13.088 14.735 37.179 1.00 89.38 684 VAL A O 1
ATOM 5273 N N . LYS A 1 685 ? 12.463 14.598 39.347 1.00 91.94 685 LYS A N 1
ATOM 5274 C CA . LYS A 1 685 ? 11.560 13.454 39.208 1.00 91.94 685 LYS A CA 1
ATOM 5275 C C . LYS A 1 685 ? 10.114 13.926 39.088 1.00 91.94 685 LYS A C 1
ATOM 5277 O O . LYS A 1 685 ? 9.688 14.863 39.762 1.00 91.94 685 LYS A O 1
ATOM 5282 N N . THR A 1 686 ? 9.381 13.278 38.201 1.00 93.12 686 THR A N 1
ATOM 5283 C CA . THR A 1 686 ? 7.957 13.492 37.920 1.00 93.12 686 THR A CA 1
ATOM 5284 C C . THR A 1 686 ? 7.106 12.393 38.567 1.00 93.12 686 THR A C 1
ATOM 5286 O O . THR A 1 686 ? 7.636 11.513 39.244 1.00 93.12 686 THR A O 1
ATOM 5289 N N . PHE A 1 687 ? 5.785 12.426 38.354 1.00 94.31 687 PHE A N 1
ATOM 5290 C CA . PHE A 1 687 ? 4.880 11.380 38.834 1.00 94.31 687 PHE A CA 1
ATOM 5291 C C . PHE A 1 687 ? 5.288 9.982 38.346 1.00 94.31 687 PHE A C 1
ATOM 5293 O O . PHE A 1 687 ? 5.462 9.085 39.169 1.00 94.31 687 PHE A O 1
ATOM 5300 N N . ILE A 1 688 ? 5.507 9.815 37.036 1.00 94.88 688 ILE A N 1
ATOM 5301 C CA . ILE A 1 688 ? 5.898 8.526 36.445 1.00 94.88 688 ILE A CA 1
ATOM 5302 C C . ILE A 1 688 ? 7.209 8.023 37.053 1.00 94.88 688 ILE A C 1
ATOM 5304 O O . ILE A 1 688 ? 7.314 6.852 37.409 1.00 94.88 688 ILE A O 1
ATOM 5308 N N . ASP A 1 689 ? 8.182 8.914 37.263 1.00 94.94 689 ASP A N 1
ATOM 5309 C CA . ASP A 1 689 ? 9.458 8.538 37.876 1.00 94.94 689 ASP A CA 1
ATOM 5310 C C . ASP A 1 689 ? 9.263 8.031 39.319 1.00 94.94 689 ASP A C 1
ATOM 5312 O O . ASP A 1 689 ? 9.830 7.008 39.700 1.00 94.94 689 ASP A O 1
ATOM 5316 N N . HIS A 1 690 ? 8.432 8.704 40.124 1.00 95.31 690 HIS A N 1
ATOM 5317 C CA . HIS A 1 690 ? 8.104 8.258 41.483 1.00 95.31 690 HIS A CA 1
ATOM 5318 C C . HIS A 1 690 ? 7.344 6.927 41.494 1.00 95.31 690 HIS A C 1
ATOM 5320 O O . HIS A 1 690 ? 7.650 6.055 42.310 1.00 95.31 690 HIS A O 1
ATOM 5326 N N . TRP A 1 691 ? 6.405 6.740 40.565 1.00 95.19 691 TRP A N 1
ATOM 5327 C CA . TRP A 1 691 ? 5.629 5.508 40.435 1.00 95.19 691 TRP A CA 1
ATOM 5328 C C . TRP A 1 691 ? 6.511 4.307 40.063 1.00 95.19 691 TRP A C 1
ATOM 5330 O O . TRP A 1 691 ? 6.414 3.244 40.687 1.00 95.19 691 TRP A O 1
ATOM 5340 N N . LEU A 1 692 ? 7.426 4.496 39.106 1.00 95.44 692 LEU A N 1
ATOM 5341 C CA . LEU A 1 692 ? 8.383 3.491 38.633 1.00 95.44 692 LEU A CA 1
ATOM 5342 C C . LEU A 1 692 ? 9.419 3.109 39.699 1.00 95.44 692 LEU A C 1
ATOM 5344 O O . LEU A 1 692 ? 9.783 1.938 39.826 1.00 95.44 692 LEU A O 1
ATOM 5348 N N . LEU A 1 693 ? 9.880 4.083 40.490 1.00 95.12 693 LEU A N 1
ATOM 5349 C CA . LEU A 1 693 ? 10.838 3.861 41.578 1.00 95.12 693 LEU A CA 1
ATOM 5350 C C . LEU A 1 693 ? 10.198 3.237 42.828 1.00 95.12 693 LEU A C 1
ATOM 5352 O O . LEU A 1 693 ? 10.928 2.787 43.712 1.00 95.12 693 LEU A O 1
ATOM 5356 N N . GLY A 1 694 ? 8.864 3.178 42.900 1.00 91.88 694 GLY A N 1
ATOM 5357 C CA . GLY A 1 694 ? 8.145 2.718 44.089 1.00 91.88 694 GLY A CA 1
ATOM 5358 C C . GLY A 1 694 ? 8.267 3.688 45.266 1.00 91.88 694 GLY A C 1
ATOM 5359 O O . GLY A 1 694 ? 8.352 3.250 46.409 1.00 91.88 694 GLY A O 1
ATOM 5360 N N . ALA A 1 695 ? 8.332 4.993 44.985 1.00 92.69 695 ALA A N 1
ATOM 5361 C CA . ALA A 1 695 ? 8.305 6.033 46.009 1.00 92.69 695 ALA A CA 1
ATOM 5362 C C . ALA A 1 695 ? 6.896 6.188 46.612 1.00 92.69 695 ALA A C 1
ATOM 5364 O O . ALA A 1 695 ? 5.914 5.682 46.067 1.00 92.69 695 ALA A O 1
ATOM 5365 N N . ASP A 1 696 ? 6.791 6.922 47.723 1.00 90.94 696 ASP A N 1
ATOM 5366 C CA . ASP A 1 696 ? 5.495 7.272 48.309 1.00 90.94 696 ASP A CA 1
ATOM 5367 C C . ASP A 1 696 ? 4.701 8.202 47.373 1.00 90.94 696 ASP A C 1
ATOM 5369 O O . ASP A 1 696 ? 5.164 9.285 46.999 1.00 90.94 696 ASP A O 1
ATOM 5373 N N . LEU A 1 697 ? 3.501 7.761 46.985 1.00 92.75 697 LEU A N 1
ATOM 5374 C CA . LEU A 1 697 ? 2.608 8.478 46.075 1.00 92.75 697 LEU A CA 1
ATOM 5375 C C . LEU A 1 697 ? 1.519 9.280 46.797 1.00 92.75 697 LEU A C 1
ATOM 5377 O O . LEU A 1 697 ? 0.796 10.021 46.131 1.00 92.75 697 LEU A O 1
ATOM 5381 N N . ALA A 1 698 ? 1.418 9.203 48.129 1.00 89.38 698 ALA A N 1
ATOM 5382 C CA . ALA A 1 698 ? 0.430 9.956 48.904 1.00 89.38 698 ALA A CA 1
ATOM 5383 C C . ALA A 1 698 ? 0.401 11.473 48.599 1.00 89.38 698 ALA A C 1
ATOM 5385 O O . ALA A 1 698 ? -0.698 12.024 48.507 1.00 89.38 698 ALA A O 1
ATOM 5386 N N . PRO A 1 699 ? 1.534 12.168 48.334 1.00 92.19 699 PRO A N 1
ATOM 5387 C CA . PRO A 1 699 ? 1.508 13.589 47.973 1.00 92.19 699 PRO A CA 1
ATOM 5388 C C . PRO A 1 699 ? 0.709 13.911 46.701 1.00 92.19 699 PRO A C 1
ATOM 5390 O O . PRO A 1 699 ? 0.282 15.047 46.520 1.00 92.19 699 PRO A O 1
ATOM 5393 N N . TYR A 1 700 ? 0.507 12.946 45.800 1.00 90.69 700 TYR A N 1
ATOM 5394 C CA . TYR A 1 700 ? -0.267 13.146 44.572 1.00 90.69 700 TYR A CA 1
ATOM 5395 C C . TYR A 1 700 ? -1.786 13.105 44.785 1.00 90.69 700 TYR A C 1
ATOM 5397 O O . TYR A 1 700 ? -2.519 13.464 43.869 1.00 90.69 700 TYR A O 1
ATOM 5405 N N . LEU A 1 701 ? -2.255 12.749 45.988 1.00 88.75 701 LEU A N 1
ATOM 5406 C CA . LEU A 1 701 ? -3.662 12.878 46.387 1.00 88.75 701 LEU A CA 1
ATOM 5407 C C . LEU A 1 701 ? -4.047 14.326 46.742 1.00 88.75 701 LEU A C 1
ATOM 5409 O O . LEU A 1 701 ? -5.231 14.648 46.825 1.00 88.75 701 LEU A O 1
ATOM 5413 N N . GLU A 1 702 ? -3.070 15.220 46.937 1.00 91.00 702 GLU A N 1
ATOM 5414 C CA . GLU A 1 702 ? -3.336 16.645 47.145 1.00 91.00 702 GLU A CA 1
ATOM 5415 C C . GLU A 1 702 ? -4.070 17.232 45.923 1.00 91.00 702 GLU A C 1
ATOM 5417 O O . GLU A 1 702 ? -3.567 17.099 44.803 1.00 91.00 702 GLU A O 1
ATOM 5422 N N . PRO A 1 703 ? -5.192 17.964 46.092 1.00 88.50 703 PRO A N 1
ATOM 5423 C CA . PRO A 1 703 ? -5.982 18.474 44.966 1.00 88.50 703 PRO A CA 1
ATOM 5424 C C . PRO A 1 703 ? -5.177 19.276 43.931 1.00 88.50 703 PRO A C 1
ATOM 5426 O O . PRO A 1 703 ? -5.431 19.189 42.733 1.00 88.50 703 PRO A O 1
ATOM 5429 N N . SER A 1 704 ? -4.168 20.031 44.375 1.00 89.94 704 SER A N 1
ATOM 5430 C CA . SER A 1 704 ? -3.306 20.847 43.509 1.00 89.94 704 SER A CA 1
ATOM 5431 C C . SER A 1 704 ? -2.388 20.026 42.596 1.00 89.94 704 SER A C 1
ATOM 5433 O O . SER A 1 704 ? -2.014 20.506 41.522 1.00 89.94 704 SER A O 1
ATOM 5435 N N . ARG A 1 705 ? -2.017 18.807 43.009 1.00 89.62 705 ARG A N 1
ATOM 5436 C CA . ARG A 1 705 ? -1.208 17.868 42.220 1.00 89.62 705 ARG A CA 1
ATOM 5437 C C . ARG A 1 705 ? -2.087 16.904 41.442 1.00 89.62 705 ARG A C 1
ATOM 5439 O O . ARG A 1 705 ? -1.808 16.681 40.270 1.00 89.62 705 ARG A O 1
ATOM 5446 N N . LEU A 1 706 ? -3.164 16.418 42.056 1.00 89.62 706 LEU A N 1
ATOM 5447 C CA . LEU A 1 706 ? -4.112 15.491 41.446 1.00 89.62 706 LEU A CA 1
ATOM 5448 C C . LEU A 1 706 ? -4.727 16.069 40.165 1.00 89.62 706 LEU A C 1
ATOM 5450 O O . LEU A 1 706 ? -4.735 15.404 39.140 1.00 89.62 706 LEU A O 1
ATOM 5454 N N . VAL A 1 707 ? -5.145 17.343 40.177 1.00 89.81 707 VAL A N 1
ATOM 5455 C CA . VAL A 1 707 ? -5.723 18.024 38.995 1.00 89.81 707 VAL A CA 1
ATOM 5456 C C . VAL A 1 707 ? -4.709 18.214 37.855 1.00 89.81 707 VAL A C 1
ATOM 5458 O O . VAL A 1 707 ? -5.100 18.479 36.721 1.00 89.81 707 VAL A O 1
ATOM 5461 N N . ARG A 1 708 ? -3.403 18.096 38.126 1.00 90.62 708 ARG A N 1
ATOM 5462 C CA . ARG A 1 708 ? -2.359 18.179 37.092 1.00 90.62 708 ARG A CA 1
ATOM 5463 C C . ARG A 1 708 ? -2.074 16.838 36.425 1.00 90.62 708 ARG A C 1
ATOM 5465 O O . ARG A 1 708 ? -1.456 16.858 35.364 1.00 90.62 708 ARG A O 1
ATOM 5472 N N . LEU A 1 709 ? -2.490 15.727 37.036 1.00 93.31 709 LEU A N 1
ATOM 5473 C CA . LEU A 1 709 ? -2.270 14.399 36.482 1.00 93.31 709 LEU A CA 1
ATOM 5474 C C . LEU A 1 709 ? -3.133 14.196 35.240 1.00 93.31 709 LEU A C 1
ATOM 5476 O O . LEU A 1 709 ? -4.306 14.571 35.209 1.00 93.31 709 LEU A O 1
ATOM 5480 N N . ASN A 1 710 ? -2.549 13.590 34.215 1.00 95.06 710 ASN A N 1
ATOM 5481 C CA . ASN A 1 710 ? -3.308 13.146 33.050 1.00 95.06 710 ASN A CA 1
ATOM 5482 C C . ASN A 1 710 ? -4.043 11.816 33.336 1.00 95.06 710 ASN A C 1
ATOM 5484 O O . ASN A 1 710 ? -3.916 11.231 34.419 1.00 95.06 710 ASN A O 1
ATOM 5488 N N . ALA A 1 711 ? -4.837 11.329 32.379 1.00 94.56 711 ALA A N 1
ATOM 5489 C CA . ALA A 1 711 ? -5.625 10.109 32.571 1.00 94.56 711 ALA A CA 1
ATOM 5490 C C . ALA A 1 711 ? -4.771 8.846 32.803 1.00 94.56 711 ALA A C 1
ATOM 5492 O O . ALA A 1 711 ? -5.154 8.017 33.629 1.00 94.56 711 ALA A O 1
ATOM 5493 N N . VAL A 1 712 ? -3.603 8.721 32.154 1.00 95.62 712 VAL A N 1
ATOM 5494 C CA . VAL A 1 712 ? -2.657 7.606 32.382 1.00 95.62 712 VAL A CA 1
ATOM 5495 C C . VAL A 1 712 ? -2.139 7.651 33.811 1.00 95.62 712 VAL A C 1
ATOM 5497 O O . VAL A 1 712 ? -2.203 6.665 34.539 1.00 95.62 712 VAL A O 1
ATOM 5500 N N . GLU A 1 713 ? -1.658 8.817 34.236 1.00 95.00 713 GLU A N 1
ATOM 5501 C CA . GLU A 1 713 ? -1.085 9.019 35.566 1.00 95.00 713 GLU A CA 1
ATOM 5502 C C . GLU A 1 713 ? -2.124 8.760 36.665 1.00 95.00 713 GLU A C 1
ATOM 5504 O O . GLU A 1 713 ? -1.829 8.112 37.668 1.00 95.00 713 GLU A O 1
ATOM 5509 N N . THR A 1 714 ? -3.368 9.187 36.441 1.00 93.12 714 THR A N 1
ATOM 5510 C CA . THR A 1 714 ? -4.491 8.942 37.354 1.00 93.12 714 THR A CA 1
ATOM 5511 C C . THR A 1 714 ? -4.843 7.453 37.428 1.00 93.12 714 THR A C 1
ATOM 5513 O O . THR A 1 714 ? -5.059 6.930 38.522 1.00 93.12 714 THR A O 1
ATOM 5516 N N . ALA A 1 715 ? -4.848 6.742 36.296 1.00 93.19 715 ALA A N 1
ATOM 5517 C CA . ALA A 1 715 ? -5.083 5.299 36.267 1.00 93.19 715 ALA A CA 1
ATOM 5518 C C . ALA A 1 715 ? -3.962 4.519 36.978 1.00 93.19 715 ALA A C 1
ATOM 5520 O O . ALA A 1 715 ? -4.245 3.625 37.774 1.00 93.19 715 ALA A O 1
ATOM 5521 N N . LEU A 1 716 ? -2.696 4.900 36.776 1.00 93.00 716 LEU A N 1
ATOM 5522 C CA . LEU A 1 716 ? -1.543 4.302 37.462 1.00 93.00 716 LEU A CA 1
ATOM 5523 C C . LEU A 1 716 ? -1.533 4.595 38.971 1.00 93.00 716 LEU A C 1
ATOM 5525 O O . LEU A 1 716 ? -1.128 3.739 39.764 1.00 93.00 716 LEU A O 1
ATOM 5529 N N . LEU A 1 717 ? -1.987 5.782 39.386 1.00 92.44 717 LEU A N 1
ATOM 5530 C CA . LEU A 1 717 ? -2.173 6.117 40.799 1.00 92.44 717 LEU A CA 1
ATOM 5531 C C . LEU A 1 717 ? -3.245 5.220 41.434 1.00 92.44 717 LEU A C 1
ATOM 5533 O O . LEU A 1 717 ? -3.008 4.666 42.507 1.00 92.44 717 LEU A O 1
ATOM 5537 N N . ALA A 1 718 ? -4.374 5.024 40.742 1.00 89.81 718 ALA A N 1
ATOM 5538 C CA . ALA A 1 718 ? -5.455 4.138 41.176 1.00 89.81 718 ALA A CA 1
ATOM 5539 C C . ALA A 1 718 ? -5.022 2.662 41.265 1.00 89.81 718 ALA A C 1
ATOM 5541 O O . ALA A 1 718 ? -5.484 1.949 42.149 1.00 89.81 718 ALA A O 1
ATOM 5542 N N . GLN A 1 719 ? -4.112 2.215 40.391 1.00 87.56 719 GLN A N 1
ATOM 5543 C CA . GLN A 1 719 ? -3.526 0.870 40.443 1.00 87.56 719 GLN A CA 1
ATOM 5544 C C . GLN A 1 719 ? -2.646 0.637 41.679 1.00 87.56 719 GLN A C 1
ATOM 5546 O O . GLN A 1 719 ? -2.595 -0.473 42.197 1.00 87.56 719 GLN A O 1
ATOM 5551 N N . ARG A 1 720 ? -1.914 1.661 42.142 1.00 87.06 720 ARG A N 1
ATOM 5552 C CA . ARG A 1 720 ? -0.926 1.506 43.224 1.00 87.06 720 ARG A CA 1
ATOM 5553 C C . ARG A 1 720 ? -1.518 1.708 44.615 1.00 87.06 720 ARG A C 1
ATOM 5555 O O . ARG A 1 720 ? -1.108 1.032 45.555 1.00 87.06 720 ARG A O 1
ATOM 5562 N N . LEU A 1 721 ? -2.412 2.680 44.767 1.00 82.06 721 LEU A N 1
ATOM 5563 C CA . LEU A 1 721 ? -3.052 2.987 46.041 1.00 82.06 721 LEU A CA 1
ATOM 5564 C C . LEU A 1 721 ? -4.348 2.180 46.141 1.00 82.06 721 LEU A C 1
ATOM 5566 O O . LEU A 1 721 ? -5.427 2.682 45.841 1.00 82.06 721 LEU A O 1
ATOM 5570 N N . GLU A 1 722 ? -4.222 0.925 46.578 1.00 58.88 722 GLU A N 1
ATOM 5571 C CA . GLU A 1 722 ? -5.299 -0.079 46.690 1.00 58.88 722 GLU A CA 1
ATOM 5572 C C . GLU A 1 722 ? -6.536 0.372 47.507 1.00 58.88 722 GLU A C 1
ATOM 5574 O O . GLU A 1 722 ? -7.551 -0.318 47.518 1.00 58.88 722 GLU A O 1
ATOM 5579 N N . ALA A 1 723 ? -6.483 1.522 48.190 1.00 47.09 723 ALA A N 1
ATOM 5580 C CA . ALA A 1 723 ? -7.440 1.929 49.218 1.00 47.09 723 ALA A CA 1
ATOM 5581 C C . ALA A 1 723 ? -8.506 2.967 48.800 1.00 47.09 723 ALA A C 1
ATOM 5583 O O . ALA A 1 723 ? -9.314 3.350 49.646 1.00 47.09 723 ALA A O 1
ATOM 5584 N N . GLU A 1 724 ? -8.571 3.432 47.544 1.00 60.25 724 GLU A N 1
ATOM 5585 C CA . GLU A 1 724 ? -9.599 4.413 47.148 1.00 60.25 724 GLU A CA 1
ATOM 5586 C C . GLU A 1 724 ? -10.278 4.120 45.799 1.00 60.25 724 GLU A C 1
ATOM 5588 O O . GLU A 1 724 ? -9.889 4.645 44.754 1.00 60.25 724 GLU A O 1
ATOM 5593 N N . ASP A 1 725 ? -11.429 3.431 45.839 1.00 70.25 725 ASP A N 1
ATOM 5594 C CA . ASP A 1 725 ? -12.400 3.344 44.723 1.00 70.25 725 ASP A CA 1
ATOM 5595 C C . ASP A 1 725 ? -12.778 4.719 44.135 1.00 70.25 725 ASP A C 1
ATOM 5597 O O . ASP A 1 725 ? -13.282 4.829 43.017 1.00 70.25 725 ASP A O 1
ATOM 5601 N N . ARG A 1 726 ? -12.512 5.795 44.882 1.00 82.25 726 ARG A N 1
ATOM 5602 C CA . ARG A 1 726 ? -12.733 7.189 44.495 1.00 82.25 726 ARG A CA 1
ATOM 5603 C C . ARG A 1 726 ? -11.914 7.602 43.272 1.00 82.25 726 ARG A C 1
ATOM 5605 O O . ARG A 1 726 ? -12.451 8.322 42.438 1.00 82.25 726 ARG A O 1
ATOM 5612 N N . LEU A 1 727 ? -10.668 7.142 43.122 1.00 82.44 727 LEU A N 1
ATOM 5613 C CA . LEU A 1 727 ? -9.832 7.506 41.967 1.00 82.44 727 LEU A CA 1
ATOM 5614 C C . LEU A 1 727 ? -10.348 6.868 40.672 1.00 82.44 727 LEU A C 1
ATOM 5616 O O . LEU A 1 727 ? -10.492 7.547 39.656 1.00 82.44 727 LEU A O 1
ATOM 5620 N N . ALA A 1 728 ? -10.712 5.583 40.729 1.00 84.94 728 ALA A N 1
ATOM 5621 C CA . ALA A 1 728 ? -11.360 4.898 39.612 1.00 84.94 728 ALA A CA 1
ATOM 5622 C C . ALA A 1 728 ? -12.726 5.528 39.282 1.00 84.94 728 ALA A C 1
ATOM 5624 O O . ALA A 1 728 ? -13.086 5.657 38.111 1.00 84.94 728 ALA A O 1
ATOM 5625 N N . ARG A 1 729 ? -13.460 5.988 40.305 1.00 88.31 729 ARG A N 1
ATOM 5626 C CA . ARG A 1 729 ? -14.727 6.710 40.143 1.00 88.31 729 ARG A CA 1
ATOM 5627 C C . ARG A 1 729 ? -14.563 8.056 39.440 1.00 88.31 729 ARG A C 1
ATOM 5629 O O . ARG A 1 729 ? -15.390 8.353 38.595 1.00 88.31 729 ARG A O 1
ATOM 5636 N N . ILE A 1 730 ? -13.502 8.826 39.708 1.00 88.81 730 ILE A N 1
ATOM 5637 C CA . ILE A 1 730 ? -13.239 10.098 39.000 1.00 88.81 730 ILE A CA 1
ATOM 5638 C C . ILE A 1 730 ? -13.155 9.864 37.487 1.00 88.81 730 ILE A C 1
ATOM 5640 O O . ILE A 1 730 ? -13.844 10.541 36.723 1.00 88.81 730 ILE A O 1
ATOM 5644 N N . LEU A 1 731 ? -12.359 8.880 37.055 1.00 89.06 731 LEU A N 1
ATOM 5645 C CA . LEU A 1 731 ? -12.263 8.520 35.637 1.00 89.06 731 LEU A CA 1
ATOM 5646 C C . LEU A 1 731 ? -13.590 7.954 35.110 1.00 89.06 731 LEU A C 1
ATOM 5648 O O . LEU A 1 731 ? -14.000 8.287 34.001 1.00 89.06 731 LEU A O 1
ATOM 5652 N N . GLY A 1 732 ? -14.290 7.142 35.908 1.00 90.56 732 GLY A N 1
ATOM 5653 C CA . GLY A 1 732 ? -15.619 6.622 35.579 1.00 90.56 732 GLY A CA 1
ATOM 5654 C C . GLY A 1 732 ? -16.651 7.721 35.314 1.00 90.56 732 GLY A C 1
ATOM 5655 O O . GLY A 1 732 ? -17.316 7.686 34.280 1.00 90.56 732 GLY A O 1
ATOM 5656 N N . ASP A 1 733 ? -16.736 8.717 36.194 1.00 92.25 733 ASP A N 1
ATOM 5657 C CA . ASP A 1 733 ? -17.664 9.845 36.098 1.00 92.25 733 ASP A CA 1
ATOM 5658 C C . ASP A 1 733 ? -17.308 10.752 34.907 1.00 92.25 733 ASP A C 1
ATOM 5660 O O . ASP A 1 733 ? -18.191 11.162 34.154 1.00 92.25 733 ASP A O 1
ATOM 5664 N N . GLN A 1 734 ? -16.015 11.017 34.674 1.00 91.50 734 GLN A N 1
ATOM 5665 C CA . GLN A 1 734 ? -15.542 11.768 33.502 1.00 91.50 734 GLN A CA 1
ATOM 5666 C C . GLN A 1 734 ? -15.901 11.073 32.186 1.00 91.50 734 GLN A C 1
ATOM 5668 O O . GLN A 1 734 ? -16.362 11.728 31.254 1.00 91.50 734 GLN A O 1
ATOM 5673 N N . VAL A 1 735 ? -15.743 9.749 32.116 1.00 92.12 735 VAL A N 1
ATOM 5674 C CA . VAL A 1 735 ? -16.110 8.958 30.934 1.00 92.12 735 VAL A CA 1
ATOM 5675 C C . VAL A 1 735 ? -17.628 8.874 30.761 1.00 92.12 735 VAL A C 1
ATOM 5677 O O . VAL A 1 735 ? -18.104 8.928 29.632 1.00 92.12 735 VAL A O 1
ATOM 5680 N N . ALA A 1 736 ? -18.400 8.788 31.847 1.00 89.88 736 ALA A N 1
ATOM 5681 C CA . ALA A 1 736 ? -19.864 8.769 31.798 1.00 89.88 736 ALA A CA 1
ATOM 5682 C C . ALA A 1 736 ? -20.470 10.092 31.293 1.00 89.88 736 ALA A C 1
ATOM 5684 O O . ALA A 1 736 ? -21.578 10.094 30.761 1.00 89.88 736 ALA A O 1
ATOM 5685 N N . MET A 1 737 ? -19.744 11.206 31.433 1.00 90.12 737 MET A N 1
ATOM 5686 C CA . MET A 1 737 ? -20.128 12.509 30.879 1.00 90.12 737 MET A CA 1
ATOM 5687 C C . MET A 1 737 ? -19.837 12.651 29.376 1.00 90.12 737 MET A C 1
ATOM 5689 O O . MET A 1 737 ? -20.337 13.589 28.751 1.00 90.12 737 MET A O 1
ATOM 5693 N N . LEU A 1 738 ? -19.048 11.750 28.777 1.00 86.75 738 LEU A N 1
ATOM 5694 C CA . LEU A 1 738 ? -18.779 11.786 27.342 1.00 86.75 738 LEU A CA 1
ATOM 5695 C C . LEU A 1 738 ? -20.036 11.369 26.558 1.00 86.75 738 LEU A C 1
ATOM 5697 O O . LEU A 1 738 ? -20.657 10.352 26.883 1.00 86.75 738 LEU A O 1
ATOM 5701 N N . PRO A 1 739 ? -20.424 12.113 25.506 1.00 81.69 739 PRO A N 1
ATOM 5702 C CA . PRO A 1 739 ? -21.538 11.709 24.662 1.00 81.69 739 PRO A CA 1
ATOM 5703 C C . PRO A 1 739 ? -21.221 10.367 23.973 1.00 81.69 739 PRO A C 1
ATOM 5705 O O . PRO A 1 739 ? -20.099 10.186 23.494 1.00 81.69 739 PRO A O 1
ATOM 5708 N N . PRO A 1 740 ? -22.183 9.428 23.887 1.00 79.50 740 PRO A N 1
ATOM 5709 C CA . PRO A 1 740 ? -22.003 8.210 23.108 1.00 79.50 740 PRO A CA 1
ATOM 5710 C C . PRO A 1 740 ? -21.725 8.541 21.639 1.00 79.50 740 PRO A C 1
ATOM 5712 O O . PRO A 1 740 ? -22.450 9.343 21.048 1.00 79.50 740 PRO A O 1
ATOM 5715 N N . ASP A 1 741 ? -20.732 7.877 21.052 1.00 83.19 741 ASP A N 1
ATOM 5716 C CA . ASP A 1 741 ? -20.358 8.019 19.642 1.00 83.19 741 ASP A CA 1
ATOM 5717 C C . ASP A 1 741 ? -20.334 6.635 18.959 1.00 83.19 741 ASP A C 1
ATOM 5719 O O . ASP A 1 741 ? -19.284 5.991 18.871 1.00 83.19 741 ASP A O 1
ATOM 5723 N N . PRO A 1 742 ? -21.505 6.125 18.522 1.00 81.00 742 PRO A N 1
ATOM 5724 C CA . PRO A 1 742 ? -21.612 4.814 17.879 1.00 81.00 742 PRO A CA 1
ATOM 5725 C C . PRO A 1 742 ? -20.799 4.700 16.586 1.00 81.00 742 PRO A C 1
ATOM 5727 O O . PRO A 1 742 ? -20.303 3.618 16.277 1.00 81.00 742 PRO A O 1
ATOM 5730 N N . ALA A 1 743 ? -20.648 5.804 15.848 1.00 79.81 743 ALA A N 1
ATOM 5731 C CA . ALA A 1 743 ? -19.887 5.831 14.605 1.00 79.81 743 ALA A CA 1
ATOM 5732 C C . ALA A 1 743 ? -18.398 5.608 14.884 1.00 79.81 743 ALA A C 1
ATOM 5734 O O . ALA A 1 743 ? -17.771 4.758 14.252 1.00 79.81 743 ALA A O 1
ATOM 5735 N N . ARG A 1 744 ? -17.848 6.293 15.898 1.00 83.19 744 ARG A N 1
ATOM 5736 C CA . ARG A 1 744 ? -16.474 6.052 16.352 1.00 83.19 744 ARG A CA 1
ATOM 5737 C C . ARG A 1 744 ? -16.287 4.630 16.864 1.00 83.19 744 ARG A C 1
ATOM 5739 O O . ARG A 1 744 ? -15.312 3.995 16.483 1.00 83.19 744 ARG A O 1
ATOM 5746 N N . ASP A 1 745 ? -17.204 4.114 17.683 1.00 84.44 745 ASP A N 1
ATOM 5747 C CA . ASP A 1 745 ? -17.124 2.737 18.195 1.00 84.44 745 ASP A CA 1
ATOM 5748 C C . ASP A 1 745 ? -17.082 1.709 17.052 1.00 84.44 745 ASP A C 1
ATOM 5750 O O . ASP A 1 745 ? -16.280 0.778 17.082 1.00 84.44 745 ASP A O 1
ATOM 5754 N N . THR A 1 746 ? -17.900 1.914 16.021 1.00 82.94 746 THR A N 1
ATOM 5755 C CA . THR A 1 746 ? -17.945 1.058 14.829 1.00 82.94 746 THR A CA 1
ATOM 5756 C C . THR A 1 746 ? -16.653 1.151 14.027 1.00 82.94 746 THR A C 1
ATOM 5758 O O . THR A 1 746 ? -16.097 0.122 13.658 1.00 82.94 746 THR A O 1
ATOM 5761 N N . HIS A 1 747 ? -16.119 2.362 13.842 1.00 83.19 747 HIS A N 1
ATOM 5762 C CA . HIS A 1 747 ? -14.841 2.585 13.167 1.00 83.19 747 HIS A CA 1
ATOM 5763 C C . HIS A 1 747 ? -13.674 1.868 13.863 1.00 83.19 747 HIS A C 1
ATOM 5765 O O . HIS A 1 747 ? -12.809 1.323 13.188 1.00 83.19 747 HIS A O 1
ATOM 5771 N N . LEU A 1 748 ? -13.647 1.821 15.203 1.00 87.50 748 LEU A N 1
ATOM 5772 C CA . LEU A 1 748 ? -12.619 1.070 15.938 1.00 87.50 748 LEU A CA 1
ATOM 5773 C C . LEU A 1 748 ? -12.661 -0.427 15.599 1.00 87.50 748 LEU A C 1
ATOM 5775 O O . LEU A 1 748 ? -11.626 -1.040 15.353 1.00 87.50 748 LEU A O 1
ATOM 5779 N N . ILE A 1 749 ? -13.861 -1.010 15.560 1.00 87.75 749 ILE A N 1
ATOM 5780 C CA . ILE A 1 749 ? -14.039 -2.433 15.252 1.00 87.75 749 ILE A CA 1
ATOM 5781 C C . ILE A 1 749 ? -13.725 -2.705 13.778 1.00 87.75 749 ILE A C 1
ATOM 5783 O O . ILE A 1 749 ? -13.025 -3.666 13.477 1.00 87.75 749 ILE A O 1
ATOM 5787 N N . ASP A 1 750 ? -14.196 -1.851 12.870 1.00 82.75 750 ASP A N 1
ATOM 5788 C CA . ASP A 1 750 ? -13.968 -1.995 11.432 1.00 82.75 750 ASP A CA 1
ATOM 5789 C C . ASP A 1 750 ? -12.483 -1.831 11.075 1.00 82.75 750 ASP A C 1
ATOM 5791 O O . ASP A 1 750 ? -11.984 -2.582 10.243 1.00 82.75 750 ASP A O 1
ATOM 5795 N N . ALA A 1 751 ? -11.746 -0.940 11.750 1.00 81.94 751 ALA A N 1
ATOM 5796 C CA . ALA A 1 751 ? -10.294 -0.826 11.603 1.00 81.94 751 ALA A CA 1
ATOM 5797 C C . ALA A 1 751 ? -9.558 -2.079 12.109 1.00 81.94 751 ALA A C 1
ATOM 5799 O O . ALA A 1 751 ? -8.619 -2.542 11.462 1.00 81.94 751 ALA A O 1
ATOM 5800 N N . LEU A 1 752 ? -10.000 -2.661 13.233 1.00 85.81 752 LEU A N 1
ATOM 5801 C CA . LEU A 1 752 ? -9.431 -3.906 13.758 1.00 85.81 752 LEU A CA 1
ATOM 5802 C C . LEU A 1 752 ? -9.694 -5.076 12.807 1.00 85.81 752 LEU A C 1
ATOM 5804 O O . LEU A 1 752 ? -8.796 -5.853 12.514 1.00 85.81 752 LEU A O 1
ATOM 5808 N N . ILE A 1 753 ? -10.923 -5.197 12.304 1.00 82.62 753 ILE A N 1
ATOM 5809 C CA . ILE A 1 753 ? -11.296 -6.251 11.360 1.00 82.62 753 ILE A CA 1
ATOM 5810 C C . ILE A 1 753 ? -10.595 -6.040 10.016 1.00 82.62 753 ILE A C 1
ATOM 5812 O O . ILE A 1 753 ? -10.122 -7.009 9.436 1.00 82.62 753 ILE A O 1
ATOM 5816 N N . GLY A 1 754 ? -10.469 -4.802 9.533 1.00 69.19 754 GLY A N 1
ATOM 5817 C CA . GLY A 1 754 ? -9.753 -4.473 8.298 1.00 69.19 754 GLY A CA 1
ATOM 5818 C C . GLY A 1 754 ? -8.302 -4.954 8.311 1.00 69.19 754 GLY A C 1
ATOM 5819 O O . GLY A 1 754 ? -7.830 -5.468 7.298 1.00 69.19 754 GLY A O 1
ATOM 5820 N N . ALA A 1 755 ? -7.644 -4.923 9.477 1.00 66.06 755 ALA A N 1
ATOM 5821 C CA . ALA A 1 755 ? -6.290 -5.444 9.655 1.00 66.06 755 ALA A CA 1
ATOM 5822 C C . ALA A 1 755 ? -6.134 -6.939 9.318 1.00 66.06 755 ALA A C 1
ATOM 5824 O O . ALA A 1 755 ? -5.060 -7.340 8.871 1.00 66.06 755 ALA A O 1
ATOM 5825 N N . SER A 1 756 ? -7.204 -7.746 9.406 1.00 61.22 756 SER A N 1
ATOM 5826 C CA . SER A 1 756 ? -7.170 -9.156 8.972 1.00 61.22 756 SER A CA 1
ATOM 5827 C C . SER A 1 756 ? -6.802 -9.339 7.509 1.00 61.22 756 SER A C 1
ATOM 5829 O O . SER A 1 756 ? -6.214 -10.363 7.176 1.00 61.22 756 SER A O 1
ATOM 5831 N N . THR A 1 757 ? -7.108 -8.361 6.648 1.00 57.34 757 THR A N 1
ATOM 5832 C CA . THR A 1 757 ? -6.862 -8.498 5.210 1.00 57.34 757 THR A CA 1
ATOM 5833 C C . THR A 1 757 ? -5.395 -8.749 4.914 1.00 57.34 757 THR A C 1
ATOM 5835 O O . THR A 1 757 ? -5.119 -9.606 4.096 1.00 57.34 757 THR A O 1
ATOM 5838 N N . LEU A 1 758 ? -4.463 -8.083 5.604 1.00 57.22 758 LEU A N 1
ATOM 5839 C CA . LEU A 1 758 ? -3.019 -8.240 5.384 1.00 57.22 758 LEU A CA 1
ATOM 5840 C C . LEU A 1 758 ? -2.379 -9.364 6.216 1.00 57.22 758 LEU A C 1
ATOM 5842 O O . LEU A 1 758 ? -1.247 -9.759 5.930 1.00 57.22 758 LEU A O 1
ATOM 5846 N N . ASP A 1 759 ? -3.082 -9.874 7.226 1.00 62.94 759 ASP A N 1
ATOM 5847 C CA . ASP A 1 759 ? -2.577 -10.801 8.250 1.00 62.94 759 ASP A CA 1
ATOM 5848 C C . ASP A 1 759 ? -3.182 -12.212 8.156 1.00 62.94 759 ASP A C 1
ATOM 5850 O O . ASP A 1 759 ? -3.102 -12.958 9.130 1.00 62.94 759 ASP A O 1
ATOM 5854 N N . GLY A 1 760 ? -3.774 -12.550 7.001 1.00 55.09 760 GLY A N 1
ATOM 5855 C CA . GLY A 1 760 ? -4.567 -13.759 6.750 1.00 55.09 760 GLY A CA 1
ATOM 5856 C C . GLY A 1 760 ? -4.106 -15.007 7.512 1.00 55.09 760 GLY A C 1
ATOM 5857 O O . GLY A 1 760 ? -2.974 -15.460 7.357 1.00 55.09 760 GLY A O 1
ATOM 5858 N N . ASP A 1 761 ? -5.003 -15.538 8.345 1.00 60.41 761 ASP A N 1
ATOM 5859 C CA . ASP A 1 761 ? -4.881 -16.863 8.955 1.00 60.41 761 ASP A CA 1
ATOM 5860 C C . ASP A 1 761 ? -5.551 -17.850 7.991 1.00 60.41 761 ASP A C 1
ATOM 5862 O O . ASP A 1 761 ? -6.784 -17.873 7.893 1.00 60.41 761 ASP A O 1
ATOM 5866 N N . ASP A 1 762 ? -4.737 -18.585 7.224 1.00 63.56 762 ASP A N 1
ATOM 5867 C CA . ASP A 1 762 ? -5.190 -19.470 6.138 1.00 63.56 762 ASP A CA 1
ATOM 5868 C C . ASP A 1 762 ? -6.290 -20.440 6.615 1.00 63.56 762 ASP A C 1
ATOM 5870 O O . ASP A 1 762 ? -7.274 -20.660 5.910 1.00 63.56 762 ASP A O 1
ATOM 5874 N N . ASP A 1 763 ? -6.208 -20.916 7.864 1.00 66.62 763 ASP A N 1
ATOM 5875 C CA . ASP A 1 763 ? -7.179 -21.848 8.449 1.00 66.62 763 ASP A CA 1
ATOM 5876 C C . ASP A 1 763 ? -8.586 -21.235 8.618 1.00 66.62 763 ASP A C 1
ATOM 5878 O O . ASP A 1 763 ? -9.595 -21.928 8.456 1.00 66.62 763 ASP A O 1
ATOM 5882 N N . PHE A 1 764 ? -8.690 -19.938 8.945 1.00 75.56 764 PHE A N 1
ATOM 5883 C CA . PHE A 1 764 ? -9.987 -19.252 9.040 1.00 75.56 764 PHE A CA 1
ATOM 5884 C C . PHE A 1 764 ? -10.560 -18.972 7.649 1.00 75.56 764 PHE A C 1
ATOM 5886 O O . PHE A 1 764 ? -11.757 -19.161 7.430 1.00 75.56 764 PHE A O 1
ATOM 5893 N N . ALA A 1 765 ? -9.710 -18.531 6.716 1.00 71.50 765 ALA A N 1
ATOM 5894 C CA . ALA A 1 765 ? -10.114 -18.213 5.350 1.00 71.50 765 ALA A CA 1
ATOM 5895 C C . ALA A 1 765 ? -10.629 -19.455 4.605 1.00 71.50 765 ALA A C 1
ATOM 5897 O O . ALA A 1 765 ? -11.689 -19.395 3.979 1.00 71.50 765 ALA A O 1
ATOM 5898 N N . ASP A 1 766 ? -9.940 -20.591 4.739 1.00 75.50 766 ASP A N 1
ATOM 5899 C CA . ASP A 1 766 ? -10.348 -21.865 4.143 1.00 75.50 766 ASP A CA 1
ATOM 5900 C C . ASP A 1 766 ? -11.692 -22.343 4.714 1.00 75.50 766 ASP A C 1
ATOM 5902 O O . ASP A 1 766 ? -12.627 -22.624 3.959 1.00 75.50 766 ASP A O 1
ATOM 5906 N N . ALA A 1 767 ? -11.843 -22.353 6.045 1.00 76.00 767 ALA A N 1
ATOM 5907 C CA . ALA A 1 767 ? -13.088 -22.761 6.699 1.00 76.00 767 ALA A CA 1
ATOM 5908 C C . ALA A 1 767 ? -14.271 -21.846 6.332 1.00 76.00 767 ALA A C 1
ATOM 5910 O O . ALA A 1 767 ? -15.396 -22.313 6.129 1.00 76.00 767 ALA A O 1
ATOM 5911 N N . GLN A 1 768 ? -14.027 -20.539 6.219 1.00 78.25 768 GLN A N 1
ATOM 5912 C CA . GLN A 1 768 ? -15.024 -19.579 5.759 1.00 78.25 768 GLN A CA 1
ATOM 5913 C C . GLN A 1 768 ? -15.425 -19.820 4.303 1.00 78.25 768 GLN A C 1
ATOM 5915 O O . GLN A 1 768 ? -16.619 -19.794 3.998 1.00 78.25 768 GLN A O 1
ATOM 5920 N N . SER A 1 769 ? -14.458 -20.071 3.419 1.00 74.88 769 SER A N 1
ATOM 5921 C CA . SER A 1 769 ? -14.718 -20.377 2.012 1.00 74.88 769 SER A CA 1
ATOM 5922 C C . SER A 1 769 ? -15.582 -21.632 1.872 1.00 74.88 769 SER A C 1
ATOM 5924 O O . SER A 1 769 ? -16.589 -21.610 1.166 1.00 74.88 769 SER A O 1
ATOM 5926 N N . GLU A 1 770 ? -15.271 -22.701 2.612 1.00 77.81 770 GLU A N 1
ATOM 5927 C CA . GLU A 1 770 ? -16.078 -23.929 2.623 1.00 77.81 770 GLU A CA 1
ATOM 5928 C C . GLU A 1 770 ? -17.510 -23.690 3.131 1.00 77.81 770 GLU A C 1
ATOM 5930 O O . GLU A 1 770 ? -18.479 -24.168 2.528 1.00 77.81 770 GLU A O 1
ATOM 5935 N N . ALA A 1 771 ? -17.670 -22.928 4.218 1.00 75.44 771 ALA A N 1
ATOM 5936 C CA . ALA A 1 771 ? -18.985 -22.580 4.754 1.00 75.44 771 ALA A CA 1
ATOM 5937 C C . ALA A 1 771 ? -19.798 -21.721 3.772 1.00 75.44 771 ALA A C 1
ATOM 5939 O O . ALA A 1 771 ? -21.000 -21.951 3.596 1.00 75.44 771 ALA A O 1
ATOM 5940 N N . PHE A 1 772 ? -19.148 -20.768 3.099 1.00 76.50 772 PHE A N 1
ATOM 5941 C CA . PHE A 1 772 ? -19.771 -19.931 2.079 1.00 76.50 772 PHE A CA 1
ATOM 5942 C C . PHE A 1 772 ? -20.193 -20.753 0.856 1.00 76.50 772 PHE A C 1
ATOM 5944 O O . PHE A 1 772 ? -21.346 -20.657 0.440 1.00 76.50 772 PHE A O 1
ATOM 5951 N N . GLU A 1 773 ? -19.328 -21.627 0.329 1.00 77.31 773 GLU A N 1
ATOM 5952 C CA . GLU A 1 773 ? -19.675 -22.533 -0.775 1.00 77.31 773 GLU A CA 1
ATOM 5953 C C . GLU A 1 773 ? -20.866 -23.433 -0.424 1.00 77.31 773 GLU A C 1
ATOM 5955 O O . GLU A 1 773 ? -21.749 -23.673 -1.252 1.00 77.31 773 GLU A O 1
ATOM 5960 N N . HIS A 1 774 ? -20.921 -23.942 0.809 1.00 76.94 774 HIS A N 1
ATOM 5961 C CA . HIS A 1 774 ? -22.041 -24.759 1.267 1.00 76.94 774 HIS A CA 1
ATOM 5962 C C . HIS A 1 774 ? -23.353 -23.959 1.326 1.00 76.94 774 HIS A C 1
ATOM 5964 O O . HIS A 1 774 ? -24.408 -24.452 0.901 1.00 76.94 774 HIS A O 1
ATOM 5970 N N . ALA A 1 775 ? -23.293 -22.716 1.817 1.00 75.94 775 ALA A N 1
ATOM 5971 C CA . ALA A 1 775 ? -24.427 -21.797 1.843 1.00 75.94 775 ALA A CA 1
ATOM 5972 C C . ALA A 1 775 ? -24.890 -21.427 0.425 1.00 75.94 775 ALA A C 1
ATOM 5974 O O . ALA A 1 775 ? -26.092 -21.431 0.147 1.00 75.94 775 ALA A O 1
ATOM 5975 N N . GLU A 1 776 ? -23.952 -21.178 -0.487 1.00 75.12 776 GLU A N 1
ATOM 5976 C CA . GLU A 1 776 ? -24.219 -20.863 -1.887 1.00 75.12 776 GLU A CA 1
ATOM 5977 C C . GLU A 1 776 ? -24.894 -22.035 -2.607 1.00 75.12 776 GLU A C 1
ATOM 5979 O O . GLU A 1 776 ? -25.975 -21.859 -3.169 1.00 75.12 776 GLU A O 1
ATOM 5984 N N . ARG A 1 777 ? -24.339 -23.254 -2.516 1.00 75.62 777 ARG A N 1
ATOM 5985 C CA . ARG A 1 777 ? -24.946 -24.466 -3.103 1.00 75.62 777 ARG A CA 1
ATOM 5986 C C . ARG A 1 777 ? -26.363 -24.685 -2.583 1.00 75.62 777 ARG A C 1
ATOM 5988 O O . ARG A 1 777 ? -27.283 -24.889 -3.370 1.00 75.62 777 ARG A O 1
ATOM 5995 N N . SER A 1 778 ? -26.568 -24.530 -1.275 1.00 75.06 778 SER A N 1
ATOM 5996 C CA . SER A 1 778 ? -27.899 -24.614 -0.663 1.00 75.06 778 SER A CA 1
ATOM 5997 C C . SER A 1 778 ? -28.858 -23.538 -1.191 1.00 75.06 778 SER A C 1
ATOM 5999 O O . SER A 1 778 ? -30.049 -23.793 -1.392 1.00 75.06 778 SER A O 1
ATOM 6001 N N . ALA A 1 779 ? -28.365 -22.320 -1.423 1.00 68.88 779 ALA A N 1
ATOM 6002 C CA . ALA A 1 779 ? -29.150 -21.215 -1.961 1.00 68.88 779 ALA A CA 1
ATOM 6003 C C . ALA A 1 779 ? -29.500 -21.412 -3.448 1.00 68.88 779 ALA A C 1
ATOM 6005 O O . ALA A 1 779 ? -30.594 -21.008 -3.858 1.00 68.88 779 ALA A O 1
ATOM 6006 N N . VAL A 1 780 ? -28.612 -22.033 -4.232 1.00 68.31 780 VAL A N 1
ATOM 6007 C CA . VAL A 1 780 ? -28.803 -22.398 -5.649 1.00 68.31 780 VAL A CA 1
ATOM 6008 C C . VAL A 1 780 ? -29.761 -23.584 -5.801 1.00 68.31 780 VAL A C 1
ATOM 6010 O O . VAL A 1 780 ? -30.672 -23.532 -6.632 1.00 68.31 780 VAL A O 1
ATOM 6013 N N . ASP A 1 781 ? -29.656 -24.604 -4.950 1.00 66.50 781 ASP A N 1
ATOM 6014 C CA . ASP A 1 781 ? -30.586 -25.742 -4.925 1.00 66.50 781 ASP A CA 1
ATOM 6015 C C . ASP A 1 781 ? -32.017 -25.284 -4.602 1.00 66.50 781 ASP A C 1
ATOM 6017 O O . ASP A 1 781 ? -32.989 -25.716 -5.227 1.00 66.50 781 ASP A O 1
ATOM 6021 N N . ARG A 1 782 ? -32.178 -24.328 -3.676 1.00 62.09 782 ARG A N 1
ATOM 6022 C CA . ARG A 1 782 ? -33.486 -23.709 -3.391 1.00 62.09 782 ARG A CA 1
ATOM 6023 C C . ARG A 1 782 ? -34.046 -22.919 -4.576 1.00 62.09 782 ARG A C 1
ATOM 6025 O O . ARG A 1 782 ? -35.266 -22.864 -4.706 1.00 62.09 782 ARG A O 1
ATOM 6032 N N . ILE A 1 783 ? -33.201 -22.313 -5.418 1.00 58.28 783 ILE A N 1
ATOM 6033 C CA . ILE A 1 783 ? -33.643 -21.626 -6.648 1.00 58.28 783 ILE A CA 1
ATOM 6034 C C . ILE A 1 783 ? -34.202 -22.653 -7.635 1.00 58.28 783 ILE A C 1
ATOM 6036 O O . ILE A 1 783 ? -35.352 -22.544 -8.058 1.00 58.28 783 ILE A O 1
ATOM 6040 N N . SER A 1 784 ? -33.421 -23.689 -7.939 1.00 54.78 784 SER A N 1
ATOM 6041 C CA . SER A 1 784 ? -33.792 -24.724 -8.913 1.00 54.78 784 SER A CA 1
ATOM 6042 C C . SER A 1 784 ? -35.008 -25.553 -8.468 1.00 54.78 784 SER A C 1
ATOM 6044 O O . SER A 1 784 ? -35.827 -25.951 -9.295 1.00 54.78 784 SER A O 1
ATOM 6046 N N . SER A 1 785 ? -35.212 -25.715 -7.157 1.00 49.53 785 SER A N 1
ATOM 6047 C CA . SER A 1 785 ? -36.417 -26.332 -6.577 1.00 49.53 785 SER A CA 1
ATOM 6048 C C . SER A 1 785 ? -37.691 -25.492 -6.755 1.00 49.53 785 SER A C 1
ATOM 6050 O O . SER A 1 785 ? -38.790 -26.043 -6.831 1.00 49.53 785 SER A O 1
ATOM 6052 N N . ARG A 1 786 ? -37.570 -24.156 -6.788 1.00 45.12 786 ARG A N 1
ATOM 6053 C CA . ARG A 1 786 ? -38.712 -23.227 -6.847 1.00 45.12 786 ARG A CA 1
ATOM 6054 C C . ARG A 1 786 ? -39.199 -23.008 -8.284 1.00 45.12 786 ARG A C 1
ATOM 6056 O O . ARG A 1 786 ? -40.408 -22.929 -8.487 1.00 45.12 786 ARG A O 1
ATOM 6063 N N . ASP A 1 787 ? -38.294 -23.034 -9.265 1.00 40.97 787 ASP A N 1
ATOM 6064 C CA . ASP A 1 787 ? -38.647 -23.033 -10.696 1.00 40.97 787 ASP A CA 1
ATOM 6065 C C . ASP A 1 787 ? -39.360 -24.327 -11.132 1.00 40.97 787 ASP A C 1
ATOM 6067 O O . ASP A 1 787 ? -40.263 -24.292 -11.970 1.00 40.97 787 ASP A O 1
ATOM 6071 N N . GLY A 1 788 ? -39.055 -25.467 -10.500 1.00 36.94 788 GLY A N 1
ATOM 6072 C CA . GLY A 1 788 ? -39.739 -26.742 -10.759 1.00 36.94 788 GLY A CA 1
ATOM 6073 C C . GLY A 1 788 ? -41.225 -26.777 -10.363 1.00 36.94 788 GLY A C 1
ATOM 6074 O O . GLY A 1 788 ? -41.970 -27.619 -10.861 1.00 36.94 788 GLY A O 1
ATOM 6075 N N . LEU A 1 789 ? -41.689 -25.859 -9.507 1.00 40.06 789 LEU A N 1
ATOM 6076 C CA . LEU A 1 789 ? -43.079 -25.805 -9.027 1.00 40.06 789 LEU A CA 1
ATOM 6077 C C . LEU A 1 789 ? -43.999 -24.901 -9.869 1.00 40.06 789 LEU A C 1
ATOM 6079 O O . LEU A 1 789 ? -45.214 -24.943 -9.677 1.00 40.06 789 LEU A O 1
ATOM 6083 N N . MET A 1 790 ? -43.469 -24.130 -10.831 1.00 37.47 790 MET A N 1
ATOM 6084 C CA . MET A 1 790 ? -44.281 -23.331 -11.769 1.00 37.47 790 MET A CA 1
ATOM 6085 C C . MET A 1 790 ? -44.624 -24.057 -13.085 1.00 37.47 790 MET A C 1
ATOM 6087 O O . MET A 1 790 ? -45.442 -23.555 -13.854 1.00 37.47 790 MET A O 1
ATOM 6091 N N . GLN A 1 791 ? -44.100 -25.266 -13.326 1.00 37.56 791 GLN A N 1
ATOM 6092 C CA . GLN A 1 791 ? -44.515 -26.141 -14.435 1.00 37.56 791 GLN A CA 1
ATOM 6093 C C . GLN A 1 791 ? -45.261 -27.386 -13.931 1.00 37.56 791 GLN A C 1
ATOM 6095 O O . GLN A 1 791 ? -44.774 -28.508 -14.009 1.00 37.56 791 GLN A O 1
ATOM 6100 N N . ALA A 1 792 ? -46.490 -27.202 -13.448 1.00 30.55 792 ALA A N 1
ATOM 6101 C CA . ALA A 1 792 ? -47.428 -28.306 -13.250 1.00 30.55 792 ALA A CA 1
ATOM 6102 C C . ALA A 1 792 ? -48.804 -27.948 -13.835 1.00 30.55 792 ALA A C 1
ATOM 6104 O O . ALA A 1 792 ? -49.718 -27.529 -13.129 1.00 30.55 792 ALA A O 1
ATOM 6105 N N . MET A 1 793 ? -48.950 -28.120 -15.152 1.00 35.06 793 MET A N 1
ATOM 6106 C CA . MET A 1 793 ? -50.259 -28.327 -15.782 1.00 35.06 793 MET A CA 1
ATOM 6107 C C . MET A 1 793 ? -50.592 -29.830 -15.758 1.00 35.06 793 MET A C 1
ATOM 6109 O O . MET A 1 793 ? -49.687 -30.649 -15.930 1.00 35.06 793 MET A O 1
ATOM 6113 N N . PRO A 1 794 ? -51.862 -30.228 -15.562 1.00 32.53 794 PRO A N 1
ATOM 6114 C CA . PRO A 1 794 ? -52.231 -31.638 -15.485 1.00 32.53 794 PRO A CA 1
ATOM 6115 C C . PRO A 1 794 ? -52.226 -32.280 -16.888 1.00 32.53 794 PRO A C 1
ATOM 6117 O O . PRO A 1 794 ? -52.647 -31.631 -17.849 1.00 32.53 794 PRO A O 1
ATOM 6120 N N . PRO A 1 795 ? -51.790 -33.545 -17.046 1.00 35.09 795 PRO A N 1
ATOM 6121 C CA . PRO A 1 795 ? -51.801 -34.213 -18.344 1.00 35.09 795 PRO A CA 1
ATOM 6122 C C . PRO A 1 795 ? -53.190 -34.803 -18.665 1.00 35.09 795 PRO A C 1
ATOM 6124 O O . PRO A 1 795 ? -53.933 -35.164 -17.746 1.00 35.09 795 PRO A O 1
ATOM 6127 N N . PRO A 1 796 ? -53.559 -34.955 -19.953 1.00 33.53 796 PRO A N 1
ATOM 6128 C CA . PRO A 1 796 ? -54.770 -35.658 -20.349 1.00 33.53 796 PRO A CA 1
ATOM 6129 C C . PRO A 1 796 ? -54.559 -37.182 -20.391 1.00 33.53 796 PRO A C 1
ATOM 6131 O O . PRO A 1 796 ? -53.454 -37.686 -20.587 1.00 33.53 796 PRO A O 1
ATOM 6134 N N . MET A 1 797 ? -55.665 -37.907 -20.219 1.00 35.09 797 MET A N 1
ATOM 6135 C CA . MET A 1 797 ? -55.771 -39.368 -20.241 1.00 35.09 797 MET A CA 1
ATOM 6136 C C . MET A 1 797 ? -55.258 -40.020 -21.538 1.00 35.09 797 MET A C 1
ATOM 6138 O O . MET A 1 797 ? -55.738 -39.690 -22.620 1.00 35.09 797 MET A O 1
ATOM 6142 N N . ALA A 1 798 ? -54.436 -41.066 -21.402 1.00 29.14 798 ALA A N 1
ATOM 6143 C CA . ALA A 1 798 ? -54.434 -42.257 -22.261 1.00 29.14 798 ALA A CA 1
ATOM 6144 C C . ALA A 1 798 ? -53.747 -43.438 -21.541 1.00 29.14 798 ALA A C 1
ATOM 6146 O O . ALA A 1 798 ? -52.783 -43.253 -20.804 1.00 29.14 798 ALA A O 1
ATOM 6147 N N . ALA A 1 799 ? -54.291 -44.642 -21.730 1.00 28.67 799 ALA A N 1
ATOM 6148 C CA . ALA A 1 799 ? -53.917 -45.888 -21.053 1.00 28.67 799 ALA A CA 1
ATOM 6149 C C . ALA A 1 799 ? -52.853 -46.709 -21.840 1.00 28.67 799 ALA A C 1
ATOM 6151 O O . ALA A 1 799 ? -52.394 -46.265 -22.890 1.00 28.67 799 ALA A O 1
ATOM 6152 N N . PRO A 1 800 ? -52.450 -47.897 -21.344 1.00 42.19 800 PRO A N 1
ATOM 6153 C CA . PRO A 1 800 ? -51.118 -48.225 -20.828 1.00 42.19 800 PRO A CA 1
ATOM 6154 C C . PRO A 1 800 ? -50.204 -48.885 -21.883 1.00 42.19 800 PRO A C 1
ATOM 6156 O O . PRO A 1 800 ? -50.687 -49.265 -22.951 1.00 42.19 800 PRO A O 1
ATOM 6159 N N . PRO A 1 801 ? -48.904 -49.115 -21.585 1.00 32.06 801 PRO A N 1
ATOM 6160 C CA . PRO A 1 801 ? -48.521 -50.524 -21.412 1.00 32.06 801 PRO A CA 1
ATOM 6161 C C . PRO A 1 801 ? -47.322 -50.814 -20.459 1.00 32.06 801 PRO A C 1
ATOM 6163 O O . PRO A 1 801 ? -46.443 -49.993 -20.232 1.00 32.06 801 PRO A O 1
ATOM 6166 N N . VAL A 1 802 ? -47.324 -52.068 -19.983 1.00 28.09 802 VAL A N 1
ATOM 6167 C CA . VAL A 1 802 ? -46.248 -52.973 -19.500 1.00 28.09 802 VAL A CA 1
ATOM 6168 C C . VAL A 1 802 ? -45.357 -52.618 -18.294 1.00 28.09 802 VAL A C 1
ATOM 6170 O O . VAL A 1 802 ? -44.532 -51.712 -18.314 1.00 28.09 802 VAL A O 1
ATOM 6173 N N . LEU A 1 803 ? -45.424 -53.512 -17.296 1.00 39.19 803 LEU A N 1
ATOM 6174 C CA . LEU A 1 803 ? -44.393 -53.768 -16.289 1.00 39.19 803 LEU A CA 1
ATOM 6175 C C . LEU A 1 803 ? -43.022 -54.058 -16.929 1.00 39.19 803 LEU A C 1
ATOM 6177 O O . LEU A 1 803 ? -42.890 -54.999 -17.712 1.00 39.19 803 LEU A O 1
ATOM 6181 N N . ALA A 1 804 ? -41.981 -53.376 -16.449 1.00 28.36 804 ALA A N 1
ATOM 6182 C CA . ALA A 1 804 ? -40.614 -53.884 -16.465 1.00 28.36 804 ALA A CA 1
ATOM 6183 C C . ALA A 1 804 ? -39.934 -53.585 -15.119 1.00 28.36 804 ALA A C 1
ATOM 6185 O O . ALA A 1 804 ? -39.874 -52.444 -14.667 1.00 28.36 804 ALA A O 1
ATOM 6186 N N . ALA A 1 805 ? -39.463 -54.651 -14.474 1.00 36.53 805 ALA A N 1
ATOM 6187 C CA . ALA A 1 805 ? -38.703 -54.650 -13.230 1.00 36.53 805 ALA A CA 1
ATOM 6188 C C . ALA A 1 805 ? -37.332 -53.947 -13.382 1.00 36.53 805 ALA A C 1
ATOM 6190 O O . ALA A 1 805 ? -36.792 -53.884 -14.492 1.00 36.53 805 ALA A O 1
ATOM 6191 N N . PRO A 1 806 ? -36.734 -53.449 -12.283 1.00 30.48 806 PRO A N 1
ATOM 6192 C CA . PRO A 1 806 ? -35.503 -52.670 -12.328 1.00 30.48 806 PRO A CA 1
ATOM 6193 C C . PRO A 1 806 ? -34.297 -53.543 -12.695 1.00 30.48 806 PRO A C 1
ATOM 6195 O O . PRO A 1 806 ? -33.983 -54.524 -12.021 1.00 30.48 806 PRO A O 1
ATOM 6198 N N . ARG A 1 807 ? -33.581 -53.154 -13.755 1.00 29.64 807 ARG A N 1
ATOM 6199 C CA . ARG A 1 807 ? -32.218 -53.622 -14.017 1.00 29.64 807 ARG A CA 1
ATOM 6200 C C . ARG A 1 807 ? -31.248 -52.773 -13.201 1.00 29.64 807 ARG A C 1
ATOM 6202 O O . ARG A 1 807 ? -31.102 -51.578 -13.434 1.00 29.64 807 ARG A O 1
ATOM 6209 N N . SER A 1 808 ? -30.589 -53.430 -12.257 1.00 33.38 808 SER A N 1
ATOM 6210 C CA . SER A 1 808 ? -29.400 -52.970 -11.546 1.00 33.38 808 SER A CA 1
ATOM 6211 C C . SER A 1 808 ? -28.335 -52.445 -12.515 1.00 33.38 808 SER A C 1
ATOM 6213 O O . SER A 1 808 ? -27.864 -53.187 -13.381 1.00 33.38 808 SER A O 1
ATOM 6215 N N . ALA A 1 809 ? -27.938 -51.185 -12.342 1.00 31.28 809 ALA A N 1
ATOM 6216 C CA . ALA A 1 809 ? -26.733 -50.638 -12.950 1.00 31.28 809 ALA A CA 1
ATOM 6217 C C . ALA A 1 809 ? -25.483 -51.171 -12.211 1.00 31.28 809 ALA A C 1
ATOM 6219 O O . ALA A 1 809 ? -25.515 -51.296 -10.984 1.00 31.28 809 ALA A O 1
ATOM 6220 N N . PRO A 1 810 ? -24.396 -51.502 -12.929 1.00 36.72 810 PRO A N 1
ATOM 6221 C CA . PRO A 1 810 ? -23.150 -51.971 -12.332 1.00 36.72 810 PRO A CA 1
ATOM 6222 C C . PRO A 1 810 ? -22.406 -50.834 -11.605 1.00 36.72 810 PRO A C 1
ATOM 6224 O O . PRO A 1 810 ? -22.584 -49.661 -11.950 1.00 36.72 810 PRO A O 1
ATOM 6227 N N . PRO A 1 811 ? -21.557 -51.159 -10.613 1.00 32.38 811 PRO A N 1
ATOM 6228 C CA . PRO A 1 811 ? -20.781 -50.164 -9.886 1.00 32.38 811 PRO A CA 1
ATOM 6229 C C . PRO A 1 811 ? -19.821 -49.440 -10.837 1.00 32.38 811 PRO A C 1
ATOM 6231 O O . PRO A 1 811 ? -19.100 -50.070 -11.614 1.00 32.38 811 PRO A O 1
ATOM 6234 N N . ARG A 1 812 ? -19.802 -48.104 -10.762 1.00 32.81 812 ARG A N 1
ATOM 6235 C CA . ARG A 1 812 ? -18.739 -47.293 -11.366 1.00 32.81 812 ARG A CA 1
ATOM 6236 C C . ARG A 1 812 ? -17.392 -47.697 -10.742 1.00 32.81 812 ARG A C 1
ATOM 6238 O O . ARG A 1 812 ? -17.337 -47.869 -9.523 1.00 32.81 812 ARG A O 1
ATOM 6245 N N . PRO A 1 813 ? -16.317 -47.834 -11.535 1.00 32.84 813 PRO A N 1
ATOM 6246 C CA . PRO A 1 813 ? -14.985 -48.067 -10.997 1.00 32.84 813 PRO A CA 1
ATOM 6247 C C . PRO A 1 813 ? -14.566 -46.888 -10.113 1.00 32.84 813 PRO A C 1
ATOM 6249 O O . PRO A 1 813 ? -14.743 -45.726 -10.479 1.00 32.84 813 PRO A O 1
ATOM 6252 N N . GLN A 1 814 ? -14.030 -47.213 -8.937 1.00 30.94 814 GLN A N 1
ATOM 6253 C CA . GLN A 1 814 ? -13.381 -46.263 -8.042 1.00 30.94 814 GLN A CA 1
ATOM 6254 C C . GLN A 1 814 ? -12.262 -45.543 -8.803 1.00 30.94 814 GLN A C 1
ATOM 6256 O O . GLN A 1 814 ? -11.371 -46.185 -9.361 1.00 30.94 814 GLN A O 1
ATOM 6261 N N . ALA A 1 815 ? -12.319 -44.212 -8.827 1.00 31.30 815 ALA A N 1
ATOM 6262 C CA . ALA A 1 815 ? -11.180 -43.393 -9.207 1.00 31.30 815 ALA A CA 1
ATOM 6263 C C . ALA A 1 815 ? -10.046 -43.621 -8.185 1.00 31.30 815 ALA A C 1
ATOM 6265 O O . ALA A 1 815 ? -10.327 -43.710 -6.985 1.00 31.30 815 ALA A O 1
ATOM 6266 N N . PRO A 1 816 ? -8.784 -43.751 -8.624 1.00 30.52 816 PRO A N 1
ATOM 6267 C CA . PRO A 1 816 ? -7.667 -43.937 -7.711 1.00 30.52 816 PRO A CA 1
ATOM 6268 C C . PRO A 1 816 ? -7.479 -42.695 -6.832 1.00 30.52 816 PRO A C 1
ATOM 6270 O O . PRO A 1 816 ? -7.676 -41.563 -7.271 1.00 30.52 816 PRO A O 1
ATOM 6273 N N . ALA A 1 817 ? -7.096 -42.944 -5.580 1.00 31.02 817 ALA A N 1
ATOM 6274 C CA . ALA A 1 817 ? -6.757 -41.937 -4.585 1.00 31.02 817 ALA A CA 1
ATOM 6275 C C . ALA A 1 817 ? -5.774 -40.880 -5.135 1.00 31.02 817 ALA A C 1
ATOM 6277 O O . ALA A 1 817 ? -4.893 -41.225 -5.930 1.00 31.02 817 ALA A O 1
ATOM 6278 N N . PRO A 1 818 ? -5.870 -39.612 -4.691 1.00 29.48 818 PRO A N 1
ATOM 6279 C CA . PRO A 1 818 ? -4.923 -38.581 -5.083 1.00 29.48 818 PRO A CA 1
ATOM 6280 C C . PRO A 1 818 ? -3.513 -38.990 -4.653 1.00 29.48 818 PRO A C 1
ATOM 6282 O O . PRO A 1 818 ? -3.251 -39.304 -3.488 1.00 29.48 818 PRO A O 1
ATOM 6285 N N . ALA A 1 819 ? -2.601 -39.007 -5.622 1.00 27.64 819 ALA A N 1
ATOM 6286 C CA . ALA A 1 819 ? -1.189 -39.223 -5.380 1.00 27.64 819 ALA A CA 1
ATOM 6287 C C . ALA A 1 819 ? -0.688 -38.179 -4.373 1.00 27.64 819 ALA A C 1
ATOM 6289 O O . ALA A 1 819 ? -0.783 -36.972 -4.600 1.00 27.64 819 ALA A O 1
ATOM 6290 N N . ARG A 1 820 ? -0.149 -38.670 -3.251 1.00 27.50 820 ARG A N 1
ATOM 6291 C CA . ARG A 1 820 ? 0.677 -37.910 -2.309 1.00 27.50 820 ARG A CA 1
ATOM 6292 C C . ARG A 1 820 ? 1.652 -37.035 -3.101 1.00 27.50 820 ARG A C 1
ATOM 6294 O O . ARG A 1 820 ? 2.558 -37.562 -3.745 1.00 27.50 820 ARG A O 1
ATOM 6301 N N . LYS A 1 821 ? 1.479 -35.714 -3.019 1.00 25.55 821 LYS A N 1
ATOM 6302 C CA . LYS A 1 821 ? 2.495 -34.740 -3.423 1.00 25.55 821 LYS A CA 1
ATOM 6303 C C . LYS A 1 821 ? 3.766 -35.056 -2.630 1.00 25.55 821 LYS A C 1
ATOM 6305 O O . LYS A 1 821 ? 3.824 -34.827 -1.423 1.00 25.55 821 LYS A O 1
ATOM 6310 N N . LEU A 1 822 ? 4.763 -35.635 -3.296 1.00 23.98 822 LEU A N 1
ATOM 6311 C CA . LEU A 1 822 ? 6.131 -35.633 -2.799 1.00 23.98 822 LEU A CA 1
ATOM 6312 C C . LEU A 1 822 ? 6.590 -34.177 -2.816 1.00 23.98 822 LEU A C 1
ATOM 6314 O O . LEU A 1 822 ? 6.915 -33.630 -3.866 1.00 23.98 822 LEU A O 1
ATOM 6318 N N . ALA A 1 823 ? 6.585 -33.553 -1.642 1.00 24.52 823 ALA A N 1
ATOM 6319 C CA . ALA A 1 823 ? 7.353 -32.350 -1.398 1.00 24.52 823 ALA A CA 1
ATOM 6320 C C . ALA A 1 823 ? 8.820 -32.676 -1.707 1.00 24.52 823 ALA A C 1
ATOM 6322 O O . ALA A 1 823 ? 9.464 -33.440 -0.984 1.00 24.52 823 ALA A O 1
ATOM 6323 N N . ALA A 1 824 ? 9.340 -32.133 -2.807 1.00 24.62 824 ALA A N 1
ATOM 6324 C CA . ALA A 1 824 ? 10.770 -32.079 -3.035 1.00 24.62 824 ALA A CA 1
ATOM 6325 C C . ALA A 1 824 ? 11.349 -31.154 -1.963 1.00 24.62 824 ALA A C 1
ATOM 6327 O O . ALA A 1 824 ? 11.304 -29.932 -2.063 1.00 24.62 824 ALA A O 1
ATOM 6328 N N . THR A 1 825 ? 11.833 -31.760 -0.882 1.00 23.67 825 THR A N 1
ATOM 6329 C CA . THR A 1 825 ? 12.601 -31.091 0.159 1.00 23.67 825 THR A CA 1
ATOM 6330 C C . THR A 1 825 ? 13.893 -30.586 -0.477 1.00 23.67 825 THR A C 1
ATOM 6332 O O . THR A 1 825 ? 14.887 -31.309 -0.557 1.00 23.67 825 THR A O 1
ATOM 6335 N N . VAL A 1 826 ? 13.886 -29.345 -0.963 1.00 26.47 826 VAL A N 1
ATOM 6336 C CA . VAL A 1 826 ? 15.118 -28.617 -1.255 1.00 26.47 826 VAL A CA 1
ATOM 6337 C C . VAL A 1 826 ? 15.822 -28.456 0.085 1.00 26.47 826 VAL A C 1
ATOM 6339 O O . VAL A 1 826 ? 15.410 -27.680 0.946 1.00 26.47 826 VAL A O 1
ATOM 6342 N N . LYS A 1 827 ? 16.857 -29.271 0.307 1.00 22.97 827 LYS A N 1
ATOM 6343 C CA . LYS A 1 827 ? 17.769 -29.109 1.435 1.00 22.97 827 LYS A CA 1
ATOM 6344 C C . LYS A 1 827 ? 18.392 -27.721 1.323 1.00 22.97 827 LYS A C 1
ATOM 6346 O O . LYS A 1 827 ? 19.319 -27.522 0.542 1.00 22.97 827 LYS A O 1
ATOM 6351 N N . LYS A 1 828 ? 17.885 -26.791 2.132 1.00 23.56 828 LYS A N 1
ATOM 6352 C CA . LYS A 1 828 ? 18.538 -25.534 2.493 1.00 23.56 828 LYS A CA 1
ATOM 6353 C C . LYS A 1 828 ? 19.899 -25.903 3.092 1.00 23.56 828 LYS A C 1
ATOM 6355 O O . LYS A 1 828 ? 20.001 -26.295 4.251 1.00 23.56 828 LYS A O 1
ATOM 6360 N N . LYS A 1 829 ? 20.946 -25.897 2.266 1.00 22.38 829 LYS A N 1
ATOM 6361 C CA . LYS A 1 829 ? 22.316 -25.841 2.764 1.00 22.38 829 LYS A CA 1
ATOM 6362 C C . LYS A 1 829 ? 22.498 -24.408 3.234 1.00 22.38 829 LYS A C 1
ATOM 6364 O O . LYS A 1 829 ? 22.609 -23.504 2.416 1.00 22.38 829 LYS A O 1
ATOM 6369 N N . GLU A 1 830 ? 22.485 -24.215 4.545 1.00 24.67 830 GLU A N 1
ATOM 6370 C CA . GLU A 1 830 ? 23.061 -23.032 5.171 1.00 24.67 830 GLU A CA 1
ATOM 6371 C C . GLU A 1 830 ? 24.541 -22.969 4.775 1.00 24.67 830 GLU A C 1
ATOM 6373 O O . GLU A 1 830 ? 25.404 -23.596 5.390 1.00 24.67 830 GLU A O 1
ATOM 6378 N N . GLN A 1 831 ? 24.843 -22.256 3.694 1.00 23.02 831 GLN A N 1
ATOM 6379 C CA . GLN A 1 831 ? 26.170 -21.707 3.487 1.00 23.02 831 GLN A CA 1
ATOM 6380 C C . GLN A 1 831 ? 26.211 -20.394 4.257 1.00 23.02 831 GLN A C 1
ATOM 6382 O O . GLN A 1 831 ? 25.771 -19.354 3.779 1.00 23.02 831 GLN A O 1
ATOM 6387 N N . LYS A 1 832 ? 26.731 -20.465 5.485 1.00 22.55 832 LYS A N 1
ATOM 6388 C CA . LYS A 1 832 ? 27.352 -19.305 6.119 1.00 22.55 832 LYS A CA 1
ATOM 6389 C C . LYS A 1 832 ? 28.386 -18.753 5.142 1.00 22.55 832 LYS A C 1
ATOM 6391 O O . LYS A 1 832 ? 29.362 -19.438 4.835 1.00 22.55 832 LYS A O 1
ATOM 6396 N N . ALA A 1 833 ? 28.157 -17.541 4.655 1.00 23.06 833 ALA A N 1
ATOM 6397 C CA . ALA A 1 833 ? 29.170 -16.761 3.972 1.00 23.06 833 ALA A CA 1
ATOM 6398 C C . ALA A 1 833 ? 30.189 -16.275 5.015 1.00 23.06 833 ALA A C 1
ATOM 6400 O O . ALA A 1 833 ? 30.117 -15.151 5.502 1.00 23.06 833 ALA A O 1
ATOM 6401 N N . ASP A 1 834 ? 31.127 -17.148 5.382 1.00 21.62 834 ASP A N 1
ATOM 6402 C CA . ASP A 1 834 ? 32.417 -16.703 5.897 1.00 21.62 834 ASP A CA 1
ATOM 6403 C C . ASP A 1 834 ? 33.184 -16.116 4.704 1.00 21.62 834 ASP A C 1
ATOM 6405 O O . ASP A 1 834 ? 33.857 -16.831 3.961 1.00 21.62 834 ASP A O 1
ATOM 6409 N N . TYR A 1 835 ? 33.062 -14.802 4.493 1.00 27.92 835 TYR A N 1
ATOM 6410 C CA . TYR A 1 835 ? 34.014 -14.046 3.677 1.00 27.92 835 TYR A CA 1
ATOM 6411 C C . TYR A 1 835 ? 35.337 -13.962 4.447 1.00 27.92 835 TYR A C 1
ATOM 6413 O O . TYR A 1 835 ? 35.664 -12.962 5.085 1.00 27.92 835 TYR A O 1
ATOM 6421 N N . ALA A 1 836 ? 36.090 -15.060 4.419 1.00 24.55 836 ALA A N 1
ATOM 6422 C CA . ALA A 1 836 ? 37.498 -15.057 4.760 1.00 24.55 836 ALA A CA 1
ATOM 6423 C C . ALA A 1 836 ? 38.274 -14.424 3.599 1.00 24.55 836 ALA A C 1
ATOM 6425 O O . ALA A 1 836 ? 38.176 -14.848 2.447 1.00 24.55 836 ALA A O 1
ATOM 6426 N N . ALA A 1 837 ? 39.027 -13.382 3.933 1.00 35.94 837 ALA A N 1
ATOM 6427 C CA . ALA A 1 837 ? 40.027 -12.773 3.081 1.00 35.94 837 ALA A CA 1
ATOM 6428 C C . ALA A 1 837 ? 41.013 -13.831 2.560 1.00 35.94 837 ALA A C 1
ATOM 6430 O O . ALA A 1 837 ? 41.619 -14.521 3.370 1.00 35.94 837 ALA A O 1
ATOM 6431 N N . GLU A 1 838 ? 41.157 -13.941 1.234 1.00 26.67 838 GLU A N 1
ATOM 6432 C CA . GLU A 1 838 ? 42.433 -14.056 0.503 1.00 26.67 838 GLU A CA 1
ATOM 6433 C C . GLU A 1 838 ? 42.207 -14.430 -0.982 1.00 26.67 838 GLU A C 1
ATOM 6435 O O . GLU A 1 838 ? 41.731 -15.509 -1.321 1.00 26.67 838 GLU A O 1
ATOM 6440 N N . GLY A 1 839 ? 42.630 -13.541 -1.889 1.00 31.75 839 GLY A N 1
ATOM 6441 C CA . GLY A 1 839 ? 43.393 -13.955 -3.074 1.00 31.75 839 GLY A CA 1
ATOM 6442 C C . GLY A 1 839 ? 42.688 -14.548 -4.302 1.00 31.75 839 GLY A C 1
ATOM 6443 O O . GLY A 1 839 ? 43.319 -15.350 -4.984 1.00 31.75 839 GLY A O 1
ATOM 6444 N N . SER A 1 840 ? 41.462 -14.148 -4.661 1.00 23.80 840 SER A N 1
ATOM 6445 C CA . SER A 1 840 ? 40.936 -14.369 -6.028 1.00 23.80 840 SER A CA 1
ATOM 6446 C C . SER A 1 840 ? 40.625 -13.030 -6.710 1.00 23.80 840 SER A C 1
ATOM 6448 O O . SER A 1 840 ? 40.048 -12.159 -6.058 1.00 23.80 840 SER A O 1
ATOM 6450 N N . PRO A 1 841 ? 41.021 -12.811 -7.982 1.00 27.97 841 PRO A N 1
ATOM 6451 C CA . PRO A 1 841 ? 40.686 -11.577 -8.684 1.00 27.97 841 PRO A CA 1
ATOM 6452 C C . PRO A 1 841 ? 39.158 -11.482 -8.843 1.00 27.97 841 PRO A C 1
ATOM 6454 O O . PRO A 1 841 ? 38.532 -12.502 -9.135 1.00 27.97 841 PRO A O 1
ATOM 6457 N N . PRO A 1 842 ? 38.550 -10.299 -8.639 1.00 32.59 842 PRO A N 1
ATOM 6458 C CA . PRO A 1 842 ? 37.111 -10.127 -8.804 1.00 32.59 842 PRO A CA 1
ATOM 6459 C C . PRO A 1 842 ? 36.700 -10.505 -10.230 1.00 32.59 842 PRO A C 1
ATOM 6461 O O . PRO A 1 842 ? 37.381 -10.122 -11.189 1.00 32.59 842 PRO A O 1
ATOM 6464 N N . ASP A 1 843 ? 35.597 -11.250 -10.361 1.00 39.09 843 ASP A N 1
ATOM 6465 C CA . ASP A 1 843 ? 34.946 -11.491 -11.648 1.00 39.09 843 ASP A CA 1
ATOM 6466 C C . ASP A 1 843 ? 34.783 -10.141 -12.361 1.00 39.09 843 ASP A C 1
ATOM 6468 O O . ASP A 1 843 ? 34.281 -9.174 -11.784 1.00 39.09 843 ASP A O 1
ATOM 6472 N N . MET A 1 844 ? 35.207 -10.063 -13.626 1.00 41.94 844 MET A N 1
ATOM 6473 C CA . MET A 1 844 ? 35.106 -8.846 -14.453 1.00 41.94 844 MET A CA 1
ATOM 6474 C C . MET A 1 844 ? 33.659 -8.323 -14.582 1.00 41.94 844 MET A C 1
ATOM 6476 O O . MET A 1 844 ? 33.452 -7.195 -15.029 1.00 41.94 844 MET A O 1
ATOM 6480 N N . ASP A 1 845 ? 32.677 -9.123 -14.163 1.00 49.62 845 ASP A N 1
ATOM 6481 C CA . ASP A 1 845 ? 31.252 -8.838 -14.251 1.00 49.62 845 ASP A CA 1
ATOM 6482 C C . ASP A 1 845 ? 30.680 -8.103 -13.018 1.00 49.62 845 ASP A C 1
ATOM 6484 O O . ASP A 1 845 ? 29.645 -7.448 -13.173 1.00 49.62 845 ASP A O 1
ATOM 6488 N N . ASP A 1 846 ? 31.343 -8.120 -11.844 1.00 64.00 846 ASP A N 1
ATOM 6489 C CA . ASP A 1 846 ? 30.811 -7.568 -10.577 1.00 64.00 846 ASP A CA 1
ATOM 6490 C C . ASP A 1 846 ? 31.386 -6.197 -10.165 1.00 64.00 846 ASP A C 1
ATOM 6492 O O . ASP A 1 846 ? 32.086 -6.024 -9.163 1.00 64.00 846 ASP A O 1
ATOM 6496 N N . GLU A 1 847 ? 31.084 -5.177 -10.965 1.00 67.31 847 GLU A N 1
ATOM 6497 C CA . GLU A 1 847 ? 31.573 -3.810 -10.742 1.00 67.31 847 GLU A CA 1
ATOM 6498 C C . GLU A 1 847 ? 30.912 -3.105 -9.555 1.00 67.31 847 GLU A C 1
ATOM 6500 O O . GLU A 1 847 ? 31.589 -2.350 -8.858 1.00 67.31 847 GLU A O 1
ATOM 6505 N N . LEU A 1 848 ? 29.622 -3.360 -9.308 1.00 75.12 848 LEU A N 1
ATOM 6506 C CA . LEU A 1 848 ? 28.900 -2.797 -8.165 1.00 75.12 848 LEU A CA 1
ATOM 6507 C C . LEU A 1 848 ? 29.498 -3.296 -6.842 1.00 75.12 848 LEU A C 1
ATOM 6509 O O . LEU A 1 848 ? 29.753 -2.484 -5.950 1.00 75.12 848 LEU A O 1
ATOM 6513 N N . GLY A 1 849 ? 29.808 -4.596 -6.751 1.00 72.00 849 GLY A N 1
ATOM 6514 C CA . GLY A 1 849 ? 30.526 -5.177 -5.616 1.00 72.00 849 GLY A CA 1
ATOM 6515 C C . GLY A 1 849 ? 31.928 -4.584 -5.450 1.00 72.00 849 GLY A C 1
ATOM 6516 O O . GLY A 1 849 ? 32.289 -4.122 -4.366 1.00 72.00 849 GLY A O 1
ATOM 6517 N N . GLY A 1 850 ? 32.706 -4.491 -6.535 1.00 71.50 850 GLY A N 1
ATOM 6518 C CA . GLY A 1 850 ? 34.052 -3.902 -6.501 1.00 71.50 850 GLY A CA 1
ATOM 6519 C C . GLY A 1 850 ? 34.082 -2.406 -6.150 1.00 71.50 850 GLY A C 1
ATOM 6520 O O . GLY A 1 850 ? 35.010 -1.924 -5.497 1.00 71.50 850 GLY A O 1
ATOM 6521 N N . ASP A 1 851 ? 33.077 -1.641 -6.566 1.00 76.06 851 ASP A N 1
ATOM 6522 C CA . ASP A 1 851 ? 32.886 -0.239 -6.191 1.00 76.06 851 ASP A CA 1
ATOM 6523 C C . ASP A 1 851 ? 32.470 -0.093 -4.716 1.00 76.06 851 ASP A C 1
ATOM 6525 O O . ASP A 1 851 ? 33.060 0.709 -3.990 1.00 76.06 851 ASP A O 1
ATOM 6529 N N . ALA A 1 852 ? 31.540 -0.922 -4.228 1.00 77.50 852 ALA A N 1
ATOM 6530 C CA . ALA A 1 852 ? 31.174 -0.978 -2.811 1.00 77.50 852 ALA A CA 1
ATOM 6531 C C . ALA A 1 852 ? 32.379 -1.299 -1.907 1.00 77.50 852 ALA A C 1
ATOM 6533 O O . ALA A 1 852 ? 32.551 -0.651 -0.875 1.00 77.50 852 ALA A O 1
ATOM 6534 N N . MET A 1 853 ? 33.261 -2.216 -2.324 1.00 74.44 853 MET A N 1
ATOM 6535 C CA . MET A 1 853 ? 34.498 -2.531 -1.597 1.00 74.44 853 MET A CA 1
ATOM 6536 C C . MET A 1 853 ? 35.472 -1.347 -1.559 1.00 74.44 853 MET A C 1
ATOM 6538 O O . MET A 1 853 ? 35.930 -0.971 -0.482 1.00 74.44 853 MET A O 1
ATOM 6542 N N . ARG A 1 854 ? 35.744 -0.701 -2.704 1.00 72.88 854 ARG A N 1
ATOM 6543 C CA . ARG A 1 854 ? 36.657 0.460 -2.775 1.00 72.88 854 ARG A CA 1
ATOM 6544 C C . ARG A 1 854 ? 36.194 1.635 -1.919 1.00 72.88 854 ARG A C 1
ATOM 6546 O O . ARG A 1 854 ? 37.023 2.399 -1.427 1.00 72.88 854 ARG A O 1
ATOM 6553 N N . ARG A 1 855 ? 34.881 1.774 -1.697 1.00 70.88 855 ARG A N 1
ATOM 6554 C CA . ARG A 1 855 ? 34.350 2.790 -0.784 1.00 70.88 855 ARG A CA 1
ATOM 6555 C C . ARG A 1 855 ? 34.822 2.601 0.648 1.00 70.88 855 ARG A C 1
ATOM 6557 O O . ARG A 1 855 ? 34.864 3.607 1.334 1.00 70.88 855 ARG A O 1
ATOM 6564 N N . ALA A 1 856 ? 35.156 1.403 1.126 1.00 63.47 856 ALA A N 1
ATOM 6565 C CA . ALA A 1 856 ? 35.528 1.201 2.528 1.00 63.47 856 ALA A CA 1
ATOM 6566 C C . ALA A 1 856 ? 36.858 1.887 2.904 1.00 63.47 856 ALA A C 1
ATOM 6568 O O . ALA A 1 856 ? 36.984 2.407 4.017 1.00 63.47 856 ALA A O 1
ATOM 6569 N N . ASP A 1 857 ? 37.799 1.976 1.962 1.00 62.72 857 ASP A N 1
ATOM 6570 C CA . ASP A 1 857 ? 39.212 2.244 2.261 1.00 62.72 857 ASP A CA 1
ATOM 6571 C C . ASP A 1 857 ? 39.592 3.734 2.318 1.00 62.72 857 ASP A C 1
ATOM 6573 O O . ASP A 1 857 ? 40.590 4.101 2.945 1.00 62.72 857 ASP A O 1
ATOM 6577 N N . GLU A 1 858 ? 38.811 4.632 1.708 1.00 64.94 858 GLU A N 1
ATOM 6578 C CA . GLU A 1 858 ? 39.179 6.051 1.645 1.00 64.94 858 GLU A CA 1
ATOM 6579 C C . GLU A 1 858 ? 38.585 6.895 2.779 1.00 64.94 858 GLU A C 1
ATOM 6581 O O . GLU A 1 858 ? 37.376 6.900 3.024 1.00 64.94 858 GLU A O 1
ATOM 6586 N N . ALA A 1 859 ? 39.442 7.681 3.444 1.00 64.94 859 ALA A N 1
ATOM 6587 C CA . ALA A 1 859 ? 39.016 8.665 4.437 1.00 64.94 859 ALA A CA 1
ATOM 6588 C C . ALA A 1 859 ? 38.279 9.848 3.770 1.00 64.94 859 ALA A C 1
ATOM 6590 O O . ALA A 1 859 ? 38.770 10.353 2.752 1.00 64.94 859 ALA A O 1
ATOM 6591 N N . PRO A 1 860 ? 37.164 10.347 4.337 1.00 69.12 860 PRO A N 1
ATOM 6592 C CA . PRO A 1 860 ? 36.413 11.471 3.778 1.00 69.12 860 PRO A CA 1
ATOM 6593 C C . PRO A 1 860 ? 37.203 12.790 3.817 1.00 69.12 860 PRO A C 1
ATOM 6595 O O . PRO A 1 860 ? 38.229 12.919 4.494 1.00 69.12 860 PRO A O 1
ATOM 6598 N N . HIS A 1 861 ? 36.732 13.788 3.065 1.00 69.06 861 HIS A N 1
ATOM 6599 C CA . HIS A 1 861 ? 37.253 15.154 3.148 1.00 69.06 861 HIS A CA 1
ATOM 6600 C C . HIS A 1 861 ? 36.956 15.799 4.517 1.00 69.06 861 HIS A C 1
ATOM 6602 O O . HIS A 1 861 ? 36.087 15.354 5.263 1.00 69.06 861 HIS A O 1
ATOM 6608 N N . TYR A 1 862 ? 37.693 16.863 4.856 1.00 61.25 862 TYR A N 1
ATOM 6609 C CA . TYR A 1 862 ? 37.500 17.602 6.107 1.00 61.25 862 TYR A CA 1
ATOM 6610 C C . TYR A 1 862 ? 36.070 18.157 6.229 1.00 61.25 862 TYR A C 1
ATOM 6612 O O . TYR A 1 862 ? 35.569 18.799 5.306 1.00 61.25 862 TYR A O 1
ATOM 6620 N N . ARG A 1 863 ? 35.450 17.962 7.400 1.00 56.31 863 ARG A N 1
ATOM 6621 C CA . ARG A 1 863 ? 34.124 18.483 7.760 1.00 56.31 863 ARG A CA 1
ATOM 6622 C C . ARG A 1 863 ? 34.259 19.647 8.747 1.00 56.31 863 ARG A C 1
ATOM 6624 O O . ARG A 1 863 ? 34.980 19.550 9.739 1.00 56.31 863 ARG A O 1
ATOM 6631 N N . SER A 1 864 ? 33.543 20.743 8.498 1.00 53.44 864 SER A N 1
ATOM 6632 C CA . SER A 1 864 ? 33.391 21.830 9.474 1.00 53.44 864 SER A CA 1
ATOM 6633 C C . SER A 1 864 ? 32.524 21.384 10.658 1.00 53.44 864 SER A C 1
ATOM 6635 O O . SER A 1 864 ? 31.562 20.649 10.456 1.00 53.44 864 SER A O 1
ATOM 6637 N N . ALA A 1 865 ? 32.829 21.851 11.872 1.00 57.97 865 ALA A N 1
ATOM 6638 C CA . ALA A 1 865 ? 32.069 21.499 13.076 1.00 57.97 865 ALA A CA 1
ATOM 6639 C C . ALA A 1 865 ? 30.574 21.865 12.971 1.00 57.97 865 ALA A C 1
ATOM 6641 O O . ALA A 1 865 ? 30.222 22.900 12.395 1.00 57.97 865 ALA A O 1
ATOM 6642 N N . ASP A 1 866 ? 29.714 21.029 13.561 1.00 55.75 866 ASP A N 1
ATOM 6643 C CA . ASP A 1 866 ? 28.270 21.269 13.617 1.00 55.75 866 ASP A CA 1
ATOM 6644 C C . ASP A 1 866 ? 27.921 22.498 14.469 1.00 55.75 866 ASP A C 1
ATOM 6646 O O . ASP A 1 866 ? 28.658 22.918 15.365 1.00 55.75 866 ASP A O 1
ATOM 6650 N N . LYS A 1 867 ? 26.762 23.092 14.178 1.00 62.94 867 LYS A N 1
ATOM 6651 C CA . LYS A 1 867 ? 26.235 24.248 14.909 1.00 62.94 867 LYS A CA 1
ATOM 6652 C C . LYS A 1 867 ? 25.859 23.865 16.346 1.00 62.94 867 LYS A C 1
ATOM 6654 O O . LYS A 1 867 ? 25.295 22.800 16.585 1.00 62.94 867 LYS A O 1
ATOM 6659 N N . THR A 1 868 ? 26.094 24.776 17.290 1.00 68.38 868 THR A N 1
ATOM 6660 C CA . THR A 1 868 ? 25.724 24.609 18.704 1.00 68.38 868 THR A CA 1
ATOM 6661 C C . THR A 1 868 ? 24.222 24.350 18.867 1.00 68.38 868 THR A C 1
ATOM 6663 O O . THR A 1 868 ? 23.402 25.035 18.251 1.00 68.38 868 THR A O 1
ATOM 6666 N N . GLN A 1 869 ? 23.869 23.391 19.725 1.00 74.94 869 GLN A N 1
ATOM 6667 C CA . GLN A 1 869 ? 22.491 22.990 20.014 1.00 74.94 869 GLN A CA 1
ATOM 6668 C C . GLN A 1 869 ? 22.088 23.315 21.466 1.00 74.94 869 GLN A C 1
ATOM 6670 O O . GLN A 1 869 ? 22.920 23.249 22.372 1.00 74.94 869 GLN A O 1
ATOM 6675 N N . GLU A 1 870 ? 20.817 23.663 21.697 1.00 78.94 870 GLU A N 1
ATOM 6676 C CA . GLU A 1 870 ? 20.215 23.713 23.043 1.00 78.94 870 GLU A CA 1
ATOM 6677 C C . GLU A 1 870 ? 19.610 22.354 23.405 1.00 78.94 870 GLU A C 1
ATOM 6679 O O . GLU A 1 870 ? 18.859 21.811 22.603 1.00 78.94 870 GLU A O 1
ATOM 6684 N N . TRP A 1 871 ? 19.862 21.854 24.618 1.00 81.31 871 TRP A N 1
ATOM 6685 C CA . TRP A 1 871 ? 19.393 20.543 25.085 1.00 81.31 871 TRP A CA 1
ATOM 6686 C C . TRP A 1 871 ? 18.331 20.647 26.195 1.00 81.31 871 TRP A C 1
ATOM 6688 O O . TRP A 1 871 ? 18.380 21.565 27.016 1.00 81.31 871 TRP A O 1
ATOM 6698 N N . ALA A 1 872 ? 17.403 19.689 26.259 1.00 85.75 872 ALA A N 1
ATOM 6699 C CA . ALA A 1 872 ? 16.423 19.516 27.338 1.00 85.75 872 ALA A CA 1
ATOM 6700 C C . ALA A 1 872 ? 16.288 18.048 27.774 1.00 85.75 872 ALA A C 1
ATOM 6702 O O . ALA A 1 872 ? 16.687 17.153 27.044 1.00 85.75 872 ALA A O 1
ATOM 6703 N N . GLU A 1 873 ? 15.751 17.803 28.973 1.00 88.56 873 GLU A N 1
ATOM 6704 C CA . GLU A 1 873 ? 15.512 16.449 29.502 1.00 88.56 873 GLU A CA 1
ATOM 6705 C C . GLU A 1 873 ? 14.276 15.809 28.850 1.00 88.56 873 GLU A C 1
ATOM 6707 O O . GLU A 1 873 ? 13.215 16.438 28.805 1.00 88.56 873 GLU A O 1
ATOM 6712 N N . ASN A 1 874 ? 14.380 14.550 28.427 1.00 87.81 874 ASN A N 1
ATOM 6713 C CA . ASN A 1 874 ? 13.244 13.713 28.053 1.00 87.81 874 ASN A CA 1
ATOM 6714 C C . ASN A 1 874 ? 12.521 13.196 29.312 1.00 87.81 874 ASN A C 1
ATOM 6716 O O . ASN A 1 874 ? 13.038 12.373 30.072 1.00 87.81 874 ASN A O 1
ATOM 6720 N N . ASN A 1 875 ? 11.295 13.682 29.513 1.00 90.88 875 ASN A N 1
ATOM 6721 C CA . ASN A 1 875 ? 10.286 13.039 30.359 1.00 90.88 875 ASN A CA 1
ATOM 6722 C C . ASN A 1 875 ? 9.392 12.212 29.423 1.00 90.88 875 ASN A C 1
ATOM 6724 O O . ASN A 1 875 ? 9.840 11.182 28.932 1.00 90.88 875 ASN A O 1
ATOM 6728 N N . TRP A 1 876 ? 8.204 12.719 29.095 1.00 92.81 876 TRP A N 1
ATOM 6729 C CA . TRP A 1 876 ? 7.477 12.345 27.884 1.00 92.81 876 TRP A CA 1
ATOM 6730 C C . TRP A 1 876 ? 8.283 12.760 26.640 1.00 92.81 876 TRP A C 1
ATOM 6732 O O . TRP A 1 876 ? 8.940 13.811 26.657 1.00 92.81 876 TRP A O 1
ATOM 6742 N N . TRP A 1 877 ? 8.264 11.937 25.591 1.00 93.00 877 TRP A N 1
ATOM 6743 C CA . TRP A 1 877 ? 9.153 12.059 24.429 1.00 93.00 877 TRP A CA 1
ATOM 6744 C C . TRP A 1 877 ? 9.072 13.432 23.754 1.00 93.00 877 TRP A C 1
ATOM 6746 O O . TRP A 1 877 ? 8.015 13.843 23.280 1.00 93.00 877 TRP A O 1
ATOM 6756 N N . HIS A 1 878 ? 10.200 14.151 23.713 1.00 91.69 878 HIS A N 1
ATOM 6757 C CA . HIS A 1 878 ? 10.334 15.471 23.080 1.00 91.69 878 HIS A CA 1
ATOM 6758 C C . HIS A 1 878 ? 9.295 16.523 23.519 1.00 91.69 878 HIS A C 1
ATOM 6760 O O . HIS A 1 878 ? 9.015 17.480 22.792 1.00 91.69 878 HIS A O 1
ATOM 6766 N N . LEU A 1 879 ? 8.752 16.395 24.735 1.00 89.06 879 LEU A N 1
ATOM 6767 C CA . LEU A 1 879 ? 7.859 17.391 25.323 1.00 89.06 879 LEU A CA 1
ATOM 6768 C C . LEU A 1 879 ? 8.595 18.271 26.335 1.00 89.06 879 LEU A C 1
ATOM 6770 O O . LEU A 1 879 ? 9.459 17.824 27.092 1.00 89.06 879 LEU A O 1
ATOM 6774 N N . THR A 1 880 ? 8.227 19.549 26.394 1.00 86.62 880 THR A N 1
ATOM 6775 C CA . THR A 1 880 ? 8.689 20.465 27.441 1.00 86.62 880 THR A CA 1
ATOM 6776 C C . THR A 1 880 ? 7.808 20.357 28.689 1.00 86.62 880 THR A C 1
ATOM 6778 O O . THR A 1 880 ? 6.630 20.014 28.585 1.00 86.62 880 THR A O 1
ATOM 6781 N N . PRO A 1 881 ? 8.302 20.733 29.884 1.00 83.44 881 PRO A N 1
ATOM 6782 C CA . PRO A 1 881 ? 7.485 20.733 31.102 1.00 83.44 881 PRO A CA 1
ATOM 6783 C C . PRO A 1 881 ? 6.169 21.523 30.996 1.00 83.44 881 PRO A C 1
ATOM 6785 O O . PRO A 1 881 ? 5.204 21.195 31.672 1.00 83.44 881 PRO A O 1
ATOM 6788 N N . SER A 1 882 ? 6.101 22.543 30.132 1.00 84.50 882 SER A N 1
ATOM 6789 C CA . SER A 1 882 ? 4.878 23.316 29.871 1.00 84.50 882 SER A CA 1
ATOM 6790 C C . SER A 1 882 ? 3.826 22.571 29.040 1.00 84.50 882 SER A C 1
ATOM 6792 O O . SER A 1 882 ? 2.670 22.978 29.037 1.00 84.50 882 SER A O 1
ATOM 6794 N N . GLN A 1 883 ? 4.218 21.519 28.318 1.00 87.00 883 GLN A N 1
ATOM 6795 C CA . GLN A 1 883 ? 3.328 20.661 27.526 1.00 87.00 883 GLN A CA 1
ATOM 6796 C C . GLN A 1 883 ? 2.835 19.444 28.329 1.00 87.00 883 GLN A C 1
ATOM 6798 O O . GLN A 1 883 ? 1.858 18.807 27.948 1.00 87.00 883 GLN A O 1
ATOM 6803 N N . MET A 1 884 ? 3.477 19.143 29.464 1.00 86.56 884 MET A N 1
ATOM 6804 C CA . MET A 1 884 ? 3.128 18.043 30.371 1.00 86.56 884 MET A CA 1
ATOM 6805 C C . MET A 1 884 ? 2.003 18.473 31.318 1.00 86.56 884 MET A C 1
ATOM 6807 O O . MET A 1 884 ? 2.219 18.725 32.503 1.00 86.56 884 MET A O 1
ATOM 6811 N N . ILE A 1 885 ? 0.805 18.625 30.761 1.00 89.62 885 ILE A N 1
ATOM 6812 C CA . ILE A 1 885 ? -0.403 19.049 31.480 1.00 89.62 885 ILE A CA 1
ATOM 6813 C C . ILE A 1 885 ? -1.435 17.918 31.531 1.00 89.62 885 ILE A C 1
ATOM 6815 O O . ILE A 1 885 ? -1.353 16.969 30.756 1.00 89.62 885 ILE A O 1
ATOM 6819 N N . ALA A 1 886 ? -2.456 18.049 32.380 1.00 88.88 886 ALA A N 1
ATOM 6820 C CA . ALA A 1 886 ? -3.535 17.061 32.499 1.00 88.88 886 ALA A CA 1
ATOM 6821 C C . ALA A 1 886 ? -4.239 16.754 31.161 1.00 88.88 886 ALA A C 1
ATOM 6823 O O . ALA A 1 886 ? -4.677 15.633 30.929 1.00 88.88 886 ALA A O 1
ATOM 6824 N N . ALA A 1 887 ? -4.297 17.735 30.252 1.00 91.00 887 ALA A N 1
ATOM 6825 C CA . ALA A 1 887 ? -4.874 17.580 28.917 1.00 91.00 887 ALA A CA 1
ATOM 6826 C C . ALA A 1 887 ? -3.978 16.815 27.922 1.00 91.00 887 ALA A C 1
ATOM 6828 O O . ALA A 1 887 ? -4.413 16.579 26.799 1.00 91.00 887 ALA A O 1
ATOM 6829 N N . LEU A 1 888 ? -2.750 16.431 28.305 1.00 92.69 888 LEU A N 1
ATOM 6830 C CA . LEU A 1 888 ? -1.877 15.607 27.464 1.00 92.69 888 LEU A CA 1
ATOM 6831 C C . LEU A 1 888 ? -2.554 14.276 27.129 1.00 92.69 888 LEU A C 1
ATOM 6833 O O . LEU A 1 888 ? -2.512 13.854 25.982 1.00 92.69 888 LEU A O 1
ATOM 6837 N N . VAL A 1 889 ? -3.207 13.640 28.106 1.00 94.12 889 VAL A N 1
ATOM 6838 C CA . VAL A 1 889 ? -4.003 12.426 27.889 1.00 94.12 889 VAL A CA 1
ATOM 6839 C C . VAL A 1 889 ? -5.355 12.580 28.568 1.00 94.12 889 VAL A C 1
ATOM 6841 O O . VAL A 1 889 ? -5.436 12.695 29.792 1.00 94.12 889 VAL A O 1
ATOM 6844 N N . THR A 1 890 ? -6.418 12.594 27.765 1.00 93.62 890 THR A N 1
ATOM 6845 C CA . THR A 1 890 ? -7.792 12.798 28.235 1.00 93.62 890 THR A CA 1
ATOM 6846 C C . THR A 1 890 ? -8.441 11.493 28.710 1.00 93.62 890 THR A C 1
ATOM 6848 O O . THR A 1 890 ? -8.139 10.433 28.161 1.00 93.62 890 THR A O 1
ATOM 6851 N N . PRO A 1 891 ? -9.378 11.539 29.675 1.00 93.88 891 PRO A N 1
ATOM 6852 C CA . PRO A 1 891 ? -10.112 10.358 30.129 1.00 93.88 891 PRO A CA 1
ATOM 6853 C C . PRO A 1 891 ? -10.863 9.659 28.991 1.00 93.88 891 PRO A C 1
ATOM 6855 O O . PRO A 1 891 ? -11.574 10.297 28.216 1.00 93.88 891 PRO A O 1
ATOM 6858 N N . ASN A 1 892 ? -10.739 8.334 28.914 1.00 94.56 892 ASN A N 1
ATOM 6859 C CA . ASN A 1 892 ? -11.472 7.487 27.975 1.00 94.56 892 ASN A CA 1
ATOM 6860 C C . ASN A 1 892 ? -11.785 6.121 28.622 1.00 94.56 892 ASN A C 1
ATOM 6862 O O . ASN A 1 892 ? -11.369 5.843 29.753 1.00 94.56 892 ASN A O 1
ATOM 6866 N N . ARG A 1 893 ? -12.525 5.256 27.913 1.00 94.12 893 ARG A N 1
ATOM 6867 C CA . ARG A 1 893 ? -12.917 3.940 28.448 1.00 94.12 893 ARG A CA 1
ATOM 6868 C C . ARG A 1 893 ? -11.712 3.044 28.760 1.00 94.12 893 ARG A C 1
ATOM 6870 O O . ARG A 1 893 ? -11.767 2.353 29.764 1.00 94.12 893 ARG A O 1
ATOM 6877 N N . TYR A 1 894 ? -10.619 3.116 27.997 1.00 95.50 894 TYR A N 1
ATOM 6878 C CA . TYR A 1 894 ? -9.407 2.328 28.257 1.00 95.50 894 TYR A CA 1
ATOM 6879 C C . TYR A 1 894 ? -8.770 2.679 29.608 1.00 95.50 894 TYR A C 1
ATOM 6881 O O . TYR A 1 894 ? -8.534 1.797 30.430 1.00 95.50 894 TYR A O 1
ATOM 6889 N N . TRP A 1 895 ? -8.563 3.971 29.886 1.00 95.25 895 TRP A N 1
ATOM 6890 C CA . TRP A 1 895 ? -7.973 4.421 31.154 1.00 95.25 895 TRP A CA 1
ATOM 6891 C C . TRP A 1 895 ? -8.888 4.170 32.351 1.00 95.25 895 TRP A C 1
ATOM 6893 O O . TRP A 1 895 ? -8.406 3.854 33.436 1.00 95.25 895 TRP A O 1
ATOM 6903 N N . ARG A 1 896 ? -10.210 4.256 32.157 1.00 93.62 896 ARG A N 1
ATOM 6904 C CA . ARG A 1 896 ? -11.191 3.828 33.162 1.00 93.62 896 ARG A CA 1
ATOM 6905 C C . ARG A 1 896 ? -11.075 2.330 33.445 1.00 93.62 896 ARG A C 1
ATOM 6907 O O . ARG A 1 896 ? -11.022 1.954 34.612 1.00 93.62 896 ARG A O 1
ATOM 6914 N N . ASP A 1 897 ? -11.035 1.497 32.405 1.00 93.75 897 ASP A N 1
ATOM 6915 C CA . ASP A 1 897 ? -10.915 0.042 32.543 1.00 93.75 897 ASP A CA 1
ATOM 6916 C C . ASP A 1 897 ? -9.613 -0.310 33.278 1.00 93.75 897 ASP A C 1
ATOM 6918 O O . ASP A 1 897 ? -9.636 -1.098 34.221 1.00 93.75 897 ASP A O 1
ATOM 6922 N N . LEU A 1 898 ? -8.501 0.354 32.932 1.00 93.56 898 LEU A N 1
ATOM 6923 C CA . LEU A 1 898 ? -7.230 0.198 33.636 1.00 93.56 898 LEU A CA 1
ATOM 6924 C C . LEU A 1 898 ? -7.351 0.631 35.095 1.00 93.56 898 LEU A C 1
ATOM 6926 O O . LEU A 1 898 ? -6.923 -0.098 35.971 1.00 93.56 898 LEU A O 1
ATOM 6930 N N . ALA A 1 899 ? -7.956 1.778 35.400 1.00 91.75 899 ALA A N 1
ATOM 6931 C CA . ALA A 1 899 ? -8.107 2.244 36.779 1.00 91.75 899 ALA A CA 1
ATOM 6932 C C . ALA A 1 899 ? -8.998 1.330 37.641 1.00 91.75 899 ALA A C 1
ATOM 6934 O O . ALA A 1 899 ? -8.842 1.307 38.863 1.00 91.75 899 ALA A O 1
ATOM 6935 N N . MET A 1 900 ? -9.926 0.591 37.025 1.00 89.44 900 MET A N 1
ATOM 6936 C CA . MET A 1 900 ? -10.811 -0.377 37.684 1.00 89.44 900 MET A CA 1
ATOM 6937 C C . MET A 1 900 ? -10.213 -1.786 37.777 1.00 89.44 900 MET A C 1
ATOM 6939 O O . MET A 1 900 ? -10.662 -2.573 38.608 1.00 89.44 900 MET A O 1
ATOM 6943 N N . HIS A 1 901 ? -9.205 -2.110 36.963 1.00 90.19 901 HIS A N 1
ATOM 6944 C CA . HIS A 1 901 ? -8.537 -3.411 36.985 1.00 90.19 901 HIS A CA 1
ATOM 6945 C C . HIS A 1 901 ? -7.878 -3.68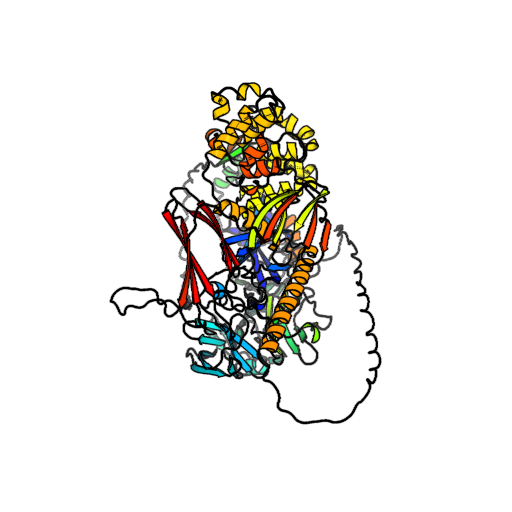0 38.343 1.00 90.19 901 HIS A C 1
ATOM 6947 O O . HIS A 1 901 ? -7.394 -2.758 38.998 1.00 90.19 901 HIS A O 1
ATOM 6953 N N . ARG A 1 902 ? -7.857 -4.929 38.808 1.00 84.06 902 ARG A N 1
ATOM 6954 C CA . ARG A 1 902 ? -7.267 -5.274 40.121 1.00 84.06 902 ARG A CA 1
ATOM 6955 C C . ARG A 1 902 ? -6.439 -6.545 40.089 1.00 84.06 902 ARG A C 1
ATOM 6957 O O . ARG A 1 902 ? -5.376 -6.596 40.691 1.00 84.06 902 ARG A O 1
ATOM 6964 N N . THR A 1 903 ? -6.939 -7.583 39.425 1.00 82.19 903 THR A N 1
ATOM 6965 C CA . THR A 1 903 ? -6.308 -8.908 39.405 1.00 82.19 903 THR A CA 1
ATOM 6966 C C . THR A 1 903 ? -6.446 -9.539 38.026 1.00 82.19 903 THR A C 1
ATOM 6968 O O . THR A 1 903 ? -7.383 -9.225 37.295 1.00 82.19 903 THR A O 1
ATOM 6971 N N . GLY A 1 904 ? -5.523 -10.441 37.687 1.00 85.50 904 GLY A N 1
ATOM 6972 C CA . GLY A 1 904 ? -5.480 -11.099 36.381 1.00 85.50 904 GLY A CA 1
ATOM 6973 C C . GLY A 1 904 ? -4.851 -10.236 35.286 1.00 85.50 904 GLY A C 1
ATOM 6974 O O . GLY A 1 904 ? -4.293 -9.171 35.557 1.00 85.50 904 GLY A O 1
ATOM 6975 N N . HIS A 1 905 ? -4.943 -10.721 34.049 1.00 90.31 905 HIS A N 1
ATOM 6976 C CA . HIS A 1 905 ? -4.391 -10.045 32.879 1.00 90.31 905 HIS A CA 1
ATOM 6977 C C . HIS A 1 905 ? -5.261 -8.864 32.447 1.00 90.31 905 HIS A C 1
ATOM 6979 O O . HIS A 1 905 ? -6.484 -8.985 32.361 1.00 90.31 905 HIS A O 1
ATOM 6985 N N . PHE A 1 906 ? -4.639 -7.722 32.165 1.00 94.38 906 PHE A N 1
ATOM 6986 C CA . PHE A 1 906 ? -5.334 -6.540 31.679 1.00 94.38 906 PHE A CA 1
ATOM 6987 C C . PHE A 1 906 ? -5.499 -6.578 30.157 1.00 94.38 906 PHE A C 1
ATOM 6989 O O . PHE A 1 906 ? -4.574 -6.296 29.395 1.00 94.38 906 PHE A O 1
ATOM 6996 N N . LEU A 1 907 ? -6.716 -6.888 29.717 1.00 94.00 907 LEU A N 1
ATOM 6997 C CA . LEU A 1 907 ? -7.139 -6.826 28.321 1.00 94.00 907 LEU A CA 1
ATOM 6998 C C . LEU A 1 907 ? -8.382 -5.939 28.232 1.00 94.00 907 LEU A C 1
ATOM 7000 O O . LEU A 1 907 ? -9.438 -6.293 28.754 1.00 94.00 907 LEU A O 1
ATOM 7004 N N . SER A 1 908 ? -8.269 -4.783 27.575 1.00 94.62 908 SER A N 1
ATOM 7005 C CA . SER A 1 908 ? -9.402 -3.874 27.381 1.00 94.62 908 SER A CA 1
ATOM 7006 C C . SER A 1 908 ? -9.834 -3.845 25.910 1.00 94.62 908 SER A C 1
ATOM 7008 O O . SER A 1 908 ? -9.030 -3.480 25.046 1.00 94.62 908 SER A O 1
ATOM 7010 N N . PRO A 1 909 ? -11.123 -4.109 25.610 1.00 93.31 909 PRO A N 1
ATOM 7011 C CA . PRO A 1 909 ? -11.715 -3.870 24.289 1.00 93.31 909 PRO A CA 1
ATOM 7012 C C . PRO A 1 909 ? -11.591 -2.423 23.802 1.00 93.31 909 PRO A C 1
ATOM 7014 O O . PRO A 1 909 ? -11.744 -2.136 22.617 1.00 93.31 909 PRO A O 1
ATOM 7017 N N . SER A 1 910 ? -11.323 -1.494 24.721 1.00 94.12 910 SER A N 1
ATOM 7018 C CA . SER A 1 910 ? -11.222 -0.065 24.455 1.00 94.12 910 SER A CA 1
ATOM 7019 C C . SER A 1 910 ? -9.839 0.372 23.953 1.00 94.12 910 SER A C 1
ATOM 7021 O O . SER A 1 910 ? -9.626 1.576 23.835 1.00 94.12 910 SER A O 1
ATOM 7023 N N . LEU A 1 911 ? -8.910 -0.551 23.650 1.00 95.00 911 LEU A N 1
ATOM 7024 C CA . LEU A 1 911 ? -7.534 -0.237 23.221 1.00 95.00 911 LEU A CA 1
ATOM 7025 C C . LEU A 1 911 ? -7.475 0.828 22.114 1.00 95.00 911 LEU A C 1
ATOM 7027 O O . LEU A 1 911 ? -6.680 1.758 22.196 1.00 95.00 911 LEU A O 1
ATOM 7031 N N . GLY A 1 912 ? -8.363 0.747 21.118 1.00 91.31 912 GLY A N 1
ATOM 7032 C CA . GLY A 1 912 ? -8.384 1.686 19.989 1.00 91.31 912 GLY A CA 1
ATOM 7033 C C . GLY A 1 912 ? -8.700 3.145 20.358 1.00 91.31 912 GLY A C 1
ATOM 7034 O O . GLY A 1 912 ? -8.487 4.055 19.558 1.00 91.31 912 GLY A O 1
ATOM 7035 N N . LEU A 1 913 ? -9.181 3.412 21.578 1.00 93.38 913 LEU A N 1
ATOM 7036 C CA . LEU A 1 913 ? -9.370 4.781 22.065 1.00 93.38 913 LEU A CA 1
ATOM 7037 C C . LEU A 1 913 ? -8.061 5.466 22.475 1.00 93.38 913 LEU A C 1
ATOM 7039 O O . LEU A 1 913 ? -8.051 6.693 22.561 1.00 93.38 913 LEU A O 1
ATOM 7043 N N . ALA A 1 914 ? -6.986 4.710 22.709 1.00 94.31 914 ALA A N 1
ATOM 7044 C CA . ALA A 1 914 ? -5.694 5.217 23.163 1.00 94.31 914 ALA A CA 1
ATOM 7045 C C . ALA A 1 914 ? -4.828 5.750 22.001 1.00 94.31 914 ALA A C 1
ATOM 7047 O O . ALA A 1 914 ? -3.693 5.328 21.804 1.00 94.31 914 ALA A O 1
ATOM 7048 N N . THR A 1 915 ? -5.387 6.647 21.189 1.00 91.62 915 THR A N 1
ATOM 7049 C CA . THR A 1 915 ? -4.789 7.131 19.928 1.00 91.62 915 THR A CA 1
ATOM 7050 C C . THR A 1 915 ? -4.688 8.663 19.855 1.00 91.62 915 THR A C 1
ATOM 7052 O O . THR A 1 915 ? -4.392 9.232 18.801 1.00 91.62 915 THR A O 1
ATOM 7055 N N . ALA A 1 916 ? -4.899 9.389 20.962 1.00 91.12 916 ALA A N 1
ATOM 7056 C CA . ALA A 1 916 ? -4.868 10.854 20.967 1.00 91.12 916 ALA A CA 1
ATOM 7057 C C . ALA A 1 916 ? -3.454 11.449 20.861 1.00 91.12 916 ALA A C 1
ATOM 7059 O O . ALA A 1 916 ? -3.326 12.623 20.501 1.00 91.12 916 ALA A O 1
ATOM 7060 N N . ASN A 1 917 ? -2.394 10.678 21.117 1.00 93.75 917 ASN A N 1
ATOM 7061 C CA . ASN A 1 917 ? -0.994 11.006 20.807 1.00 93.75 917 ASN A CA 1
ATOM 7062 C C . ASN A 1 917 ? -0.070 9.807 21.086 1.00 93.75 917 ASN A C 1
ATOM 7064 O O . ASN A 1 917 ? -0.499 8.801 21.650 1.00 93.75 917 ASN A O 1
ATOM 7068 N N . PHE A 1 918 ? 1.209 9.952 20.726 1.00 95.44 918 PHE A N 1
ATOM 7069 C CA . PHE A 1 918 ? 2.270 8.981 21.003 1.00 95.44 918 PHE A CA 1
ATOM 7070 C C . PHE A 1 918 ? 2.332 8.517 22.472 1.00 95.44 918 PHE A C 1
ATOM 7072 O O . PHE A 1 918 ? 2.384 7.313 22.721 1.00 95.44 918 PHE A O 1
ATOM 7079 N N . ALA A 1 919 ? 2.284 9.443 23.438 1.00 95.50 919 ALA A N 1
ATOM 7080 C CA . ALA A 1 919 ? 2.389 9.124 24.864 1.00 95.50 919 ALA A CA 1
ATOM 7081 C C . ALA A 1 919 ? 1.249 8.212 25.345 1.00 95.50 919 ALA A C 1
ATOM 7083 O O . ALA A 1 919 ? 1.484 7.239 26.069 1.00 95.50 919 ALA A O 1
ATOM 7084 N N . GLU A 1 920 ? 0.019 8.500 24.911 1.00 96.38 920 GLU A N 1
ATOM 7085 C CA . GLU A 1 920 ? -1.155 7.672 25.184 1.00 96.38 920 GLU A CA 1
ATOM 7086 C C . GLU A 1 920 ? -1.041 6.280 24.544 1.00 96.38 920 GLU A C 1
ATOM 7088 O O . GLU A 1 920 ? -1.208 5.275 25.238 1.00 96.38 920 GLU A O 1
ATOM 7093 N N . ALA A 1 921 ? -0.703 6.219 23.252 1.00 96.50 921 ALA A N 1
ATOM 7094 C CA . ALA A 1 921 ? -0.589 4.967 22.503 1.00 96.50 921 ALA A CA 1
ATOM 7095 C C . ALA A 1 921 ? 0.487 4.042 23.090 1.00 96.50 921 ALA A C 1
ATOM 7097 O O . ALA A 1 921 ? 0.235 2.863 23.341 1.00 96.50 921 ALA A O 1
ATOM 7098 N N . MET A 1 922 ? 1.670 4.580 23.394 1.00 96.75 922 MET A N 1
ATOM 7099 C CA . MET A 1 922 ? 2.748 3.807 24.013 1.00 96.75 922 MET A CA 1
ATOM 7100 C C . MET A 1 922 ? 2.414 3.348 25.432 1.00 96.75 922 MET A C 1
ATOM 7102 O O . MET A 1 922 ? 2.750 2.226 25.807 1.00 96.75 922 MET A O 1
ATOM 7106 N N . SER A 1 923 ? 1.732 4.181 26.221 1.00 97.06 923 SER A N 1
ATOM 7107 C CA . SER A 1 923 ? 1.288 3.800 27.568 1.00 97.06 923 SER A CA 1
ATOM 7108 C C . SER A 1 923 ? 0.232 2.688 27.522 1.00 97.06 923 SER A C 1
ATOM 7110 O O . SER A 1 923 ? 0.218 1.809 28.386 1.00 97.06 923 SER A O 1
ATOM 7112 N N . ALA A 1 924 ? -0.634 2.675 26.506 1.00 97.06 924 ALA A N 1
ATOM 7113 C CA . ALA A 1 924 ? -1.577 1.582 26.287 1.00 97.06 924 ALA A CA 1
ATOM 7114 C C . ALA A 1 924 ? -0.860 0.286 25.872 1.00 97.06 924 ALA A C 1
ATOM 7116 O O . ALA A 1 924 ? -1.094 -0.754 26.481 1.00 97.06 924 ALA A O 1
ATOM 7117 N N . LEU A 1 925 ? 0.100 0.350 24.941 1.00 96.56 925 LEU A N 1
ATOM 7118 C CA . LEU A 1 925 ? 0.945 -0.802 24.579 1.00 96.56 925 LEU A CA 1
ATOM 7119 C C . LEU A 1 925 ? 1.751 -1.358 25.761 1.00 96.56 925 LEU A C 1
ATOM 7121 O O . LEU A 1 925 ? 1.962 -2.567 25.854 1.00 96.56 925 LEU A O 1
ATOM 7125 N N . ALA A 1 926 ? 2.198 -0.485 26.666 1.00 96.38 926 ALA A N 1
ATOM 7126 C CA . ALA A 1 926 ? 2.896 -0.882 27.882 1.00 96.38 926 ALA A CA 1
ATOM 7127 C C . ALA A 1 926 ? 1.985 -1.654 28.847 1.00 96.38 926 ALA A C 1
ATOM 7129 O O . ALA A 1 926 ? 2.411 -2.648 29.425 1.00 96.38 926 ALA A O 1
ATOM 7130 N N . THR A 1 927 ? 0.746 -1.189 29.023 1.00 95.31 927 THR A N 1
ATOM 7131 C CA . THR A 1 927 ? -0.174 -1.686 30.059 1.00 95.31 927 THR A CA 1
ATOM 7132 C C . THR A 1 927 ? -1.016 -2.881 29.626 1.00 95.31 927 THR A C 1
ATOM 7134 O O . THR A 1 927 ? -1.450 -3.635 30.490 1.00 95.31 927 THR A O 1
ATOM 7137 N N . ILE A 1 928 ? -1.254 -3.075 28.326 1.00 95.88 928 ILE A N 1
ATOM 7138 C CA . ILE A 1 928 ? -2.048 -4.203 27.828 1.00 95.88 928 ILE A CA 1
ATOM 7139 C C . ILE A 1 928 ? -1.270 -5.523 27.900 1.00 95.88 928 ILE A C 1
ATOM 7141 O O . ILE A 1 928 ? -0.145 -5.610 27.412 1.00 95.88 928 ILE A O 1
ATOM 7145 N N . ASP A 1 929 ? -1.867 -6.586 28.436 1.00 94.75 929 ASP A N 1
ATOM 7146 C CA . ASP A 1 929 ? -1.210 -7.882 28.673 1.00 94.75 929 ASP A CA 1
ATOM 7147 C C . ASP A 1 929 ? -1.211 -8.819 27.453 1.00 94.75 929 ASP A C 1
ATOM 7149 O O . ASP A 1 929 ? -1.640 -9.972 27.520 1.00 94.75 929 ASP A O 1
ATOM 7153 N N . LEU A 1 930 ? -0.684 -8.324 26.330 1.00 95.06 930 LEU A N 1
ATOM 7154 C CA . LEU A 1 930 ? -0.394 -9.121 25.133 1.00 95.06 930 LEU A CA 1
ATOM 7155 C C . LEU A 1 930 ? 1.059 -9.634 25.129 1.00 95.06 930 LEU A C 1
ATOM 7157 O O . LEU A 1 930 ? 1.964 -8.883 25.533 1.00 95.06 930 LEU A O 1
ATOM 7161 N N . PRO A 1 931 ? 1.308 -10.875 24.670 1.00 94.38 931 PRO A N 1
ATOM 7162 C CA . PRO A 1 931 ? 2.652 -11.430 24.544 1.00 94.38 931 PRO A CA 1
ATOM 7163 C C . PRO A 1 931 ? 3.424 -10.828 23.358 1.00 94.38 931 PRO A C 1
ATOM 7165 O O . PRO A 1 931 ? 2.871 -10.167 22.481 1.00 94.38 931 PRO A O 1
ATOM 7168 N N . PHE A 1 932 ? 4.736 -11.063 23.322 1.00 92.56 932 PHE A N 1
ATOM 7169 C CA . PHE A 1 932 ? 5.575 -10.691 22.176 1.00 92.56 932 PHE A CA 1
ATOM 7170 C C . PHE A 1 932 ? 5.461 -11.670 21.005 1.00 92.56 932 PHE A C 1
ATOM 7172 O O . PHE A 1 932 ? 5.548 -11.258 19.855 1.00 92.56 932 PHE A O 1
ATOM 7179 N N . VAL A 1 933 ? 5.267 -12.954 21.308 1.00 90.19 933 VAL A N 1
ATOM 7180 C CA . VAL A 1 933 ? 5.131 -14.035 20.331 1.00 90.19 933 VAL A CA 1
ATOM 7181 C C . VAL A 1 933 ? 3.893 -14.833 20.707 1.00 90.19 933 VAL A C 1
ATOM 7183 O O . VAL A 1 933 ? 3.767 -15.251 21.858 1.00 90.19 933 VAL A O 1
ATOM 7186 N N . ALA A 1 934 ? 3.002 -15.048 19.745 1.00 88.19 934 ALA A N 1
ATOM 7187 C CA . ALA A 1 934 ? 1.825 -15.890 19.896 1.00 88.19 934 ALA A CA 1
ATOM 7188 C C . ALA A 1 934 ? 1.945 -17.117 18.984 1.00 88.19 934 ALA A C 1
ATOM 7190 O O . ALA A 1 934 ? 2.461 -17.035 17.871 1.00 88.19 934 ALA A O 1
ATOM 7191 N N . THR A 1 935 ? 1.483 -18.273 19.464 1.00 86.56 935 THR A N 1
ATOM 7192 C CA . THR A 1 935 ? 1.258 -19.443 18.605 1.00 86.56 935 THR A CA 1
ATOM 7193 C C . THR A 1 935 ? -0.169 -19.427 18.078 1.00 86.56 935 THR A C 1
ATOM 7195 O O . THR A 1 935 ? -1.079 -18.944 18.759 1.00 86.56 935 THR A O 1
ATOM 7198 N N . GLN A 1 936 ? -0.355 -20.003 16.889 1.00 85.44 936 GLN A N 1
ATOM 7199 C CA . GLN A 1 936 ? -1.643 -20.065 16.207 1.00 85.44 936 GLN A CA 1
ATOM 7200 C C . GLN A 1 936 ? -2.730 -20.641 17.121 1.00 85.44 936 GLN A C 1
ATOM 7202 O O . GLN A 1 936 ? -2.544 -21.697 17.743 1.00 85.44 936 GLN A O 1
ATOM 7207 N N . HIS A 1 937 ? -3.852 -19.935 17.229 1.00 88.31 937 HIS A N 1
ATOM 7208 C CA . HIS A 1 937 ? -4.981 -20.330 18.063 1.00 88.31 937 HIS A CA 1
ATOM 7209 C C . HIS A 1 937 ? -5.641 -21.611 17.547 1.00 88.31 937 HIS A C 1
ATOM 7211 O O . HIS A 1 937 ? -5.527 -21.957 16.377 1.00 88.31 937 HIS A O 1
ATOM 7217 N N . ALA A 1 938 ? -6.290 -22.370 18.433 1.00 88.12 938 ALA A N 1
ATOM 7218 C CA . ALA A 1 938 ? -6.959 -23.594 18.003 1.00 88.12 938 ALA A CA 1
ATOM 7219 C C . ALA A 1 938 ? -8.328 -23.241 17.418 1.00 88.12 938 ALA A C 1
ATOM 7221 O O . ALA A 1 938 ? -9.174 -22.681 18.113 1.00 88.12 938 ALA A O 1
ATOM 7222 N N . MET A 1 939 ? -8.528 -23.582 16.153 1.00 88.62 939 MET A N 1
ATOM 7223 C CA . MET A 1 939 ? -9.729 -23.277 15.393 1.00 88.62 939 MET A CA 1
ATOM 7224 C C . MET A 1 939 ? -10.429 -24.579 15.011 1.00 88.62 939 MET A C 1
ATOM 7226 O O . MET A 1 939 ? -9.813 -25.474 14.438 1.00 88.62 939 MET A O 1
ATOM 7230 N N . VAL A 1 940 ? -11.705 -24.711 15.372 1.00 87.94 940 VAL A N 1
ATOM 7231 C CA . VAL A 1 940 ? -12.514 -25.894 15.052 1.00 87.94 940 VAL A CA 1
ATOM 7232 C C . VAL A 1 940 ? -13.801 -25.434 14.385 1.00 87.94 940 VAL A C 1
ATOM 7234 O O . VAL A 1 940 ? -14.625 -24.775 15.023 1.00 87.94 940 VAL A O 1
ATOM 7237 N N . ALA A 1 941 ? -13.955 -25.774 13.107 1.00 85.38 941 ALA A N 1
ATOM 7238 C CA . ALA A 1 941 ? -15.183 -25.561 12.355 1.00 85.38 941 ALA A CA 1
ATOM 7239 C C . ALA A 1 941 ? -16.143 -26.749 12.541 1.00 85.38 941 ALA A C 1
ATOM 7241 O O . ALA A 1 941 ? -15.734 -27.909 12.499 1.00 85.38 941 ALA A O 1
ATOM 7242 N N . ASP A 1 942 ? -17.422 -26.445 12.743 1.00 83.88 942 ASP A N 1
ATOM 7243 C CA . ASP A 1 942 ? -18.536 -27.391 12.816 1.00 83.88 942 ASP A CA 1
ATOM 7244 C C . ASP A 1 942 ? -19.693 -26.847 11.962 1.00 83.88 942 ASP A C 1
ATOM 7246 O O . ASP A 1 942 ? -20.577 -26.123 12.432 1.00 83.88 942 ASP A O 1
ATOM 7250 N N . GLY A 1 943 ? -19.632 -27.126 10.656 1.00 81.12 943 GLY A N 1
ATOM 7251 C CA . GLY A 1 943 ? -20.582 -26.611 9.669 1.00 81.12 943 GLY A CA 1
ATOM 7252 C C . GLY A 1 943 ? -20.591 -25.072 9.624 1.00 81.12 943 GLY A C 1
ATOM 7253 O O . GLY A 1 943 ? -19.564 -24.482 9.304 1.00 81.12 943 GLY A O 1
ATOM 7254 N N . PRO A 1 944 ? -21.723 -24.400 9.923 1.00 80.94 944 PRO A N 1
ATOM 7255 C CA . PRO A 1 944 ? -21.803 -22.938 9.919 1.00 80.94 944 PRO A CA 1
ATOM 7256 C C . PRO A 1 944 ? -21.162 -22.286 11.152 1.00 80.94 944 PRO A C 1
ATOM 7258 O O . PRO A 1 944 ? -21.061 -21.064 11.197 1.00 80.94 944 PRO A O 1
ATOM 7261 N N . ARG A 1 945 ? -20.752 -23.066 12.161 1.00 86.94 945 ARG A N 1
ATOM 7262 C CA . ARG A 1 945 ? -20.176 -22.558 13.409 1.00 86.94 945 ARG A CA 1
ATOM 7263 C C . ARG A 1 945 ? -18.670 -22.748 13.437 1.00 86.94 945 ARG A C 1
ATOM 7265 O O . ARG A 1 945 ? -18.147 -23.734 12.929 1.00 86.94 945 ARG A O 1
ATOM 7272 N N . MET A 1 946 ? -17.975 -21.850 14.120 1.00 88.50 946 MET A N 1
ATOM 7273 C CA . MET A 1 946 ? -16.546 -21.978 14.381 1.00 88.50 946 MET A CA 1
ATOM 7274 C C . MET A 1 946 ? -16.234 -21.602 15.821 1.00 88.50 946 MET A C 1
ATOM 7276 O O . MET A 1 946 ? -16.678 -20.570 16.320 1.00 88.50 946 MET A O 1
ATOM 7280 N N . THR A 1 947 ? -15.450 -22.436 16.494 1.00 91.50 947 THR A N 1
ATOM 7281 C CA . THR A 1 947 ? -14.954 -22.151 17.842 1.00 91.50 947 THR A CA 1
ATOM 7282 C C . THR A 1 947 ? -13.464 -21.862 17.775 1.00 91.50 947 THR A C 1
ATOM 7284 O O . THR A 1 947 ? -12.685 -22.692 17.308 1.00 91.50 947 THR A O 1
ATOM 7287 N N . ILE A 1 948 ? -13.070 -20.690 18.267 1.00 90.25 948 ILE A N 1
ATOM 7288 C CA . ILE A 1 948 ? -11.679 -20.254 18.366 1.00 90.25 948 ILE A CA 1
ATOM 7289 C C . ILE A 1 948 ? -11.273 -20.320 19.834 1.00 90.25 948 ILE A C 1
ATOM 7291 O O . ILE A 1 948 ? -11.837 -19.617 20.667 1.00 90.25 948 ILE A O 1
ATOM 7295 N N . THR A 1 949 ? -10.295 -21.158 20.159 1.00 93.12 949 THR A N 1
ATOM 7296 C CA . THR A 1 949 ? -9.742 -21.283 21.512 1.00 93.12 949 THR A CA 1
ATOM 7297 C C . THR A 1 949 ? -8.407 -20.557 21.579 1.00 93.12 949 THR A C 1
ATOM 7299 O O . THR A 1 949 ? -7.447 -20.922 20.889 1.00 93.12 949 THR A O 1
ATOM 7302 N N . ALA A 1 950 ? -8.341 -19.530 22.420 1.00 92.31 950 ALA A N 1
ATOM 7303 C CA . ALA A 1 950 ? -7.157 -18.709 22.590 1.00 92.31 950 ALA A CA 1
ATOM 7304 C C . ALA A 1 950 ? -6.044 -19.512 23.276 1.00 92.31 950 ALA A C 1
ATOM 7306 O O . ALA A 1 950 ? -6.212 -20.016 24.384 1.00 92.31 950 ALA A O 1
ATOM 7307 N N . LYS A 1 951 ? -4.887 -19.630 22.622 1.00 92.56 951 LYS A N 1
ATOM 7308 C CA . LYS A 1 951 ? -3.681 -20.232 23.228 1.00 92.56 951 LYS A CA 1
ATOM 7309 C C . LYS A 1 951 ? -2.879 -19.251 24.079 1.00 92.56 951 LYS A C 1
ATOM 7311 O O . LYS A 1 951 ? -2.027 -19.672 24.843 1.00 92.56 951 LYS A O 1
ATOM 7316 N N . HIS A 1 952 ? -3.138 -17.960 23.915 1.00 92.38 952 HIS A N 1
ATOM 7317 C CA . HIS A 1 952 ? -2.510 -16.866 24.642 1.00 92.38 952 HIS A CA 1
ATOM 7318 C C . HIS A 1 952 ? -3.529 -15.738 24.798 1.00 92.38 952 HIS A C 1
ATOM 7320 O O . HIS A 1 952 ? -4.582 -15.764 24.162 1.00 92.38 952 HIS A O 1
ATOM 7326 N N . ASN A 1 953 ? -3.195 -14.739 25.607 1.00 94.62 953 ASN A N 1
ATOM 7327 C CA . ASN A 1 953 ? -3.997 -13.529 25.741 1.00 94.62 953 ASN A CA 1
ATOM 7328 C C . ASN A 1 953 ? -4.137 -12.794 24.400 1.00 94.62 953 ASN A C 1
ATOM 7330 O O . ASN A 1 953 ? -3.136 -12.539 23.731 1.00 94.62 953 ASN A O 1
ATOM 7334 N N . ALA A 1 954 ? -5.362 -12.410 24.048 1.00 94.12 954 ALA A N 1
ATOM 7335 C CA . ALA A 1 954 ? -5.674 -11.729 22.801 1.00 94.12 954 ALA A CA 1
ATOM 7336 C C . ALA A 1 954 ? -6.903 -10.810 22.918 1.00 94.12 954 ALA A C 1
ATOM 7338 O O . ALA A 1 954 ? -7.720 -10.930 23.831 1.00 94.12 954 ALA A O 1
ATOM 7339 N N . LEU A 1 955 ? -7.064 -9.898 21.959 1.00 94.00 955 LEU A N 1
ATOM 7340 C CA . LEU A 1 955 ? -8.310 -9.179 21.696 1.00 94.00 955 LEU A CA 1
ATOM 7341 C C . LEU A 1 955 ? -8.881 -9.667 20.364 1.00 94.00 955 LEU A C 1
ATOM 7343 O O . LEU A 1 955 ? -8.253 -9.484 19.324 1.00 94.00 955 LEU A O 1
ATOM 7347 N N . ALA A 1 956 ? -10.074 -10.252 20.380 1.00 92.00 956 ALA A N 1
ATOM 7348 C CA . ALA A 1 956 ? -10.737 -10.719 19.169 1.00 92.00 956 ALA A CA 1
ATOM 7349 C C . ALA A 1 956 ? -11.838 -9.745 18.743 1.00 92.00 956 ALA A C 1
ATOM 7351 O O . ALA A 1 956 ? -12.851 -9.592 19.430 1.00 92.00 956 ALA A O 1
ATOM 7352 N N . GLY A 1 957 ? -11.652 -9.092 17.598 1.00 91.25 957 GLY A N 1
ATOM 7353 C CA . GLY A 1 957 ? -12.727 -8.388 16.908 1.00 91.25 957 GLY A CA 1
ATOM 7354 C C . GLY A 1 957 ? -13.523 -9.366 16.071 1.00 91.25 957 GLY A C 1
ATOM 7355 O O . GLY A 1 957 ? -12.954 -10.128 15.296 1.00 91.25 957 GLY A O 1
ATOM 7356 N N . SER A 1 958 ? -14.842 -9.331 16.213 1.00 90.62 958 SER A N 1
ATOM 7357 C CA . SER A 1 958 ? -15.753 -10.112 15.385 1.00 90.62 958 SER A CA 1
ATOM 7358 C C . SER A 1 958 ? -16.909 -9.254 14.887 1.00 90.62 958 SER A C 1
ATOM 7360 O O . SER A 1 958 ? -17.437 -8.402 15.607 1.00 90.62 958 SER A O 1
ATOM 7362 N N . SER A 1 959 ? -17.309 -9.502 13.646 1.00 88.31 959 SER A N 1
ATOM 7363 C CA . SER A 1 959 ? -18.549 -9.026 13.047 1.00 88.31 959 SER A CA 1
ATOM 7364 C C . SER A 1 959 ? -19.243 -10.214 12.411 1.00 88.31 959 SER A C 1
ATOM 7366 O O . SER A 1 959 ? -18.627 -10.881 11.601 1.00 88.31 959 SER A O 1
ATOM 7368 N N . GLN A 1 960 ? -20.484 -10.508 12.775 1.00 88.31 960 GLN A N 1
ATOM 7369 C CA . GLN A 1 960 ? -21.255 -11.604 12.178 1.00 88.31 960 GLN A CA 1
ATOM 7370 C C . GLN A 1 960 ? -22.743 -11.262 12.204 1.00 88.31 960 GLN A C 1
ATOM 7372 O O . GLN A 1 960 ? -23.181 -10.461 13.042 1.00 88.31 960 GLN A O 1
ATOM 7377 N N . LEU A 1 961 ? -23.510 -11.844 11.287 1.00 86.00 961 LEU A N 1
ATOM 7378 C CA . LEU A 1 961 ? -24.963 -11.739 11.298 1.00 86.00 961 LEU A CA 1
ATOM 7379 C C . LEU A 1 961 ? -25.533 -12.792 12.248 1.00 86.00 961 LEU A C 1
ATOM 7381 O O . LEU A 1 961 ? -25.204 -13.968 12.156 1.00 86.00 961 LEU A O 1
ATOM 7385 N N . LEU A 1 962 ? -26.361 -12.355 13.195 1.00 86.12 962 LEU A N 1
ATOM 7386 C CA . LEU A 1 962 ? -27.029 -13.234 14.151 1.00 86.12 962 LEU A CA 1
ATOM 7387 C C . LEU A 1 962 ? -28.531 -13.014 14.094 1.00 86.12 962 LEU A C 1
ATOM 7389 O O . LEU A 1 962 ? -28.985 -11.874 13.977 1.00 86.12 962 LEU A O 1
ATOM 7393 N N . ASP A 1 963 ? -29.287 -14.094 14.259 1.00 82.50 963 ASP A N 1
ATOM 7394 C CA . ASP A 1 963 ? -30.721 -14.007 14.505 1.00 82.50 963 ASP A CA 1
ATOM 7395 C C . ASP A 1 963 ? -30.960 -13.334 15.874 1.00 82.50 963 ASP A C 1
ATOM 7397 O O . ASP A 1 963 ? -30.327 -13.664 16.882 1.00 82.50 963 ASP A O 1
ATOM 7401 N N . GLY A 1 964 ? -31.851 -12.349 15.900 1.00 74.88 964 GLY A N 1
ATOM 7402 C CA . GLY A 1 964 ? -32.242 -11.575 17.070 1.00 74.88 964 GLY A CA 1
ATOM 7403 C C . GLY A 1 964 ? -33.733 -11.712 17.363 1.00 74.88 964 GLY A C 1
ATOM 7404 O O . GLY A 1 964 ? -34.550 -11.942 16.472 1.00 74.88 964 GLY A O 1
ATOM 7405 N N . GLU A 1 965 ? -34.106 -11.558 18.631 1.00 74.69 965 GLU A N 1
ATOM 7406 C CA . GLU A 1 965 ? -35.513 -11.550 19.032 1.00 74.69 965 GLU A CA 1
ATOM 7407 C C . GLU A 1 965 ? -36.170 -10.200 18.717 1.00 74.69 965 GLU A C 1
ATOM 7409 O O . GLU A 1 965 ? -35.586 -9.131 18.928 1.00 74.69 965 GLU A O 1
ATOM 7414 N N . LEU A 1 966 ? -37.420 -10.236 18.250 1.00 73.56 966 LEU A N 1
ATOM 7415 C CA . LEU A 1 966 ? -38.210 -9.028 18.047 1.00 73.56 966 LEU A CA 1
ATOM 7416 C C . LEU A 1 966 ? -38.619 -8.449 19.411 1.00 73.56 966 LEU A C 1
ATOM 7418 O O . LEU A 1 966 ? -39.470 -9.002 20.107 1.00 73.56 966 LEU A O 1
ATOM 7422 N N . VAL A 1 967 ? -38.036 -7.312 19.794 1.00 72.12 967 VAL A N 1
ATOM 7423 C CA . VAL A 1 967 ? -38.374 -6.640 21.057 1.00 72.12 967 VAL A CA 1
ATOM 7424 C C . VAL A 1 967 ? -39.750 -5.979 20.949 1.00 72.12 967 VAL A C 1
ATOM 7426 O O . VAL A 1 967 ? -39.915 -4.935 20.318 1.00 72.12 967 VAL A O 1
ATOM 7429 N N . THR A 1 968 ? -40.754 -6.552 21.611 1.00 68.50 968 THR A N 1
ATOM 7430 C CA . THR A 1 968 ? -42.093 -5.956 21.711 1.00 68.50 968 THR A CA 1
ATOM 7431 C C . THR A 1 968 ? -42.138 -4.923 22.842 1.00 68.50 968 THR A C 1
ATOM 7433 O O . THR A 1 968 ? -41.967 -5.283 24.005 1.00 68.50 968 THR A O 1
ATOM 7436 N N . GLY A 1 969 ? -42.394 -3.646 22.525 1.00 70.12 969 GLY A N 1
ATOM 7437 C CA . GLY A 1 969 ? -42.586 -2.576 23.524 1.00 70.12 969 GLY A CA 1
ATOM 7438 C C . GLY A 1 969 ? -41.450 -1.552 23.660 1.00 70.12 969 GLY A C 1
ATOM 7439 O O . GLY A 1 969 ? -41.437 -0.789 24.626 1.00 70.12 969 GLY A O 1
ATOM 7440 N N . GLY A 1 970 ? -40.505 -1.515 22.715 1.00 74.81 970 GLY A N 1
ATOM 7441 C CA . GLY A 1 970 ? -39.500 -0.451 22.627 1.00 74.81 970 GLY A CA 1
ATOM 7442 C C . GLY A 1 970 ? -40.077 0.902 22.170 1.00 74.81 970 GLY A C 1
ATOM 7443 O O . GLY A 1 970 ? -41.209 0.961 21.678 1.00 74.81 970 GLY A O 1
ATOM 7444 N N . PRO A 1 971 ? -39.321 2.006 22.325 1.00 81.88 971 PRO A N 1
ATOM 7445 C CA . PRO A 1 971 ? -39.711 3.303 21.779 1.00 81.88 971 PRO A CA 1
ATOM 7446 C C . PRO A 1 971 ? -39.930 3.202 20.254 1.00 81.88 971 PRO A C 1
ATOM 7448 O O . PRO A 1 971 ? -39.167 2.516 19.573 1.00 81.88 971 PRO A O 1
ATOM 7451 N N . PRO A 1 972 ? -40.973 3.850 19.701 1.00 87.69 972 PRO A N 1
ATOM 7452 C CA . PRO A 1 972 ? -41.312 3.713 18.290 1.00 87.69 972 PRO A CA 1
ATOM 7453 C C . PRO A 1 972 ? -40.216 4.274 17.377 1.00 87.69 972 PRO A C 1
ATOM 7455 O O . PRO A 1 972 ? -39.629 5.323 17.659 1.00 87.69 972 PRO A O 1
ATOM 7458 N N . LEU A 1 973 ? -40.005 3.590 16.253 1.00 88.81 973 LEU A N 1
ATOM 7459 C CA . LEU A 1 973 ? -39.112 3.960 15.158 1.00 88.81 973 LEU A CA 1
ATOM 7460 C C . LEU A 1 973 ? -39.900 3.852 13.849 1.00 88.81 973 LEU A C 1
ATOM 7462 O O . LEU A 1 973 ? -40.592 2.860 13.630 1.00 88.81 973 LEU A O 1
ATOM 7466 N N . VAL A 1 974 ? -39.808 4.864 12.987 1.00 91.88 974 VAL A N 1
ATOM 7467 C CA . VAL A 1 974 ? -40.423 4.834 11.653 1.00 91.88 974 VAL A CA 1
ATOM 7468 C C . VAL A 1 974 ? -39.332 4.587 10.619 1.00 91.88 974 VAL A C 1
ATOM 7470 O O . VAL A 1 974 ? -38.338 5.311 10.587 1.00 91.88 974 VAL A O 1
ATOM 7473 N N . VAL A 1 975 ? -39.532 3.571 9.778 1.00 91.06 975 VAL A N 1
ATOM 7474 C CA . VAL A 1 975 ? -38.644 3.230 8.661 1.00 91.06 975 VAL A CA 1
ATOM 7475 C C . VAL A 1 975 ? -39.418 3.420 7.361 1.00 91.06 975 VAL A C 1
ATOM 7477 O O . VAL A 1 975 ? -40.437 2.769 7.141 1.00 91.06 975 VAL A O 1
ATOM 7480 N N . GLY A 1 976 ? -38.955 4.337 6.518 1.00 92.06 976 GLY A N 1
ATOM 7481 C CA . GLY A 1 976 ? -39.445 4.529 5.157 1.00 92.06 976 GLY A CA 1
ATOM 7482 C C . GLY A 1 976 ? -38.460 3.940 4.155 1.00 92.06 976 GLY A C 1
ATOM 7483 O O . GLY A 1 976 ? -37.256 4.134 4.302 1.00 92.06 976 GLY A O 1
ATOM 7484 N N . MET A 1 977 ? -38.967 3.241 3.142 1.00 92.56 977 MET A N 1
ATOM 7485 C CA . MET A 1 977 ? -38.167 2.740 2.024 1.00 92.56 977 MET A CA 1
ATOM 7486 C C . MET A 1 977 ? -38.828 3.127 0.705 1.00 92.56 977 MET A C 1
ATOM 7488 O O . MET A 1 977 ? -40.013 2.863 0.500 1.00 92.56 977 MET A O 1
ATOM 7492 N N . SER A 1 978 ? -38.058 3.730 -0.192 1.00 93.56 978 SER A N 1
ATOM 7493 C CA . SER A 1 978 ? -38.498 4.118 -1.532 1.00 93.56 978 SER A CA 1
ATOM 7494 C C . SER A 1 978 ? -37.409 3.838 -2.559 1.00 93.56 978 SER A C 1
ATOM 7496 O O . SER A 1 978 ? -36.222 3.860 -2.247 1.00 93.56 978 SER A O 1
ATOM 7498 N N . TYR A 1 979 ? -37.809 3.577 -3.801 1.00 94.00 979 TYR A N 1
ATOM 7499 C CA . TYR A 1 979 ? -36.885 3.315 -4.902 1.00 94.00 979 TYR A CA 1
ATOM 7500 C C . TYR A 1 979 ? -37.056 4.373 -5.979 1.00 94.00 979 TYR A C 1
ATOM 7502 O O . TYR A 1 979 ? -38.182 4.685 -6.367 1.00 94.00 979 TYR A O 1
ATOM 7510 N N . VAL A 1 980 ? -35.944 4.888 -6.488 1.00 94.06 980 VAL A N 1
ATOM 7511 C CA . VAL A 1 980 ? -35.905 5.816 -7.623 1.00 94.06 980 VAL A CA 1
ATOM 7512 C C . VAL A 1 980 ? -34.936 5.293 -8.674 1.00 94.06 980 VAL A C 1
ATOM 7514 O O . VAL A 1 980 ? -33.989 4.565 -8.364 1.00 94.06 980 VAL A O 1
ATOM 7517 N N . ARG A 1 981 ? -35.166 5.651 -9.936 1.00 92.88 981 ARG A N 1
ATOM 7518 C CA . ARG A 1 981 ? -34.182 5.424 -10.998 1.00 92.88 981 ARG A CA 1
ATOM 7519 C C . ARG A 1 981 ? -33.100 6.488 -10.918 1.00 92.88 981 ARG A C 1
ATOM 7521 O O . ARG A 1 981 ? -33.415 7.672 -10.865 1.00 92.88 981 ARG A O 1
ATOM 7528 N N . THR A 1 982 ? -31.835 6.086 -10.928 1.00 88.12 982 THR A N 1
ATOM 7529 C CA . THR A 1 982 ? -30.718 7.035 -10.788 1.00 88.12 982 THR A CA 1
ATOM 7530 C C . THR A 1 982 ? -30.570 7.935 -12.019 1.00 88.12 982 THR A C 1
ATOM 7532 O O . THR A 1 982 ? -30.170 9.087 -11.892 1.00 88.12 982 THR A O 1
ATOM 7535 N N . ASP A 1 983 ? -30.920 7.429 -13.203 1.00 86.25 983 ASP A N 1
ATOM 7536 C CA . ASP A 1 983 ? -30.836 8.143 -14.483 1.00 86.25 983 ASP A CA 1
ATOM 7537 C C . ASP A 1 983 ? -32.049 9.042 -14.786 1.00 86.25 983 ASP A C 1
ATOM 7539 O O . ASP A 1 983 ? -31.965 9.919 -15.642 1.00 86.25 983 ASP A O 1
ATOM 7543 N N . ASP A 1 984 ? -33.163 8.842 -14.080 1.00 88.94 984 ASP A N 1
ATOM 7544 C CA . ASP A 1 984 ? -34.448 9.524 -14.287 1.00 88.94 984 ASP A CA 1
ATOM 7545 C C . ASP A 1 984 ? -35.134 9.765 -12.931 1.00 88.94 984 ASP A C 1
ATOM 7547 O O . ASP A 1 984 ? -36.221 9.254 -12.646 1.00 88.94 984 ASP A O 1
ATOM 7551 N N . ARG A 1 985 ? -34.424 10.471 -12.040 1.00 88.25 985 ARG A N 1
ATOM 7552 C CA . ARG A 1 985 ? -34.819 10.624 -10.631 1.00 88.25 985 ARG A CA 1
ATOM 7553 C C . ARG A 1 985 ? -35.952 11.621 -10.415 1.00 88.25 985 ARG A C 1
ATOM 7555 O O . ARG A 1 985 ? -36.715 11.432 -9.477 1.00 88.25 985 ARG A O 1
ATOM 7562 N N . TYR A 1 986 ? -36.055 12.671 -11.227 1.00 90.12 986 TYR A N 1
ATOM 7563 C CA . TYR A 1 986 ? -36.923 13.816 -10.935 1.00 90.12 986 TYR A CA 1
ATOM 7564 C C . TYR A 1 986 ? -38.008 14.024 -11.992 1.00 90.12 986 TYR A C 1
ATOM 7566 O O . TYR A 1 986 ? -37.734 13.974 -13.189 1.00 90.12 986 TYR A O 1
ATOM 7574 N N . ASP A 1 987 ? -39.222 14.327 -11.538 1.00 85.81 987 ASP A N 1
ATOM 7575 C CA . ASP A 1 987 ? -40.304 14.886 -12.344 1.00 85.81 987 ASP A CA 1
ATOM 7576 C C . ASP A 1 987 ? -40.437 16.393 -12.065 1.00 85.81 987 ASP A C 1
ATOM 7578 O O . ASP A 1 987 ? -40.299 16.843 -10.927 1.00 85.81 987 ASP A O 1
ATOM 7582 N N . TYR A 1 988 ? -40.701 17.158 -13.124 1.00 85.75 988 TYR A N 1
ATOM 7583 C CA . TYR A 1 988 ? -40.917 18.608 -13.106 1.00 85.75 988 TYR A CA 1
ATOM 7584 C C . TYR A 1 988 ? -42.304 18.998 -13.649 1.00 85.75 988 TYR A C 1
ATOM 7586 O O . TYR A 1 988 ? -42.573 20.179 -13.871 1.00 85.75 988 TYR A O 1
ATOM 7594 N N . SER A 1 989 ? -43.194 18.030 -13.896 1.00 80.69 989 SER A N 1
ATOM 7595 C CA . SER A 1 989 ? -44.514 18.232 -14.513 1.00 80.69 989 SER A CA 1
ATOM 7596 C C . SER A 1 989 ? -45.415 19.232 -13.772 1.00 80.69 989 SER A C 1
ATOM 7598 O O . SER A 1 989 ? -46.258 19.879 -14.395 1.00 80.69 989 SER A O 1
ATOM 7600 N N . THR A 1 990 ? -45.210 19.415 -12.466 1.00 79.56 990 THR A N 1
ATOM 7601 C CA . THR A 1 990 ? -45.947 20.359 -11.608 1.00 79.56 990 THR A CA 1
ATOM 7602 C C . THR A 1 990 ? -45.246 21.710 -11.424 1.00 79.56 990 THR A C 1
ATOM 7604 O O . THR A 1 990 ? -45.779 22.583 -10.743 1.00 79.56 990 THR A O 1
ATOM 7607 N N . GLY A 1 991 ? -44.064 21.909 -12.022 1.00 83.38 991 GLY A N 1
ATOM 7608 C CA . GLY A 1 991 ? -43.208 23.081 -11.801 1.00 83.38 991 GLY A CA 1
ATOM 7609 C C . GLY A 1 991 ? -42.340 23.007 -10.537 1.00 83.38 991 GLY A C 1
ATOM 7610 O O . GLY A 1 991 ? -41.490 23.872 -10.340 1.00 83.38 991 GLY A O 1
ATOM 7611 N N . GLU A 1 992 ? -42.509 21.967 -9.717 1.00 83.94 992 GLU A N 1
ATOM 7612 C CA . GLU A 1 992 ? -41.662 21.642 -8.566 1.00 83.94 992 GLU A CA 1
ATOM 7613 C C . GLU A 1 992 ? -40.870 20.359 -8.844 1.00 83.94 992 GLU A C 1
ATOM 7615 O O . GLU A 1 992 ? -41.323 19.494 -9.590 1.00 83.94 992 GLU A O 1
ATOM 7620 N N . GLN A 1 993 ? -39.678 20.238 -8.256 1.00 88.75 993 GLN A N 1
ATOM 7621 C CA . GLN A 1 993 ? -38.843 19.045 -8.387 1.00 88.75 993 GLN A CA 1
ATOM 7622 C C . GLN A 1 993 ? -39.344 17.954 -7.434 1.00 88.75 993 GLN A C 1
ATOM 7624 O O . GLN A 1 993 ? -39.226 18.099 -6.217 1.00 88.75 993 GLN A O 1
ATOM 7629 N N . VAL A 1 994 ? -39.872 16.858 -7.981 1.00 88.50 994 VAL A N 1
ATOM 7630 C CA . VAL A 1 994 ? -40.406 15.726 -7.205 1.00 88.50 994 VAL A CA 1
ATOM 7631 C C . VAL A 1 994 ? -39.664 14.441 -7.570 1.00 88.50 994 VAL A C 1
ATOM 7633 O O . VAL A 1 994 ? -39.373 14.213 -8.740 1.00 88.50 994 VAL A O 1
ATOM 7636 N N . ASP A 1 995 ? -39.352 13.590 -6.588 1.00 88.00 995 ASP A N 1
ATOM 7637 C CA . ASP A 1 995 ? -38.748 12.276 -6.849 1.00 88.00 995 ASP A CA 1
ATOM 7638 C C . ASP A 1 995 ? -39.739 11.357 -7.598 1.00 88.00 995 ASP A C 1
ATOM 7640 O O . ASP A 1 995 ? -40.900 11.187 -7.214 1.00 88.00 995 ASP A O 1
ATOM 7644 N N . LYS A 1 996 ? -39.263 10.724 -8.672 1.00 90.38 996 LYS A N 1
ATOM 7645 C CA . LYS A 1 996 ? -40.004 9.767 -9.494 1.00 90.38 996 LYS A CA 1
ATOM 7646 C C . LYS A 1 996 ? -39.835 8.356 -8.936 1.00 90.38 996 LYS A C 1
ATOM 7648 O O . LYS A 1 996 ? -38.910 7.622 -9.291 1.00 90.38 996 LYS A O 1
ATOM 7653 N N . TYR A 1 997 ? -40.748 7.976 -8.049 1.00 91.56 997 TYR A N 1
ATOM 7654 C CA . TYR A 1 997 ? -40.713 6.667 -7.402 1.00 91.56 997 TYR A CA 1
ATOM 7655 C C . TYR A 1 997 ? -41.040 5.514 -8.360 1.00 91.56 997 TYR A C 1
ATOM 7657 O O . TYR A 1 997 ? -41.944 5.592 -9.195 1.00 91.56 997 TYR A O 1
ATOM 7665 N N . VAL A 1 998 ? -40.319 4.406 -8.201 1.00 91.19 998 VAL A N 1
ATOM 7666 C CA . VAL A 1 998 ? -40.529 3.161 -8.943 1.00 91.19 998 VAL A CA 1
ATOM 7667 C C . VAL A 1 998 ? -41.600 2.329 -8.241 1.00 91.19 998 VAL A C 1
ATOM 7669 O O . VAL A 1 998 ? -41.432 1.934 -7.091 1.00 91.19 998 VAL A O 1
ATOM 7672 N N . THR A 1 999 ? -42.695 2.044 -8.946 1.00 85.88 999 THR A N 1
ATOM 7673 C CA . THR A 1 999 ? -43.819 1.225 -8.448 1.00 85.88 999 THR A CA 1
ATOM 7674 C C . THR A 1 999 ? -43.993 -0.103 -9.196 1.00 85.88 999 THR A C 1
ATOM 7676 O O . THR A 1 999 ? -44.766 -0.954 -8.761 1.00 85.88 999 THR A O 1
ATOM 7679 N N . GLY A 1 1000 ? -43.289 -0.287 -10.319 1.00 86.12 1000 GLY A N 1
ATOM 7680 C CA . GLY A 1 1000 ? -43.296 -1.505 -11.139 1.00 86.12 1000 GLY A CA 1
ATOM 7681 C C . GLY A 1 1000 ? -42.077 -2.412 -10.904 1.00 86.12 1000 GLY A C 1
ATOM 7682 O O . GLY A 1 1000 ? -41.263 -2.128 -10.026 1.00 86.12 1000 GLY A O 1
ATOM 7683 N N . PRO A 1 1001 ? -41.923 -3.498 -11.687 1.00 88.94 1001 PRO A N 1
ATOM 7684 C CA . PRO A 1 1001 ? -40.779 -4.402 -11.571 1.00 88.94 1001 PRO A CA 1
ATOM 7685 C C . PRO A 1 1001 ? -39.455 -3.711 -11.932 1.00 88.94 1001 PRO A C 1
ATOM 7687 O O . PRO A 1 1001 ? -39.415 -2.818 -12.783 1.00 88.94 1001 PRO A O 1
ATOM 7690 N N . PHE A 1 1002 ? -38.360 -4.164 -11.316 1.00 92.06 1002 PHE A N 1
ATOM 7691 C CA . PHE A 1 1002 ? -37.010 -3.732 -11.677 1.00 92.06 1002 PHE A CA 1
ATOM 7692 C C . PHE A 1 1002 ? -36.584 -4.332 -13.023 1.00 92.06 1002 PHE A C 1
ATOM 7694 O O . PHE A 1 1002 ? -36.847 -5.499 -13.307 1.00 92.06 1002 PHE A O 1
ATOM 7701 N N . ALA A 1 1003 ? -35.907 -3.532 -13.843 1.00 91.94 1003 ALA A N 1
ATOM 7702 C CA . ALA A 1 1003 ? -35.363 -3.934 -15.132 1.00 91.94 1003 ALA A CA 1
ATOM 7703 C C . ALA A 1 1003 ? -33.859 -4.229 -15.031 1.00 91.94 1003 ALA A C 1
ATOM 7705 O O . ALA A 1 1003 ? -33.125 -3.577 -14.286 1.00 91.94 1003 ALA A O 1
ATOM 7706 N N . THR A 1 1004 ? -33.385 -5.187 -15.826 1.00 92.31 1004 THR A N 1
ATOM 7707 C CA . THR A 1 1004 ? -31.955 -5.486 -15.964 1.00 92.31 1004 THR A CA 1
ATOM 7708 C C . THR A 1 1004 ? -31.215 -4.335 -16.644 1.00 92.31 1004 THR A C 1
ATOM 7710 O O . THR A 1 1004 ? -31.731 -3.717 -17.576 1.00 92.31 1004 THR A O 1
ATOM 7713 N N . GLY A 1 1005 ? -29.981 -4.064 -16.222 1.00 89.38 1005 GLY A N 1
ATOM 7714 C CA . GLY A 1 1005 ? -29.132 -3.017 -16.792 1.00 89.38 1005 GLY A CA 1
ATOM 7715 C C . GLY A 1 1005 ? -29.569 -1.582 -16.477 1.00 89.38 1005 GLY A C 1
ATOM 7716 O O . GLY A 1 1005 ? -29.054 -0.663 -17.110 1.00 89.38 1005 GLY A O 1
ATOM 7717 N N . VAL A 1 1006 ? -30.496 -1.386 -15.534 1.00 92.75 1006 VAL A N 1
ATOM 7718 C CA . VAL A 1 1006 ? -30.916 -0.072 -15.025 1.00 92.75 1006 VAL A CA 1
ATOM 7719 C C . VAL A 1 1006 ? -30.443 0.077 -13.584 1.00 92.75 1006 VAL A C 1
ATOM 7721 O O . VAL A 1 1006 ? -30.576 -0.852 -12.787 1.00 92.75 1006 VAL A O 1
ATOM 7724 N N . VAL A 1 1007 ? -29.891 1.246 -13.255 1.00 94.56 1007 VAL A N 1
ATOM 7725 C CA . VAL A 1 1007 ? -29.442 1.560 -11.896 1.00 94.56 1007 VAL A CA 1
ATOM 7726 C C . VAL A 1 1007 ? -30.602 2.125 -11.085 1.00 94.56 1007 VAL A C 1
ATOM 7728 O O . VAL A 1 1007 ? -31.253 3.095 -11.487 1.00 94.56 1007 VAL A O 1
ATOM 7731 N N . TYR A 1 1008 ? -30.831 1.518 -9.928 1.00 95.62 1008 TYR A N 1
ATOM 7732 C CA . TYR A 1 1008 ? -31.819 1.943 -8.952 1.00 95.62 1008 TYR A CA 1
ATOM 7733 C C . TYR A 1 1008 ? -31.125 2.416 -7.679 1.00 95.62 1008 TYR A C 1
ATOM 7735 O O . TYR A 1 1008 ? -30.140 1.824 -7.239 1.00 95.62 1008 TYR A O 1
ATOM 7743 N N . THR A 1 1009 ? -31.679 3.456 -7.063 1.00 95.12 1009 THR A N 1
ATOM 7744 C CA . THR A 1 1009 ? -31.280 3.934 -5.739 1.00 95.12 1009 THR A CA 1
ATOM 7745 C C . THR A 1 1009 ? -32.415 3.657 -4.761 1.00 95.12 1009 THR A C 1
ATOM 7747 O O . THR A 1 1009 ? -33.533 4.145 -4.934 1.00 95.12 1009 THR A O 1
ATOM 7750 N N . CYS A 1 1010 ? -32.128 2.858 -3.737 1.00 94.06 1010 CYS A N 1
ATOM 7751 C CA . CYS A 1 1010 ? -32.986 2.662 -2.578 1.00 94.06 1010 CYS A CA 1
ATOM 7752 C C . CYS A 1 1010 ? -32.699 3.762 -1.557 1.00 94.06 1010 CYS A C 1
ATOM 7754 O O . CYS A 1 1010 ? -31.578 3.877 -1.067 1.00 94.06 1010 CYS A O 1
ATOM 7756 N N . GLN A 1 1011 ? -33.716 4.547 -1.224 1.00 93.06 1011 GLN A N 1
ATOM 7757 C CA . GLN A 1 1011 ? -33.698 5.536 -0.157 1.00 93.06 1011 GLN A CA 1
ATOM 7758 C C . GLN A 1 1011 ? -34.305 4.908 1.097 1.00 93.06 1011 GLN A C 1
ATOM 7760 O O . GLN A 1 1011 ? -35.457 4.473 1.084 1.00 93.06 1011 GLN A O 1
ATOM 7765 N N . VAL A 1 1012 ? -33.538 4.874 2.181 1.00 93.31 1012 VAL A N 1
ATOM 7766 C CA . VAL A 1 1012 ? -33.980 4.414 3.498 1.00 93.31 1012 VAL A CA 1
ATOM 7767 C C . VAL A 1 1012 ? -34.002 5.608 4.443 1.00 93.31 1012 VAL A C 1
ATOM 7769 O O . VAL A 1 1012 ? -32.988 6.272 4.639 1.00 93.31 1012 VAL A O 1
ATOM 7772 N N . VAL A 1 1013 ? -35.162 5.895 5.029 1.00 93.94 1013 VAL A N 1
ATOM 7773 C CA . VAL A 1 1013 ? -35.354 7.000 5.975 1.00 93.94 1013 VAL A CA 1
ATOM 7774 C C . VAL A 1 1013 ? -35.701 6.436 7.344 1.00 93.94 1013 VAL A C 1
ATOM 7776 O O . VAL A 1 1013 ? -36.733 5.793 7.517 1.00 93.94 1013 VAL A O 1
ATOM 7779 N N . LEU A 1 1014 ? -34.849 6.710 8.326 1.00 93.50 1014 LEU A N 1
ATOM 7780 C CA . LEU A 1 1014 ? -35.038 6.358 9.730 1.00 93.50 1014 LEU A CA 1
ATOM 7781 C C . LEU A 1 1014 ? -35.489 7.604 10.490 1.00 93.50 1014 LEU A C 1
ATOM 7783 O O . LEU A 1 1014 ? -34.788 8.615 10.494 1.00 93.50 1014 LEU A O 1
ATOM 7787 N N . ALA A 1 1015 ? -36.649 7.553 11.138 1.00 93.81 1015 ALA A N 1
ATOM 7788 C CA . ALA A 1 1015 ? -37.215 8.691 11.854 1.00 93.81 1015 ALA A CA 1
ATOM 7789 C C . ALA A 1 1015 ? -37.553 8.328 13.301 1.00 93.81 1015 ALA A C 1
ATOM 7791 O O . ALA A 1 1015 ? -38.266 7.359 13.561 1.00 93.81 1015 ALA A O 1
ATOM 7792 N N . ASN A 1 1016 ? -37.066 9.139 14.243 1.00 94.50 1016 ASN A N 1
ATOM 7793 C CA . ASN A 1 1016 ? -37.357 9.020 15.667 1.00 94.50 1016 ASN A CA 1
ATOM 7794 C C . ASN A 1 1016 ? -38.529 9.942 16.039 1.00 94.50 1016 ASN A C 1
ATOM 7796 O O . ASN A 1 1016 ? -38.298 11.123 16.285 1.00 94.50 1016 ASN A O 1
ATOM 7800 N N . PRO A 1 1017 ? -39.772 9.446 16.148 1.00 93.50 1017 PRO A N 1
ATOM 7801 C CA . PRO A 1 1017 ? -40.923 10.265 16.529 1.00 93.50 1017 PRO A CA 1
ATOM 7802 C C . PRO A 1 1017 ? -40.988 10.595 18.032 1.00 93.50 1017 PRO A C 1
ATOM 7804 O O . PRO A 1 1017 ? -41.963 11.195 18.475 1.00 93.50 1017 PRO A O 1
ATOM 7807 N N . THR A 1 1018 ? -40.012 10.176 18.846 1.00 92.44 1018 THR A N 1
ATOM 7808 C CA . THR A 1 1018 ? -40.051 10.331 20.311 1.00 92.44 1018 THR A CA 1
ATOM 7809 C C . THR A 1 1018 ? -39.286 11.561 20.799 1.00 92.44 1018 THR A C 1
ATOM 7811 O O . THR A 1 1018 ? -38.422 12.101 20.109 1.00 92.44 1018 THR A O 1
ATOM 7814 N N . SER A 1 1019 ? -39.552 11.965 22.045 1.00 91.38 1019 SER A N 1
ATOM 7815 C CA . SER A 1 1019 ? -38.833 13.044 22.733 1.00 91.38 1019 SER A CA 1
ATOM 7816 C C . SER A 1 1019 ? -37.463 12.627 23.295 1.00 91.38 1019 SER A C 1
ATOM 7818 O O . SER A 1 1019 ? -36.736 13.467 23.824 1.00 91.38 1019 SER A O 1
ATOM 7820 N N . SER A 1 1020 ? -37.106 11.343 23.224 1.00 89.44 1020 SER A N 1
ATOM 7821 C CA . SER A 1 1020 ? -35.836 10.794 23.710 1.00 89.44 1020 SER A CA 1
ATOM 7822 C C . SER A 1 1020 ? -34.873 10.511 22.563 1.00 89.44 1020 SER A C 1
ATOM 7824 O O . SER A 1 1020 ? -35.296 10.164 21.464 1.00 89.44 1020 SER A O 1
ATOM 7826 N N . ARG A 1 1021 ? -33.564 10.610 22.819 1.00 89.19 1021 ARG A N 1
ATOM 7827 C CA . ARG A 1 1021 ? -32.551 10.124 21.871 1.00 89.19 1021 ARG A CA 1
ATOM 7828 C C . ARG A 1 1021 ? -32.638 8.605 21.764 1.00 89.19 1021 ARG A C 1
ATOM 7830 O O . ARG A 1 1021 ? -32.736 7.935 22.789 1.00 89.19 1021 ARG A O 1
ATOM 7837 N N . GLN A 1 1022 ? -32.555 8.080 20.548 1.00 88.00 1022 GLN A N 1
ATOM 7838 C CA . GLN A 1 1022 ? -32.544 6.640 20.294 1.00 88.00 1022 GLN A CA 1
ATOM 7839 C C . GLN A 1 1022 ? -31.255 6.256 19.566 1.00 88.00 1022 GLN A C 1
ATOM 7841 O O . GLN A 1 1022 ? -30.910 6.867 18.555 1.00 88.00 1022 GLN A O 1
ATOM 7846 N N . ARG A 1 1023 ? -30.533 5.256 20.086 1.00 87.31 1023 ARG A N 1
ATOM 7847 C CA . ARG A 1 1023 ? -29.417 4.616 19.376 1.00 87.31 1023 ARG A CA 1
ATOM 7848 C C . ARG A 1 1023 ? -29.998 3.488 18.537 1.00 87.31 1023 ARG A C 1
ATOM 7850 O O . ARG A 1 1023 ? -30.618 2.587 19.093 1.00 87.31 1023 ARG A O 1
ATOM 7857 N N . ILE A 1 1024 ? -29.809 3.559 17.229 1.00 86.19 1024 ILE A N 1
ATOM 7858 C CA . ILE A 1 1024 ? -30.386 2.625 16.266 1.00 86.19 1024 ILE A CA 1
ATOM 7859 C C . ILE A 1 1024 ? -29.257 2.041 15.434 1.00 86.19 1024 ILE A C 1
ATOM 7861 O O . ILE A 1 1024 ? -28.373 2.773 14.996 1.00 86.19 1024 ILE A O 1
ATOM 7865 N N . SER A 1 1025 ? -29.321 0.729 15.237 1.00 86.12 1025 SER A N 1
ATOM 7866 C CA . SER A 1 1025 ? -28.501 -0.010 14.287 1.00 86.12 1025 SER A CA 1
ATOM 7867 C C . SER A 1 1025 ? -29.445 -0.580 13.234 1.00 86.12 1025 SER A C 1
ATOM 7869 O O . SER A 1 1025 ? -30.358 -1.331 13.582 1.00 86.12 1025 SER A O 1
ATOM 7871 N N . ALA A 1 1026 ? -29.306 -0.158 11.980 1.00 87.50 1026 ALA A N 1
ATOM 7872 C CA . ALA A 1 1026 ? -30.162 -0.590 10.880 1.00 87.50 1026 ALA A CA 1
ATOM 7873 C C . ALA A 1 1026 ? -29.349 -1.407 9.873 1.00 87.50 1026 ALA A C 1
ATOM 7875 O O . ALA A 1 1026 ? -28.425 -0.878 9.261 1.00 87.50 1026 ALA A O 1
ATOM 7876 N N . LEU A 1 1027 ? -29.710 -2.680 9.705 1.00 89.12 1027 LEU A N 1
ATOM 7877 C CA . LEU A 1 1027 ? -29.123 -3.584 8.718 1.00 89.12 1027 LEU A CA 1
ATOM 7878 C C . LEU A 1 1027 ? -29.879 -3.460 7.389 1.00 89.12 1027 LEU A C 1
ATOM 7880 O O . LEU A 1 1027 ? -31.088 -3.676 7.339 1.00 89.12 1027 LEU A O 1
ATOM 7884 N N . ILE A 1 1028 ? -29.169 -3.119 6.318 1.00 89.69 1028 ILE A N 1
ATOM 7885 C CA . ILE A 1 1028 ? -29.710 -2.928 4.971 1.00 89.69 1028 ILE A CA 1
ATOM 7886 C C . ILE A 1 1028 ? -28.957 -3.852 4.019 1.00 89.69 1028 ILE A C 1
ATOM 7888 O O . ILE A 1 1028 ? -27.731 -3.902 4.042 1.00 89.69 1028 ILE A O 1
ATOM 7892 N N . GLN A 1 1029 ? -29.677 -4.562 3.154 1.00 90.81 1029 GLN A N 1
ATOM 7893 C CA . GLN A 1 1029 ? -29.078 -5.383 2.106 1.00 90.81 1029 GLN A CA 1
ATOM 7894 C C . GLN A 1 1029 ? -29.719 -5.069 0.757 1.00 90.81 1029 GLN A C 1
ATOM 7896 O O . GLN A 1 1029 ? -30.933 -4.872 0.664 1.00 90.81 1029 GLN A O 1
ATOM 7901 N N . VAL A 1 1030 ? -28.902 -5.024 -0.295 1.00 92.44 1030 VAL A N 1
ATOM 7902 C CA . VAL A 1 1030 ? -29.411 -4.915 -1.665 1.00 92.44 1030 VAL A CA 1
ATOM 7903 C C . VAL A 1 1030 ? -30.190 -6.173 -2.066 1.00 92.44 1030 VAL A C 1
ATOM 7905 O O . VAL A 1 1030 ? -29.958 -7.250 -1.516 1.00 92.44 1030 VAL A O 1
ATOM 7908 N N . PRO A 1 1031 ? -31.113 -6.089 -3.037 1.00 91.88 1031 PRO A N 1
ATOM 7909 C CA . PRO A 1 1031 ? -31.862 -7.259 -3.475 1.00 91.88 1031 PRO A CA 1
ATOM 7910 C C . PRO A 1 1031 ? -30.961 -8.400 -3.963 1.00 91.88 1031 PRO A C 1
ATOM 7912 O O . PRO A 1 1031 ? -29.952 -8.180 -4.641 1.00 91.88 1031 PRO A O 1
ATOM 7915 N N . ARG A 1 1032 ? -31.369 -9.640 -3.681 1.00 91.12 1032 ARG A N 1
ATOM 7916 C CA . ARG A 1 1032 ? -30.724 -10.850 -4.208 1.00 91.12 1032 ARG A CA 1
ATOM 7917 C C . ARG A 1 1032 ? -30.606 -10.785 -5.734 1.00 91.12 1032 ARG A C 1
ATOM 7919 O O . ARG A 1 1032 ? -31.570 -10.432 -6.405 1.00 91.12 1032 ARG A O 1
ATOM 7926 N N . GLY A 1 1033 ? -29.454 -11.167 -6.281 1.00 91.25 1033 GLY A N 1
ATOM 7927 C CA . GLY A 1 1033 ? -29.180 -11.146 -7.721 1.00 91.25 1033 GLY A CA 1
ATOM 7928 C C . GLY A 1 1033 ? -28.715 -9.790 -8.265 1.00 91.25 1033 GLY A C 1
ATOM 7929 O O . GLY A 1 1033 ? -28.470 -9.683 -9.465 1.00 91.25 1033 GLY A O 1
ATOM 7930 N N . SER A 1 1034 ? -28.584 -8.765 -7.417 1.00 94.38 1034 SER A N 1
ATOM 7931 C CA . SER A 1 1034 ? -28.077 -7.446 -7.809 1.00 94.38 1034 SER A CA 1
ATOM 7932 C C . SER A 1 1034 ? -26.583 -7.270 -7.510 1.00 94.38 1034 SER A C 1
ATOM 7934 O O . SER A 1 1034 ? -25.981 -8.051 -6.767 1.00 94.38 1034 SER A O 1
ATOM 7936 N N . ILE A 1 1035 ? -25.987 -6.235 -8.107 1.00 94.00 1035 ILE A N 1
ATOM 7937 C CA . ILE A 1 1035 ? -24.611 -5.779 -7.872 1.00 94.00 1035 ILE A CA 1
ATOM 7938 C C . ILE A 1 1035 ? -24.643 -4.304 -7.469 1.00 94.00 1035 ILE A C 1
ATOM 7940 O O . ILE A 1 1035 ? -25.406 -3.513 -8.032 1.00 94.00 1035 ILE A O 1
ATOM 7944 N N . THR A 1 1036 ? -23.801 -3.918 -6.512 1.00 93.62 1036 THR A N 1
ATOM 7945 C CA . THR A 1 1036 ? -23.730 -2.543 -6.010 1.00 93.62 1036 THR A CA 1
ATOM 7946 C C . THR A 1 1036 ? -22.972 -1.593 -6.938 1.00 93.62 1036 THR A C 1
ATOM 7948 O O . THR A 1 1036 ? -22.073 -1.959 -7.708 1.00 93.62 1036 THR A O 1
ATOM 7951 N N . VAL A 1 1037 ? -23.343 -0.316 -6.865 1.00 93.12 1037 VAL A N 1
ATOM 7952 C CA . VAL A 1 1037 ? -22.684 0.786 -7.580 1.00 93.12 1037 VAL A CA 1
ATOM 7953 C C . VAL A 1 1037 ? -22.527 1.996 -6.657 1.00 93.12 1037 VAL A C 1
ATOM 7955 O O . VAL A 1 1037 ? -23.043 2.000 -5.539 1.00 93.12 1037 VAL A O 1
ATOM 7958 N N . SER A 1 1038 ? -21.813 3.029 -7.107 1.00 91.81 1038 SER A N 1
ATOM 7959 C CA . SER A 1 1038 ? -21.663 4.289 -6.362 1.00 91.81 1038 SER A CA 1
ATOM 7960 C C . SER A 1 1038 ? -21.129 4.098 -4.932 1.00 91.81 1038 SER A C 1
ATOM 7962 O O . SER A 1 1038 ? -21.642 4.693 -3.990 1.00 91.81 1038 SER A O 1
ATOM 7964 N N . ALA A 1 1039 ? -20.134 3.219 -4.765 1.00 89.56 1039 ALA A N 1
ATOM 7965 C CA . ALA A 1 1039 ? -19.509 2.856 -3.488 1.00 89.56 1039 ALA A CA 1
ATOM 7966 C C . ALA A 1 1039 ? -20.471 2.277 -2.426 1.00 89.56 1039 ALA A C 1
ATOM 7968 O O . ALA A 1 1039 ? -20.150 2.267 -1.239 1.00 89.56 1039 ALA A O 1
ATOM 7969 N N . SER A 1 1040 ? -21.630 1.757 -2.842 1.00 89.75 1040 SER A N 1
ATOM 7970 C CA . SER A 1 1040 ? -22.580 1.080 -1.951 1.00 89.75 1040 SER A CA 1
ATOM 7971 C C . SER A 1 1040 ? -22.070 -0.301 -1.511 1.00 89.75 1040 SER A C 1
ATOM 7973 O O . SER A 1 1040 ? -21.456 -1.024 -2.303 1.00 89.75 1040 SER A O 1
ATOM 7975 N N . LYS A 1 1041 ? -22.364 -0.702 -0.268 1.00 87.50 1041 LYS A N 1
ATOM 7976 C CA . LYS A 1 1041 ? -22.098 -2.064 0.230 1.00 87.50 1041 LYS A CA 1
ATOM 7977 C C . LYS A 1 1041 ? -23.256 -2.999 -0.102 1.00 87.50 1041 LYS A C 1
ATOM 7979 O O . LYS A 1 1041 ? -24.402 -2.562 -0.164 1.00 87.50 1041 LYS A O 1
ATOM 7984 N N . GLN A 1 1042 ? -22.959 -4.284 -0.314 1.00 88.38 1042 GLN A N 1
ATOM 7985 C CA . GLN A 1 1042 ? -24.004 -5.290 -0.554 1.00 88.38 1042 GLN A CA 1
ATOM 7986 C C . GLN A 1 1042 ? -24.903 -5.443 0.675 1.00 88.38 1042 GLN A C 1
ATOM 7988 O O . GLN A 1 1042 ? -26.124 -5.417 0.556 1.00 88.38 1042 GLN A O 1
ATOM 7993 N N . THR A 1 1043 ? -24.275 -5.539 1.846 1.00 87.25 1043 THR A N 1
ATOM 7994 C CA . THR A 1 1043 ? -24.913 -5.507 3.160 1.00 87.25 1043 THR A CA 1
ATOM 7995 C C . THR A 1 1043 ? -24.236 -4.401 3.965 1.00 87.25 1043 THR A C 1
ATOM 7997 O O . THR A 1 1043 ? -23.012 -4.422 4.115 1.00 87.25 1043 THR A O 1
ATOM 8000 N N . ASP A 1 1044 ? -25.001 -3.433 4.462 1.00 86.00 1044 ASP A N 1
ATOM 8001 C CA . ASP A 1 1044 ? -24.507 -2.336 5.294 1.00 86.00 1044 ASP A CA 1
ATOM 8002 C C . ASP A 1 1044 ? -25.257 -2.277 6.620 1.00 86.00 1044 ASP A C 1
ATOM 8004 O O . ASP A 1 1044 ? -26.454 -2.552 6.685 1.00 86.00 1044 ASP A O 1
ATOM 8008 N N . THR A 1 1045 ? -24.552 -1.875 7.670 1.00 86.44 1045 THR A N 1
ATOM 8009 C CA . THR A 1 1045 ? -25.154 -1.613 8.978 1.00 86.44 1045 THR A CA 1
ATOM 8010 C C . THR A 1 1045 ? -24.896 -0.171 9.338 1.00 86.44 1045 THR A C 1
ATOM 8012 O O . THR A 1 1045 ? -23.748 0.267 9.424 1.00 86.44 1045 THR A O 1
ATOM 8015 N N . ILE A 1 1046 ? -25.979 0.561 9.557 1.00 86.00 1046 ILE A N 1
ATOM 8016 C CA . ILE A 1 1046 ? -25.940 1.972 9.902 1.00 86.00 1046 ILE A CA 1
ATOM 8017 C C . ILE A 1 1046 ? -26.165 2.112 11.400 1.00 86.00 1046 ILE A C 1
ATOM 8019 O O . ILE A 1 1046 ? -27.271 1.879 11.886 1.00 86.00 1046 ILE A O 1
ATOM 8023 N N . ASP A 1 1047 ? -25.138 2.559 12.114 1.00 85.12 1047 ASP A N 1
ATOM 8024 C CA . ASP A 1 1047 ? -25.219 2.892 13.533 1.00 85.12 1047 ASP A CA 1
ATOM 8025 C C . ASP A 1 1047 ? -25.365 4.404 13.721 1.00 85.12 1047 ASP A C 1
ATOM 8027 O O . ASP A 1 1047 ? -24.424 5.173 13.518 1.00 85.12 1047 ASP A O 1
ATOM 8031 N N . ILE A 1 1048 ? -26.552 4.846 14.137 1.00 86.88 1048 ILE A N 1
ATOM 8032 C CA . ILE A 1 1048 ? -26.877 6.266 14.306 1.00 86.88 1048 ILE A CA 1
ATOM 8033 C C . ILE A 1 1048 ? -27.478 6.564 15.675 1.00 86.88 1048 ILE A C 1
ATOM 8035 O O . ILE A 1 1048 ? -28.222 5.777 16.263 1.00 86.88 1048 ILE A O 1
ATOM 8039 N N . LEU A 1 1049 ? -27.180 7.762 16.174 1.00 89.19 1049 LEU A N 1
ATOM 8040 C CA . LEU A 1 1049 ? -27.861 8.350 17.321 1.00 89.19 1049 LEU A CA 1
ATOM 8041 C C . LEU A 1 1049 ? -28.899 9.356 16.812 1.00 89.19 1049 LEU A C 1
ATOM 8043 O O . LEU A 1 1049 ? -28.561 10.498 16.501 1.00 89.19 1049 LEU A O 1
ATOM 8047 N N . LEU A 1 1050 ? -30.166 8.948 16.737 1.00 90.00 1050 LEU A N 1
ATOM 8048 C CA . LEU A 1 1050 ? -31.244 9.846 16.331 1.00 90.00 1050 LEU A CA 1
ATOM 8049 C C . LEU A 1 1050 ? -31.615 10.792 17.474 1.00 90.00 1050 LEU A C 1
ATOM 8051 O O . LEU A 1 1050 ? -32.000 10.370 18.571 1.00 90.00 1050 LEU A O 1
ATOM 8055 N N . ALA A 1 1051 ? -31.538 12.092 17.191 1.00 92.19 1051 ALA A N 1
ATOM 8056 C CA . ALA A 1 1051 ? -32.071 13.132 18.060 1.00 92.19 1051 ALA A CA 1
ATOM 8057 C C . ALA A 1 1051 ? -33.599 12.985 18.227 1.00 92.19 1051 ALA A C 1
ATOM 8059 O O . ALA A 1 1051 ? -34.246 12.336 17.399 1.00 92.19 1051 ALA A O 1
ATOM 8060 N N . PRO A 1 1052 ? -34.195 13.578 19.277 1.00 93.12 1052 PRO A N 1
ATOM 8061 C CA . PRO A 1 1052 ? -35.648 13.673 19.394 1.00 93.12 1052 PRO A CA 1
ATOM 8062 C C . PRO A 1 1052 ? -36.258 14.314 18.143 1.00 93.12 1052 PRO A C 1
ATOM 8064 O O . PRO A 1 1052 ? -35.776 15.365 17.718 1.00 93.12 1052 PRO A O 1
ATOM 8067 N N . TYR A 1 1053 ? -37.282 13.690 17.555 1.00 92.88 1053 TYR A N 1
ATOM 8068 C CA . TYR A 1 1053 ? -37.911 14.128 16.293 1.00 92.88 1053 TYR A CA 1
ATOM 8069 C C . TYR A 1 1053 ? -36.952 14.220 15.092 1.00 92.88 1053 TYR A C 1
ATOM 8071 O O . TYR A 1 1053 ? -37.252 14.877 14.097 1.00 92.88 1053 TYR A O 1
ATOM 8079 N N . GLY A 1 1054 ? -35.784 13.579 15.186 1.00 92.50 1054 GLY A N 1
ATOM 8080 C CA . GLY A 1 1054 ? -34.764 13.575 14.145 1.00 92.50 1054 GLY A CA 1
ATOM 8081 C C . GLY A 1 1054 ? -35.030 12.528 13.068 1.00 92.50 1054 GLY A C 1
ATOM 8082 O O . GLY A 1 1054 ? -35.567 11.451 13.343 1.00 92.50 1054 GLY A O 1
ATOM 8083 N N . THR A 1 1055 ? -34.594 12.834 11.850 1.00 93.69 1055 THR A N 1
ATOM 8084 C CA . THR A 1 1055 ? -34.618 11.929 10.699 1.00 93.69 1055 THR A CA 1
ATOM 8085 C C . THR A 1 1055 ? -33.204 11.714 10.166 1.00 93.69 1055 THR A C 1
ATOM 8087 O O . THR A 1 1055 ? -32.342 12.587 10.274 1.00 93.69 1055 THR A O 1
ATOM 8090 N N . HIS A 1 1056 ? -32.953 10.537 9.604 1.00 93.50 1056 HIS A N 1
ATOM 8091 C CA . HIS A 1 1056 ? -31.710 10.191 8.928 1.00 93.50 1056 HIS A CA 1
ATOM 8092 C C . HIS A 1 1056 ? -32.038 9.469 7.625 1.00 93.50 1056 HIS A C 1
ATOM 8094 O O . HIS A 1 1056 ? -32.766 8.479 7.639 1.00 93.50 1056 HIS A O 1
ATOM 8100 N N . GLY A 1 1057 ? -31.525 9.984 6.510 1.00 92.00 1057 GLY A N 1
ATOM 8101 C CA . GLY A 1 1057 ? -31.647 9.362 5.196 1.00 92.00 1057 GLY A CA 1
ATOM 8102 C C . GLY A 1 1057 ? -30.354 8.653 4.813 1.00 92.00 1057 GLY A C 1
ATOM 8103 O O . GLY A 1 1057 ? -29.270 9.187 5.040 1.00 92.00 1057 GLY A O 1
ATOM 8104 N N . HIS A 1 1058 ? -30.481 7.480 4.208 1.00 92.44 1058 HIS A N 1
ATOM 8105 C CA . HIS A 1 1058 ? -29.382 6.705 3.656 1.00 92.44 1058 HIS A CA 1
ATOM 8106 C C . HIS A 1 1058 ? -29.759 6.188 2.267 1.00 92.44 1058 HIS A C 1
ATOM 8108 O O . HIS A 1 1058 ? -30.888 5.749 2.054 1.00 92.44 1058 HIS A O 1
ATOM 8114 N N . GLU A 1 1059 ? -28.830 6.251 1.316 1.00 92.94 1059 GLU A N 1
ATOM 8115 C CA . GLU A 1 1059 ? -29.058 5.827 -0.066 1.00 92.94 1059 GLU A CA 1
ATOM 8116 C C . GLU A 1 1059 ? -28.112 4.678 -0.432 1.00 92.94 1059 GLU A C 1
ATOM 8118 O O . GLU A 1 1059 ? -26.905 4.772 -0.227 1.00 92.94 1059 GLU A O 1
ATOM 8123 N N . VAL A 1 1060 ? -28.665 3.613 -1.015 1.00 93.62 1060 VAL A N 1
ATOM 8124 C CA . VAL A 1 1060 ? -27.916 2.451 -1.520 1.00 93.62 1060 VAL A CA 1
ATOM 8125 C C . VAL A 1 1060 ? -28.277 2.248 -2.982 1.00 93.62 1060 VAL A C 1
ATOM 8127 O O . VAL A 1 1060 ? -29.457 2.175 -3.323 1.00 93.62 1060 VAL A O 1
ATOM 8130 N N . SER A 1 1061 ? -27.280 2.159 -3.860 1.00 95.19 1061 SER A N 1
ATOM 8131 C CA . SER A 1 1061 ? -27.499 2.003 -5.301 1.00 95.19 1061 SER A CA 1
ATOM 8132 C C . SER A 1 1061 ? -27.045 0.638 -5.813 1.00 95.19 1061 SER A C 1
ATOM 8134 O O . SER A 1 1061 ? -25.971 0.144 -5.461 1.00 95.19 1061 SER A O 1
ATOM 8136 N N . PHE A 1 1062 ? -27.860 0.035 -6.677 1.00 95.75 1062 PHE A N 1
ATOM 8137 C CA . PHE A 1 1062 ? -27.627 -1.289 -7.253 1.00 95.75 1062 PHE A CA 1
ATOM 8138 C C . PHE A 1 1062 ? -28.230 -1.411 -8.658 1.00 95.75 1062 PHE A C 1
ATOM 8140 O O . PHE A 1 1062 ? -29.055 -0.599 -9.078 1.00 95.75 1062 PHE A O 1
ATOM 8147 N N . TYR A 1 1063 ? -27.833 -2.451 -9.386 1.00 95.75 1063 TYR A N 1
ATOM 8148 C CA . TYR A 1 1063 ? -28.466 -2.852 -10.644 1.00 95.75 1063 TYR A CA 1
ATOM 8149 C C . TYR A 1 1063 ? -28.527 -4.376 -10.758 1.00 95.75 1063 TYR A C 1
ATOM 8151 O O . TYR A 1 1063 ? -27.787 -5.091 -10.081 1.00 95.75 1063 TYR A O 1
ATOM 8159 N N . PHE A 1 1064 ? -29.403 -4.870 -11.631 1.00 94.88 1064 PHE A N 1
ATOM 8160 C CA . PHE A 1 1064 ? -29.459 -6.284 -11.995 1.00 94.88 1064 PHE A CA 1
ATOM 8161 C C . PHE A 1 1064 ? -28.701 -6.516 -13.309 1.00 94.88 1064 PHE A C 1
ATOM 8163 O O . PHE A 1 1064 ? -29.077 -5.907 -14.319 1.00 94.88 1064 PHE A O 1
ATOM 8170 N N . PRO A 1 1065 ? -27.659 -7.363 -13.324 1.00 92.50 1065 PRO A N 1
ATOM 8171 C CA . PRO A 1 1065 ? -27.021 -7.819 -14.559 1.00 92.50 1065 PRO A CA 1
ATOM 8172 C C . PRO A 1 1065 ? -28.001 -8.544 -15.489 1.00 92.50 1065 PRO A C 1
ATOM 8174 O O . PRO A 1 1065 ? -29.044 -9.029 -15.041 1.00 92.50 1065 PRO A O 1
ATOM 8177 N N . THR A 1 1066 ? -27.670 -8.580 -16.780 1.00 83.69 1066 THR A N 1
ATOM 8178 C CA . THR A 1 1066 ? -28.452 -9.263 -17.830 1.00 83.69 1066 THR A CA 1
ATOM 8179 C C . THR A 1 1066 ? -28.190 -10.753 -17.906 1.00 83.69 1066 THR A C 1
ATOM 8181 O O . THR A 1 1066 ? -27.027 -11.144 -17.667 1.00 83.69 1066 THR A O 1
#

Sequence (1066 aa):
AGIPQPGARAYIGEREYKPDDKGSFVVPFSTSPGTTPMLLSSGDIATVRELGLVRETYTLAMCLLVDREALAAGRNVKAVARLSLMVAGMPASLTLIKQPTWWITLTDRHGVSTTKSQPIELSDDFATELEFPLGDATANVEIGVRGKIEVRSEQREQELTDSQQFQIASIHSTPAIEALYLSRSTTGWSVSALGKTGEPRAQRPVTISLVHRWARSQVNVELATDARGRVELGQLPGIEWISATLGGLTQQWLAGELGIGAVLHVSAGKEVVIAVPPGRVADDVLRRMSLVELRAGVPAKHPAVEIEALEGSIVIRGLPAGEYELRGSGVHYSIVVAAAISEVPQVVITPGELMHLPRPVPQIAAIDTSDGLRVTVRDGSKRTRVHVIATRFASSLVDMPHLGPSWSPGRRTDSRRMALYVSGRDLGDEYRYILERRSAKRFPSLLLDKPSLLLNPWSRRTTSTEVQSARTGGYFGAQPAGAAASMGARGGGRQEQQRRGGTDAAFASHDFVPDPPRVFANLEPDANGVVHVPAAELGNAVCVTIFVEDQSGVSMRRTYIPDSELVPRDLRLVVALDPERHAAQRKRIEPLVEGQTLVIEDLATAKVHIIDTVERAHAYLLALRDDPTLREFSFVTRWHTLADAERRELYSKFACHELHLFLFHKDRAFFDAVVKPYLAHKRVKTFIDHWLLGADLAPYLEPSRLVRLNAVETALLAQRLEAEDRLARILGDQVAMLPPDPARDTHLIDALIGASTLDGDDDFADAQSEAFEHAERSAVDRISSRDGLMQAMPPPMAAPPVLAAPRSAPPRPQAPAPARKLAATVKKKEQKADYAAEGSPPDMDDELGGDAMRRADEAPHYRSADKTQEWAENNWWHLTPSQMIAALVTPNRYWRDLAMHRTGHFLSPSLGLATANFAEAMSALATIDLPFVATQHAMVADGPRMTITAKHNALAGSSQLLDGELVTGGPPLVVGMSYVRTDDRYDYSTGEQVDKYVTGPFATGVVYTCQVVLANPTSSRQRISALIQVPRGSITVSASKQTDTIDILLAPYGTHGHEVSFYFPT